Protein 3SQL (pdb70)

CATH classification: 3.20.20.300 (+1 more: 3.40.50.10870)

Nearest PDB structures (foldseek):
  3sql-assembly1_A  TM=1.002E+00  e=0.000E+00  Picosynechococcus sp. PCC 7002
  3sql-assembly1_B  TM=9.829E-01  e=1.223E-97  Picosynechococcus sp. PCC 7002
  3sqm-assembly1_B  TM=9.831E-01  e=5.117E-95  Picosynechococcus sp. PCC 7002
  3sqm-assembly2_D  TM=9.846E-01  e=1.262E-94  Picosynechococcus sp. PCC 7002
  3sqm-assembly2_C  TM=9.864E-01  e=1.275E-93  Picosynechococcus sp. PCC 7002

Sequence (1027 aa):
PLPPVEESLSLRQAIAQIVVRGAGYLFDYERPYPQWEADQQTTLQRWIEAGIGGVILLGGSAAEVAQQKTKQLQSWAEIPLLIAADIEEGVGQRFRRGATEEFPPPAFGEIWRTDPHHQAIALAETGATTAQEALSLGINWVLAPVLDVNNNPHNPVINIRAFGETPDQVSALGTAFIRGAQQYAVLTTAKHFPGHGDTATDSHLALPTISHDDTRLNTVELPPFKAAIQGGVDAVNNAHLIPAWDQQYPATLSPAILTGQLRHKLGFKGLIVTDALVGGITQFAAPDTVVVQAIAAGADILLPPDVDGAIIAIETAIKTGQLSESRIYESVERIWQAKQKILTATPSTFPQGISGDRRPETRKTVAVLERATKHHQKSLVKISSFPDNFARRNLIVVDSVLKSPFLRPNCPAIAIPQRHGYAAEIVELKTLPRRLQQLEAIPTLIQCFLRGNPFTEKLADPIDVVLQKIAAQIPLQGVIFYGSPYFLEALQTTLPEEIPWWFSYGQAIAQAEICTSLWEEEAPQAAAEFIAPLPPVESLSLRQAIAQIVVRGAGYLFDYERPYPQQWEADQQTTLQRWIEAGIGGVILLGGSAAEVAQKTKQLQSWAEIPLLIAADIEEGVGQRFRRGATEEFPPPAFGEIWRTDPHHQAIALAEETGATTAQEALLSLGINWVLAPVLDVNNNPHNPVINIRAFGETPDQVSALGTAFIRGAQQYAVLTTAKHFPGHGDTATDSHLALPTISHDDTRLNTVELPPFKAAIQGGVDAVNNAHLIPAWDQQYPATLSPAILTGQLRHKLGFKGLIVTDALVGGITQQFAAPDTVVVQAIAAGADILLPPDVDGAIIAIETAIKTGQLSESRIYESVERIWQAKQKILTPSTFPQGISGDRPETRKTVAVLEERATKHQKSLVKISSFPDNFARNLIVVDSVLKSPFLRPNCPAIAIPQRHGYAAEIVELKTLPRLQLEAIPTLIQCFLRGNPFTEKLADPIDVLQQKIAAQIPLQGVIFYGSPYFLEALQTTLPEIPWWFSYGQAIAQAEEICTSLWEEAAEFI

Structure (mmCIF, N/CA/C/O backbone):
data_3SQL
#
_entry.id   3SQL
#
_cell.length_a   128.727
_cell.length_b   128.727
_cell.length_c   182.987
_cell.angle_alpha   90.00
_cell.angle_beta   90.00
_cell.angle_gamma   90.00
#
_symmetry.space_group_name_H-M   'P 43 21 2'
#
loop_
_entity.id
_entity.type
_entity.pdbx_description
1 polymer 'Glycosyl hydrolase family 3'
2 non-polymer 'ACETIC ACID'
3 non-polymer 'SULFATE ION'
4 non-polymer 1,2-ETHANEDIOL
5 non-polymer DI(HYDROXYETHYL)ETHER
6 water water
#
loop_
_atom_site.group_PDB
_atom_site.id
_atom_site.type_symbol
_atom_site.label_atom_id
_atom_site.label_alt_id
_atom_site.label_comp_id
_atom_site.label_asym_id
_atom_site.label_entity_id
_atom_site.label_seq_id
_atom_site.pdbx_PDB_ins_code
_atom_site.Cartn_x
_atom_site.Cartn_y
_atom_site.Cartn_z
_atom_site.occupancy
_atom_site.B_iso_or_equiv
_atom_site.auth_seq_id
_atom_site.auth_comp_id
_atom_site.auth_asym_id
_atom_site.auth_atom_id
_atom_site.pdbx_PDB_model_num
ATOM 1 N N . PRO A 1 8 ? 65.785 62.850 74.234 1.00 100.85 5 PRO A N 1
ATOM 2 C CA . PRO A 1 8 ? 67.007 62.190 74.710 1.00 101.18 5 PRO A CA 1
ATOM 3 C C . PRO A 1 8 ? 66.822 61.509 76.072 1.00 99.76 5 PRO A C 1
ATOM 4 O O . PRO A 1 8 ? 66.166 62.055 76.959 1.00 103.05 5 PRO A O 1
ATOM 8 N N . LEU A 1 9 ? 67.387 60.315 76.217 1.00 90.17 6 LEU A N 1
ATOM 9 C CA . LEU A 1 9 ? 67.386 59.600 77.487 1.00 75.14 6 LEU A CA 1
ATOM 10 C C . LEU A 1 9 ? 68.040 60.443 78.574 1.00 75.66 6 LEU A C 1
ATOM 11 O O . LEU A 1 9 ? 69.048 61.107 78.320 1.00 79.41 6 LEU A O 1
ATOM 16 N N . PRO A 1 10 ? 67.479 60.408 79.793 1.00 69.16 7 PRO A N 1
ATOM 17 C CA . PRO A 1 10 ? 68.101 61.053 80.956 1.00 64.58 7 PRO A CA 1
ATOM 18 C C . PRO A 1 10 ? 69.285 60.212 81.422 1.00 59.18 7 PRO A C 1
ATOM 19 O O . PRO A 1 10 ? 69.322 59.018 81.119 1.00 61.25 7 PRO A O 1
ATOM 23 N N . PRO A 1 11 ? 70.246 60.813 82.135 1.00 55.62 8 PRO A N 1
ATOM 24 C CA . PRO A 1 11 ? 71.337 59.964 82.621 1.00 56.58 8 PRO A CA 1
ATOM 25 C C . PRO A 1 11 ? 70.802 58.829 83.496 1.00 60.17 8 PRO A C 1
ATOM 26 O O . PRO A 1 11 ? 69.834 58.999 84.244 1.00 60.55 8 PRO A O 1
ATOM 30 N N . VAL A 1 12 ? 71.432 57.668 83.394 1.00 56.45 9 VAL A N 1
ATOM 31 C CA . VAL A 1 12 ? 71.049 56.533 84.207 1.00 54.13 9 VAL A CA 1
ATOM 32 C C . VAL A 1 12 ? 70.942 56.919 85.683 1.00 61.20 9 VAL A C 1
ATOM 33 O O . VAL A 1 12 ? 69.944 56.615 86.339 1.00 61.97 9 VAL A O 1
ATOM 37 N N A GLU A 1 13 ? 71.971 57.607 86.173 0.54 63.76 10 GLU A N 1
ATOM 38 N N B GLU A 1 13 ? 71.956 57.593 86.214 0.46 63.72 10 GLU A N 1
ATOM 39 C CA A GLU A 1 13 ? 72.066 58.029 87.567 0.54 66.02 10 GLU A CA 1
ATOM 40 C CA B GLU A 1 13 ? 71.965 57.900 87.642 0.46 65.63 10 GLU A CA 1
ATOM 41 C C A GLU A 1 13 ? 70.856 58.832 88.048 0.54 66.14 10 GLU A C 1
ATOM 42 C C B GLU A 1 13 ? 70.848 58.860 88.078 0.46 66.11 10 GLU A C 1
ATOM 43 O O A GLU A 1 13 ? 70.534 58.828 89.236 0.54 66.93 10 GLU A O 1
ATOM 44 O O B GLU A 1 13 ? 70.582 58.994 89.272 0.46 67.01 10 GLU A O 1
ATOM 55 N N . SER A 1 14 ? 70.188 59.515 87.126 1.00 63.39 11 SER A N 1
ATOM 56 C CA . SER A 1 14 ? 69.029 60.345 87.473 1.00 61.00 11 SER A CA 1
ATOM 57 C C . SER A 1 14 ? 67.775 59.519 87.838 1.00 65.65 11 SER A C 1
ATOM 58 O O . SER A 1 14 ? 66.772 60.075 88.291 1.00 63.53 11 SER A O 1
ATOM 61 N N . LEU A 1 15 ? 67.830 58.203 87.634 1.00 62.84 12 LEU A N 1
ATOM 62 C CA . LEU A 1 15 ? 66.701 57.323 87.955 1.00 54.74 12 LEU A CA 1
ATOM 63 C C . LEU A 1 15 ? 66.688 56.958 89.435 1.00 58.98 12 LEU A C 1
ATOM 64 O O . LEU A 1 15 ? 67.735 56.634 89.999 1.00 63.08 12 LEU A O 1
ATOM 69 N N . SER A 1 16 ? 65.508 57.000 90.055 1.00 53.49 13 SER A N 1
ATOM 70 C CA . SER A 1 16 ? 65.323 56.424 91.387 1.00 50.89 13 SER A CA 1
ATOM 71 C C . SER A 1 16 ? 65.496 54.912 91.290 1.00 47.77 13 SER A C 1
ATOM 72 O O . SER A 1 16 ? 65.301 54.334 90.217 1.00 52.97 13 SER A O 1
ATOM 75 N N . LEU A 1 17 ? 65.866 54.268 92.392 1.00 42.21 14 LEU A N 1
ATOM 76 C CA . LEU A 1 17 ? 66.117 52.828 92.362 1.00 43.40 14 LEU A CA 1
ATOM 77 C C . LEU A 1 17 ? 64.901 52.061 91.834 1.00 46.34 14 LEU A C 1
ATOM 78 O O . LEU A 1 17 ? 65.033 51.028 91.160 1.00 47.32 14 LEU A O 1
ATOM 83 N N . ARG A 1 18 ? 63.716 52.582 92.130 1.00 38.53 15 ARG A N 1
ATOM 84 C CA . ARG A 1 18 ? 62.487 51.891 91.780 1.00 40.75 15 ARG A CA 1
ATOM 85 C C . ARG A 1 18 ? 62.205 52.036 90.283 1.00 35.92 15 ARG A C 1
ATOM 86 O O . ARG A 1 18 ? 61.730 51.104 89.645 1.00 33.80 15 ARG A O 1
ATOM 94 N N . GLN A 1 19 ? 62.506 53.211 89.733 1.00 36.18 16 GLN A N 1
ATOM 95 C CA . GLN A 1 19 ? 62.441 53.429 88.282 1.00 39.83 16 GLN A CA 1
ATOM 96 C C . GLN A 1 19 ? 63.478 52.583 87.547 1.00 33.39 16 GLN A C 1
ATOM 97 O O . GLN A 1 19 ? 63.260 52.154 86.416 1.00 38.30 16 GLN A O 1
ATOM 103 N N . ALA A 1 20 ? 64.620 52.380 88.189 1.00 37.85 17 ALA A N 1
ATOM 104 C CA . ALA A 1 20 ? 65.686 51.584 87.612 1.00 33.57 17 ALA A CA 1
ATOM 105 C C . ALA A 1 20 ? 65.224 50.145 87.503 1.00 35.82 17 ALA A C 1
ATOM 106 O O . ALA A 1 20 ? 65.391 49.513 86.460 1.00 36.81 17 ALA A O 1
ATOM 108 N N . ILE A 1 21 ? 64.624 49.631 88.577 1.00 35.84 18 ILE A N 1
ATOM 109 C CA . ILE A 1 21 ? 64.075 48.274 88.568 1.00 29.14 18 ILE A CA 1
ATOM 110 C C . ILE A 1 21 ? 62.959 48.141 87.535 1.00 28.85 18 ILE A C 1
ATOM 111 O O . ILE A 1 21 ? 62.916 47.182 86.755 1.00 33.75 18 ILE A O 1
ATOM 116 N N . ALA A 1 22 ? 62.041 49.100 87.548 1.00 34.40 19 ALA A N 1
ATOM 117 C CA . ALA A 1 22 ? 60.915 49.096 86.619 1.00 29.54 19 ALA A CA 1
ATOM 118 C C . ALA A 1 22 ? 61.386 49.018 85.167 1.00 32.14 19 ALA A C 1
ATOM 119 O O . ALA A 1 22 ? 60.700 48.448 84.331 1.00 34.02 19 ALA A O 1
ATOM 121 N N . GLN A 1 23 ? 62.555 49.600 84.873 1.00 35.62 20 GLN A N 1
ATOM 122 C CA . GLN A 1 23 ? 63.099 49.590 83.507 1.00 32.17 20 GLN A CA 1
ATOM 123 C C . GLN A 1 23 ? 63.347 48.170 83.024 1.00 31.75 20 GLN A C 1
ATOM 124 O O . GLN A 1 23 ? 63.301 47.891 81.828 1.00 28.03 20 GLN A O 1
ATOM 138 N N . ILE A 1 25 ? 61.531 45.651 83.454 1.00 28.67 22 ILE A N 1
ATOM 139 C CA . ILE A 1 25 ? 60.288 44.902 83.288 1.00 24.36 22 ILE A CA 1
ATOM 140 C C . ILE A 1 25 ? 59.529 45.247 82.003 1.00 28.12 22 ILE A C 1
ATOM 141 O O . ILE A 1 25 ? 59.338 46.415 81.670 1.00 30.75 22 ILE A O 1
ATOM 146 N N . VAL A 1 26 ? 59.098 44.220 81.279 1.00 31.07 23 VAL A N 1
ATOM 147 C CA . VAL A 1 26 ? 58.249 44.412 80.115 1.00 23.78 23 VAL A CA 1
ATOM 148 C C . VAL A 1 26 ? 56.920 43.711 80.326 1.00 25.36 23 VAL A C 1
ATOM 149 O O . VAL A 1 26 ? 56.886 42.509 80.637 1.00 28.89 23 VAL A O 1
ATOM 153 N N . VAL A 1 27 ? 55.822 44.443 80.128 1.00 23.65 24 VAL A N 1
ATOM 154 C CA . VAL A 1 27 ? 54.485 43.938 80.487 1.00 25.10 24 VAL A CA 1
ATOM 155 C C . VAL A 1 27 ? 53.617 43.709 79.244 1.00 28.19 24 VAL A C 1
ATOM 156 O O . VAL A 1 27 ? 53.837 44.309 78.191 1.00 27.39 24 VAL A O 1
ATOM 160 N N . ARG A 1 28 ? 52.632 42.832 79.363 1.00 29.97 25 ARG A N 1
ATOM 161 C CA . ARG A 1 28 ? 51.811 42.485 78.221 1.00 27.97 25 ARG A CA 1
ATOM 162 C C . ARG A 1 28 ? 50.544 43.339 78.127 1.00 32.48 25 ARG A C 1
ATOM 163 O O . ARG A 1 28 ? 49.808 43.476 79.104 1.00 31.74 25 ARG A O 1
ATOM 171 N N . GLY A 1 29 ? 50.355 44.000 76.985 1.00 27.55 26 GLY A N 1
ATOM 172 C CA . GLY A 1 29 ? 49.067 44.567 76.608 1.00 23.70 26 GLY A CA 1
ATOM 173 C C . GLY A 1 29 ? 48.394 43.874 75.436 1.00 31.85 26 GLY A C 1
ATOM 174 O O . GLY A 1 29 ? 48.977 43.012 74.788 1.00 33.14 26 GLY A O 1
ATOM 175 N N . ALA A 1 30 ? 47.185 44.309 75.109 1.00 31.95 27 ALA A N 1
ATOM 176 C CA . ALA A 1 30 ? 46.552 43.925 73.852 1.00 29.45 27 ALA A CA 1
ATOM 177 C C . ALA A 1 30 ? 46.694 45.091 72.873 1.00 34.45 27 ALA A C 1
ATOM 178 O O . ALA A 1 30 ? 46.694 46.245 73.296 1.00 28.64 27 ALA A O 1
ATOM 180 N N . GLY A 1 31 ? 46.841 44.796 71.578 1.00 27.96 28 GLY A N 1
ATOM 181 C CA . GLY A 1 31 ? 46.820 45.835 70.549 1.00 20.28 28 GLY A CA 1
ATOM 182 C C . GLY A 1 31 ? 45.508 46.618 70.485 1.00 28.24 28 GLY A C 1
ATOM 183 O O . GLY A 1 31 ? 45.490 47.776 70.079 1.00 27.45 28 GLY A O 1
ATOM 184 N N . TYR A 1 32 ? 44.403 45.999 70.885 1.00 25.92 29 TYR A N 1
ATOM 185 C CA . TYR A 1 32 ? 43.114 46.681 70.850 1.00 32.45 29 TYR A CA 1
ATOM 186 C C . TYR A 1 32 ? 43.128 47.897 71.772 1.00 31.72 29 TYR A C 1
ATOM 187 O O . TYR A 1 32 ? 43.805 47.882 72.800 1.00 31.95 29 TYR A O 1
ATOM 196 N N . LEU A 1 33 ? 42.386 48.946 71.407 1.00 27.55 30 LEU A N 1
ATOM 197 C CA . LEU A 1 33 ? 42.375 50.195 72.181 1.00 31.47 30 LEU A CA 1
ATOM 198 C C . LEU A 1 33 ? 41.669 50.099 73.539 1.00 38.37 30 LEU A C 1
ATOM 199 O O . LEU A 1 33 ? 42.077 50.767 74.488 1.00 40.95 30 LEU A O 1
ATOM 204 N N . PHE A 1 34 ? 40.625 49.275 73.632 1.00 33.70 31 PHE A N 1
ATOM 205 C CA . PHE A 1 34 ? 39.731 49.310 74.792 1.00 32.73 31 PHE A CA 1
ATOM 206 C C . PHE A 1 34 ? 39.736 48.049 75.650 1.00 29.98 31 PHE A C 1
ATOM 207 O O . PHE A 1 34 ? 39.922 46.948 75.144 1.00 31.11 31 PHE A O 1
ATOM 215 N N . ASP A 1 35 ? 39.509 48.224 76.950 1.00 28.49 32 ASP A N 1
ATOM 216 C CA . ASP A 1 35 ? 39.523 47.116 77.909 1.00 29.39 32 ASP A CA 1
ATOM 217 C C . ASP A 1 35 ? 38.583 45.967 77.560 1.00 29.69 32 ASP A C 1
ATOM 218 O O . ASP A 1 35 ? 38.949 44.801 77.666 1.00 28.62 32 ASP A O 1
ATOM 223 N N . TYR A 1 36 ? 37.356 46.297 77.173 1.00 28.29 33 TYR A N 1
ATOM 224 C CA . TYR A 1 36 ? 36.361 45.269 76.933 1.00 28.08 33 TYR A CA 1
ATOM 225 C C . TYR A 1 36 ? 36.736 44.420 75.715 1.00 29.78 33 TYR A C 1
ATOM 226 O O . TYR A 1 36 ? 36.097 43.406 75.448 1.00 27.06 33 TYR A O 1
ATOM 235 N N . GLU A 1 37 ? 37.753 44.837 74.965 1.00 27.73 34 GLU A N 1
ATOM 236 C CA . GLU A 1 37 ? 38.179 44.038 73.812 1.00 32.40 34 GLU A CA 1
ATOM 237 C C . GLU A 1 37 ? 39.303 43.037 74.101 1.00 31.95 34 GLU A C 1
ATOM 238 O O . GLU A 1 37 ? 39.627 42.216 73.247 1.00 31.48 34 GLU A O 1
ATOM 244 N N . ARG A 1 38 ? 39.912 43.102 75.280 1.00 31.13 35 ARG A N 1
ATOM 245 C CA . ARG A 1 38 ? 41.016 42.191 75.569 1.00 27.01 35 ARG A CA 1
ATOM 246 C C . ARG A 1 38 ? 40.539 40.740 75.468 1.00 30.52 35 ARG A C 1
ATOM 247 O O . ARG A 1 38 ? 39.569 40.351 76.112 1.00 32.49 35 ARG A O 1
ATOM 255 N N . PRO A 1 39 ? 41.177 39.944 74.604 1.00 30.92 36 PRO A N 1
ATOM 256 C CA . PRO A 1 39 ? 40.836 38.515 74.589 1.00 28.46 36 PRO A CA 1
ATOM 257 C C . PRO A 1 39 ? 41.357 37.779 75.828 1.00 31.25 36 PRO A C 1
ATOM 258 O O . PRO A 1 39 ? 40.760 36.777 76.247 1.00 32.09 36 PRO A O 1
ATOM 262 N N . TYR A 1 40 ? 42.437 38.285 76.422 1.00 22.71 37 TYR A N 1
ATOM 263 C CA . TYR A 1 40 ? 43.046 37.630 77.579 1.00 24.26 37 TYR A CA 1
ATOM 264 C C . TYR A 1 40 ? 43.166 38.580 78.778 1.00 29.17 37 TYR A C 1
ATOM 265 O O . TYR A 1 40 ? 44.272 38.904 79.217 1.00 34.52 37 TYR A O 1
ATOM 274 N N . PRO A 1 41 ? 42.027 39.014 79.334 1.00 25.59 38 PRO A N 1
ATOM 275 C CA . PRO A 1 41 ? 42.088 40.021 80.397 1.00 27.15 38 PRO A CA 1
ATOM 276 C C . PRO A 1 41 ? 42.870 39.548 81.638 1.00 35.53 38 PRO A C 1
ATOM 277 O O . PRO A 1 41 ? 43.280 40.377 82.450 1.00 34.01 38 PRO A O 1
ATOM 281 N N . GLN A 1 42 ? 43.079 38.241 81.782 1.00 33.30 39 GLN A N 1
ATOM 282 C CA . GLN A 1 42 ? 43.872 37.734 82.899 1.00 37.97 39 GLN A CA 1
ATOM 283 C C . GLN A 1 42 ? 45.356 38.062 82.705 1.00 39.34 39 GLN A C 1
ATOM 284 O O . GLN A 1 42 ? 46.072 38.264 83.685 1.00 32.53 39 GLN A O 1
ATOM 290 N N . TRP A 1 43 ? 45.833 38.005 81.455 1.00 31.45 40 TRP A N 1
ATOM 291 C CA . TRP A 1 43 ? 47.204 38.394 81.134 1.00 33.48 40 TRP A CA 1
ATOM 292 C C . TRP A 1 43 ? 47.439 39.792 80.521 1.00 34.67 40 TRP A C 1
ATOM 293 O O . TRP A 1 43 ? 48.577 40.231 80.378 1.00 30.03 40 TRP A O 1
ATOM 304 N N . GLU A 1 44 ? 46.380 40.507 80.181 1.00 28.97 41 GLU A N 1
ATOM 305 C CA . GLU A 1 44 ? 46.563 41.752 79.437 1.00 29.43 41 GLU A CA 1
ATOM 306 C C . GLU A 1 44 ? 46.101 42.898 80.319 1.00 31.88 41 GLU A C 1
ATOM 307 O O . GLU A 1 44 ? 44.935 42.946 80.708 1.00 25.69 41 GLU A O 1
ATOM 313 N N . ALA A 1 45 ? 47.026 43.796 80.658 1.00 29.92 42 ALA A N 1
ATOM 314 C CA . ALA A 1 45 ? 46.722 44.888 81.570 1.00 29.53 42 ALA A CA 1
ATOM 315 C C . ALA A 1 45 ? 45.615 45.793 81.031 1.00 29.73 42 ALA A C 1
ATOM 316 O O . ALA A 1 45 ? 45.605 46.127 79.837 1.00 27.71 42 ALA A O 1
ATOM 318 N N . ASP A 1 46 ? 44.689 46.201 81.896 1.00 33.67 43 ASP A N 1
ATOM 319 C CA . ASP A 1 46 ? 43.698 47.186 81.466 1.00 33.62 43 ASP A CA 1
ATOM 320 C C . ASP A 1 46 ? 44.379 48.552 81.372 1.00 37.20 43 ASP A C 1
ATOM 321 O O . ASP A 1 46 ? 45.562 48.685 81.725 1.00 38.79 43 ASP A O 1
ATOM 326 N N A GLN A 1 47 ? 43.656 49.525 80.878 0.50 37.00 44 GLN A N 1
ATOM 327 N N B GLN A 1 47 ? 43.630 49.549 80.904 0.50 37.08 44 GLN A N 1
ATOM 328 C CA A GLN A 1 47 ? 44.210 50.824 80.617 0.50 39.56 44 GLN A CA 1
ATOM 329 C CA B GLN A 1 47 ? 44.185 50.869 80.610 0.50 40.22 44 GLN A CA 1
ATOM 330 C C A GLN A 1 47 ? 44.753 51.560 81.841 0.50 39.40 44 GLN A C 1
ATOM 331 C C B GLN A 1 47 ? 44.796 51.514 81.847 0.50 39.44 44 GLN A C 1
ATOM 332 O O A GLN A 1 47 ? 45.771 52.189 81.773 0.50 38.22 44 GLN A O 1
ATOM 333 O O B GLN A 1 47 ? 45.904 52.047 81.801 0.50 39.17 44 GLN A O 1
ATOM 344 N N . THR A 1 48 ? 44.051 51.479 82.944 1.00 32.10 45 THR A N 1
ATOM 345 C CA . THR A 1 48 ? 44.451 52.149 84.165 1.00 35.97 45 THR A CA 1
ATOM 346 C C . THR A 1 48 ? 45.781 51.573 84.647 1.00 37.18 45 THR A C 1
ATOM 347 O O . THR A 1 48 ? 46.701 52.310 85.014 1.00 33.51 45 THR A O 1
ATOM 351 N N . THR A 1 49 ? 45.879 50.248 84.622 1.00 27.20 46 THR A N 1
ATOM 352 C CA . THR A 1 49 ? 47.063 49.552 85.106 1.00 28.52 46 THR A CA 1
ATOM 353 C C . THR A 1 49 ? 48.252 49.809 84.173 1.00 30.58 46 THR A C 1
ATOM 354 O O . THR A 1 49 ? 49.394 49.953 84.624 1.00 32.00 46 THR A O 1
ATOM 358 N N . LEU A 1 50 ? 47.976 49.879 82.875 1.00 26.98 47 LEU A N 1
ATOM 359 C CA . LEU A 1 50 ? 49.021 50.102 81.873 1.00 26.79 47 LEU A CA 1
ATOM 360 C C . LEU A 1 50 ? 49.578 51.522 82.014 1.00 29.35 47 LEU A C 1
ATOM 361 O O . LEU A 1 50 ? 50.790 51.729 82.098 1.00 29.68 47 LEU A O 1
ATOM 366 N N . GLN A 1 51 ? 48.688 52.505 82.054 1.00 26.48 48 GLN A N 1
ATOM 367 C CA . GLN A 1 51 ? 49.115 53.868 82.328 1.00 34.86 48 GLN A CA 1
ATOM 368 C C . GLN A 1 51 ? 49.870 53.948 83.666 1.00 35.37 48 GLN A C 1
ATOM 369 O O . GLN A 1 51 ? 50.903 54.614 83.767 1.00 37.35 48 GLN A O 1
ATOM 375 N N . ARG A 1 52 ? 49.355 53.285 84.694 1.00 32.42 49 ARG A N 1
ATOM 376 C CA . ARG A 1 52 ? 50.012 53.331 86.000 1.00 31.87 49 ARG A CA 1
ATOM 377 C C . ARG A 1 52 ? 51.448 52.798 85.916 1.00 31.93 49 ARG A C 1
ATOM 378 O O . ARG A 1 52 ? 52.393 53.447 86.364 1.00 33.04 49 ARG A O 1
ATOM 386 N N . TRP A 1 53 ? 51.602 51.618 85.326 1.00 25.76 50 TRP A N 1
ATOM 387 C CA . TRP A 1 53 ? 52.914 51.008 85.166 1.00 30.10 50 TRP A CA 1
ATOM 388 C C . TRP A 1 53 ? 53.867 51.873 84.358 1.00 34.80 50 TRP A C 1
ATOM 389 O O . TRP A 1 53 ? 55.058 51.989 84.693 1.00 32.98 50 TRP A O 1
ATOM 400 N N . ILE A 1 54 ? 53.345 52.489 83.301 1.00 32.57 51 ILE A N 1
ATOM 401 C CA . ILE A 1 54 ? 54.171 53.291 82.405 1.00 23.97 51 ILE A CA 1
ATOM 402 C C . ILE A 1 54 ? 54.578 54.582 83.111 1.00 26.58 51 ILE A C 1
ATOM 403 O O . ILE A 1 54 ? 55.728 55.019 83.033 1.00 33.10 51 ILE A O 1
ATOM 408 N N . GLU A 1 55 ? 53.634 55.177 83.827 1.00 31.45 52 GLU A N 1
ATOM 409 C CA . GLU A 1 55 ? 53.922 56.373 84.601 1.00 34.34 52 GLU A CA 1
ATOM 410 C C . GLU A 1 55 ? 54.865 56.073 85.765 1.00 38.07 52 GLU A C 1
ATOM 411 O O . GLU A 1 55 ? 55.566 56.959 86.219 1.00 31.46 52 GLU A O 1
ATOM 417 N N . ALA A 1 56 ? 54.894 54.821 86.230 1.00 31.13 53 ALA A N 1
ATOM 418 C CA . ALA A 1 56 ? 55.850 54.408 87.257 1.00 31.43 53 ALA A CA 1
ATOM 419 C C . ALA A 1 56 ? 57.197 53.980 86.662 1.00 37.46 53 ALA A C 1
ATOM 420 O O . ALA A 1 56 ? 58.101 53.582 87.396 1.00 37.19 53 ALA A O 1
ATOM 422 N N . GLY A 1 57 ? 57.338 54.070 85.340 1.00 36.89 54 GLY A N 1
ATOM 423 C CA . GLY A 1 57 ? 58.630 53.837 84.707 1.00 29.97 54 GLY A CA 1
ATOM 424 C C . GLY A 1 57 ? 58.920 52.442 84.180 1.00 31.28 54 GLY A C 1
ATOM 425 O O . GLY A 1 57 ? 60.068 52.076 83.982 1.00 33.91 54 GLY A O 1
ATOM 426 N N . ILE A 1 58 ? 57.880 51.666 83.919 1.00 28.73 55 ILE A N 1
ATOM 427 C CA . ILE A 1 58 ? 58.064 50.362 83.298 1.00 31.59 55 ILE A CA 1
ATOM 428 C C . ILE A 1 58 ? 58.895 50.532 82.016 1.00 37.17 55 ILE A C 1
ATOM 429 O O . ILE A 1 58 ? 58.788 51.545 81.322 1.00 30.08 55 ILE A O 1
ATOM 434 N N . GLY A 1 59 ? 59.760 49.560 81.735 1.00 35.56 56 GLY A N 1
ATOM 435 C CA . GLY A 1 59 ? 60.680 49.661 80.618 1.00 29.70 56 GLY A CA 1
ATOM 436 C C . GLY A 1 59 ? 60.084 49.427 79.238 1.00 36.36 56 GLY A C 1
ATOM 437 O O . GLY A 1 59 ? 60.552 49.991 78.232 1.00 32.29 56 GLY A O 1
ATOM 438 N N . GLY A 1 60 ? 59.059 48.587 79.164 1.00 28.61 57 GLY A N 1
ATOM 439 C CA . GLY A 1 60 ? 58.526 48.241 77.868 1.00 24.29 57 GLY A CA 1
ATOM 440 C C . GLY A 1 60 ? 57.215 47.485 77.905 1.00 31.83 57 GLY A C 1
ATOM 441 O O . GLY A 1 60 ? 56.716 47.117 78.979 1.00 28.27 57 GLY A O 1
ATOM 442 N N . VAL A 1 61 ? 56.656 47.261 76.716 1.00 27.13 58 VAL A N 1
ATOM 443 C CA . VAL A 1 61 ? 55.359 46.622 76.576 1.00 28.98 58 VAL A CA 1
ATOM 444 C C . VAL A 1 61 ? 55.443 45.648 75.412 1.00 32.30 58 VAL A C 1
ATOM 445 O O . VAL A 1 61 ? 56.003 45.971 74.363 1.00 34.70 58 VAL A O 1
ATOM 449 N N . ILE A 1 62 ? 54.926 44.443 75.607 1.00 27.16 59 ILE A N 1
ATOM 450 C CA . ILE A 1 62 ? 54.746 43.530 74.496 1.00 27.08 59 ILE A CA 1
ATOM 451 C C . ILE A 1 62 ? 53.250 43.493 74.131 1.00 27.59 59 ILE A C 1
ATOM 452 O O . ILE A 1 62 ? 52.392 43.411 75.010 1.00 24.75 59 ILE A O 1
ATOM 457 N N . LEU A 1 63 ? 52.949 43.603 72.836 1.00 21.95 60 LEU A N 1
ATOM 458 C CA . LEU A 1 63 ? 51.566 43.656 72.377 1.00 27.61 60 LEU A CA 1
ATOM 459 C C . LEU A 1 63 ? 51.155 42.428 71.563 1.00 33.37 60 LEU A C 1
ATOM 460 O O . LEU A 1 63 ? 51.928 41.906 70.736 1.00 28.17 60 LEU A O 1
ATOM 465 N N . LEU A 1 64 ? 49.923 41.982 71.790 1.00 28.55 61 LEU A N 1
ATOM 466 C CA . LEU A 1 64 ? 49.333 40.945 70.968 1.00 27.53 61 LEU A CA 1
ATOM 467 C C . LEU A 1 64 ? 47.939 41.374 70.560 1.00 29.09 61 LEU A C 1
ATOM 468 O O . LEU A 1 64 ? 47.215 41.961 71.352 1.00 30.43 61 LEU A O 1
ATOM 473 N N . GLY A 1 65 ? 47.560 41.066 69.325 1.00 27.57 62 GLY A N 1
ATOM 474 C CA . GLY A 1 65 ? 46.210 41.321 68.866 1.00 23.81 62 GLY A CA 1
ATOM 475 C C . GLY A 1 65 ? 45.988 42.733 68.340 1.00 28.18 62 GLY A C 1
ATOM 476 O O . GLY A 1 65 ? 46.688 43.673 68.715 1.00 29.00 62 GLY A O 1
ATOM 477 N N . GLY A 1 66 ? 44.985 42.871 67.481 1.00 29.08 63 GLY A N 1
ATOM 478 C CA . GLY A 1 66 ? 44.598 44.147 66.901 1.00 32.55 63 GLY A CA 1
ATOM 479 C C . GLY A 1 66 ? 45.017 44.272 65.453 1.00 31.56 63 GLY A C 1
ATOM 480 O O . GLY A 1 66 ? 45.996 43.656 65.030 1.00 30.68 63 GLY A O 1
ATOM 481 N N . SER A 1 67 ? 44.285 45.071 64.681 1.00 25.95 64 SER A N 1
ATOM 482 C CA . SER A 1 67 ? 44.729 45.380 63.328 1.00 27.17 64 SER A CA 1
ATOM 483 C C . SER A 1 67 ? 45.969 46.274 63.395 1.00 28.62 64 SER A C 1
ATOM 484 O O . SER A 1 67 ? 46.225 46.942 64.412 1.00 28.95 64 SER A O 1
ATOM 487 N N . ALA A 1 68 ? 46.746 46.278 62.319 1.00 25.01 65 ALA A N 1
ATOM 488 C CA . ALA A 1 68 ? 47.877 47.185 62.204 1.00 25.04 65 ALA A CA 1
ATOM 489 C C . ALA A 1 68 ? 47.467 48.633 62.518 1.00 27.83 65 ALA A C 1
ATOM 490 O O . ALA A 1 68 ? 48.170 49.341 63.228 1.00 27.62 65 ALA A O 1
ATOM 492 N N . ALA A 1 69 ? 46.332 49.075 61.991 1.00 28.08 66 ALA A N 1
ATOM 493 C CA . ALA A 1 69 ? 45.891 50.441 62.236 1.00 29.32 66 ALA A CA 1
ATOM 494 C C . ALA A 1 69 ? 45.606 50.698 63.721 1.00 30.92 66 ALA A C 1
ATOM 495 O O . ALA A 1 69 ? 45.903 51.781 64.225 1.00 32.90 66 ALA A O 1
ATOM 497 N N . GLU A 1 70 ? 45.033 49.715 64.416 1.00 32.13 67 GLU A N 1
ATOM 498 C CA . GLU A 1 70 ? 44.776 49.855 65.847 1.00 33.62 67 GLU A CA 1
ATOM 499 C C . GLU A 1 70 ? 46.091 49.978 66.591 1.00 31.99 67 GLU A C 1
ATOM 500 O O . GLU A 1 70 ? 46.245 50.849 67.452 1.00 25.08 67 GLU A O 1
ATOM 506 N N . VAL A 1 71 ? 47.036 49.104 66.253 1.00 28.20 68 VAL A N 1
ATOM 507 C CA . VAL A 1 71 ? 48.321 49.070 66.938 1.00 29.70 68 VAL A CA 1
ATOM 508 C C . VAL A 1 71 ? 49.063 50.402 66.805 1.00 31.47 68 VAL A C 1
ATOM 509 O O . VAL A 1 71 ? 49.710 50.861 67.749 1.00 31.83 68 VAL A O 1
ATOM 513 N N . ALA A 1 72 ? 48.969 51.021 65.634 1.00 27.33 69 ALA A N 1
ATOM 514 C CA . ALA A 1 72 ? 49.618 52.297 65.403 1.00 27.56 69 ALA A CA 1
ATOM 515 C C . ALA A 1 72 ? 49.068 53.312 66.394 1.00 30.22 69 ALA A C 1
ATOM 516 O O . ALA A 1 72 ? 49.805 54.176 66.878 1.00 25.77 69 ALA A O 1
ATOM 518 N N A GLN A 1 73 ? 47.780 53.175 66.694 0.57 30.61 70 GLN A N 1
ATOM 519 N N B GLN A 1 73 ? 47.770 53.238 66.682 0.43 31.03 70 GLN A N 1
ATOM 520 C CA A GLN A 1 73 ? 47.080 54.069 67.601 0.57 34.37 70 GLN A CA 1
ATOM 521 C CA B GLN A 1 73 ? 47.180 54.153 67.656 0.43 33.56 70 GLN A CA 1
ATOM 522 C C A GLN A 1 73 ? 47.428 53.740 69.062 0.57 31.93 70 GLN A C 1
ATOM 523 C C B GLN A 1 73 ? 47.565 53.754 69.078 0.43 31.38 70 GLN A C 1
ATOM 524 O O A GLN A 1 73 ? 47.562 54.630 69.901 0.57 30.40 70 GLN A O 1
ATOM 525 O O B GLN A 1 73 ? 47.845 54.610 69.915 0.43 30.66 70 GLN A O 1
ATOM 536 N N . LYS A 1 74 ? 47.576 52.452 69.345 1.00 29.63 71 LYS A N 1
ATOM 537 C CA . LYS A 1 74 ? 47.963 51.970 70.654 1.00 30.22 71 LYS A CA 1
ATOM 538 C C . LYS A 1 74 ? 49.361 52.429 71.075 1.00 32.46 71 LYS A C 1
ATOM 539 O O . LYS A 1 74 ? 49.540 52.943 72.184 1.00 31.71 71 LYS A O 1
ATOM 545 N N . THR A 1 75 ? 50.349 52.246 70.202 1.00 30.73 72 THR A N 1
ATOM 546 C CA . THR A 1 75 ? 51.728 52.550 70.574 1.00 31.26 72 THR A CA 1
ATOM 547 C C . THR A 1 75 ? 51.931 54.043 70.778 1.00 32.90 72 THR A C 1
ATOM 548 O O . THR A 1 75 ? 52.758 54.463 71.584 1.00 34.78 72 THR A O 1
ATOM 552 N N . LYS A 1 76 ? 51.161 54.838 70.052 1.00 33.15 73 LYS A N 1
ATOM 553 C CA . LYS A 1 76 ? 51.161 56.281 70.232 1.00 34.01 73 LYS A CA 1
ATOM 554 C C . LYS A 1 76 ? 50.640 56.656 71.634 1.00 36.60 73 LYS A C 1
ATOM 555 O O . LYS A 1 76 ? 51.203 57.518 72.318 1.00 34.46 73 LYS A O 1
ATOM 561 N N . GLN A 1 77 ? 49.564 56.000 72.051 1.00 31.06 74 GLN A N 1
ATOM 562 C CA . GLN A 1 77 ? 48.986 56.264 73.357 1.00 33.47 74 GLN A CA 1
ATOM 563 C C . GLN A 1 77 ? 49.955 55.854 74.465 1.00 33.65 74 GLN A C 1
ATOM 564 O O . GLN A 1 77 ? 50.169 56.607 75.396 1.00 34.81 74 GLN A O 1
ATOM 570 N N . LEU A 1 78 ? 50.565 54.677 74.339 1.00 33.92 75 LEU A N 1
ATOM 571 C CA . LEU A 1 78 ? 51.506 54.205 75.345 1.00 28.57 75 LEU A CA 1
ATOM 572 C C . LEU A 1 78 ? 52.714 55.125 75.490 1.00 33.23 75 LEU A C 1
ATOM 573 O O . LEU A 1 78 ? 53.113 55.460 76.609 1.00 31.87 75 LEU A O 1
ATOM 578 N N . GLN A 1 79 ? 53.309 55.514 74.366 1.00 30.80 76 GLN A N 1
ATOM 579 C CA . GLN A 1 79 ? 54.496 56.364 74.388 1.00 28.59 76 GLN A CA 1
ATOM 580 C C . GLN A 1 79 ? 54.173 57.730 74.968 1.00 34.90 76 GLN A C 1
ATOM 581 O O . GLN A 1 79 ? 55.046 58.408 75.527 1.00 35.66 76 GLN A O 1
ATOM 587 N N . SER A 1 80 ? 52.923 58.155 74.810 1.00 30.49 77 SER A N 1
ATOM 588 C CA . SER A 1 80 ? 52.555 59.497 75.235 1.00 34.13 77 SER A CA 1
ATOM 589 C C . SER A 1 80 ? 52.522 59.536 76.750 1.00 42.04 77 SER A C 1
ATOM 590 O O . SER A 1 80 ? 52.631 60.600 77.347 1.00 40.63 77 SER A O 1
ATOM 593 N N . TRP A 1 81 ? 52.355 58.366 77.365 1.00 41.32 78 TRP A N 1
ATOM 594 C CA . TRP A 1 81 ? 52.341 58.252 78.820 1.00 41.53 78 TRP A CA 1
ATOM 595 C C . TRP A 1 81 ? 53.743 58.129 79.399 1.00 41.72 78 TRP A C 1
ATOM 596 O O . TRP A 1 81 ? 53.925 58.312 80.591 1.00 40.96 78 TRP A O 1
ATOM 607 N N . ALA A 1 82 ? 54.728 57.808 78.563 1.00 39.72 79 ALA A N 1
ATOM 608 C CA . ALA A 1 82 ? 56.060 57.470 79.067 1.00 36.63 79 ALA A CA 1
ATOM 609 C C . ALA A 1 82 ? 56.990 58.671 79.188 1.00 41.84 79 ALA A C 1
ATOM 610 O O . ALA A 1 82 ? 57.120 59.464 78.257 1.00 46.94 79 ALA A O 1
ATOM 612 N N . GLU A 1 83 ? 57.648 58.806 80.331 1.00 36.82 80 GLU A N 1
ATOM 613 C CA . GLU A 1 83 ? 58.688 59.824 80.444 1.00 42.38 80 GLU A CA 1
ATOM 614 C C . GLU A 1 83 ? 59.957 59.337 79.746 1.00 37.75 80 GLU A C 1
ATOM 615 O O . GLU A 1 83 ? 60.637 60.098 79.074 1.00 39.85 80 GLU A O 1
ATOM 621 N N . ILE A 1 84 ? 60.266 58.058 79.910 1.00 40.26 81 ILE A N 1
ATOM 622 C CA . ILE A 1 84 ? 61.374 57.435 79.205 1.00 33.72 81 ILE A CA 1
ATOM 623 C C . ILE A 1 84 ? 60.783 56.549 78.120 1.00 39.18 81 ILE A C 1
ATOM 624 O O . ILE A 1 84 ? 59.924 55.720 78.407 1.00 33.59 81 ILE A O 1
ATOM 629 N N . PRO A 1 85 ? 61.216 56.746 76.861 1.00 37.72 82 PRO A N 1
ATOM 630 C CA . PRO A 1 85 ? 60.614 55.998 75.755 1.00 34.79 82 PRO A CA 1
ATOM 631 C C . PRO A 1 85 ? 60.629 54.495 76.008 1.00 34.65 82 PRO A C 1
ATOM 632 O O . PRO A 1 85 ? 61.609 53.930 76.498 1.00 32.33 82 PRO A O 1
ATOM 636 N N . LEU A 1 86 ? 59.503 53.873 75.684 1.00 28.50 83 LEU A N 1
ATOM 637 C CA . LEU A 1 86 ? 59.269 52.453 75.874 1.00 31.59 83 LEU A CA 1
ATOM 638 C C . LEU A 1 86 ? 59.879 51.610 74.771 1.00 32.36 83 LEU A C 1
ATOM 639 O O . LEU A 1 86 ? 59.907 52.013 73.602 1.00 35.51 83 LEU A O 1
ATOM 644 N N . LEU A 1 87 ? 60.348 50.425 75.134 1.00 32.69 84 LEU A N 1
ATOM 645 C CA . LEU A 1 87 ? 60.564 49.387 74.142 1.00 30.26 84 LEU A CA 1
ATOM 646 C C . LEU A 1 87 ? 59.185 48.811 73.859 1.00 33.68 84 LEU A C 1
ATOM 647 O O . LEU A 1 87 ? 58.414 48.544 74.780 1.00 32.99 84 LEU A O 1
ATOM 652 N N . ILE A 1 88 ? 58.858 48.638 72.589 1.00 33.47 85 ILE A N 1
ATOM 653 C CA . ILE A 1 88 ? 57.583 48.041 72.227 1.00 29.80 85 ILE A CA 1
ATOM 654 C C . ILE A 1 88 ? 57.824 46.851 71.324 1.00 28.83 85 ILE A C 1
ATOM 655 O O . ILE A 1 88 ? 58.357 46.976 70.209 1.00 26.77 85 ILE A O 1
ATOM 660 N N . ALA A 1 89 ? 57.462 45.699 71.833 1.00 29.41 86 ALA A N 1
ATOM 661 C CA . ALA A 1 89 ? 57.768 44.425 71.251 1.00 33.59 86 ALA A CA 1
ATOM 662 C C . ALA A 1 89 ? 56.549 43.631 70.824 1.00 32.19 86 ALA A C 1
ATOM 663 O O . ALA A 1 89 ? 55.479 43.821 71.329 1.00 28.32 86 ALA A O 1
ATOM 665 N N . ALA A 1 90 ? 56.755 42.762 69.858 1.00 25.76 87 ALA A N 1
ATOM 666 C CA . ALA A 1 90 ? 55.760 41.831 69.389 1.00 25.35 87 ALA A CA 1
ATOM 667 C C . ALA A 1 90 ? 56.422 40.588 68.845 1.00 29.98 87 ALA A C 1
ATOM 668 O O . ALA A 1 90 ? 57.529 40.648 68.426 1.00 30.91 87 ALA A O 1
ATOM 670 N N . ASP A 1 91 ? 55.728 39.463 68.891 1.00 27.65 88 ASP A N 1
ATOM 671 C CA . ASP A 1 91 ? 56.217 38.189 68.373 1.00 30.65 88 ASP A CA 1
ATOM 672 C C . ASP A 1 91 ? 55.908 38.068 66.881 1.00 34.56 88 ASP A C 1
ATOM 673 O O . ASP A 1 91 ? 55.159 37.228 66.465 1.00 32.61 88 ASP A O 1
ATOM 678 N N . ILE A 1 92 ? 56.491 38.947 66.102 1.00 27.93 89 ILE A N 1
ATOM 679 C CA . ILE A 1 92 ? 56.288 39.001 64.685 1.00 28.95 89 ILE A CA 1
ATOM 680 C C . ILE A 1 92 ? 57.320 38.192 63.941 1.00 33.84 89 ILE A C 1
ATOM 681 O O . ILE A 1 92 ? 58.248 38.721 63.427 1.00 28.86 89 ILE A O 1
ATOM 686 N N . GLU A 1 93 ? 57.141 36.891 63.948 1.00 34.36 90 GLU A N 1
ATOM 687 C CA . GLU A 1 93 ? 58.051 35.937 63.379 1.00 32.38 90 GLU A CA 1
ATOM 688 C C . GLU A 1 93 ? 57.794 35.608 61.921 1.00 37.96 90 GLU A C 1
ATOM 689 O O . GLU A 1 93 ? 58.615 35.038 61.277 1.00 32.40 90 GLU A O 1
ATOM 695 N N . GLU A 1 94 ? 56.618 35.941 61.444 1.00 29.56 91 GLU A N 1
ATOM 696 C CA . GLU A 1 94 ? 56.183 35.614 60.108 1.00 36.42 91 GLU A CA 1
ATOM 697 C C . GLU A 1 94 ? 55.643 36.859 59.414 1.00 35.55 91 GLU A C 1
ATOM 698 O O . GLU A 1 94 ? 54.609 36.838 58.798 1.00 32.28 91 GLU A O 1
ATOM 704 N N . GLY A 1 95 ? 56.361 37.954 59.602 1.00 30.27 92 GLY A N 1
ATOM 705 C CA . GLY A 1 95 ? 55.974 39.269 59.161 1.00 29.49 92 GLY A CA 1
ATOM 706 C C . GLY A 1 95 ? 55.161 39.986 60.215 1.00 31.64 92 GLY A C 1
ATOM 707 O O . GLY A 1 95 ? 54.582 39.351 61.030 1.00 26.84 92 GLY A O 1
ATOM 708 N N . VAL A 1 96 ? 55.102 41.305 60.172 1.00 31.26 93 VAL A N 1
ATOM 709 C CA . VAL A 1 96 ? 54.263 42.047 61.111 1.00 30.65 93 VAL A CA 1
ATOM 710 C C . VAL A 1 96 ? 52.796 41.589 60.981 1.00 29.36 93 VAL A C 1
ATOM 711 O O . VAL A 1 96 ? 52.029 41.569 61.952 1.00 27.39 93 VAL A O 1
ATOM 715 N N . GLY A 1 97 ? 52.428 41.191 59.771 1.00 28.25 94 GLY A N 1
ATOM 716 C CA . GLY A 1 97 ? 51.063 40.821 59.447 1.00 27.59 94 GLY A CA 1
ATOM 717 C C . GLY A 1 97 ? 50.633 39.522 60.088 1.00 27.84 94 GLY A C 1
ATOM 718 O O . GLY A 1 97 ? 49.437 39.226 60.170 1.00 28.26 94 GLY A O 1
ATOM 719 N N . GLN A 1 98 ? 51.593 38.731 60.554 1.00 30.11 95 GLN A N 1
ATOM 720 C CA . GLN A 1 98 ? 51.230 37.549 61.333 1.00 32.18 95 GLN A CA 1
ATOM 721 C C . GLN A 1 98 ? 50.417 37.933 62.581 1.00 36.26 95 GLN A C 1
ATOM 722 O O . GLN A 1 98 ? 49.459 37.252 62.953 1.00 30.76 95 GLN A O 1
ATOM 728 N N . ARG A 1 99 ? 50.892 38.953 63.286 1.00 32.47 96 ARG A N 1
ATOM 729 C CA . ARG A 1 99 ? 50.227 39.485 64.476 1.00 29.02 96 ARG A CA 1
ATOM 730 C C . ARG A 1 99 ? 49.129 40.514 64.237 1.00 33.16 96 ARG A C 1
ATOM 731 O O . ARG A 1 99 ? 48.103 40.524 64.930 1.00 28.50 96 ARG A O 1
ATOM 739 N N . PHE A 1 100 ? 49.381 41.426 63.296 1.00 28.66 97 PHE A N 1
ATOM 740 C CA . PHE A 1 100 ? 48.523 42.590 63.161 1.00 27.23 97 PHE A CA 1
ATOM 741 C C . PHE A 1 100 ? 48.032 42.730 61.731 1.00 28.85 97 PHE A C 1
ATOM 742 O O . PHE A 1 100 ? 48.771 43.107 60.812 1.00 28.63 97 PHE A O 1
ATOM 750 N N A ARG A 1 101 ? 46.744 42.484 61.572 0.50 30.97 98 ARG A N 1
ATOM 751 N N B ARG A 1 101 ? 46.791 42.371 61.532 0.50 31.04 98 ARG A N 1
ATOM 752 C CA A ARG A 1 101 ? 46.175 42.294 60.256 0.50 34.43 98 ARG A CA 1
ATOM 753 C CA B ARG A 1 101 ? 46.201 42.269 60.222 0.50 33.56 98 ARG A CA 1
ATOM 754 C C A ARG A 1 101 ? 46.196 43.622 59.524 0.50 33.41 98 ARG A C 1
ATOM 755 C C B ARG A 1 101 ? 46.195 43.595 59.508 0.50 33.40 98 ARG A C 1
ATOM 756 O O A ARG A 1 101 ? 45.888 44.664 60.101 0.50 35.27 98 ARG A O 1
ATOM 757 O O B ARG A 1 101 ? 45.875 44.581 60.066 0.50 35.34 98 ARG A O 1
ATOM 772 N N . GLY A 1 102 ? 46.553 43.587 58.248 1.00 28.06 99 GLY A N 1
ATOM 773 C CA . GLY A 1 102 ? 46.673 44.808 57.473 1.00 26.88 99 GLY A CA 1
ATOM 774 C C . GLY A 1 102 ? 48.122 45.142 57.172 1.00 28.30 99 GLY A C 1
ATOM 775 O O . GLY A 1 102 ? 48.419 46.017 56.366 1.00 33.68 99 GLY A O 1
ATOM 776 N N . ALA A 1 103 ? 49.025 44.453 57.852 1.00 27.53 100 ALA A N 1
ATOM 777 C CA . ALA A 1 103 ? 50.438 44.489 57.508 1.00 29.99 100 ALA A CA 1
ATOM 778 C C . ALA A 1 103 ? 50.772 43.179 56.796 1.00 26.80 100 ALA A C 1
ATOM 779 O O . ALA A 1 103 ? 49.914 42.315 56.642 1.00 29.07 100 ALA A O 1
ATOM 781 N N . THR A 1 104 ? 52.017 43.016 56.385 1.00 25.66 101 THR A N 1
ATOM 782 C CA . THR A 1 104 ? 52.369 41.906 55.508 1.00 30.16 101 THR A CA 1
ATOM 783 C C . THR A 1 104 ? 52.697 40.629 56.267 1.00 31.97 101 THR A C 1
ATOM 784 O O . THR A 1 104 ? 53.600 40.631 57.110 1.00 30.33 101 THR A O 1
ATOM 788 N N A GLU A 1 105 ? 51.979 39.547 55.965 0.65 31.50 102 GLU A N 1
ATOM 789 N N B GLU A 1 105 ? 51.989 39.541 55.986 0.35 31.66 102 GLU A N 1
ATOM 790 C CA A GLU A 1 105 ? 52.309 38.240 56.528 0.65 31.68 102 GLU A CA 1
ATOM 791 C CA B GLU A 1 105 ? 52.358 38.266 56.593 0.35 31.64 102 GLU A CA 1
ATOM 792 C C A GLU A 1 105 ? 53.189 37.467 55.547 0.65 33.75 102 GLU A C 1
ATOM 793 C C B GLU A 1 105 ? 53.140 37.396 55.612 0.35 32.85 102 GLU A C 1
ATOM 794 O O A GLU A 1 105 ? 52.849 37.329 54.373 0.65 32.21 102 GLU A O 1
ATOM 795 O O B GLU A 1 105 ? 52.675 37.106 54.509 0.35 33.57 102 GLU A O 1
ATOM 806 N N . PHE A 1 106 ? 54.345 37.014 56.022 1.00 27.25 103 PHE A N 1
ATOM 807 C CA . PHE A 1 106 ? 55.211 36.151 55.230 1.00 35.63 103 PHE A CA 1
ATOM 808 C C . PHE A 1 106 ? 54.894 34.703 55.532 1.00 38.27 103 PHE A C 1
ATOM 809 O O . PHE A 1 106 ? 54.264 34.410 56.552 1.00 31.91 103 PHE A O 1
ATOM 817 N N . PRO A 1 107 ? 55.308 33.790 54.642 1.00 33.52 104 PRO A N 1
ATOM 818 C CA . PRO A 1 107 ? 55.208 32.382 55.015 1.00 30.14 104 PRO A CA 1
ATOM 819 C C . PRO A 1 107 ? 56.143 32.104 56.194 1.00 30.38 104 PRO A C 1
ATOM 820 O O . PRO A 1 107 ? 57.031 32.903 56.495 1.00 27.29 104 PRO A O 1
ATOM 824 N N . PRO A 1 108 ? 55.922 30.989 56.890 1.00 31.85 105 PRO A N 1
ATOM 825 C CA . PRO A 1 108 ? 56.748 30.662 58.053 1.00 30.68 105 PRO A CA 1
ATOM 826 C C . PRO A 1 108 ? 58.201 30.398 57.649 1.00 28.37 105 PRO A C 1
ATOM 827 O O . PRO A 1 108 ? 58.463 29.998 56.516 1.00 30.16 105 PRO A O 1
ATOM 831 N N . PRO A 1 109 ? 59.136 30.627 58.579 1.00 28.01 106 PRO A N 1
ATOM 832 C CA . PRO A 1 109 ? 60.577 30.461 58.352 1.00 29.44 106 PRO A CA 1
ATOM 833 C C . PRO A 1 109 ? 60.959 29.133 57.698 1.00 31.97 106 PRO A C 1
ATOM 834 O O . PRO A 1 109 ? 61.871 29.121 56.883 1.00 32.18 106 PRO A O 1
ATOM 846 N N . ALA A 1 111 ? 59.597 27.491 55.408 1.00 32.23 108 ALA A N 1
ATOM 847 C CA . ALA A 1 111 ? 59.471 27.571 53.952 1.00 27.64 108 ALA A CA 1
ATOM 848 C C . ALA A 1 111 ? 60.777 28.105 53.344 1.00 33.95 108 ALA A C 1
ATOM 849 O O . ALA A 1 111 ? 61.244 27.616 52.305 1.00 33.86 108 ALA A O 1
ATOM 851 N N . PHE A 1 112 ? 61.367 29.106 53.998 1.00 35.59 109 PHE A N 1
ATOM 852 C CA . PHE A 1 112 ? 62.648 29.643 53.551 1.00 37.42 109 PHE A CA 1
ATOM 853 C C . PHE A 1 112 ? 63.713 28.554 53.640 1.00 39.58 109 PHE A C 1
ATOM 854 O O . PHE A 1 112 ? 64.575 28.448 52.770 1.00 40.69 109 PHE A O 1
ATOM 862 N N . GLY A 1 113 ? 63.635 27.732 54.684 1.00 36.68 110 GLY A N 1
ATOM 863 C CA . GLY A 1 113 ? 64.562 26.624 54.839 1.00 35.14 110 GLY A CA 1
ATOM 864 C C . GLY A 1 113 ? 64.414 25.584 53.741 1.00 40.13 110 GLY A C 1
ATOM 865 O O . GLY A 1 113 ? 65.400 24.998 53.288 1.00 38.61 110 GLY A O 1
ATOM 866 N N . GLU A 1 114 ? 63.178 25.345 53.314 1.00 36.63 111 GLU A N 1
ATOM 867 C CA . GLU A 1 114 ? 62.922 24.365 52.269 1.00 39.64 111 GLU A CA 1
ATOM 868 C C . GLU A 1 114 ? 63.627 24.805 50.983 1.00 42.60 111 GLU A C 1
ATOM 869 O O . GLU A 1 114 ? 64.229 23.993 50.278 1.00 43.75 111 GLU A O 1
ATOM 875 N N . ILE A 1 115 ? 63.569 26.102 50.703 1.00 39.82 112 ILE A N 1
ATOM 876 C CA . ILE A 1 115 ? 64.181 26.658 49.506 1.00 36.61 112 ILE A CA 1
ATOM 877 C C . ILE A 1 115 ? 65.691 26.571 49.581 1.00 40.92 112 ILE A C 1
ATOM 878 O O . ILE A 1 115 ? 66.359 26.288 48.584 1.00 43.04 112 ILE A O 1
ATOM 883 N N . TRP A 1 116 ? 66.222 26.809 50.776 1.00 37.15 113 TRP A N 1
ATOM 884 C CA . TRP A 1 116 ? 67.661 26.766 51.021 1.00 37.19 113 TRP A CA 1
ATOM 885 C C . TRP A 1 116 ? 68.281 25.431 50.625 1.00 42.60 113 TRP A C 1
ATOM 886 O O . TRP A 1 116 ? 69.444 25.378 50.224 1.00 47.05 113 TRP A O 1
ATOM 897 N N . ARG A 1 117 ? 67.520 24.348 50.751 1.00 38.97 114 ARG A N 1
ATOM 898 C CA . ARG A 1 117 ? 68.060 23.037 50.415 1.00 52.00 114 ARG A CA 1
ATOM 899 C C . ARG A 1 117 ? 68.618 23.004 48.981 1.00 60.37 114 ARG A C 1
ATOM 900 O O . ARG A 1 117 ? 69.765 22.612 48.763 1.00 71.64 114 ARG A O 1
ATOM 908 N N . THR A 1 118 ? 67.786 23.334 47.999 1.00 53.44 115 THR A N 1
ATOM 909 C CA . THR A 1 118 ? 68.250 23.395 46.614 1.00 54.29 115 THR A CA 1
ATOM 910 C C . THR A 1 118 ? 68.816 24.729 46.096 1.00 53.12 115 THR A C 1
ATOM 911 O O . THR A 1 118 ? 69.541 24.740 45.103 1.00 48.53 115 THR A O 1
ATOM 915 N N . ASP A 1 119 ? 68.508 25.844 46.758 1.00 52.36 116 ASP A N 1
ATOM 916 C CA . ASP A 1 119 ? 68.943 27.155 46.256 1.00 48.06 116 ASP A CA 1
ATOM 917 C C . ASP A 1 119 ? 69.286 28.110 47.391 1.00 43.85 116 ASP A C 1
ATOM 918 O O . ASP A 1 119 ? 68.549 29.065 47.646 1.00 41.38 116 ASP A O 1
ATOM 923 N N . PRO A 1 120 ? 70.401 27.854 48.085 1.00 41.49 117 PRO A N 1
ATOM 924 C CA . PRO A 1 120 ? 70.721 28.621 49.290 1.00 40.18 117 PRO A CA 1
ATOM 925 C C . PRO A 1 120 ? 70.817 30.123 49.044 1.00 43.89 117 PRO A C 1
ATOM 926 O O . PRO A 1 120 ? 70.343 30.905 49.869 1.00 50.91 117 PRO A O 1
ATOM 930 N N A HIS A 1 121 ? 71.416 30.523 47.928 0.47 43.59 118 HIS A N 1
ATOM 931 N N B HIS A 1 121 ? 71.407 30.524 47.927 0.53 43.41 118 HIS A N 1
ATOM 932 C CA A HIS A 1 121 ? 71.582 31.943 47.619 0.47 45.89 118 HIS A CA 1
ATOM 933 C CA B HIS A 1 121 ? 71.589 31.944 47.646 0.53 45.93 118 HIS A CA 1
ATOM 934 C C A HIS A 1 121 ? 70.235 32.667 47.564 0.47 45.19 118 HIS A C 1
ATOM 935 C C B HIS A 1 121 ? 70.253 32.696 47.522 0.53 45.19 118 HIS A C 1
ATOM 936 O O A HIS A 1 121 ? 70.044 33.704 48.205 0.47 45.15 118 HIS A O 1
ATOM 937 O O B HIS A 1 121 ? 70.086 33.782 48.085 0.53 45.40 118 HIS A O 1
ATOM 950 N N . GLN A 1 122 ? 69.303 32.114 46.796 1.00 44.63 119 GLN A N 1
ATOM 951 C CA . GLN A 1 122 ? 67.976 32.706 46.678 1.00 43.93 119 GLN A CA 1
ATOM 952 C C . GLN A 1 122 ? 67.278 32.732 48.041 1.00 41.90 119 GLN A C 1
ATOM 953 O O . GLN A 1 122 ? 66.682 33.740 48.423 1.00 38.07 119 GLN A O 1
ATOM 959 N N . ALA A 1 123 ? 67.354 31.629 48.780 1.00 38.86 120 ALA A N 1
ATOM 960 C CA . ALA A 1 123 ? 66.665 31.566 50.065 1.00 43.06 120 ALA A CA 1
ATOM 961 C C . ALA A 1 123 ? 67.174 32.675 50.982 1.00 44.38 120 ALA A C 1
ATOM 962 O O . ALA A 1 123 ? 66.390 33.339 51.668 1.00 38.90 120 ALA A O 1
ATOM 964 N N . ILE A 1 124 ? 68.489 32.875 50.976 1.00 43.28 121 ILE A N 1
ATOM 965 C CA . ILE A 1 124 ? 69.120 33.900 51.800 1.00 43.47 121 ILE A CA 1
ATOM 966 C C . ILE A 1 124 ? 68.628 35.290 51.419 1.00 45.39 121 ILE A C 1
ATOM 967 O O . ILE A 1 124 ? 68.267 36.085 52.290 1.00 41.75 121 ILE A O 1
ATOM 972 N N . ALA A 1 125 ? 68.594 35.569 50.117 1.00 41.09 122 ALA A N 1
ATOM 973 C CA . ALA A 1 125 ? 68.025 36.818 49.619 1.00 44.24 122 ALA A CA 1
ATOM 974 C C . ALA A 1 125 ? 66.590 37.053 50.126 1.00 39.00 122 ALA A C 1
ATOM 975 O O . ALA A 1 125 ? 66.271 38.128 50.620 1.00 39.36 122 ALA A O 1
ATOM 977 N N . LEU A 1 126 ? 65.737 36.042 49.997 1.00 32.70 123 LEU A N 1
ATOM 978 C CA . LEU A 1 126 ? 64.345 36.149 50.402 1.00 34.25 123 LEU A CA 1
ATOM 979 C C . LEU A 1 126 ? 64.218 36.395 51.909 1.00 35.37 123 LEU A C 1
ATOM 980 O O . LEU A 1 126 ? 63.416 37.231 52.344 1.00 36.90 123 LEU A O 1
ATOM 985 N N . ALA A 1 127 ? 65.026 35.685 52.696 1.00 32.39 124 ALA A N 1
ATOM 986 C CA . ALA A 1 127 ? 65.054 35.874 54.143 1.00 33.31 124 ALA A CA 1
ATOM 987 C C . ALA A 1 127 ? 65.475 37.293 54.553 1.00 32.25 124 ALA A C 1
ATOM 988 O O . ALA A 1 127 ? 64.934 37.845 55.515 1.00 32.50 124 ALA A O 1
ATOM 990 N N . GLU A 1 128 ? 66.421 37.889 53.831 1.00 30.32 125 GLU A N 1
ATOM 991 C CA . GLU A 1 128 ? 66.803 39.284 54.105 1.00 37.24 125 GLU A CA 1
ATOM 992 C C . GLU A 1 128 ? 65.641 40.228 53.827 1.00 35.76 125 GLU A C 1
ATOM 993 O O . GLU A 1 128 ? 65.367 41.156 54.595 1.00 36.57 125 GLU A O 1
ATOM 999 N N . THR A 1 129 ? 64.965 39.992 52.711 1.00 31.74 126 THR A N 1
ATOM 1000 C CA . THR A 1 129 ? 63.786 40.766 52.363 1.00 31.50 126 THR A CA 1
ATOM 1001 C C . THR A 1 129 ? 62.726 40.640 53.468 1.00 34.31 126 THR A C 1
ATOM 1002 O O . THR A 1 129 ? 62.033 41.608 53.804 1.00 34.43 126 THR A O 1
ATOM 1014 N N . GLY A 1 131 ? 63.305 40.030 56.728 1.00 33.98 128 GLY A N 1
ATOM 1015 C CA . GLY A 1 131 ? 63.790 40.824 57.844 1.00 33.37 128 GLY A CA 1
ATOM 1016 C C . GLY A 1 131 ? 63.582 42.308 57.586 1.00 35.37 128 GLY A C 1
ATOM 1017 O O . GLY A 1 131 ? 63.053 43.021 58.435 1.00 36.49 128 GLY A O 1
ATOM 1018 N N . ALA A 1 132 ? 63.980 42.767 56.402 1.00 31.48 129 ALA A N 1
ATOM 1019 C CA . ALA A 1 132 ? 63.874 44.181 56.045 1.00 33.96 129 ALA A CA 1
ATOM 1020 C C . ALA A 1 132 ? 62.433 44.673 56.157 1.00 32.00 129 ALA A C 1
ATOM 1021 O O . ALA A 1 132 ? 62.156 45.709 56.769 1.00 33.41 129 ALA A O 1
ATOM 1023 N N . THR A 1 133 ? 61.517 43.911 55.573 1.00 33.06 130 THR A N 1
ATOM 1024 C CA . THR A 1 133 ? 60.115 44.295 55.515 1.00 32.92 130 THR A CA 1
ATOM 1025 C C . THR A 1 133 ? 59.472 44.253 56.890 1.00 29.88 130 THR A C 1
ATOM 1026 O O . THR A 1 133 ? 58.719 45.154 57.255 1.00 30.10 130 THR A O 1
ATOM 1030 N N . THR A 1 134 ? 59.769 43.200 57.645 1.00 30.51 131 THR A N 1
ATOM 1031 C CA . THR A 1 134 ? 59.311 43.095 59.022 1.00 28.83 131 THR A CA 1
ATOM 1032 C C . THR A 1 134 ? 59.706 44.349 59.793 1.00 31.49 131 THR A C 1
ATOM 1033 O O . THR A 1 134 ? 58.876 44.976 60.459 1.00 29.59 131 THR A O 1
ATOM 1037 N N . ALA A 1 135 ? 60.978 44.717 59.678 1.00 28.97 132 ALA A N 1
ATOM 1038 C CA . ALA A 1 135 ? 61.531 45.819 60.449 1.00 27.69 132 ALA A CA 1
ATOM 1039 C C . ALA A 1 135 ? 60.867 47.128 60.046 1.00 34.78 132 ALA A C 1
ATOM 1040 O O . ALA A 1 135 ? 60.453 47.915 60.903 1.00 33.03 132 ALA A O 1
ATOM 1042 N N . GLN A 1 136 ? 60.743 47.339 58.735 1.00 28.35 133 GLN A N 1
ATOM 1043 C CA . GLN A 1 136 ? 60.121 48.545 58.207 1.00 30.24 133 GLN A CA 1
ATOM 1044 C C . GLN A 1 136 ? 58.684 48.710 58.693 1.00 30.78 133 GLN A C 1
ATOM 1045 O O . GLN A 1 136 ? 58.284 49.789 59.128 1.00 34.26 133 GLN A O 1
ATOM 1051 N N . GLU A 1 137 ? 57.910 47.637 58.609 1.00 29.42 134 GLU A N 1
ATOM 1052 C CA . GLU A 1 137 ? 56.504 47.697 58.968 1.00 30.79 134 GLU A CA 1
ATOM 1053 C C . GLU A 1 137 ? 56.335 47.836 60.488 1.00 30.06 134 GLU A C 1
ATOM 1054 O O . GLU A 1 137 ? 55.427 48.526 60.956 1.00 31.84 134 GLU A O 1
ATOM 1060 N N . ALA A 1 138 ? 57.223 47.193 61.242 1.00 24.76 135 ALA A N 1
ATOM 1061 C CA . ALA A 1 138 ? 57.232 47.329 62.691 1.00 29.37 135 ALA A CA 1
ATOM 1062 C C . ALA A 1 138 ? 57.318 48.798 63.092 1.00 30.90 135 ALA A C 1
ATOM 1063 O O . ALA A 1 138 ? 56.472 49.290 63.833 1.00 33.52 135 ALA A O 1
ATOM 1065 N N . LEU A 1 139 ? 58.329 49.500 62.586 1.00 31.24 136 LEU A N 1
ATOM 1066 C CA . LEU A 1 139 ? 58.518 50.907 62.918 1.00 32.34 136 LEU A CA 1
ATOM 1067 C C . LEU A 1 139 ? 57.311 51.744 62.528 1.00 33.31 136 LEU A C 1
ATOM 1068 O O . LEU A 1 139 ? 56.968 52.725 63.183 1.00 31.05 136 LEU A O 1
ATOM 1073 N N . SER A 1 140 ? 56.682 51.356 61.433 1.00 30.44 137 SER A N 1
ATOM 1074 C CA . SER A 1 140 ? 55.514 52.046 60.944 1.00 30.56 137 SER A CA 1
ATOM 1075 C C . SER A 1 140 ? 54.398 51.978 61.983 1.00 30.92 137 SER A C 1
ATOM 1076 O O . SER A 1 140 ? 53.573 52.880 62.087 1.00 30.07 137 SER A O 1
ATOM 1079 N N . LEU A 1 141 ? 54.370 50.899 62.754 1.00 24.41 138 LEU A N 1
ATOM 1080 C CA . LEU A 1 141 ? 53.339 50.719 63.771 1.00 31.15 138 LEU A CA 1
ATOM 1081 C C . LEU A 1 141 ? 53.771 51.199 65.165 1.00 34.68 138 LEU A C 1
ATOM 1082 O O . LEU A 1 141 ? 52.989 51.146 66.106 1.00 34.58 138 LEU A O 1
ATOM 1087 N N . GLY A 1 142 ? 55.009 51.658 65.302 1.00 32.22 139 GLY A N 1
ATOM 1088 C CA . GLY A 1 142 ? 55.525 52.019 66.611 1.00 28.42 139 GLY A CA 1
ATOM 1089 C C . GLY A 1 142 ? 56.082 50.816 67.373 1.00 30.40 139 GLY A C 1
ATOM 1090 O O . GLY A 1 142 ? 56.356 50.914 68.566 1.00 27.94 139 GLY A O 1
ATOM 1091 N N . ILE A 1 143 ? 56.267 49.685 66.692 1.00 25.94 140 ILE A N 1
ATOM 1092 C CA . ILE A 1 143 ? 56.950 48.551 67.312 1.00 30.04 140 ILE A CA 1
ATOM 1093 C C . ILE A 1 143 ? 58.442 48.678 67.009 1.00 35.68 140 ILE A C 1
ATOM 1094 O O . ILE A 1 143 ? 58.842 48.679 65.843 1.00 33.83 140 ILE A O 1
ATOM 1099 N N . ASN A 1 144 ? 59.244 48.908 68.049 1.00 28.36 141 ASN A N 1
ATOM 1100 C CA . ASN A 1 144 ? 60.696 49.023 67.896 1.00 26.34 141 ASN A CA 1
ATOM 1101 C C . ASN A 1 144 ? 61.488 47.787 68.285 1.00 27.78 141 ASN A C 1
ATOM 1102 O O . ASN A 1 144 ? 62.713 47.779 68.178 1.00 31.15 141 ASN A O 1
ATOM 1107 N N . TRP A 1 145 ? 60.803 46.759 68.776 1.00 27.96 142 TRP A N 1
ATOM 1108 C CA . TRP A 1 145 ? 61.501 45.564 69.203 1.00 30.77 142 TRP A CA 1
ATOM 1109 C C . TRP A 1 145 ? 60.887 44.334 68.545 1.00 32.36 142 TRP A C 1
ATOM 1110 O O . TRP A 1 145 ? 59.777 43.925 68.887 1.00 31.42 142 TRP A O 1
ATOM 1121 N N . VAL A 1 146 ? 61.647 43.727 67.637 1.00 32.42 143 VAL A N 1
ATOM 1122 C CA . VAL A 1 146 ? 61.207 42.558 66.879 1.00 26.04 143 VAL A CA 1
ATOM 1123 C C . VAL A 1 146 ? 61.614 41.304 67.649 1.00 29.25 143 VAL A C 1
ATOM 1124 O O . VAL A 1 146 ? 62.815 41.088 67.872 1.00 34.17 143 VAL A O 1
ATOM 1128 N N . LEU A 1 147 ? 60.676 40.450 68.056 1.00 27.39 144 LEU A N 1
ATOM 1129 C CA . LEU A 1 147 ? 61.198 39.307 68.789 1.00 30.79 144 LEU A CA 1
ATOM 1130 C C . LEU A 1 147 ? 61.246 38.168 67.791 1.00 31.00 144 LEU A C 1
ATOM 1131 O O . LEU A 1 147 ? 60.373 37.309 67.753 1.00 27.74 144 LEU A O 1
ATOM 1136 N N . ALA A 1 148 ? 62.423 38.039 67.202 1.00 29.10 145 ALA A N 1
ATOM 1137 C CA . ALA A 1 148 ? 62.673 37.195 66.051 1.00 29.60 145 ALA A CA 1
ATOM 1138 C C . ALA A 1 148 ? 64.081 37.605 65.656 1.00 26.95 145 ALA A C 1
ATOM 1139 O O . ALA A 1 148 ? 64.481 38.742 65.913 1.00 30.55 145 ALA A O 1
ATOM 1141 N N . PRO A 1 149 ? 64.831 36.723 64.986 1.00 29.18 146 PRO A N 1
ATOM 1142 C CA . PRO A 1 149 ? 64.449 35.399 64.491 1.00 30.14 146 PRO A CA 1
ATOM 1143 C C . PRO A 1 149 ? 64.472 34.289 65.530 1.00 33.71 146 PRO A C 1
ATOM 1144 O O . PRO A 1 149 ? 65.329 34.301 66.419 1.00 32.58 146 PRO A O 1
ATOM 1148 N N . VAL A 1 150 ? 63.599 33.296 65.353 1.00 31.56 147 VAL A N 1
ATOM 1149 C CA . VAL A 1 150 ? 63.740 32.024 66.032 1.00 27.79 147 VAL A CA 1
ATOM 1150 C C . VAL A 1 150 ? 64.973 31.337 65.431 1.00 31.29 147 VAL A C 1
ATOM 1151 O O . VAL A 1 150 ? 65.071 31.171 64.217 1.00 30.06 147 VAL A O 1
ATOM 1155 N N . LEU A 1 151 ? 65.954 31.044 66.279 1.00 31.53 148 LEU A N 1
ATOM 1156 C CA . LEU A 1 151 ? 67.151 30.267 65.919 1.00 31.41 148 LEU A CA 1
ATOM 1157 C C . LEU A 1 151 ? 67.147 28.795 66.348 1.00 35.50 148 LEU A C 1
ATOM 1158 O O . LEU A 1 151 ? 68.182 28.127 66.304 1.00 34.52 148 LEU A O 1
ATOM 1163 N N . ASP A 1 152 ? 66.028 28.342 66.905 1.00 36.12 149 ASP A N 1
ATOM 1164 C CA . ASP A 1 152 ? 65.879 26.940 67.253 1.00 32.07 149 ASP A CA 1
ATOM 1165 C C . ASP A 1 152 ? 66.081 26.073 65.998 1.00 35.27 149 ASP A C 1
ATOM 1166 O O . ASP A 1 152 ? 65.718 26.462 64.887 1.00 33.21 149 ASP A O 1
ATOM 1171 N N . VAL A 1 153 ? 66.689 24.908 66.180 1.00 31.30 150 VAL A N 1
ATOM 1172 C CA . VAL A 1 153 ? 66.929 23.991 65.078 1.00 33.80 150 VAL A CA 1
ATOM 1173 C C . VAL A 1 153 ? 65.938 22.847 65.261 1.00 37.83 150 VAL A C 1
ATOM 1174 O O . VAL A 1 153 ? 66.059 22.091 66.228 1.00 37.67 150 VAL A O 1
ATOM 1178 N N . ASN A 1 154 ? 64.955 22.685 64.370 1.00 34.89 151 ASN A N 1
ATOM 1179 C CA . ASN A 1 154 ? 63.913 21.746 64.754 1.00 36.58 151 ASN A CA 1
ATOM 1180 C C . ASN A 1 154 ? 64.389 20.420 64.184 1.00 38.20 151 ASN A C 1
ATOM 1181 O O . ASN A 1 154 ? 64.034 20.032 63.081 1.00 42.06 151 ASN A O 1
ATOM 1186 N N . ASN A 1 155 ? 65.076 19.656 65.025 1.00 37.01 152 ASN A N 1
ATOM 1187 C CA . ASN A 1 155 ? 65.565 18.330 64.657 1.00 41.28 152 ASN A CA 1
ATOM 1188 C C . ASN A 1 155 ? 64.740 17.204 65.228 1.00 40.45 152 ASN A C 1
ATOM 1189 O O . ASN A 1 155 ? 65.063 16.036 65.036 1.00 43.52 152 ASN A O 1
ATOM 1194 N N . ASN A 1 156 ? 63.719 17.566 65.994 1.00 34.14 153 ASN A N 1
ATOM 1195 C CA . ASN A 1 156 ? 62.766 16.588 66.487 1.00 40.71 153 ASN A CA 1
ATOM 1196 C C . ASN A 1 156 ? 61.458 16.864 65.770 1.00 39.64 153 ASN A C 1
ATOM 1197 O O . ASN A 1 156 ? 60.805 17.871 66.035 1.00 41.69 153 ASN A O 1
ATOM 1202 N N . PRO A 1 157 ? 61.079 15.976 64.842 1.00 43.53 154 PRO A N 1
ATOM 1203 C CA . PRO A 1 157 ? 59.914 16.235 63.985 1.00 39.96 154 PRO A CA 1
ATOM 1204 C C . PRO A 1 157 ? 58.629 16.337 64.797 1.00 41.00 154 PRO A C 1
ATOM 1205 O O . PRO A 1 157 ? 57.637 16.859 64.294 1.00 34.38 154 PRO A O 1
ATOM 1209 N N . HIS A 1 158 ? 58.658 15.861 66.041 1.00 41.12 155 HIS A N 1
ATOM 1210 C CA . HIS A 1 158 ? 57.481 15.908 66.906 1.00 42.86 155 HIS A CA 1
ATOM 1211 C C . HIS A 1 158 ? 57.365 17.206 67.712 1.00 38.69 155 HIS A C 1
ATOM 1212 O O . HIS A 1 158 ? 56.402 17.385 68.455 1.00 35.53 155 HIS A O 1
ATOM 1219 N N . ASN A 1 159 ? 58.320 18.120 67.561 1.00 36.80 156 ASN A N 1
ATOM 1220 C CA . ASN A 1 159 ? 58.277 19.350 68.350 1.00 35.74 156 ASN A CA 1
ATOM 1221 C C . ASN A 1 159 ? 56.966 20.104 68.067 1.00 37.16 156 ASN A C 1
ATOM 1222 O O . ASN A 1 159 ? 56.721 20.534 66.938 1.00 37.61 156 ASN A O 1
ATOM 1227 N N . PRO A 1 160 ? 56.084 20.198 69.080 1.00 37.28 157 PRO A N 1
ATOM 1228 C CA . PRO A 1 160 ? 54.784 20.876 68.952 1.00 34.17 157 PRO A CA 1
ATOM 1229 C C . PRO A 1 160 ? 54.840 22.396 68.977 1.00 33.19 157 PRO A C 1
ATOM 1230 O O . PRO A 1 160 ? 53.921 23.057 68.500 1.00 30.67 157 PRO A O 1
ATOM 1234 N N . VAL A 1 161 ? 55.824 22.934 69.689 1.00 32.63 158 VAL A N 1
ATOM 1235 C CA . VAL A 1 161 ? 55.939 24.380 69.864 1.00 25.22 158 VAL A CA 1
ATOM 1236 C C . VAL A 1 161 ? 56.701 25.169 68.790 1.00 32.68 158 VAL A C 1
ATOM 1237 O O . VAL A 1 161 ? 56.286 26.272 68.393 1.00 30.00 158 VAL A O 1
ATOM 1241 N N . ILE A 1 162 ? 57.833 24.618 68.347 1.00 31.72 159 ILE A N 1
ATOM 1242 C CA . ILE A 1 162 ? 58.654 25.296 67.337 1.00 29.83 159 ILE A CA 1
ATOM 1243 C C . ILE A 1 162 ? 58.173 24.921 65.926 1.00 33.35 159 ILE A C 1
ATOM 1244 O O . ILE A 1 162 ? 57.528 25.729 65.244 1.00 31.45 159 ILE A O 1
ATOM 1249 N N . ASN A 1 163 ? 58.453 23.688 65.506 1.00 27.62 160 ASN A N 1
ATOM 1250 C CA . ASN A 1 163 ? 57.865 23.170 64.275 1.00 27.74 160 ASN A CA 1
ATOM 1251 C C . ASN A 1 163 ? 58.266 24.100 63.118 1.00 30.96 160 ASN A C 1
ATOM 1252 O O . ASN A 1 163 ? 59.449 24.436 62.980 1.00 28.75 160 ASN A O 1
ATOM 1257 N N . ILE A 1 164 ? 57.300 24.557 62.320 1.00 27.14 161 ILE A N 1
ATOM 1258 C CA . ILE A 1 164 ? 57.613 25.399 61.158 1.00 28.37 161 ILE A CA 1
ATOM 1259 C C . ILE A 1 164 ? 58.069 26.829 61.505 1.00 32.05 161 ILE A C 1
ATOM 1260 O O . ILE A 1 164 ? 58.411 27.599 60.611 1.00 33.34 161 ILE A O 1
ATOM 1265 N N . ARG A 1 165 ? 58.054 27.189 62.790 1.00 29.98 162 ARG A N 1
ATOM 1266 C CA . ARG A 1 165 ? 58.631 28.465 63.224 1.00 27.02 162 ARG A CA 1
ATOM 1267 C C . ARG A 1 165 ? 60.154 28.489 63.081 1.00 28.53 162 ARG A C 1
ATOM 1268 O O . ARG A 1 165 ? 60.757 29.547 63.152 1.00 32.26 162 ARG A O 1
ATOM 1276 N N . ALA A 1 166 ? 60.774 27.318 62.942 1.00 26.41 163 ALA A N 1
ATOM 1277 C CA . ALA A 1 166 ? 62.226 27.229 62.735 1.00 31.35 163 ALA A CA 1
ATOM 1278 C C . ALA A 1 166 ? 62.612 27.418 61.264 1.00 33.47 163 ALA A C 1
ATOM 1279 O O . ALA A 1 166 ? 61.872 27.026 60.363 1.00 38.09 163 ALA A O 1
ATOM 1281 N N . PHE A 1 167 ? 63.778 28.006 61.022 1.00 32.19 164 PHE A N 1
ATOM 1282 C CA . PHE A 1 167 ? 64.276 28.157 59.660 1.00 32.99 164 PHE A CA 1
ATOM 1283 C C . PHE A 1 167 ? 64.770 26.843 59.055 1.00 39.49 164 PHE A C 1
ATOM 1284 O O . PHE A 1 167 ? 65.071 26.784 57.864 1.00 41.27 164 PHE A O 1
ATOM 1292 N N . GLY A 1 168 ? 64.853 25.790 59.863 1.00 32.67 165 GLY A N 1
ATOM 1293 C CA . GLY A 1 168 ? 65.409 24.547 59.367 1.00 34.00 165 GLY A CA 1
ATOM 1294 C C . GLY A 1 168 ? 65.683 23.474 60.402 1.00 34.46 165 GLY A C 1
ATOM 1295 O O . GLY A 1 168 ? 65.390 23.641 61.585 1.00 40.86 165 GLY A O 1
ATOM 1296 N N . GLU A 1 169 ? 66.147 22.326 59.914 1.00 34.47 166 GLU A N 1
ATOM 1297 C CA . GLU A 1 169 ? 66.523 21.176 60.738 1.00 40.60 166 GLU A CA 1
ATOM 1298 C C . GLU A 1 169 ? 68.024 20.955 61.000 1.00 40.07 166 GLU A C 1
ATOM 1299 O O . GLU A 1 169 ? 68.394 20.024 61.715 1.00 45.43 166 GLU A O 1
ATOM 1305 N N . THR A 1 170 ? 68.885 21.782 60.413 1.00 37.08 167 THR A N 1
ATOM 1306 C CA . THR A 1 170 ? 70.320 21.676 60.674 1.00 39.27 167 THR A CA 1
ATOM 1307 C C . THR A 1 170 ? 70.885 23.037 61.026 1.00 38.86 167 THR A C 1
ATOM 1308 O O . THR A 1 170 ? 70.363 24.055 60.590 1.00 40.55 167 THR A O 1
ATOM 1312 N N . PRO A 1 171 ? 71.965 23.059 61.819 1.00 42.27 168 PRO A N 1
ATOM 1313 C CA . PRO A 1 171 ? 72.577 24.332 62.220 1.00 39.23 168 PRO A CA 1
ATOM 1314 C C . PRO A 1 171 ? 73.044 25.196 61.034 1.00 38.87 168 PRO A C 1
ATOM 1315 O O . PRO A 1 171 ? 72.851 26.408 61.087 1.00 41.19 168 PRO A O 1
ATOM 1319 N N . ASP A 1 172 ? 73.640 24.609 59.997 1.00 33.69 169 ASP A N 1
ATOM 1320 C CA . ASP A 1 172 ? 74.058 25.402 58.830 1.00 39.76 169 ASP A CA 1
ATOM 1321 C C . ASP A 1 172 ? 72.890 26.166 58.221 1.00 41.70 169 ASP A C 1
ATOM 1322 O O . ASP A 1 172 ? 72.931 27.395 58.056 1.00 43.18 169 ASP A O 1
ATOM 1327 N N . GLN A 1 173 ? 71.842 25.419 57.899 1.00 37.35 170 GLN A N 1
ATOM 1328 C CA . GLN A 1 173 ? 70.619 25.975 57.350 1.00 38.12 170 GLN A CA 1
ATOM 1329 C C . GLN A 1 173 ? 70.080 27.126 58.213 1.00 42.28 170 GLN A C 1
ATOM 1330 O O . GLN A 1 173 ? 69.874 28.244 57.724 1.00 37.58 170 GLN A O 1
ATOM 1336 N N . VAL A 1 174 ? 69.868 26.855 59.501 1.00 37.30 171 VAL A N 1
ATOM 1337 C CA . VAL A 1 174 ? 69.296 27.846 60.408 1.00 34.46 171 VAL A CA 1
ATOM 1338 C C . VAL A 1 174 ? 70.217 29.059 60.590 1.00 37.20 171 VAL A C 1
ATOM 1339 O O . VAL A 1 174 ? 69.764 30.199 60.699 1.00 36.86 171 VAL A O 1
ATOM 1343 N N . SER A 1 175 ? 71.518 28.814 60.613 1.00 37.40 172 SER A N 1
ATOM 1344 C CA . SER A 1 175 ? 72.474 29.890 60.812 1.00 32.91 172 SER A CA 1
ATOM 1345 C C . SER A 1 175 ? 72.449 30.888 59.638 1.00 40.05 172 SER A C 1
ATOM 1346 O O . SER A 1 175 ? 72.422 32.108 59.835 1.00 37.79 172 SER A O 1
ATOM 1349 N N . ALA A 1 176 ? 72.429 30.361 58.417 1.00 32.50 173 ALA A N 1
ATOM 1350 C CA . ALA A 1 176 ? 72.465 31.198 57.229 1.00 34.98 173 ALA A CA 1
ATOM 1351 C C . ALA A 1 176 ? 71.184 32.034 57.072 1.00 39.30 173 ALA A C 1
ATOM 1352 O O . ALA A 1 176 ? 71.242 33.210 56.713 1.00 39.12 173 ALA A O 1
ATOM 1354 N N . LEU A 1 177 ? 70.031 31.427 57.336 1.00 38.96 174 LEU A N 1
ATOM 1355 C CA . LEU A 1 177 ? 68.751 32.113 57.155 1.00 37.27 174 LEU A CA 1
ATOM 1356 C C . LEU A 1 177 ? 68.450 33.071 58.306 1.00 35.60 174 LEU A C 1
ATOM 1357 O O . LEU A 1 177 ? 67.986 34.184 58.086 1.00 35.03 174 LEU A O 1
ATOM 1362 N N . GLY A 1 178 ? 68.733 32.646 59.531 1.00 32.34 175 GLY A N 1
ATOM 1363 C CA . GLY A 1 178 ? 68.527 33.504 60.681 1.00 31.29 175 GLY A CA 1
ATOM 1364 C C . GLY A 1 178 ? 69.378 34.756 60.597 1.00 32.48 175 GLY A C 1
ATOM 1365 O O . GLY A 1 178 ? 68.908 35.857 60.882 1.00 34.54 175 GLY A O 1
ATOM 1366 N N . THR A 1 179 ? 70.638 34.607 60.207 1.00 33.81 176 THR A N 1
ATOM 1367 C CA . THR A 1 179 ? 71.489 35.782 60.096 1.00 32.96 176 THR A CA 1
ATOM 1368 C C . THR A 1 179 ? 71.078 36.663 58.911 1.00 35.54 176 THR A C 1
ATOM 1369 O O . THR A 1 179 ? 71.197 37.883 58.978 1.00 36.66 176 THR A O 1
ATOM 1373 N N . ALA A 1 180 ? 70.581 36.053 57.835 1.00 34.44 177 ALA A N 1
ATOM 1374 C CA . ALA A 1 180 ? 70.066 36.827 56.695 1.00 37.77 177 ALA A CA 1
ATOM 1375 C C . ALA A 1 180 ? 68.914 37.739 57.144 1.00 34.85 177 ALA A C 1
ATOM 1376 O O . ALA A 1 180 ? 68.864 38.925 56.801 1.00 35.61 177 ALA A O 1
ATOM 1378 N N . PHE A 1 181 ? 68.000 37.171 57.930 1.00 29.62 178 PHE A N 1
ATOM 1379 C CA . PHE A 1 181 ? 66.868 37.901 58.483 1.00 28.03 178 PHE A CA 1
ATOM 1380 C C . PHE A 1 181 ? 67.362 39.098 59.297 1.00 35.19 178 PHE A C 1
ATOM 1381 O O . PHE A 1 181 ? 66.841 40.216 59.187 1.00 34.69 178 PHE A O 1
ATOM 1389 N N . ILE A 1 182 ? 68.380 38.853 60.113 1.00 31.41 179 ILE A N 1
ATOM 1390 C CA . ILE A 1 182 ? 68.941 39.884 60.972 1.00 31.00 179 ILE A CA 1
ATOM 1391 C C . ILE A 1 182 ? 69.583 41.008 60.159 1.00 36.03 179 ILE A C 1
ATOM 1392 O O . ILE A 1 182 ? 69.425 42.189 60.498 1.00 36.34 179 ILE A O 1
ATOM 1397 N N . ARG A 1 183 ? 70.293 40.646 59.088 1.00 30.62 180 ARG A N 1
ATOM 1398 C CA . ARG A 1 183 ? 70.910 41.645 58.208 1.00 37.15 180 ARG A CA 1
ATOM 1399 C C . ARG A 1 183 ? 69.839 42.514 57.546 1.00 35.01 180 ARG A C 1
ATOM 1400 O O . ARG A 1 183 ? 70.005 43.720 57.410 1.00 40.90 180 ARG A O 1
ATOM 1408 N N . GLY A 1 184 ? 68.737 41.902 57.136 1.00 37.64 181 GLY A N 1
ATOM 1409 C CA . GLY A 1 184 ? 67.624 42.659 56.590 1.00 35.55 181 GLY A CA 1
ATOM 1410 C C . GLY A 1 184 ? 67.046 43.650 57.594 1.00 33.95 181 GLY A C 1
ATOM 1411 O O . GLY A 1 184 ? 66.863 44.822 57.284 1.00 35.21 181 GLY A O 1
ATOM 1412 N N . ALA A 1 185 ? 66.757 43.186 58.804 1.00 31.97 182 ALA A N 1
ATOM 1413 C CA . ALA A 1 185 ? 66.175 44.057 59.823 1.00 31.73 182 ALA A CA 1
ATOM 1414 C C . ALA A 1 185 ? 67.142 45.161 60.236 1.00 36.07 182 ALA A C 1
ATOM 1415 O O . ALA A 1 185 ? 66.719 46.219 60.712 1.00 40.59 182 ALA A O 1
ATOM 1417 N N . GLN A 1 186 ? 68.440 44.919 60.060 1.00 32.55 183 GLN A N 1
ATOM 1418 C CA . GLN A 1 186 ? 69.450 45.915 60.443 1.00 36.78 183 GLN A CA 1
ATOM 1419 C C . GLN A 1 186 ? 69.491 47.142 59.520 1.00 40.80 183 GLN A C 1
ATOM 1420 O O . GLN A 1 186 ? 70.203 48.103 59.791 1.00 43.44 183 GLN A O 1
ATOM 1426 N N . GLN A 1 187 ? 68.726 47.117 58.439 1.00 34.19 184 GLN A N 1
ATOM 1427 C CA . GLN A 1 187 ? 68.551 48.325 57.634 1.00 44.75 184 GLN A CA 1
ATOM 1428 C C . GLN A 1 187 ? 67.722 49.395 58.376 1.00 42.67 184 GLN A C 1
ATOM 1429 O O . GLN A 1 187 ? 67.652 50.543 57.941 1.00 41.61 184 GLN A O 1
ATOM 1435 N N . TYR A 1 188 ? 67.093 49.015 59.487 1.00 36.95 185 TYR A N 1
ATOM 1436 C CA . TYR A 1 188 ? 66.162 49.907 60.192 1.00 41.81 185 TYR A CA 1
ATOM 1437 C C . TYR A 1 188 ? 66.527 49.995 61.660 1.00 39.48 185 TYR A C 1
ATOM 1438 O O . TYR A 1 188 ? 67.274 49.146 62.148 1.00 39.11 185 TYR A O 1
ATOM 1447 N N . ALA A 1 189 ? 66.003 50.966 62.404 1.00 42.24 186 ALA A N 1
ATOM 1448 C CA . ALA A 1 189 ? 66.432 50.970 63.786 1.00 41.20 186 ALA A CA 1
ATOM 1449 C C . ALA A 1 189 ? 65.371 50.325 64.662 1.00 38.41 186 ALA A C 1
ATOM 1450 O O . ALA A 1 189 ? 64.529 50.986 65.287 1.00 34.19 186 ALA A O 1
ATOM 1452 N N . VAL A 1 190 ? 65.625 49.051 64.914 1.00 35.11 187 VAL A N 1
ATOM 1453 C CA . VAL A 1 190 ? 64.739 48.179 65.649 1.00 37.85 187 VAL A CA 1
ATOM 1454 C C . VAL A 1 190 ? 65.721 47.213 66.259 1.00 37.83 187 VAL A C 1
ATOM 1455 O O . VAL A 1 190 ? 66.825 47.028 65.731 1.00 31.92 187 VAL A O 1
ATOM 1459 N N . LEU A 1 191 ? 65.339 46.634 67.386 1.00 34.88 188 LEU A N 1
ATOM 1460 C CA . LEU A 1 191 ? 66.126 45.605 68.018 1.00 37.18 188 LEU A CA 1
ATOM 1461 C C . LEU A 1 191 ? 65.689 44.284 67.412 1.00 35.99 188 LEU A C 1
ATOM 1462 O O . LEU A 1 191 ? 64.496 44.101 67.139 1.00 28.46 188 LEU A O 1
ATOM 1467 N N . THR A 1 192 ? 66.639 43.364 67.236 1.00 35.27 189 THR A N 1
ATOM 1468 C CA . THR A 1 192 ? 66.339 41.997 66.787 1.00 31.39 189 THR A CA 1
ATOM 1469 C C . THR A 1 192 ? 66.628 41.060 67.955 1.00 33.27 189 THR A C 1
ATOM 1470 O O . THR A 1 192 ? 67.347 41.440 68.890 1.00 26.93 189 THR A O 1
ATOM 1474 N N . THR A 1 193 ? 65.984 39.891 67.953 1.00 32.90 190 THR A N 1
ATOM 1475 C CA . THR A 1 193 ? 66.055 38.971 69.089 1.00 31.25 190 THR A CA 1
ATOM 1476 C C . THR A 1 193 ? 66.229 37.508 68.714 1.00 30.96 190 THR A C 1
ATOM 1477 O O . THR A 1 193 ? 65.353 36.928 68.079 1.00 29.21 190 THR A O 1
ATOM 1481 N N . ALA A 1 194 ? 67.321 36.901 69.164 1.00 26.66 191 ALA A N 1
ATOM 1482 C CA . ALA A 1 194 ? 67.558 35.469 68.954 1.00 31.79 191 ALA A CA 1
ATOM 1483 C C . ALA A 1 194 ? 66.815 34.641 70.003 1.00 30.53 191 ALA A C 1
ATOM 1484 O O . ALA A 1 194 ? 66.985 34.885 71.189 1.00 34.58 191 ALA A O 1
ATOM 1486 N N . LYS A 1 195 ? 65.997 33.680 69.566 1.00 33.66 192 LYS A N 1
ATOM 1487 C CA . LYS A 1 195 ? 65.226 32.794 70.458 1.00 33.58 192 LYS A CA 1
ATOM 1488 C C . LYS A 1 195 ? 65.363 31.343 69.986 1.00 36.44 192 LYS A C 1
ATOM 1489 O O . LYS A 1 195 ? 65.527 31.110 68.797 1.00 32.72 192 LYS A O 1
ATOM 1495 N N . HIS A 1 196 ? 65.269 30.361 70.883 1.00 34.68 193 HIS A N 1
ATOM 1496 C CA . HIS A 1 196 ? 65.151 30.553 72.322 1.00 33.09 193 HIS A CA 1
ATOM 1497 C C . HIS A 1 196 ? 66.377 29.868 72.941 1.00 31.70 193 HIS A C 1
ATOM 1498 O O . HIS A 1 196 ? 66.482 28.649 72.943 1.00 31.20 193 HIS A O 1
ATOM 1505 N N . PHE A 1 197 ? 67.297 30.653 73.482 1.00 32.72 194 PHE A N 1
ATOM 1506 C CA . PHE A 1 197 ? 68.598 30.129 73.869 1.00 31.01 194 PHE A CA 1
ATOM 1507 C C . PHE A 1 197 ? 68.488 29.134 75.032 1.00 33.60 194 PHE A C 1
ATOM 1508 O O . PHE A 1 197 ? 67.700 29.361 75.955 1.00 29.94 194 PHE A O 1
ATOM 1516 N N . PRO A 1 198 ? 69.319 28.065 75.015 1.00 35.30 195 PRO A N 1
ATOM 1517 C CA . PRO A 1 198 ? 70.229 27.750 73.900 1.00 36.94 195 PRO A CA 1
ATOM 1518 C C . PRO A 1 198 ? 69.638 26.826 72.811 1.00 42.44 195 PRO A C 1
ATOM 1519 O O . PRO A 1 198 ? 70.357 26.053 72.183 1.00 45.84 195 PRO A O 1
ATOM 1523 N N . GLY A 1 199 ? 68.397 27.096 72.465 1.00 39.59 196 GLY A N 1
ATOM 1524 C CA . GLY A 1 199 ? 67.567 26.430 71.476 1.00 43.68 196 GLY A CA 1
ATOM 1525 C C . GLY A 1 199 ? 66.649 25.320 71.971 1.00 37.86 196 GLY A C 1
ATOM 1526 O O . GLY A 1 199 ? 67.041 24.345 72.620 1.00 32.67 196 GLY A O 1
ATOM 1527 N N . HIS A 1 200 ? 65.430 25.443 71.466 1.00 33.61 197 HIS A N 1
ATOM 1528 C CA . HIS A 1 200 ? 64.230 24.712 71.858 1.00 36.18 197 HIS A CA 1
ATOM 1529 C C . HIS A 1 200 ? 63.938 23.589 70.854 1.00 39.98 197 HIS A C 1
ATOM 1530 O O . HIS A 1 200 ? 62.864 22.972 70.871 1.00 39.02 197 HIS A O 1
ATOM 1537 N N . GLY A 1 201 ? 64.851 23.432 69.902 1.00 32.83 198 GLY A N 1
ATOM 1538 C CA . GLY A 1 201 ? 64.670 22.525 68.795 1.00 34.84 198 GLY A CA 1
ATOM 1539 C C . GLY A 1 201 ? 64.401 21.064 69.105 1.00 39.80 198 GLY A C 1
ATOM 1540 O O . GLY A 1 201 ? 63.460 20.494 68.555 1.00 36.02 198 GLY A O 1
ATOM 1541 N N . ASP A 1 202 ? 65.206 20.418 69.945 1.00 35.25 199 ASP A N 1
ATOM 1542 C CA . ASP A 1 202 ? 64.969 18.999 70.061 1.00 42.22 199 ASP A CA 1
ATOM 1543 C C . ASP A 1 202 ? 64.231 18.771 71.360 1.00 44.19 199 ASP A C 1
ATOM 1544 O O . ASP A 1 202 ? 64.839 18.489 72.389 1.00 45.48 199 ASP A O 1
ATOM 1549 N N . THR A 1 203 ? 62.909 18.739 71.273 1.00 46.40 200 THR A N 1
ATOM 1550 C CA . THR A 1 203 ? 62.056 18.249 72.343 1.00 41.64 200 THR A CA 1
ATOM 1551 C C . THR A 1 203 ? 60.678 18.023 71.740 1.00 42.74 200 THR A C 1
ATOM 1552 O O . THR A 1 203 ? 60.342 18.640 70.724 1.00 43.44 200 THR A O 1
ATOM 1556 N N . ALA A 1 204 ? 59.882 17.167 72.366 1.00 41.54 201 ALA A N 1
ATOM 1557 C CA . ALA A 1 204 ? 58.473 17.006 72.028 1.00 39.00 201 ALA A CA 1
ATOM 1558 C C . ALA A 1 204 ? 57.552 17.774 72.976 1.00 39.98 201 ALA A C 1
ATOM 1559 O O . ALA A 1 204 ? 56.334 17.597 72.937 1.00 41.71 201 ALA A O 1
ATOM 1561 N N . THR A 1 205 ? 58.136 18.556 73.882 1.00 34.22 202 THR A N 1
ATOM 1562 C CA . THR A 1 205 ? 57.350 19.233 74.923 1.00 32.17 202 THR A CA 1
ATOM 1563 C C . THR A 1 205 ? 57.284 20.742 74.767 1.00 36.11 202 THR A C 1
ATOM 1564 O O . THR A 1 205 ? 58.309 21.402 74.573 1.00 37.82 202 THR A O 1
ATOM 1568 N N . ASP A 1 206 ? 56.078 21.283 74.905 1.00 34.22 203 ASP A N 1
ATOM 1569 C CA . ASP A 1 206 ? 55.866 22.719 74.843 1.00 30.35 203 ASP A CA 1
ATOM 1570 C C . ASP A 1 206 ? 56.107 23.367 76.210 1.00 34.79 203 ASP A C 1
ATOM 1571 O O . ASP A 1 206 ? 55.419 23.055 77.184 1.00 31.43 203 ASP A O 1
ATOM 1576 N N . SER A 1 207 ? 57.068 24.281 76.275 1.00 30.93 204 SER A N 1
ATOM 1577 C CA . SER A 1 207 ? 57.377 24.950 77.533 1.00 31.36 204 SER A CA 1
ATOM 1578 C C . SER A 1 207 ? 56.261 25.888 78.004 1.00 35.39 204 SER A C 1
ATOM 1579 O O . SER A 1 207 ? 56.319 26.384 79.127 1.00 33.99 204 SER A O 1
ATOM 1582 N N . HIS A 1 208 ? 55.250 26.135 77.166 1.00 31.13 205 HIS A N 1
ATOM 1583 C CA . HIS A 1 208 ? 54.045 26.828 77.656 1.00 29.67 205 HIS A CA 1
ATOM 1584 C C . HIS A 1 208 ? 53.245 25.940 78.610 1.00 30.10 205 HIS A C 1
ATOM 1585 O O . HIS A 1 208 ? 52.506 26.438 79.446 1.00 40.51 205 HIS A O 1
ATOM 1592 N N . LEU A 1 209 ? 53.263 24.641 78.348 1.00 31.80 206 LEU A N 1
ATOM 1593 C CA . LEU A 1 209 ? 52.606 23.625 79.177 1.00 36.34 206 LEU A CA 1
ATOM 1594 C C . LEU A 1 209 ? 53.361 23.012 80.376 1.00 42.37 206 LEU A C 1
ATOM 1595 O O . LEU A 1 209 ? 52.765 22.711 81.411 1.00 43.08 206 LEU A O 1
ATOM 1600 N N . ALA A 1 210 ? 54.644 22.726 80.166 1.00 39.10 207 ALA A N 1
ATOM 1601 C CA . ALA A 1 210 ? 55.476 21.993 81.122 1.00 42.16 207 ALA A CA 1
ATOM 1602 C C . ALA A 1 210 ? 56.969 22.273 80.867 1.00 41.96 207 ALA A C 1
ATOM 1603 O O . ALA A 1 210 ? 57.337 22.835 79.830 1.00 42.09 207 ALA A O 1
ATOM 1605 N N . LEU A 1 211 ? 57.826 21.928 81.821 1.00 37.62 208 LEU A N 1
ATOM 1606 C CA . LEU A 1 211 ? 59.262 22.167 81.670 1.00 32.70 208 LEU A CA 1
ATOM 1607 C C . LEU A 1 211 ? 59.931 21.026 80.908 1.00 31.46 208 LEU A C 1
ATOM 1608 O O . LEU A 1 211 ? 59.985 19.904 81.405 1.00 37.10 208 LEU A O 1
ATOM 1613 N N . PRO A 1 212 ? 60.420 21.301 79.687 1.00 31.93 209 PRO A N 1
ATOM 1614 C CA . PRO A 1 212 ? 61.109 20.279 78.901 1.00 33.00 209 PRO A CA 1
ATOM 1615 C C . PRO A 1 212 ? 62.539 20.127 79.369 1.00 38.64 209 PRO A C 1
ATOM 1616 O O . PRO A 1 212 ? 63.104 21.074 79.911 1.00 36.42 209 PRO A O 1
ATOM 1620 N N . THR A 1 213 ? 63.109 18.948 79.144 1.00 43.25 210 THR A N 1
ATOM 1621 C CA . THR A 1 213 ? 64.514 18.690 79.401 1.00 43.75 210 THR A CA 1
ATOM 1622 C C . THR A 1 213 ? 65.207 18.257 78.110 1.00 50.46 210 THR A C 1
ATOM 1623 O O . THR A 1 213 ? 64.784 17.306 77.453 1.00 52.21 210 THR A O 1
ATOM 1627 N N . ILE A 1 214 ? 66.267 18.969 77.749 1.00 50.44 211 ILE A N 1
ATOM 1628 C CA . ILE A 1 214 ? 67.103 18.607 76.613 1.00 48.84 211 ILE A CA 1
ATOM 1629 C C . ILE A 1 214 ? 68.392 17.970 77.138 1.00 51.76 211 ILE A C 1
ATOM 1630 O O . ILE A 1 214 ? 69.205 18.638 77.767 1.00 53.52 211 ILE A O 1
ATOM 1635 N N . SER A 1 215 ? 68.563 16.675 76.886 1.00 54.50 212 SER A N 1
ATOM 1636 C CA . SER A 1 215 ? 69.564 15.872 77.592 1.00 65.30 212 SER A CA 1
ATOM 1637 C C . SER A 1 215 ? 70.918 15.737 76.896 1.00 62.04 212 SER A C 1
ATOM 1638 O O . SER A 1 215 ? 71.802 15.047 77.391 1.00 72.30 212 SER A O 1
ATOM 1641 N N . HIS A 1 216 ? 71.077 16.396 75.759 1.00 51.30 213 HIS A N 1
ATOM 1642 C CA . HIS A 1 216 ? 72.306 16.308 74.979 1.00 51.66 213 HIS A CA 1
ATOM 1643 C C . HIS A 1 216 ? 73.538 16.842 75.715 1.00 50.88 213 HIS A C 1
ATOM 1644 O O . HIS A 1 216 ? 73.428 17.717 76.584 1.00 52.34 213 HIS A O 1
ATOM 1651 N N . ASP A 1 217 ? 74.712 16.313 75.375 1.00 45.59 214 ASP A N 1
ATOM 1652 C CA . ASP A 1 217 ? 75.931 16.735 76.061 1.00 42.57 214 ASP A CA 1
ATOM 1653 C C . ASP A 1 217 ? 76.496 18.053 75.541 1.00 39.89 214 ASP A C 1
ATOM 1654 O O . ASP A 1 217 ? 75.957 18.653 74.620 1.00 46.12 214 ASP A O 1
ATOM 1659 N N . ASP A 1 218 ? 77.582 18.506 76.150 1.00 49.68 215 ASP A N 1
ATOM 1660 C CA . ASP A 1 218 ? 78.150 19.797 75.801 1.00 46.64 215 ASP A CA 1
ATOM 1661 C C . ASP A 1 218 ? 78.620 19.823 74.347 1.00 40.42 215 ASP A C 1
ATOM 1662 O O . ASP A 1 218 ? 78.360 20.776 73.624 1.00 46.22 215 ASP A O 1
ATOM 1667 N N . THR A 1 219 ? 79.302 18.771 73.913 1.00 46.63 216 THR A N 1
ATOM 1668 C CA . THR A 1 219 ? 79.773 18.701 72.528 1.00 47.14 216 THR A CA 1
ATOM 1669 C C . THR A 1 219 ? 78.608 18.827 71.540 1.00 48.10 216 THR A C 1
ATOM 1670 O O . THR A 1 219 ? 78.660 19.607 70.583 1.00 54.13 216 THR A O 1
ATOM 1674 N N . ARG A 1 220 ? 77.545 18.070 71.778 1.00 45.71 217 ARG A N 1
ATOM 1675 C CA . ARG A 1 220 ? 76.401 18.113 70.879 1.00 48.07 217 ARG A CA 1
ATOM 1676 C C . ARG A 1 220 ? 75.730 19.498 70.895 1.00 45.90 217 ARG A C 1
ATOM 1677 O O . ARG A 1 220 ? 75.303 19.997 69.852 1.00 41.55 217 ARG A O 1
ATOM 1685 N N . LEU A 1 221 ? 75.659 20.131 72.066 1.00 45.31 218 LEU A N 1
ATOM 1686 C CA . LEU A 1 221 ? 75.034 21.446 72.153 1.00 37.40 218 LEU A CA 1
ATOM 1687 C C . LEU A 1 221 ? 75.813 22.446 71.323 1.00 38.15 218 LEU A C 1
ATOM 1688 O O . LEU A 1 221 ? 75.230 23.303 70.675 1.00 43.42 218 LEU A O 1
ATOM 1693 N N . ASN A 1 222 ? 77.134 22.332 71.336 1.00 41.26 219 ASN A N 1
ATOM 1694 C CA . ASN A 1 222 ? 77.982 23.213 70.533 1.00 43.08 219 ASN A CA 1
ATOM 1695 C C . ASN A 1 222 ? 78.005 22.861 69.045 1.00 45.83 219 ASN A C 1
ATOM 1696 O O . ASN A 1 222 ? 78.415 23.669 68.214 1.00 50.90 219 ASN A O 1
ATOM 1701 N N . THR A 1 223 ? 77.636 21.628 68.721 1.00 47.46 220 THR A N 1
ATOM 1702 C CA . THR A 1 223 ? 77.548 21.173 67.332 1.00 42.34 220 THR A CA 1
ATOM 1703 C C . THR A 1 223 ? 76.235 21.546 66.616 1.00 46.98 220 THR A C 1
ATOM 1704 O O . THR A 1 223 ? 76.227 21.863 65.420 1.00 44.83 220 THR A O 1
ATOM 1708 N N . VAL A 1 224 ? 75.125 21.474 67.346 1.00 44.40 221 VAL A N 1
ATOM 1709 C CA . VAL A 1 224 ? 73.798 21.615 66.737 1.00 42.60 221 VAL A CA 1
ATOM 1710 C C . VAL A 1 224 ? 73.031 22.845 67.217 1.00 41.55 221 VAL A C 1
ATOM 1711 O O . VAL A 1 224 ? 72.734 23.743 66.433 1.00 42.62 221 VAL A O 1
ATOM 1715 N N . GLU A 1 225 ? 72.702 22.878 68.502 1.00 39.20 222 GLU A N 1
ATOM 1716 C CA . GLU A 1 225 ? 71.881 23.951 69.056 1.00 34.18 222 GLU A CA 1
ATOM 1717 C C . GLU A 1 225 ? 72.523 25.332 68.950 1.00 38.56 222 GLU A C 1
ATOM 1718 O O . GLU A 1 225 ? 71.865 26.296 68.569 1.00 43.43 222 GLU A O 1
ATOM 1724 N N . LEU A 1 226 ? 73.788 25.429 69.349 1.00 39.74 223 LEU A N 1
ATOM 1725 C CA . LEU A 1 226 ? 74.503 26.712 69.469 1.00 36.31 223 LEU A CA 1
ATOM 1726 C C . LEU A 1 226 ? 74.910 27.508 68.211 1.00 39.67 223 LEU A C 1
ATOM 1727 O O . LEU A 1 226 ? 74.780 28.731 68.194 1.00 42.24 223 LEU A O 1
ATOM 1732 N N . PRO A 1 227 ? 75.434 26.830 67.173 1.00 40.36 224 PRO A N 1
ATOM 1733 C CA . PRO A 1 227 ? 76.032 27.590 66.065 1.00 40.73 224 PRO A CA 1
ATOM 1734 C C . PRO A 1 227 ? 75.187 28.777 65.528 1.00 38.45 224 PRO A C 1
ATOM 1735 O O . PRO A 1 227 ? 75.758 29.829 65.232 1.00 41.89 224 PRO A O 1
ATOM 1739 N N . PRO A 1 228 ? 73.857 28.624 65.420 1.00 34.96 225 PRO A N 1
ATOM 1740 C CA . PRO A 1 228 ? 73.046 29.758 64.942 1.00 37.13 225 PRO A CA 1
ATOM 1741 C C . PRO A 1 228 ? 73.054 30.937 65.919 1.00 38.47 225 PRO A C 1
ATOM 1742 O O . PRO A 1 228 ? 73.054 32.091 65.488 1.00 36.60 225 PRO A O 1
ATOM 1746 N N . PHE A 1 229 ? 73.070 30.649 67.215 1.00 32.83 226 PHE A N 1
ATOM 1747 C CA . PHE A 1 229 ? 73.184 31.704 68.210 1.00 32.95 226 PHE A CA 1
ATOM 1748 C C . PHE A 1 229 ? 74.547 32.399 68.137 1.00 36.64 226 PHE A C 1
ATOM 1749 O O . PHE A 1 229 ? 74.620 33.623 68.200 1.00 39.34 226 PHE A O 1
ATOM 1757 N N . LYS A 1 230 ? 75.626 31.629 68.000 1.00 38.66 227 LYS A N 1
ATOM 1758 C CA . LYS A 1 230 ? 76.956 32.229 67.919 1.00 41.77 227 LYS A CA 1
ATOM 1759 C C . LYS A 1 230 ? 77.015 33.156 66.707 1.00 41.93 227 LYS A C 1
ATOM 1760 O O . LYS A 1 230 ? 77.570 34.254 66.776 1.00 36.58 227 LYS A O 1
ATOM 1766 N N . ALA A 1 231 ? 76.441 32.707 65.595 1.00 37.46 228 ALA A N 1
ATOM 1767 C CA . ALA A 1 231 ? 76.449 33.511 64.384 1.00 40.59 228 ALA A CA 1
ATOM 1768 C C . ALA A 1 231 ? 75.636 34.783 64.584 1.00 40.86 228 ALA A C 1
ATOM 1769 O O . ALA A 1 231 ? 76.039 35.856 64.124 1.00 38.75 228 ALA A O 1
ATOM 1771 N N . ALA A 1 232 ? 74.503 34.675 65.276 1.00 34.74 229 ALA A N 1
ATOM 1772 C CA . ALA A 1 232 ? 73.632 35.839 65.422 1.00 29.61 229 ALA A CA 1
ATOM 1773 C C . ALA A 1 232 ? 74.293 36.841 66.357 1.00 35.23 229 ALA A C 1
ATOM 1774 O O . ALA A 1 232 ? 74.166 38.056 66.179 1.00 38.38 229 ALA A O 1
ATOM 1776 N N . ILE A 1 233 ? 75.002 36.318 67.355 1.00 35.65 230 ILE A N 1
ATOM 1777 C CA . ILE A 1 233 ? 75.737 37.148 68.293 1.00 33.57 230 ILE A CA 1
ATOM 1778 C C . ILE A 1 233 ? 76.848 37.902 67.570 1.00 39.95 230 ILE A C 1
ATOM 1779 O O . ILE A 1 233 ? 76.966 39.112 67.717 1.00 41.01 230 ILE A O 1
ATOM 1784 N N . GLN A 1 234 ? 77.641 37.196 66.767 1.00 42.22 231 GLN A N 1
ATOM 1785 C CA . GLN A 1 234 ? 78.680 37.850 65.972 1.00 42.77 231 GLN A CA 1
ATOM 1786 C C . GLN A 1 234 ? 78.090 38.819 64.949 1.00 44.58 231 GLN A C 1
ATOM 1787 O O . GLN A 1 234 ? 78.727 39.808 64.592 1.00 44.85 231 GLN A O 1
ATOM 1793 N N . GLY A 1 235 ? 76.877 38.534 64.485 1.00 38.16 232 GLY A N 1
ATOM 1794 C CA . GLY A 1 235 ? 76.194 39.414 63.553 1.00 37.06 232 GLY A CA 1
ATOM 1795 C C . GLY A 1 235 ? 75.501 40.602 64.204 1.00 39.56 232 GLY A C 1
ATOM 1796 O O . GLY A 1 235 ? 74.828 41.384 63.528 1.00 37.87 232 GLY A O 1
ATOM 1797 N N . GLY A 1 236 ? 75.648 40.734 65.520 1.00 37.08 233 GLY A N 1
ATOM 1798 C CA . GLY A 1 236 ? 75.152 41.906 66.220 1.00 31.30 233 GLY A CA 1
ATOM 1799 C C . GLY A 1 236 ? 73.684 41.885 66.613 1.00 36.25 233 GLY A C 1
ATOM 1800 O O . GLY A 1 236 ? 73.048 42.938 66.711 1.00 34.28 233 GLY A O 1
ATOM 1801 N N . VAL A 1 237 ? 73.126 40.701 66.838 1.00 33.14 234 VAL A N 1
ATOM 1802 C CA . VAL A 1 237 ? 71.762 40.637 67.327 1.00 28.03 234 VAL A CA 1
ATOM 1803 C C . VAL A 1 237 ? 71.699 41.427 68.640 1.00 35.66 234 VAL A C 1
ATOM 1804 O O . VAL A 1 237 ? 72.647 41.392 69.428 1.00 36.01 234 VAL A O 1
ATOM 1808 N N . ASP A 1 238 ? 70.608 42.161 68.860 1.00 33.71 235 ASP A N 1
ATOM 1809 C CA . ASP A 1 238 ? 70.511 43.060 70.022 1.00 33.77 235 ASP A CA 1
ATOM 1810 C C . ASP A 1 238 ? 70.161 42.375 71.333 1.00 32.58 235 ASP A C 1
ATOM 1811 O O . ASP A 1 238 ? 70.544 42.820 72.408 1.00 31.20 235 ASP A O 1
ATOM 1816 N N . ALA A 1 239 ? 69.394 41.304 71.228 1.00 29.10 236 ALA A N 1
ATOM 1817 C CA . ALA A 1 239 ? 68.847 40.645 72.386 1.00 31.82 236 ALA A CA 1
ATOM 1818 C C . ALA A 1 239 ? 68.850 39.144 72.142 1.00 33.54 236 ALA A C 1
ATOM 1819 O O . ALA A 1 239 ? 68.748 38.680 70.998 1.00 34.22 236 ALA A O 1
ATOM 1821 N N . VAL A 1 240 ? 68.982 38.395 73.225 1.00 30.15 237 VAL A N 1
ATOM 1822 C CA . VAL A 1 240 ? 68.847 36.950 73.184 1.00 31.03 237 VAL A CA 1
ATOM 1823 C C . VAL A 1 240 ? 67.821 36.552 74.243 1.00 32.76 237 VAL A C 1
ATOM 1824 O O . VAL A 1 240 ? 67.977 36.880 75.428 1.00 34.04 237 VAL A O 1
ATOM 1836 N N A ASN A 1 242 ? 66.008 33.584 76.314 0.81 29.13 239 ASN A N 1
ATOM 1837 N N B ASN A 1 242 ? 65.923 33.547 76.305 0.19 30.12 239 ASN A N 1
ATOM 1838 C CA A ASN A 1 242 ? 66.203 32.199 76.735 0.81 31.67 239 ASN A CA 1
ATOM 1839 C CA B ASN A 1 242 ? 66.259 32.186 76.720 0.19 31.84 239 ASN A CA 1
ATOM 1840 C C A ASN A 1 242 ? 64.928 31.359 76.717 0.81 31.45 239 ASN A C 1
ATOM 1841 C C B ASN A 1 242 ? 65.052 31.297 77.032 0.19 32.55 239 ASN A C 1
ATOM 1842 O O A ASN A 1 242 ? 63.817 31.879 76.795 0.81 37.78 239 ASN A O 1
ATOM 1843 O O B ASN A 1 242 ? 64.112 31.724 77.701 0.19 34.80 239 ASN A O 1
ATOM 1852 N N . ALA A 1 243 ? 65.090 30.058 76.544 1.00 30.45 240 ALA A N 1
ATOM 1853 C CA . ALA A 1 243 ? 63.976 29.120 76.717 1.00 30.90 240 ALA A CA 1
ATOM 1854 C C . ALA A 1 243 ? 63.807 28.741 78.181 1.00 35.55 240 ALA A C 1
ATOM 1855 O O . ALA A 1 243 ? 64.796 28.749 78.919 1.00 33.91 240 ALA A O 1
ATOM 1857 N N . HIS A 1 244 ? 62.607 28.337 78.609 1.00 31.77 241 HIS A N 1
ATOM 1858 C CA . HIS A 1 244 ? 62.549 27.752 79.941 1.00 30.73 241 HIS A CA 1
ATOM 1859 C C . HIS A 1 244 ? 62.748 26.272 79.681 1.00 35.76 241 HIS A C 1
ATOM 1860 O O . HIS A 1 244 ? 61.819 25.566 79.310 1.00 35.82 241 HIS A O 1
ATOM 1867 N N . LEU A 1 245 ? 63.937 25.782 80.000 1.00 34.00 242 LEU A N 1
ATOM 1868 C CA . LEU A 1 245 ? 64.328 24.420 79.665 1.00 32.12 242 LEU A CA 1
ATOM 1869 C C . LEU A 1 245 ? 65.331 23.944 80.696 1.00 38.12 242 LEU A C 1
ATOM 1870 O O . LEU A 1 245 ? 66.171 24.728 81.156 1.00 37.13 242 LEU A O 1
ATOM 1883 N N . ILE A 1 247 ? 68.674 22.026 81.042 1.00 33.87 244 ILE A N 1
ATOM 1884 C CA . ILE A 1 247 ? 69.824 21.596 80.242 1.00 31.25 244 ILE A CA 1
ATOM 1885 C C . ILE A 1 247 ? 70.840 20.913 81.166 1.00 37.82 244 ILE A C 1
ATOM 1886 O O . ILE A 1 247 ? 71.844 21.522 81.548 1.00 39.53 244 ILE A O 1
ATOM 1891 N N . PRO A 1 248 ? 70.573 19.651 81.551 1.00 38.19 245 PRO A N 1
ATOM 1892 C CA . PRO A 1 248 ? 71.366 19.011 82.617 1.00 40.49 245 PRO A CA 1
ATOM 1893 C C . PRO A 1 248 ? 72.857 18.915 82.334 1.00 40.49 245 PRO A C 1
ATOM 1894 O O . PRO A 1 248 ? 73.618 18.697 83.263 1.00 47.45 245 PRO A O 1
ATOM 1898 N N . ALA A 1 249 ? 73.279 19.065 81.087 1.00 42.81 246 ALA A N 1
ATOM 1899 C CA . ALA A 1 249 ? 74.707 19.040 80.817 1.00 44.16 246 ALA A CA 1
ATOM 1900 C C . ALA A 1 249 ? 75.348 20.260 81.469 1.00 40.83 246 ALA A C 1
ATOM 1901 O O . ALA A 1 249 ? 76.486 20.214 81.913 1.00 48.27 246 ALA A O 1
ATOM 1903 N N . TRP A 1 250 ? 74.663 21.388 81.380 1.00 37.96 247 TRP A N 1
ATOM 1904 C CA . TRP A 1 250 ? 75.068 22.604 82.066 1.00 38.70 247 TRP A CA 1
ATOM 1905 C C . TRP A 1 250 ? 74.605 22.825 83.502 1.00 37.11 247 TRP A C 1
ATOM 1906 O O . TRP A 1 250 ? 75.381 23.283 84.329 1.00 40.51 247 TRP A O 1
ATOM 1917 N N . ASP A 1 251 ? 73.320 22.589 83.764 1.00 39.92 248 ASP A N 1
ATOM 1918 C CA . ASP A 1 251 ? 72.741 22.787 85.097 1.00 38.11 248 ASP A CA 1
ATOM 1919 C C . ASP A 1 251 ? 71.674 21.719 85.370 1.00 36.72 248 ASP A C 1
ATOM 1920 O O . ASP A 1 251 ? 70.720 21.602 84.600 1.00 38.55 248 ASP A O 1
ATOM 1925 N N . GLN A 1 252 ? 71.803 20.972 86.466 1.00 33.23 249 GLN A N 1
ATOM 1926 C CA . GLN A 1 252 ? 70.826 19.946 86.849 1.00 38.73 249 GLN A CA 1
ATOM 1927 C C . GLN A 1 252 ? 69.803 20.502 87.812 1.00 39.20 249 GLN A C 1
ATOM 1928 O O . GLN A 1 252 ? 68.844 19.831 88.181 1.00 42.84 249 GLN A O 1
ATOM 1934 N N . GLN A 1 253 ? 70.069 21.717 88.257 1.00 39.74 250 GLN A N 1
ATOM 1935 C CA . GLN A 1 253 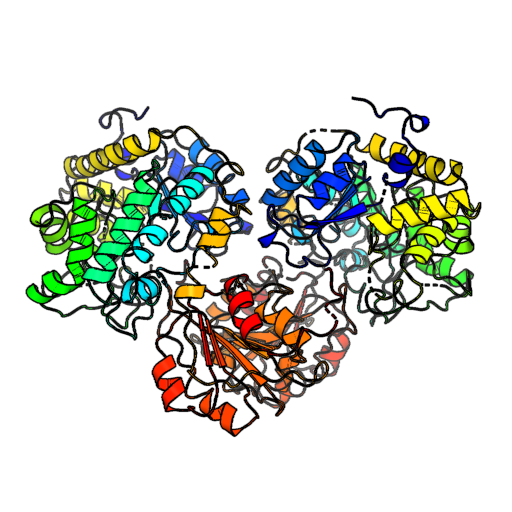? 69.359 22.356 89.358 1.00 41.80 250 GLN A CA 1
ATOM 1936 C C . GLN A 1 253 ? 68.295 23.319 88.846 1.00 42.55 250 GLN A C 1
ATOM 1937 O O . GLN A 1 253 ? 67.120 23.219 89.206 1.00 40.50 250 GLN A O 1
ATOM 1943 N N . TYR A 1 254 ? 68.733 24.298 88.058 1.00 36.75 251 TYR A N 1
ATOM 1944 C CA . TYR A 1 254 ? 67.835 25.329 87.561 1.00 37.18 251 TYR A CA 1
ATOM 1945 C C . TYR A 1 254 ? 67.632 25.255 86.048 1.00 38.61 251 TYR A C 1
ATOM 1946 O O . TYR A 1 254 ? 68.545 24.901 85.288 1.00 41.38 251 TYR A O 1
ATOM 1955 N N . PRO A 1 255 ? 66.425 25.621 85.595 1.00 37.16 252 PRO A N 1
ATOM 1956 C CA . PRO A 1 255 ? 66.213 25.793 84.153 1.00 31.30 252 PRO A CA 1
ATOM 1957 C C . PRO A 1 255 ? 66.987 27.020 83.690 1.00 33.44 252 PRO A C 1
ATOM 1958 O O . PRO A 1 255 ? 67.399 27.806 84.540 1.00 33.62 252 PRO A O 1
ATOM 1962 N N . ALA A 1 256 ? 67.205 27.173 82.387 1.00 32.90 253 ALA A N 1
ATOM 1963 C CA . ALA A 1 256 ? 68.050 28.252 81.877 1.00 32.76 253 ALA A CA 1
ATOM 1964 C C . ALA A 1 256 ? 67.690 29.620 82.470 1.00 38.82 253 ALA A C 1
ATOM 1965 O O . ALA A 1 256 ? 68.571 30.405 82.850 1.00 38.44 253 ALA A O 1
ATOM 1967 N N . THR A 1 257 ? 66.392 29.886 82.568 1.00 36.39 254 THR A N 1
ATOM 1968 C CA . THR A 1 257 ? 65.877 31.174 83.028 1.00 36.16 254 THR A CA 1
ATOM 1969 C C . THR A 1 257 ? 66.421 31.591 84.396 1.00 37.18 254 THR A C 1
ATOM 1970 O O . THR A 1 257 ? 66.628 32.776 84.664 1.00 36.80 254 THR A O 1
ATOM 1974 N N . LEU A 1 258 ? 66.562 30.619 85.288 1.00 38.14 255 LEU A N 1
ATOM 1975 C CA . LEU A 1 258 ? 67.124 30.847 86.619 1.00 35.98 255 LEU A CA 1
ATOM 1976 C C . LEU A 1 258 ? 68.609 30.478 86.797 1.00 33.52 255 LEU A C 1
ATOM 1977 O O . LEU A 1 258 ? 69.113 30.500 87.917 1.00 38.35 255 LEU A O 1
ATOM 1982 N N . SER A 1 259 ? 69.283 30.075 85.723 1.00 41.31 256 SER A N 1
ATOM 1983 C CA . SER A 1 259 ? 70.609 29.457 85.854 1.00 40.57 256 SER A CA 1
ATOM 1984 C C . SER A 1 259 ? 71.789 30.380 85.555 1.00 39.78 256 SER A C 1
ATOM 1985 O O . SER A 1 259 ? 72.055 30.686 84.400 1.00 39.68 256 SER A O 1
ATOM 1988 N N . PRO A 1 260 ? 72.532 30.789 86.593 1.00 35.34 257 PRO A N 1
ATOM 1989 C CA . PRO A 1 260 ? 73.753 31.574 86.365 1.00 32.81 257 PRO A CA 1
ATOM 1990 C C . PRO A 1 260 ? 74.679 30.870 85.373 1.00 37.66 257 PRO A C 1
ATOM 1991 O O . PRO A 1 260 ? 75.232 31.492 84.451 1.00 36.44 257 PRO A O 1
ATOM 1995 N N . ALA A 1 261 ? 74.855 29.567 85.567 1.00 40.50 258 ALA A N 1
ATOM 1996 C CA . ALA A 1 261 ? 75.710 28.786 84.686 1.00 36.64 258 ALA A CA 1
ATOM 1997 C C . ALA A 1 261 ? 75.316 28.988 83.228 1.00 38.18 258 ALA A C 1
ATOM 1998 O O . ALA A 1 261 ? 76.175 29.122 82.351 1.00 38.76 258 ALA A O 1
ATOM 2000 N N . ILE A 1 262 ? 74.018 28.917 82.952 1.00 37.26 259 ILE A N 1
ATOM 2001 C CA . ILE A 1 262 ? 73.554 29.081 81.582 1.00 37.36 259 ILE A CA 1
ATOM 2002 C C . ILE A 1 262 ? 73.525 30.526 81.070 1.00 37.93 259 ILE A C 1
ATOM 2003 O O . ILE A 1 262 ? 74.162 30.845 80.058 1.00 36.83 259 ILE A O 1
ATOM 2008 N N . LEU A 1 263 ? 72.848 31.416 81.793 1.00 35.98 260 LEU A N 1
ATOM 2009 C CA . LEU A 1 263 ? 72.720 32.796 81.314 1.00 37.96 260 LEU A CA 1
ATOM 2010 C C . LEU A 1 263 ? 74.064 33.527 81.353 1.00 37.78 260 LEU A C 1
ATOM 2011 O O . LEU A 1 263 ? 74.442 34.169 80.385 1.00 38.42 260 LEU A O 1
ATOM 2016 N N . THR A 1 264 ? 74.749 33.496 82.493 1.00 33.66 261 THR A N 1
ATOM 2017 C CA . THR A 1 264 ? 76.071 34.116 82.566 1.00 34.69 261 THR A CA 1
ATOM 2018 C C . THR A 1 264 ? 77.237 33.259 82.073 1.00 41.64 261 THR A C 1
ATOM 2019 O O . THR A 1 264 ? 78.076 33.732 81.310 1.00 43.31 261 THR A O 1
ATOM 2023 N N . GLY A 1 265 ? 77.273 31.991 82.477 1.00 40.57 262 GLY A N 1
ATOM 2024 C CA . GLY A 1 265 ? 78.407 31.159 82.137 1.00 34.71 262 GLY A CA 1
ATOM 2025 C C . GLY A 1 265 ? 78.493 30.930 80.640 1.00 40.86 262 GLY A C 1
ATOM 2026 O O . GLY A 1 265 ? 79.504 31.257 80.005 1.00 43.55 262 GLY A O 1
ATOM 2027 N N . GLN A 1 266 ? 77.429 30.373 80.064 1.00 37.10 263 GLN A N 1
ATOM 2028 C CA . GLN A 1 266 ? 77.402 30.144 78.626 1.00 39.74 263 GLN A CA 1
ATOM 2029 C C . GLN A 1 266 ? 77.200 31.394 77.757 1.00 38.89 263 GLN A C 1
ATOM 2030 O O . GLN A 1 266 ? 77.983 31.634 76.836 1.00 44.36 263 GLN A O 1
ATOM 2036 N N . LEU A 1 267 ? 76.123 32.148 78.006 1.00 36.67 264 LEU A N 1
ATOM 2037 C CA . LEU A 1 267 ? 75.753 33.249 77.100 1.00 37.65 264 LEU A CA 1
ATOM 2038 C C . LEU A 1 267 ? 76.575 34.544 77.232 1.00 38.36 264 LEU A C 1
ATOM 2039 O O . LEU A 1 267 ? 77.241 34.965 76.298 1.00 40.34 264 LEU A O 1
ATOM 2044 N N . ARG A 1 268 ? 76.617 35.100 78.433 1.00 35.26 265 ARG A N 1
ATOM 2045 C CA . ARG A 1 268 ? 77.305 36.363 78.668 1.00 36.89 265 ARG A CA 1
ATOM 2046 C C . ARG A 1 268 ? 78.817 36.179 78.610 1.00 42.89 265 ARG A C 1
ATOM 2047 O O . ARG A 1 268 ? 79.524 36.975 77.993 1.00 46.60 265 ARG A O 1
ATOM 2055 N N . HIS A 1 269 ? 79.309 35.124 79.260 1.00 44.64 266 HIS A N 1
ATOM 2056 C CA . HIS A 1 269 ? 80.750 34.894 79.412 1.00 41.52 266 HIS A CA 1
ATOM 2057 C C . HIS A 1 269 ? 81.350 34.178 78.208 1.00 46.34 266 HIS A C 1
ATOM 2058 O O . HIS A 1 269 ? 82.158 34.753 77.481 1.00 50.07 266 HIS A O 1
ATOM 2065 N N . LYS A 1 270 ? 80.950 32.927 77.993 1.00 47.80 267 LYS A N 1
ATOM 2066 C CA . LYS A 1 270 ? 81.584 32.104 76.962 1.00 47.53 267 LYS A CA 1
ATOM 2067 C C . LYS A 1 270 ? 81.356 32.644 75.551 1.00 44.94 267 LYS A C 1
ATOM 2068 O O . LYS A 1 270 ? 82.304 32.786 74.788 1.00 47.42 267 LYS A O 1
ATOM 2074 N N . LEU A 1 271 ? 80.104 32.941 75.208 1.00 42.38 268 LEU A N 1
ATOM 2075 C CA . LEU A 1 271 ? 79.777 33.458 73.876 1.00 41.64 268 LEU A CA 1
ATOM 2076 C C . LEU A 1 271 ? 80.029 34.956 73.767 1.00 41.38 268 LEU A C 1
ATOM 2077 O O . LEU A 1 271 ? 79.967 35.522 72.675 1.00 44.39 268 LEU A O 1
ATOM 2082 N N . GLY A 1 272 ? 80.305 35.593 74.900 1.00 40.96 269 GLY A N 1
ATOM 2083 C CA . GLY A 1 272 ? 80.640 37.004 74.914 1.00 42.62 269 GLY A CA 1
ATOM 2084 C C . GLY A 1 272 ? 79.520 37.919 74.445 1.00 41.81 269 GLY A C 1
ATOM 2085 O O . GLY A 1 272 ? 79.785 38.990 73.906 1.00 45.56 269 GLY A O 1
ATOM 2086 N N . PHE A 1 273 ? 78.271 37.519 74.661 1.00 33.47 270 PHE A N 1
ATOM 2087 C CA . PHE A 1 273 ? 77.136 38.345 74.246 1.00 36.87 270 PHE A CA 1
ATOM 2088 C C . PHE A 1 273 ? 77.001 39.600 75.118 1.00 39.69 270 PHE A C 1
ATOM 2089 O O . PHE A 1 273 ? 76.963 39.525 76.349 1.00 43.53 270 PHE A O 1
ATOM 2097 N N . LYS A 1 274 ? 76.995 40.756 74.472 1.00 37.52 271 LYS A N 1
ATOM 2098 C CA . LYS A 1 274 ? 76.958 42.036 75.177 1.00 37.91 271 LYS A CA 1
ATOM 2099 C C . LYS A 1 274 ? 75.592 42.729 75.268 1.00 38.83 271 LYS A C 1
ATOM 2100 O O . LYS A 1 274 ? 75.472 43.804 75.861 1.00 40.51 271 LYS A O 1
ATOM 2106 N N . GLY A 1 275 ? 74.567 42.122 74.676 1.00 31.50 272 GLY A N 1
ATOM 2107 C CA . GLY A 1 275 ? 73.293 42.797 74.526 1.00 28.04 272 GLY A CA 1
ATOM 2108 C C . GLY A 1 275 ? 72.317 42.416 75.621 1.00 36.95 272 GLY A C 1
ATOM 2109 O O . GLY A 1 275 ? 72.732 41.966 76.684 1.00 32.66 272 GLY A O 1
ATOM 2110 N N . LEU A 1 276 ? 71.023 42.583 75.353 1.00 31.59 273 LEU A N 1
ATOM 2111 C CA . LEU A 1 276 ? 69.997 42.296 76.351 1.00 31.93 273 LEU A CA 1
ATOM 2112 C C . LEU A 1 276 ? 69.706 40.813 76.443 1.00 34.08 273 LEU A C 1
ATOM 2113 O O . LEU A 1 276 ? 69.302 40.191 75.452 1.00 31.55 273 LEU A O 1
ATOM 2118 N N . ILE A 1 277 ? 69.877 40.258 77.639 1.00 31.90 274 ILE A N 1
ATOM 2119 C CA . ILE A 1 277 ? 69.388 38.923 77.934 1.00 27.38 274 ILE A CA 1
ATOM 2120 C C . ILE A 1 277 ? 67.947 39.003 78.465 1.00 32.68 274 ILE A C 1
ATOM 2121 O O . ILE A 1 277 ? 67.668 39.654 79.474 1.00 31.49 274 ILE A O 1
ATOM 2126 N N . VAL A 1 278 ? 67.027 38.347 77.769 1.00 29.99 275 VAL A N 1
ATOM 2127 C CA . VAL A 1 278 ? 65.617 38.467 78.080 1.00 27.39 275 VAL A CA 1
ATOM 2128 C C . VAL A 1 278 ? 65.044 37.097 78.421 1.00 36.31 275 VAL A C 1
ATOM 2129 O O . VAL A 1 278 ? 65.332 36.121 77.730 1.00 33.42 275 VAL A O 1
ATOM 2133 N N . THR A 1 279 ? 64.231 37.019 79.476 1.00 33.23 276 THR A N 1
ATOM 2134 C CA . THR A 1 279 ? 63.567 35.765 79.807 1.00 30.98 276 THR A CA 1
ATOM 2135 C C . THR A 1 279 ? 62.463 35.506 78.793 1.00 28.65 276 THR A C 1
ATOM 2136 O O . THR A 1 279 ? 61.905 36.430 78.229 1.00 26.41 276 THR A O 1
ATOM 2140 N N . ASP A 1 280 ? 62.092 34.251 78.602 1.00 29.88 277 ASP A N 1
ATOM 2141 C CA . ASP A 1 280 ? 60.862 34.001 77.883 1.00 30.56 277 ASP A CA 1
ATOM 2142 C C . ASP A 1 280 ? 59.742 34.409 78.875 1.00 31.01 277 ASP A C 1
ATOM 2143 O O . ASP A 1 280 ? 60.031 34.772 80.019 1.00 26.70 277 ASP A O 1
ATOM 2148 N N . ALA A 1 281 ? 58.479 34.358 78.459 1.00 28.70 278 ALA A N 1
ATOM 2149 C CA . ALA A 1 281 ? 57.406 34.915 79.283 1.00 28.55 278 ALA A CA 1
ATOM 2150 C C . ALA A 1 281 ? 57.318 34.197 80.637 1.00 27.47 278 ALA A C 1
ATOM 2151 O O . ALA A 1 281 ? 57.329 32.962 80.703 1.00 28.21 278 ALA A O 1
ATOM 2153 N N . LEU A 1 282 ? 57.237 34.971 81.717 1.00 26.46 279 LEU A N 1
ATOM 2154 C CA . LEU A 1 282 ? 57.353 34.401 83.049 1.00 29.10 279 LEU A CA 1
ATOM 2155 C C . LEU A 1 282 ? 56.018 33.866 83.565 1.00 28.66 279 LEU A C 1
ATOM 2156 O O . LEU A 1 282 ? 55.937 33.401 84.686 1.00 28.26 279 LEU A O 1
ATOM 2161 N N . VAL A 1 283 ? 54.973 33.960 82.754 1.00 26.87 280 VAL A N 1
ATOM 2162 C CA . VAL A 1 283 ? 53.688 33.361 83.100 1.00 26.36 280 VAL A CA 1
ATOM 2163 C C . VAL A 1 283 ? 53.555 31.986 82.459 1.00 29.36 280 VAL A C 1
ATOM 2164 O O . VAL A 1 283 ? 52.528 31.335 82.596 1.00 29.83 280 VAL A O 1
ATOM 2176 N N . GLY A 1 285 ? 53.869 28.032 81.819 1.00 32.54 282 GLY A N 1
ATOM 2177 C CA . GLY A 1 285 ? 53.824 26.863 82.680 1.00 34.53 282 GLY A CA 1
ATOM 2178 C C . GLY A 1 285 ? 55.197 26.284 83.007 1.00 37.97 282 GLY A C 1
ATOM 2179 O O . GLY A 1 285 ? 55.460 25.902 84.141 1.00 34.68 282 GLY A O 1
ATOM 2180 N N . GLY A 1 286 ? 56.078 26.202 82.016 1.00 36.11 283 GLY A N 1
ATOM 2181 C CA . GLY A 1 286 ? 57.405 25.677 82.272 1.00 37.16 283 GLY A CA 1
ATOM 2182 C C . GLY A 1 286 ? 58.079 26.327 83.473 1.00 40.36 283 GLY A C 1
ATOM 2183 O O . GLY A 1 286 ? 58.723 25.650 84.278 1.00 40.68 283 GLY A O 1
ATOM 2184 N N . ILE A 1 287 ? 57.997 27.651 83.559 1.00 37.53 284 ILE A N 1
ATOM 2185 C CA . ILE A 1 287 ? 58.577 28.381 84.687 1.00 32.93 284 ILE A CA 1
ATOM 2186 C C . ILE A 1 287 ? 57.708 28.471 85.965 1.00 30.96 284 ILE A C 1
ATOM 2187 O O . ILE A 1 287 ? 58.220 28.318 87.067 1.00 33.07 284 ILE A O 1
ATOM 2192 N N . THR A 1 288 ? 56.402 28.697 85.827 1.00 28.67 285 THR A N 1
ATOM 2193 C CA . THR A 1 288 ? 55.565 28.926 87.008 1.00 31.78 285 THR A CA 1
ATOM 2194 C C . THR A 1 288 ? 55.382 27.654 87.830 1.00 39.48 285 THR A C 1
ATOM 2195 O O . THR A 1 288 ? 55.078 27.717 89.020 1.00 44.14 285 THR A O 1
ATOM 2199 N N . GLN A 1 289 ? 55.559 26.500 87.195 1.00 31.96 286 GLN A N 1
ATOM 2200 C CA . GLN A 1 289 ? 55.491 25.236 87.923 1.00 32.44 286 GLN A CA 1
ATOM 2201 C C . GLN A 1 289 ? 56.808 24.988 88.653 1.00 36.38 286 GLN A C 1
ATOM 2202 O O . GLN A 1 289 ? 56.884 24.140 89.536 1.00 45.23 286 GLN A O 1
ATOM 2208 N N . PHE A 1 290 ? 57.859 25.706 88.260 1.00 33.53 287 PHE A N 1
ATOM 2209 C CA . PHE A 1 290 ? 59.160 25.529 88.898 1.00 36.78 287 PHE A CA 1
ATOM 2210 C C . PHE A 1 290 ? 59.347 26.282 90.216 1.00 39.95 287 PHE A C 1
ATOM 2211 O O . PHE A 1 290 ? 59.966 25.769 91.138 1.00 40.22 287 PHE A O 1
ATOM 2219 N N . ALA A 1 291 ? 58.870 27.523 90.277 1.00 41.77 288 ALA A N 1
ATOM 2220 C CA . ALA A 1 291 ? 59.060 28.357 91.465 1.00 41.70 288 ALA A CA 1
ATOM 2221 C C . ALA A 1 291 ? 58.009 29.460 91.540 1.00 35.79 288 ALA A C 1
ATOM 2222 O O . ALA A 1 291 ? 57.358 29.779 90.546 1.00 34.50 288 ALA A O 1
ATOM 2224 N N . ALA A 1 292 ? 57.861 30.045 92.720 1.00 32.68 289 ALA A N 1
ATOM 2225 C CA . ALA A 1 292 ? 56.889 31.110 92.939 1.00 39.27 289 ALA A CA 1
ATOM 2226 C C . ALA A 1 292 ? 57.365 32.398 92.269 1.00 36.55 289 ALA A C 1
ATOM 2227 O O . ALA A 1 292 ? 58.563 32.604 92.099 1.00 39.46 289 ALA A O 1
ATOM 2229 N N . PRO A 1 293 ? 56.425 33.282 91.910 1.00 36.54 290 PRO A N 1
ATOM 2230 C CA . PRO A 1 293 ? 56.730 34.502 91.144 1.00 33.62 290 PRO A CA 1
ATOM 2231 C C . PRO A 1 293 ? 57.875 35.364 91.708 1.00 36.32 290 PRO A C 1
ATOM 2232 O O . PRO A 1 293 ? 58.724 35.812 90.935 1.00 40.37 290 PRO A O 1
ATOM 2236 N N . ASP A 1 294 ? 57.902 35.595 93.017 1.00 36.63 291 ASP A N 1
ATOM 2237 C CA . ASP A 1 294 ? 58.922 36.462 93.616 1.00 40.33 291 ASP A CA 1
ATOM 2238 C C . ASP A 1 294 ? 60.307 35.816 93.535 1.00 37.87 291 ASP A C 1
ATOM 2239 O O . ASP A 1 294 ? 61.316 36.497 93.343 1.00 39.78 291 ASP A O 1
ATOM 2244 N N . THR A 1 295 ? 60.333 34.494 93.674 1.00 30.15 292 THR A N 1
ATOM 2245 C CA . THR A 1 295 ? 61.560 33.717 93.580 1.00 39.08 292 THR A CA 1
ATOM 2246 C C . THR A 1 295 ? 62.109 33.773 92.156 1.00 34.89 292 THR A C 1
ATOM 2247 O O . THR A 1 295 ? 63.315 33.888 91.933 1.00 34.05 292 THR A O 1
ATOM 2251 N N . VAL A 1 296 ? 61.207 33.712 91.194 1.00 32.69 293 VAL A N 1
ATOM 2252 C CA . VAL A 1 296 ? 61.591 33.691 89.799 1.00 31.64 293 VAL A CA 1
ATOM 2253 C C . VAL A 1 296 ? 62.263 35.000 89.371 1.00 33.95 293 VAL A C 1
ATOM 2254 O O . VAL A 1 296 ? 63.331 34.983 88.744 1.00 37.88 293 VAL A O 1
ATOM 2258 N N . VAL A 1 297 ? 61.669 36.137 89.717 1.00 28.14 294 VAL A N 1
ATOM 2259 C CA . VAL A 1 297 ? 62.264 37.393 89.264 1.00 33.83 294 VAL A CA 1
ATOM 2260 C C . VAL A 1 297 ? 63.641 37.644 89.889 1.00 35.03 294 VAL A C 1
ATOM 2261 O O . VAL A 1 297 ? 64.549 38.143 89.228 1.00 35.08 294 VAL A O 1
ATOM 2265 N N . VAL A 1 298 ? 63.805 37.290 91.155 1.00 39.81 295 VAL A N 1
ATOM 2266 C CA . VAL A 1 298 ? 65.069 37.568 91.826 1.00 39.83 295 VAL A CA 1
ATOM 2267 C C . VAL A 1 298 ? 66.148 36.634 91.297 1.00 34.04 295 VAL A C 1
ATOM 2268 O O . VAL A 1 298 ? 67.278 37.050 91.047 1.00 38.91 295 VAL A O 1
ATOM 2272 N N . GLN A 1 299 ? 65.792 35.370 91.101 1.00 34.37 296 GLN A N 1
ATOM 2273 C CA . GLN A 1 299 ? 66.753 34.405 90.575 1.00 36.73 296 GLN A CA 1
ATOM 2274 C C . GLN A 1 299 ? 67.085 34.640 89.097 1.00 35.65 296 GLN A C 1
ATOM 2275 O O . GLN A 1 299 ? 68.210 34.391 88.663 1.00 35.55 296 GLN A O 1
ATOM 2281 N N . ALA A 1 300 ? 66.118 35.132 88.328 1.00 34.65 297 ALA A N 1
ATOM 2282 C CA . ALA A 1 300 ? 66.371 35.408 86.918 1.00 31.27 297 ALA A CA 1
ATOM 2283 C C . ALA A 1 300 ? 67.407 36.508 86.824 1.00 34.35 297 ALA A C 1
ATOM 2284 O O . ALA A 1 300 ? 68.365 36.402 86.067 1.00 37.55 297 ALA A O 1
ATOM 2286 N N . ILE A 1 301 ? 67.213 37.572 87.596 1.00 34.05 298 ILE A N 1
ATOM 2287 C CA . ILE A 1 301 ? 68.177 38.658 87.611 1.00 31.84 298 ILE A CA 1
ATOM 2288 C C . ILE A 1 301 ? 69.555 38.146 88.027 1.00 33.40 298 ILE A C 1
ATOM 2289 O O . ILE A 1 301 ? 70.551 38.363 87.332 1.00 36.27 298 ILE A O 1
ATOM 2294 N N . ALA A 1 302 ? 69.612 37.459 89.158 1.00 35.49 299 ALA A N 1
ATOM 2295 C CA . ALA A 1 302 ? 70.883 36.927 89.646 1.00 39.60 299 ALA A CA 1
ATOM 2296 C C . ALA A 1 302 ? 71.559 36.017 88.619 1.00 38.36 299 ALA A C 1
ATOM 2297 O O . ALA A 1 302 ? 72.783 35.965 88.551 1.00 40.09 299 ALA A O 1
ATOM 2299 N N . ALA A 1 303 ? 70.768 35.315 87.807 1.00 30.36 300 ALA A N 1
ATOM 2300 C CA . ALA A 1 303 ? 71.346 34.421 86.816 1.00 32.73 300 ALA A CA 1
ATOM 2301 C C . ALA A 1 303 ? 71.927 35.239 85.659 1.00 36.10 300 ALA A C 1
ATOM 2302 O O . ALA A 1 303 ? 72.768 34.737 84.899 1.00 35.09 300 ALA A O 1
ATOM 2304 N N . GLY A 1 304 ? 71.581 36.528 85.625 1.00 35.70 301 GLY A N 1
ATOM 2305 C CA . GLY A 1 304 ? 72.001 37.445 84.571 1.00 32.78 301 GLY A CA 1
ATOM 2306 C C . GLY A 1 304 ? 71.016 37.983 83.545 1.00 36.07 301 GLY A C 1
ATOM 2307 O O . GLY A 1 304 ? 71.437 38.603 82.571 1.00 39.27 301 GLY A O 1
ATOM 2308 N N . ALA A 1 305 ? 69.719 37.775 83.742 1.00 29.69 302 ALA A N 1
ATOM 2309 C CA . ALA A 1 305 ? 68.723 38.412 82.871 1.00 26.84 302 ALA A CA 1
ATOM 2310 C C . ALA A 1 305 ? 68.665 39.951 83.015 1.00 34.23 302 ALA A C 1
ATOM 2311 O O . ALA A 1 305 ? 68.732 40.476 84.121 1.00 34.66 302 ALA A O 1
ATOM 2313 N N . ASP A 1 306 ? 68.647 40.668 81.889 1.00 30.00 303 ASP A N 1
ATOM 2314 C CA . ASP A 1 306 ? 68.380 42.114 81.861 1.00 32.56 303 ASP A CA 1
ATOM 2315 C C . ASP A 1 306 ? 66.904 42.517 81.846 1.00 33.90 303 ASP A C 1
ATOM 2316 O O . ASP A 1 306 ? 66.530 43.597 82.309 1.00 35.09 303 ASP A O 1
ATOM 2321 N N . ILE A 1 307 ? 66.083 41.666 81.251 1.00 29.52 304 ILE A N 1
ATOM 2322 C CA . ILE A 1 307 ? 64.689 41.984 81.038 1.00 29.77 304 ILE A CA 1
ATOM 2323 C C . ILE A 1 307 ? 63.808 40.858 81.554 1.00 31.23 304 ILE A C 1
ATOM 2324 O O . ILE A 1 307 ? 63.941 39.707 81.132 1.00 29.76 304 ILE A O 1
ATOM 2329 N N . LEU A 1 308 ? 62.903 41.202 82.467 1.00 28.18 305 LEU A N 1
ATOM 2330 C CA . LEU A 1 308 ? 61.930 40.254 82.966 1.00 26.30 305 LEU A CA 1
ATOM 2331 C C . LEU A 1 308 ? 60.680 40.411 82.111 1.00 30.99 305 LEU A C 1
ATOM 2332 O O . LEU A 1 308 ? 59.975 41.424 82.203 1.00 26.90 305 LEU A O 1
ATOM 2337 N N . LEU A 1 309 ? 60.393 39.401 81.296 1.00 25.71 306 LEU A N 1
ATOM 2338 C CA . LEU A 1 309 ? 59.291 39.504 80.342 1.00 29.07 306 LEU A CA 1
ATOM 2339 C C . LEU A 1 309 ? 58.013 38.929 80.923 1.00 31.06 306 LEU A C 1
ATOM 2340 O O . LEU A 1 309 ? 57.952 37.749 81.261 1.00 29.65 306 LEU A O 1
ATOM 2353 N N . PRO A 1 311 ? 56.226 39.308 83.943 1.00 28.92 308 PRO A N 1
ATOM 2354 C CA . PRO A 1 311 ? 56.125 38.698 85.276 1.00 28.94 308 PRO A CA 1
ATOM 2355 C C . PRO A 1 311 ? 54.660 38.516 85.637 1.00 29.92 308 PRO A C 1
ATOM 2356 O O . PRO A 1 311 ? 53.860 39.414 85.353 1.00 34.29 308 PRO A O 1
ATOM 2360 N N . PRO A 1 312 ? 54.301 37.374 86.250 1.00 28.01 309 PRO A N 1
ATOM 2361 C CA . PRO A 1 312 ? 52.907 37.201 86.688 1.00 32.74 309 PRO A CA 1
ATOM 2362 C C . PRO A 1 312 ? 52.459 38.291 87.676 1.00 35.24 309 PRO A C 1
ATOM 2363 O O . PRO A 1 312 ? 51.285 38.650 87.671 1.00 32.19 309 PRO A O 1
ATOM 2367 N N . ASP A 1 313 ? 53.345 38.774 88.542 1.00 28.94 310 ASP A N 1
ATOM 2368 C CA . ASP A 1 313 ? 52.956 39.878 89.421 1.00 25.60 310 ASP A CA 1
ATOM 2369 C C . ASP A 1 313 ? 53.994 41.000 89.395 1.00 31.76 310 ASP A C 1
ATOM 2370 O O . ASP A 1 313 ? 55.005 40.943 90.103 1.00 37.68 310 ASP A O 1
ATOM 2375 N N . VAL A 1 314 ? 53.644 42.098 88.734 1.00 32.87 311 VAL A N 1
ATOM 2376 C CA . VAL A 1 314 ? 54.602 43.153 88.440 1.00 25.73 311 VAL A CA 1
ATOM 2377 C C . VAL A 1 314 ? 54.832 43.996 89.700 1.00 35.41 311 VAL A C 1
ATOM 2378 O O . VAL A 1 314 ? 55.964 44.366 90.017 1.00 33.94 311 VAL A O 1
ATOM 2382 N N . ASP A 1 315 ? 53.754 44.280 90.428 1.00 26.83 312 ASP A N 1
ATOM 2383 C CA . ASP A 1 315 ? 53.865 45.134 91.596 1.00 31.27 312 ASP A CA 1
ATOM 2384 C C . ASP A 1 315 ? 54.648 44.394 92.670 1.00 33.51 312 ASP A C 1
ATOM 2385 O O . ASP A 1 315 ? 55.515 44.968 93.317 1.00 31.87 312 ASP A O 1
ATOM 2390 N N . GLY A 1 316 ? 54.373 43.104 92.819 1.00 34.22 313 GLY A N 1
ATOM 2391 C CA . GLY A 1 316 ? 55.125 42.286 93.757 1.00 32.95 313 GLY A CA 1
ATOM 2392 C C . GLY A 1 316 ? 56.587 42.106 93.357 1.00 34.17 313 GLY A C 1
ATOM 2393 O O . GLY A 1 316 ? 57.458 42.050 94.221 1.00 37.16 313 GLY A O 1
ATOM 2394 N N . ALA A 1 317 ? 56.858 41.997 92.054 1.00 30.54 314 ALA A N 1
ATOM 2395 C CA . ALA A 1 317 ? 58.235 41.833 91.566 1.00 30.38 314 ALA A CA 1
ATOM 2396 C C . ALA A 1 317 ? 59.109 43.004 91.993 1.00 29.35 314 ALA A C 1
ATOM 2397 O O . ALA A 1 317 ? 60.196 42.827 92.547 1.00 36.61 314 ALA A O 1
ATOM 2399 N N . ILE A 1 318 ? 58.624 44.214 91.753 1.00 30.46 315 ILE A N 1
ATOM 2400 C CA . ILE A 1 318 ? 59.392 45.396 92.101 1.00 32.19 315 ILE A CA 1
ATOM 2401 C C . ILE A 1 318 ? 59.733 45.407 93.592 1.00 33.69 315 ILE A C 1
ATOM 2402 O O . ILE A 1 318 ? 60.884 45.616 93.984 1.00 37.26 315 ILE A O 1
ATOM 2407 N N . ILE A 1 319 ? 58.732 45.149 94.423 1.00 33.42 316 ILE A N 1
ATOM 2408 C CA . ILE A 1 319 ? 58.954 45.092 95.853 1.00 33.75 316 ILE A CA 1
ATOM 2409 C C . ILE A 1 319 ? 59.876 43.939 96.252 1.00 30.77 316 ILE A C 1
ATOM 2410 O O . ILE A 1 319 ? 60.684 44.075 97.170 1.00 34.29 316 ILE A O 1
ATOM 2415 N N . ALA A 1 320 ? 59.752 42.803 95.574 1.00 32.94 317 ALA A N 1
ATOM 2416 C CA . ALA A 1 320 ? 60.587 41.656 95.921 1.00 37.46 317 ALA A CA 1
ATOM 2417 C C . ALA A 1 320 ? 62.044 41.929 95.556 1.00 36.90 317 ALA A C 1
ATOM 2418 O O . ALA A 1 320 ? 62.957 41.477 96.246 1.00 39.82 317 ALA A O 1
ATOM 2420 N N . ILE A 1 321 ? 62.255 42.685 94.481 1.00 36.48 318 ILE A N 1
ATOM 2421 C CA . ILE A 1 321 ? 63.608 43.086 94.088 1.00 36.67 318 ILE A CA 1
ATOM 2422 C C . ILE A 1 321 ? 64.200 44.115 95.061 1.00 36.01 318 ILE A C 1
ATOM 2423 O O . ILE A 1 321 ? 65.363 43.994 95.461 1.00 38.61 318 ILE A O 1
ATOM 2428 N N . GLU A 1 322 ? 63.403 45.115 95.448 1.00 37.17 319 GLU A N 1
ATOM 2429 C CA . GLU A 1 322 ? 63.829 46.067 96.481 1.00 39.85 319 GLU A CA 1
ATOM 2430 C C . GLU A 1 322 ? 64.217 45.327 97.755 1.00 41.24 319 GLU A C 1
ATOM 2431 O O . GLU A 1 322 ? 65.204 45.662 98.408 1.00 42.00 319 GLU A O 1
ATOM 2437 N N . THR A 1 323 ? 63.422 44.322 98.107 1.00 38.25 320 THR A N 1
ATOM 2438 C CA . THR A 1 323 ? 63.675 43.558 99.320 1.00 40.96 320 THR A CA 1
ATOM 2439 C C . THR A 1 323 ? 64.996 42.795 99.225 1.00 41.67 320 THR A C 1
ATOM 2440 O O . THR A 1 323 ? 65.789 42.794 100.169 1.00 40.95 320 THR A O 1
ATOM 2444 N N . ALA A 1 324 ? 65.225 42.160 98.079 1.00 39.98 321 ALA A N 1
ATOM 2445 C CA . ALA A 1 324 ? 66.441 41.398 97.843 1.00 40.81 321 ALA A CA 1
ATOM 2446 C C . ALA A 1 324 ? 67.678 42.287 97.967 1.00 42.85 321 ALA A C 1
ATOM 2447 O O . ALA A 1 324 ? 68.716 41.867 98.482 1.00 42.84 321 ALA A O 1
ATOM 2449 N N . ILE A 1 325 ? 67.562 43.519 97.491 1.00 42.29 322 ILE A N 1
ATOM 2450 C CA . ILE A 1 325 ? 68.642 44.479 97.623 1.00 37.77 322 ILE A CA 1
ATOM 2451 C C . ILE A 1 325 ? 68.899 44.843 99.091 1.00 42.93 322 ILE A C 1
ATOM 2452 O O . ILE A 1 325 ? 70.051 44.905 99.531 1.00 44.48 322 ILE A O 1
ATOM 2457 N N . LYS A 1 326 ? 67.833 45.054 99.858 1.00 44.74 323 LYS A N 1
ATOM 2458 C CA . LYS A 1 326 ? 67.991 45.430 101.259 1.00 46.82 323 LYS A CA 1
ATOM 2459 C C . LYS A 1 326 ? 68.576 44.293 102.102 1.00 46.80 323 LYS A C 1
ATOM 2460 O O . LYS A 1 326 ? 69.205 44.545 103.121 1.00 50.44 323 LYS A O 1
ATOM 2466 N N . THR A 1 327 ? 68.351 43.045 101.702 1.00 43.12 324 THR A N 1
ATOM 2467 C CA . THR A 1 327 ? 68.907 41.923 102.451 1.00 44.64 324 THR A CA 1
ATOM 2468 C C . THR A 1 327 ? 70.293 41.483 101.961 1.00 45.36 324 THR A C 1
ATOM 2469 O O . THR A 1 327 ? 70.943 40.643 102.591 1.00 50.42 324 THR A O 1
ATOM 2473 N N . GLY A 1 328 ? 70.741 42.044 100.844 1.00 39.09 325 GLY A N 1
ATOM 2474 C CA . GLY A 1 328 ? 72.052 41.711 100.309 1.00 49.31 325 GLY A CA 1
ATOM 2475 C C . GLY A 1 328 ? 72.007 40.593 99.284 1.00 57.51 325 GLY A C 1
ATOM 2476 O O . GLY A 1 328 ? 73.032 40.224 98.699 1.00 59.97 325 GLY A O 1
ATOM 2477 N N . GLN A 1 329 ? 70.812 40.056 99.060 1.00 50.80 326 GLN A N 1
ATOM 2478 C CA . GLN A 1 329 ? 70.622 38.976 98.103 1.00 56.83 326 GLN A CA 1
ATOM 2479 C C . GLN A 1 329 ? 70.894 39.458 96.671 1.00 55.43 326 GLN A C 1
ATOM 2480 O O . GLN A 1 329 ? 71.402 38.712 95.839 1.00 66.34 326 GLN A O 1
ATOM 2486 N N . LEU A 1 330 ? 70.534 40.704 96.393 1.00 45.86 327 LEU A N 1
ATOM 2487 C CA . LEU A 1 330 ? 70.891 41.371 95.147 1.00 42.15 327 LEU A CA 1
ATOM 2488 C C . LEU A 1 330 ? 71.595 42.677 95.505 1.00 49.44 327 LEU A C 1
ATOM 2489 O O . LEU A 1 330 ? 71.370 43.240 96.585 1.00 44.96 327 LEU A O 1
ATOM 2494 N N . SER A 1 331 ? 72.432 43.171 94.603 1.00 50.70 328 SER A N 1
ATOM 2495 C CA . SER A 1 331 ? 73.065 44.465 94.818 1.00 49.20 328 SER A CA 1
ATOM 2496 C C . SER A 1 331 ? 72.424 45.541 93.936 1.00 52.82 328 SER A C 1
ATOM 2497 O O . SER A 1 331 ? 71.968 45.275 92.819 1.00 51.93 328 SER A O 1
ATOM 2500 N N . GLU A 1 332 ? 72.369 46.757 94.458 1.00 45.33 329 GLU A N 1
ATOM 2501 C CA . GLU A 1 332 ? 71.915 47.895 93.679 1.00 43.88 329 GLU A CA 1
ATOM 2502 C C . GLU A 1 332 ? 72.743 48.059 92.396 1.00 47.30 329 GLU A C 1
ATOM 2503 O O . GLU A 1 332 ? 72.204 48.378 91.332 1.00 50.42 329 GLU A O 1
ATOM 2509 N N . SER A 1 333 ? 74.050 47.834 92.483 1.00 43.02 330 SER A N 1
ATOM 2510 C CA . SER A 1 333 ? 74.893 48.013 91.307 1.00 44.28 330 SER A CA 1
ATOM 2511 C C . SER A 1 333 ? 74.526 46.999 90.204 1.00 44.27 330 SER A C 1
ATOM 2512 O O . SER A 1 333 ? 74.625 47.301 89.018 1.00 46.32 330 SER A O 1
ATOM 2515 N N . ARG A 1 334 ? 74.067 45.812 90.596 1.00 43.91 331 ARG A N 1
ATOM 2516 C CA . ARG A 1 334 ? 73.664 44.792 89.624 1.00 37.76 331 ARG A CA 1
ATOM 2517 C C . ARG A 1 334 ? 72.496 45.266 88.782 1.00 37.72 331 ARG A C 1
ATOM 2518 O O . ARG A 1 334 ? 72.435 45.001 87.577 1.00 39.03 331 ARG A O 1
ATOM 2526 N N . ILE A 1 335 ? 71.556 45.951 89.422 1.00 37.50 332 ILE A N 1
ATOM 2527 C CA . ILE A 1 335 ? 70.402 46.484 88.711 1.00 37.28 332 ILE A CA 1
ATOM 2528 C C . ILE A 1 335 ? 70.854 47.485 87.650 1.00 38.61 332 ILE A C 1
ATOM 2529 O O . ILE A 1 335 ? 70.374 47.457 86.516 1.00 38.73 332 ILE A O 1
ATOM 2534 N N . TYR A 1 336 ? 71.790 48.356 88.015 1.00 36.84 333 TYR A N 1
ATOM 2535 C CA . TYR A 1 336 ? 72.223 49.421 87.117 1.00 35.70 333 TYR A CA 1
ATOM 2536 C C . TYR A 1 336 ? 73.081 48.918 85.948 1.00 40.77 333 TYR A C 1
ATOM 2537 O O . TYR A 1 336 ? 73.219 49.602 84.927 1.00 44.75 333 TYR A O 1
ATOM 2546 N N . GLU A 1 337 ? 73.639 47.718 86.091 1.00 36.14 334 GLU A N 1
ATOM 2547 C CA . GLU A 1 337 ? 74.293 47.056 84.970 1.00 36.21 334 GLU A CA 1
ATOM 2548 C C . GLU A 1 337 ? 73.261 46.692 83.882 1.00 33.51 334 GLU A C 1
ATOM 2549 O O . GLU A 1 337 ? 73.505 46.861 82.701 1.00 37.03 334 GLU A O 1
ATOM 2555 N N . SER A 1 338 ? 72.100 46.206 84.271 1.00 32.77 335 SER A N 1
ATOM 2556 C CA . SER A 1 338 ? 71.074 45.941 83.278 1.00 30.70 335 SER A CA 1
ATOM 2557 C C . SER A 1 338 ? 70.530 47.244 82.674 1.00 32.79 335 SER A C 1
ATOM 2558 O O . SER A 1 338 ? 70.262 47.320 81.475 1.00 36.49 335 SER A O 1
ATOM 2561 N N . VAL A 1 339 ? 70.379 48.272 83.498 1.00 37.10 336 VAL A N 1
ATOM 2562 C CA . VAL A 1 339 ? 69.869 49.549 83.014 1.00 41.76 336 VAL A CA 1
ATOM 2563 C C . VAL A 1 339 ? 70.818 50.155 81.979 1.00 42.59 336 VAL A C 1
ATOM 2564 O O . VAL A 1 339 ? 70.375 50.784 81.022 1.00 41.97 336 VAL A O 1
ATOM 2568 N N . GLU A 1 340 ? 72.121 49.964 82.175 1.00 37.90 337 GLU A N 1
ATOM 2569 C CA . GLU A 1 340 ? 73.112 50.438 81.210 1.00 41.67 337 GLU A CA 1
ATOM 2570 C C . GLU A 1 340 ? 72.907 49.775 79.862 1.00 38.26 337 GLU A C 1
ATOM 2571 O O . GLU A 1 340 ? 72.919 50.446 78.834 1.00 32.51 337 GLU A O 1
ATOM 2577 N N . ARG A 1 341 ? 72.716 48.459 79.878 1.00 37.09 338 ARG A N 1
ATOM 2578 C CA . ARG A 1 341 ? 72.454 47.697 78.662 1.00 36.35 338 ARG A CA 1
ATOM 2579 C C . ARG A 1 341 ? 71.145 48.126 77.994 1.00 38.47 338 ARG A C 1
ATOM 2580 O O . ARG A 1 341 ? 71.075 48.256 76.764 1.00 40.39 338 ARG A O 1
ATOM 2588 N N . ILE A 1 342 ? 70.110 48.349 78.801 1.00 35.38 339 ILE A N 1
ATOM 2589 C CA . ILE A 1 342 ? 68.834 48.813 78.276 1.00 33.89 339 ILE A CA 1
ATOM 2590 C C . ILE A 1 342 ? 68.992 50.197 77.638 1.00 34.22 339 ILE A C 1
ATOM 2591 O O . ILE A 1 342 ? 68.411 50.476 76.594 1.00 33.69 339 ILE A O 1
ATOM 2596 N N . TRP A 1 343 ? 69.791 51.057 78.263 1.00 34.25 340 TRP A N 1
ATOM 2597 C CA . TRP A 1 343 ? 70.087 52.365 77.687 1.00 37.05 340 TRP A CA 1
ATOM 2598 C C . TRP A 1 343 ? 70.743 52.292 76.303 1.00 37.10 340 TRP A C 1
ATOM 2599 O O . TRP A 1 343 ? 70.411 53.079 75.425 1.00 38.30 340 TRP A O 1
ATOM 2610 N N . GLN A 1 344 ? 71.662 51.353 76.109 1.00 32.51 341 GLN A N 1
ATOM 2611 C CA . GLN A 1 344 ? 72.321 51.192 74.809 1.00 39.70 341 GLN A CA 1
ATOM 2612 C C . GLN A 1 344 ? 71.293 50.809 73.751 1.00 42.67 341 GLN A C 1
ATOM 2613 O O . GLN A 1 344 ? 71.308 51.312 72.627 1.00 44.73 341 GLN A O 1
ATOM 2619 N N . ALA A 1 345 ? 70.403 49.900 74.127 1.00 41.18 342 ALA A N 1
ATOM 2620 C CA . ALA A 1 345 ? 69.354 49.433 73.242 1.00 38.69 342 ALA A CA 1
ATOM 2621 C C . ALA A 1 345 ? 68.393 50.575 72.903 1.00 37.43 342 ALA A C 1
ATOM 2622 O O . ALA A 1 345 ? 68.070 50.804 71.736 1.00 38.55 342 ALA A O 1
ATOM 2624 N N . LYS A 1 346 ? 67.941 51.298 73.923 1.00 32.68 343 LYS A N 1
ATOM 2625 C CA . LYS A 1 346 ? 67.003 52.386 73.684 1.00 37.80 343 LYS A CA 1
ATOM 2626 C C . LYS A 1 346 ? 67.666 53.505 72.871 1.00 42.00 343 LYS A C 1
ATOM 2627 O O . LYS A 1 346 ? 67.013 54.187 72.083 1.00 43.56 343 LYS A O 1
ATOM 2633 N N . GLN A 1 347 ? 68.969 53.669 73.036 1.00 38.78 344 GLN A N 1
ATOM 2634 C CA . GLN A 1 347 ? 69.688 54.677 72.271 1.00 46.17 344 GLN A CA 1
ATOM 2635 C C . GLN A 1 347 ? 69.611 54.357 70.776 1.00 46.56 344 GLN A C 1
ATOM 2636 O O . GLN A 1 347 ? 69.446 55.242 69.935 1.00 45.49 344 GLN A O 1
ATOM 2642 N N . LYS A 1 348 ? 69.741 53.080 70.456 1.00 46.15 345 LYS A N 1
ATOM 2643 C CA . LYS A 1 348 ? 69.668 52.631 69.076 1.00 47.46 345 LYS A CA 1
ATOM 2644 C C . LYS A 1 348 ? 68.290 52.887 68.445 1.00 46.80 345 LYS A C 1
ATOM 2645 O O . LYS A 1 348 ? 68.203 53.250 67.282 1.00 53.84 345 LYS A O 1
ATOM 2651 N N . ILE A 1 349 ? 67.213 52.700 69.201 1.00 37.92 346 ILE A N 1
ATOM 2652 C CA . ILE A 1 349 ? 65.886 52.870 68.621 1.00 42.53 346 ILE A CA 1
ATOM 2653 C C . ILE A 1 349 ? 65.401 54.320 68.624 1.00 47.42 346 ILE A C 1
ATOM 2654 O O . ILE A 1 349 ? 64.455 54.651 67.923 1.00 54.86 346 ILE A O 1
ATOM 2659 N N . LEU A 1 350 ? 66.043 55.187 69.399 1.00 51.65 347 LEU A N 1
ATOM 2660 C CA . LEU A 1 350 ? 65.700 56.604 69.369 1.00 52.68 347 LEU A CA 1
ATOM 2661 C C . LEU A 1 350 ? 66.170 57.178 68.048 1.00 61.42 347 LEU A C 1
ATOM 2662 O O . LEU A 1 350 ? 65.708 58.224 67.601 1.00 66.27 347 LEU A O 1
ATOM 2667 N N . THR A 1 351 ? 67.103 56.463 67.434 0.76 63.83 348 THR A N 1
ATOM 2668 C CA . THR A 1 351 ? 67.818 56.910 66.247 0.76 67.72 348 THR A CA 1
ATOM 2669 C C . THR A 1 351 ? 66.899 57.090 65.036 0.76 70.13 348 THR A C 1
ATOM 2670 O O . THR A 1 351 ? 67.194 57.857 64.117 0.76 71.15 348 THR A O 1
ATOM 2674 N N . ALA A 1 352 ? 65.764 56.401 65.061 0.76 68.06 349 ALA A N 1
ATOM 2675 C CA . ALA A 1 352 ? 64.863 56.381 63.907 0.76 69.65 349 ALA A CA 1
ATOM 2676 C C . ALA A 1 352 ? 64.186 57.719 63.685 0.76 77.83 349 ALA A C 1
ATOM 2677 O O . ALA A 1 352 ? 63.820 58.428 64.629 0.76 76.94 349 ALA A O 1
ATOM 2679 N N . THR A 1 353 ? 64.007 58.019 62.411 0.65 84.78 350 THR A N 1
ATOM 2680 C CA . THR A 1 353 ? 63.210 59.128 61.996 0.65 89.18 350 THR A CA 1
ATOM 2681 C C . THR A 1 353 ? 61.803 58.584 62.039 0.65 85.47 350 THR A C 1
ATOM 2682 O O . THR A 1 353 ? 61.584 57.415 61.680 0.65 84.16 350 THR A O 1
ATOM 2686 N N . PRO A 1 354 ? 60.826 59.411 62.445 0.69 85.82 351 PRO A N 1
ATOM 2687 C CA . PRO A 1 354 ? 59.526 58.790 62.704 0.69 87.76 351 PRO A CA 1
ATOM 2688 C C . PRO A 1 354 ? 59.008 58.227 61.383 0.69 89.24 351 PRO A C 1
ATOM 2689 O O . PRO A 1 354 ? 59.218 58.850 60.343 0.69 92.92 351 PRO A O 1
ATOM 2693 N N . SER A 1 355 ? 58.415 57.035 61.392 0.67 87.22 352 SER A N 1
ATOM 2694 C CA . SER A 1 355 ? 57.627 56.587 60.249 0.67 84.02 352 SER A CA 1
ATOM 2695 C C . SER A 1 355 ? 56.213 56.408 60.775 0.67 81.09 352 SER A C 1
ATOM 2696 O O . SER A 1 355 ? 56.041 55.997 61.964 0.67 81.24 352 SER A O 1
ATOM 2699 N N . THR A 1 356 ? 55.204 56.711 59.956 1.00 73.02 353 THR A N 1
ATOM 2700 C CA . THR A 1 356 ? 53.842 56.685 60.479 1.00 73.46 353 THR A CA 1
ATOM 2701 C C . THR A 1 356 ? 52.796 56.048 59.574 1.00 53.59 353 THR A C 1
ATOM 2702 O O . THR A 1 356 ? 52.633 56.421 58.416 1.00 49.38 353 THR A O 1
ATOM 2706 N N . PHE A 1 357 ? 52.062 55.114 60.167 1.00 45.31 354 PHE A N 1
ATOM 2707 C CA . PHE A 1 357 ? 51.051 54.327 59.496 1.00 42.31 354 PHE A CA 1
ATOM 2708 C C . PHE A 1 357 ? 50.088 55.234 58.743 1.00 47.82 354 PHE A C 1
ATOM 2709 O O . PHE A 1 357 ? 49.727 56.294 59.239 1.00 47.47 354 PHE A O 1
ATOM 2717 N N . PRO A 1 358 ? 49.638 54.820 57.544 1.00 42.46 355 PRO A N 1
ATOM 2718 C CA . PRO A 1 358 ? 49.888 53.678 56.652 1.00 38.90 355 PRO A CA 1
ATOM 2719 C C . PRO A 1 358 ? 51.265 53.705 55.967 1.00 39.31 355 PRO A C 1
ATOM 2720 O O . PRO A 1 358 ? 51.623 52.712 55.314 1.00 41.30 355 PRO A O 1
ATOM 2724 N N . GLN A 1 359 ? 51.975 54.833 56.020 1.00 36.87 356 GLN A N 1
ATOM 2725 C CA . GLN A 1 359 ? 53.311 54.927 55.402 1.00 44.62 356 GLN A CA 1
ATOM 2726 C C . GLN A 1 359 ? 54.291 53.957 56.037 1.00 46.57 356 GLN A C 1
ATOM 2727 O O . GLN A 1 359 ? 54.497 53.975 57.256 1.00 46.49 356 GLN A O 1
ATOM 2733 N N . GLY A 1 360 ? 54.933 53.150 55.199 1.00 38.97 357 GLY A N 1
ATOM 2734 C CA . GLY A 1 360 ? 55.880 52.163 55.673 1.00 36.78 357 GLY A CA 1
ATOM 2735 C C . GLY A 1 360 ? 55.292 50.766 55.631 1.00 39.37 357 GLY A C 1
ATOM 2736 O O . GLY A 1 360 ? 55.986 49.791 55.889 1.00 42.76 357 GLY A O 1
ATOM 2737 N N . ILE A 1 361 ? 54.006 50.665 55.321 1.00 34.77 358 ILE A N 1
ATOM 2738 C CA . ILE A 1 361 ? 53.369 49.359 55.172 1.00 35.35 358 ILE A CA 1
ATOM 2739 C C . ILE A 1 361 ? 53.366 48.970 53.694 1.00 36.72 358 ILE A C 1
ATOM 2740 O O . ILE A 1 361 ? 53.021 49.782 52.834 1.00 36.56 358 ILE A O 1
ATOM 2745 N N . SER A 1 362 ? 53.780 47.744 53.390 1.00 35.68 359 SER A N 1
ATOM 2746 C CA . SER A 1 362 ? 53.925 47.345 51.988 1.00 40.16 359 SER A CA 1
ATOM 2747 C C . SER A 1 362 ? 52.591 47.311 51.255 1.00 38.79 359 SER A C 1
ATOM 2748 O O . SER A 1 362 ? 52.492 47.758 50.116 1.00 41.62 359 SER A O 1
ATOM 2751 N N . GLY A 1 363 ? 51.565 46.769 51.902 1.00 33.41 360 GLY A N 1
ATOM 2752 C CA . GLY A 1 363 ? 50.263 46.713 51.271 1.00 31.78 360 GLY A CA 1
ATOM 2753 C C . GLY A 1 363 ? 50.284 45.937 49.962 1.00 35.42 360 GLY A C 1
ATOM 2754 O O . GLY A 1 363 ? 50.708 44.784 49.927 1.00 31.68 360 GLY A O 1
ATOM 2755 N N . ASP A 1 364 ? 49.821 46.578 48.889 1.00 31.19 361 ASP A N 1
ATOM 2756 C CA . ASP A 1 364 ? 49.680 45.944 47.580 1.00 38.11 361 ASP A CA 1
ATOM 2757 C C . ASP A 1 364 ? 50.971 45.999 46.760 1.00 41.18 361 ASP A C 1
ATOM 2758 O O . ASP A 1 364 ? 50.993 45.545 45.614 1.00 36.87 361 ASP A O 1
ATOM 2763 N N A ARG A 1 365 ? 52.032 46.549 47.347 0.53 39.02 362 ARG A N 1
ATOM 2764 N N B ARG A 1 365 ? 52.042 46.517 47.361 0.47 39.07 362 ARG A N 1
ATOM 2765 C CA A ARG A 1 365 ? 53.282 46.753 46.628 0.53 39.03 362 ARG A CA 1
ATOM 2766 C CA B ARG A 1 365 ? 53.313 46.724 46.669 0.47 39.54 362 ARG A CA 1
ATOM 2767 C C A ARG A 1 365 ? 53.719 45.457 45.950 0.53 37.12 362 ARG A C 1
ATOM 2768 C C B ARG A 1 365 ? 53.741 45.439 45.957 0.47 37.20 362 ARG A C 1
ATOM 2769 O O A ARG A 1 365 ? 53.964 44.452 46.618 0.53 38.23 362 ARG A O 1
ATOM 2770 O O B ARG A 1 365 ? 54.001 44.426 46.605 0.47 37.96 362 ARG A O 1
ATOM 2785 N N . PRO A 1 366 ? 53.841 45.487 44.615 1.00 34.74 363 PRO A N 1
ATOM 2786 C CA . PRO A 1 366 ? 54.095 44.289 43.796 1.00 38.18 363 PRO A CA 1
ATOM 2787 C C . PRO A 1 366 ? 55.317 43.490 44.230 1.00 40.05 363 PRO A C 1
ATOM 2788 O O . PRO A 1 366 ? 55.236 42.267 44.333 1.00 44.57 363 PRO A O 1
ATOM 2792 N N . GLU A 1 367 ? 56.421 44.175 44.496 1.00 38.31 364 GLU A N 1
ATOM 2793 C CA . GLU A 1 367 ? 57.643 43.529 44.946 1.00 48.99 364 GLU A CA 1
ATOM 2794 C C . GLU A 1 367 ? 57.412 42.679 46.204 1.00 45.43 364 GLU A C 1
ATOM 2795 O O . GLU A 1 367 ? 57.894 41.544 46.293 1.00 38.21 364 GLU A O 1
ATOM 2801 N N . THR A 1 368 ? 56.679 43.223 47.172 1.00 37.42 365 THR A N 1
ATOM 2802 C CA . THR A 1 368 ? 56.399 42.489 48.404 1.00 32.00 365 THR A CA 1
ATOM 2803 C C . THR A 1 368 ? 55.463 41.291 48.156 1.00 37.22 365 THR A C 1
ATOM 2804 O O . THR A 1 368 ? 55.756 40.165 48.569 1.00 36.60 365 THR A O 1
ATOM 2808 N N . ARG A 1 369 ? 54.343 41.537 47.480 1.00 33.61 366 ARG A N 1
ATOM 2809 C CA . ARG A 1 369 ? 53.396 40.469 47.150 1.00 38.15 366 ARG A CA 1
ATOM 2810 C C . ARG A 1 369 ? 54.056 39.345 46.340 1.00 37.27 366 ARG A C 1
ATOM 2811 O O . ARG A 1 369 ? 53.741 38.172 46.541 1.00 34.61 366 ARG A O 1
ATOM 2819 N N . LYS A 1 370 ? 54.962 39.703 45.427 1.00 36.46 367 LYS A N 1
ATOM 2820 C CA . LYS A 1 370 ? 55.699 38.707 44.642 1.00 40.63 367 LYS A CA 1
ATOM 2821 C C . LYS A 1 370 ? 56.677 37.913 45.504 1.00 43.15 367 LYS A C 1
ATOM 2822 O O . LYS A 1 370 ? 56.852 36.711 45.300 1.00 41.92 367 LYS A O 1
ATOM 2828 N N . THR A 1 371 ? 57.301 38.577 46.474 1.00 35.26 368 THR A N 1
ATOM 2829 C CA . THR A 1 371 ? 58.193 37.876 47.392 1.00 35.51 368 THR A CA 1
ATOM 2830 C C . THR A 1 371 ? 57.409 36.780 48.132 1.00 33.80 368 THR A C 1
ATOM 2831 O O . THR A 1 371 ? 57.815 35.620 48.159 1.00 37.00 368 THR A O 1
ATOM 2835 N N . VAL A 1 372 ? 56.280 37.153 48.721 1.00 30.09 369 VAL A N 1
ATOM 2836 C CA . VAL A 1 372 ? 55.429 36.199 49.430 1.00 30.93 369 VAL A CA 1
ATOM 2837 C C . VAL A 1 372 ? 55.038 35.018 48.531 1.00 37.05 369 VAL A C 1
ATOM 2838 O O . VAL A 1 372 ? 55.212 33.859 48.911 1.00 34.29 369 VAL A O 1
ATOM 2842 N N . ALA A 1 373 ? 54.505 35.326 47.346 1.00 29.70 370 ALA A N 1
ATOM 2843 C CA . ALA A 1 373 ? 54.136 34.314 46.357 1.00 31.22 370 ALA A CA 1
ATOM 2844 C C . ALA A 1 373 ? 55.291 33.375 45.981 1.00 36.60 370 ALA A C 1
ATOM 2845 O O . ALA A 1 373 ? 55.103 32.155 45.899 1.00 37.12 370 ALA A O 1
ATOM 2863 N N . VAL A 1 375 ? 58.082 32.626 47.663 1.00 33.10 372 VAL A N 1
ATOM 2864 C CA . VAL A 1 375 ? 58.479 31.767 48.771 1.00 31.21 372 VAL A CA 1
ATOM 2865 C C . VAL A 1 375 ? 57.515 30.571 48.877 1.00 38.13 372 VAL A C 1
ATOM 2866 O O . VAL A 1 375 ? 57.945 29.417 48.970 1.00 36.81 372 VAL A O 1
ATOM 2870 N N . LEU A 1 376 ? 56.213 30.852 48.855 1.00 34.53 373 LEU A N 1
ATOM 2871 C CA . LEU A 1 376 ? 55.200 29.800 48.917 1.00 36.84 373 LEU A CA 1
ATOM 2872 C C . LEU A 1 376 ? 55.396 28.799 47.797 1.00 37.93 373 LEU A C 1
ATOM 2873 O O . LEU A 1 376 ? 55.374 27.586 48.013 1.00 39.54 373 LEU A O 1
ATOM 2878 N N . GLU A 1 377 ? 55.593 29.322 46.596 1.00 34.02 374 GLU A N 1
ATOM 2879 C CA . GLU A 1 377 ? 55.695 28.485 45.409 1.00 37.96 374 GLU A CA 1
ATOM 2880 C C . GLU A 1 377 ? 56.936 27.595 45.409 1.00 42.65 374 GLU A C 1
ATOM 2881 O O . GLU A 1 377 ? 56.864 26.423 45.048 1.00 44.33 374 GLU A O 1
ATOM 2887 N N . ARG A 1 378 ? 58.077 28.143 45.804 1.00 39.45 375 ARG A N 1
ATOM 2888 C CA . ARG A 1 378 ? 59.305 27.359 45.786 1.00 39.07 375 ARG A CA 1
ATOM 2889 C C . ARG A 1 378 ? 59.380 26.337 46.934 1.00 36.25 375 ARG A C 1
ATOM 2890 O O . ARG A 1 378 ? 60.145 25.378 46.861 1.00 42.78 375 ARG A O 1
ATOM 2898 N N . ALA A 1 379 ? 58.591 26.546 47.986 1.00 30.03 376 ALA A N 1
ATOM 2899 C CA . ALA A 1 379 ? 58.577 25.632 49.132 1.00 39.61 376 ALA A CA 1
ATOM 2900 C C . ALA A 1 379 ? 57.437 24.613 49.087 1.00 40.26 376 ALA A C 1
ATOM 2901 O O . ALA A 1 379 ? 57.348 23.738 49.945 1.00 43.53 376 ALA A O 1
ATOM 2903 N N . THR A 1 380 ? 56.577 24.712 48.082 1.00 36.30 377 THR A N 1
ATOM 2904 C CA . THR A 1 380 ? 55.470 23.771 47.950 1.00 38.71 377 THR A CA 1
ATOM 2905 C C . THR A 1 380 ? 55.969 22.351 47.690 1.00 36.74 377 THR A C 1
ATOM 2906 O O . THR A 1 380 ? 57.029 22.158 47.096 1.00 40.32 377 THR A O 1
ATOM 2910 N N . LYS A 1 381 ? 55.213 21.362 48.165 1.00 35.88 378 LYS A N 1
ATOM 2911 C CA . LYS A 1 381 ? 55.463 19.958 47.830 1.00 43.67 378 LYS A CA 1
ATOM 2912 C C . LYS A 1 381 ? 54.167 19.292 47.341 1.00 43.29 378 LYS A C 1
ATOM 2913 O O . LYS A 1 381 ? 53.069 19.701 47.720 1.00 45.33 378 LYS A O 1
ATOM 2919 N N A HIS A 1 382 ? 54.287 18.293 46.475 0.55 43.66 379 HIS A N 1
ATOM 2920 N N B HIS A 1 382 ? 54.302 18.270 46.505 0.45 43.80 379 HIS A N 1
ATOM 2921 C CA A HIS A 1 382 ? 53.127 17.476 46.121 0.55 44.22 379 HIS A CA 1
ATOM 2922 C CA B HIS A 1 382 ? 53.148 17.499 46.059 0.45 44.65 379 HIS A CA 1
ATOM 2923 C C A HIS A 1 382 ? 53.530 16.088 45.635 0.55 44.26 379 HIS A C 1
ATOM 2924 C C B HIS A 1 382 ? 53.543 16.080 45.645 0.45 44.25 379 HIS A C 1
ATOM 2925 O O A HIS A 1 382 ? 54.644 15.880 45.151 0.55 43.05 379 HIS A O 1
ATOM 2926 O O B HIS A 1 382 ? 54.674 15.842 45.217 0.45 43.48 379 HIS A O 1
ATOM 2939 N N . GLN A 1 383 ? 52.605 15.144 45.770 1.00 44.88 380 GLN A N 1
ATOM 2940 C CA . GLN A 1 383 ? 52.843 13.772 45.351 1.00 46.00 380 GLN A CA 1
ATOM 2941 C C . GLN A 1 383 ? 53.238 13.819 43.885 1.00 49.96 380 GLN A C 1
ATOM 2942 O O . GLN A 1 383 ? 52.635 14.571 43.115 1.00 44.26 380 GLN A O 1
ATOM 2948 N N . LYS A 1 384 ? 54.218 13.026 43.462 1.00 53.58 381 LYS A N 1
ATOM 2949 C CA . LYS A 1 384 ? 54.568 13.152 42.062 1.00 69.11 381 LYS A CA 1
ATOM 2950 C C . LYS A 1 384 ? 53.749 12.138 41.289 1.00 67.54 381 LYS A C 1
ATOM 2951 O O . LYS A 1 384 ? 54.042 10.942 41.253 1.00 63.19 381 LYS A O 1
ATOM 2957 N N . SER A 1 385 ? 52.742 12.682 40.621 1.00 67.29 382 SER A N 1
ATOM 2958 C CA . SER A 1 385 ? 51.800 11.947 39.796 1.00 68.04 382 SER A CA 1
ATOM 2959 C C . SER A 1 385 ? 51.134 12.998 38.912 1.00 73.20 382 SER A C 1
ATOM 2960 O O . SER A 1 385 ? 51.201 14.196 39.221 1.00 69.57 382 SER A O 1
ATOM 2963 N N . LEU A 1 386 ? 50.506 12.578 37.820 1.00 80.26 383 LEU A N 1
ATOM 2964 C CA . LEU A 1 386 ? 49.809 13.544 36.978 1.00 85.31 383 LEU A CA 1
ATOM 2965 C C . LEU A 1 386 ? 48.370 13.838 37.422 1.00 70.32 383 LEU A C 1
ATOM 2966 O O . LEU A 1 386 ? 47.803 14.864 37.038 1.00 66.64 383 LEU A O 1
ATOM 2971 N N . VAL A 1 387 ? 47.801 12.974 38.261 1.00 53.81 384 VAL A N 1
ATOM 2972 C CA . VAL A 1 387 ? 46.369 13.058 38.565 1.00 53.41 384 VAL A CA 1
ATOM 2973 C C . VAL A 1 387 ? 45.929 14.422 39.139 1.00 52.13 384 VAL A C 1
ATOM 2974 O O . VAL A 1 387 ? 46.646 15.047 39.926 1.00 46.97 384 VAL A O 1
ATOM 2978 N N . LYS A 1 388 ? 44.748 14.872 38.720 1.00 47.79 385 LYS A N 1
ATOM 2979 C CA . LYS A 1 388 ? 44.169 16.118 39.200 1.00 46.69 385 LYS A CA 1
ATOM 2980 C C . LYS A 1 388 ? 42.844 15.818 39.868 1.00 47.18 385 LYS A C 1
ATOM 2981 O O . LYS A 1 388 ? 42.235 14.778 39.623 1.00 53.44 385 LYS A O 1
ATOM 2987 N N . ILE A 1 389 ? 42.407 16.730 40.723 1.00 46.27 386 ILE A N 1
ATOM 2988 C CA . ILE A 1 389 ? 41.106 16.619 41.362 1.00 43.78 386 ILE A CA 1
ATOM 2989 C C . ILE A 1 389 ? 40.045 16.829 40.286 1.00 47.03 386 ILE A C 1
ATOM 2990 O O . ILE A 1 389 ? 40.212 17.662 39.399 1.00 47.51 386 ILE A O 1
ATOM 2995 N N . SER A 1 390 ? 38.965 16.060 40.352 1.00 47.35 387 SER A N 1
ATOM 2996 C CA . SER A 1 390 ? 37.891 16.180 39.376 1.00 40.27 387 SER A CA 1
ATOM 2997 C C . SER A 1 390 ? 36.980 17.375 39.666 1.00 34.99 387 SER A C 1
ATOM 2998 O O . SER A 1 390 ? 36.759 17.739 40.820 1.00 42.34 387 SER A O 1
ATOM 3001 N N . SER A 1 391 ? 36.493 17.999 38.603 1.00 30.49 388 SER A N 1
ATOM 3002 C CA . SER A 1 391 ? 35.371 18.930 38.685 1.00 38.40 388 SER A CA 1
ATOM 3003 C C . SER A 1 391 ? 34.069 18.150 38.730 1.00 39.14 388 SER A C 1
ATOM 3004 O O . SER A 1 391 ? 33.980 17.051 38.194 1.00 41.85 388 SER A O 1
ATOM 3007 N N . PHE A 1 392 ? 33.066 18.724 39.376 1.00 36.59 389 PHE A N 1
ATOM 3008 C CA . PHE A 1 392 ? 31.761 18.093 39.497 1.00 34.22 389 PHE A CA 1
ATOM 3009 C C . PHE A 1 392 ? 30.669 19.139 39.328 1.00 36.68 389 PHE A C 1
ATOM 3010 O O . PHE A 1 392 ? 30.933 20.340 39.421 1.00 36.22 389 PHE A O 1
ATOM 3018 N N . PRO A 1 393 ? 29.433 18.694 39.071 1.00 36.55 390 PRO A N 1
ATOM 3019 C CA . PRO A 1 393 ? 28.319 19.645 38.995 1.00 39.76 390 PRO A CA 1
ATOM 3020 C C . PRO A 1 393 ? 28.139 20.349 40.343 1.00 41.93 390 PRO A C 1
ATOM 3021 O O . PRO A 1 393 ? 28.592 19.815 41.356 1.00 37.76 390 PRO A O 1
ATOM 3025 N N . ASP A 1 394 ? 27.464 21.498 40.365 1.00 47.72 391 ASP A N 1
ATOM 3026 C CA . ASP A 1 394 ? 27.314 22.283 41.595 1.00 50.59 391 ASP A CA 1
ATOM 3027 C C . ASP A 1 394 ? 26.802 21.450 42.756 1.00 49.26 391 ASP A C 1
ATOM 3028 O O . ASP A 1 394 ? 25.853 20.674 42.612 1.00 47.92 391 ASP A O 1
ATOM 3033 N N . ASN A 1 395 ? 27.465 21.602 43.899 1.00 45.91 392 ASN A N 1
ATOM 3034 C CA . ASN A 1 395 ? 27.058 20.982 45.161 1.00 45.17 392 ASN A CA 1
ATOM 3035 C C . ASN A 1 395 ? 26.968 19.461 45.112 1.00 47.17 392 ASN A C 1
ATOM 3036 O O . ASN A 1 395 ? 26.322 18.841 45.961 1.00 53.96 392 ASN A O 1
ATOM 3041 N N . PHE A 1 396 ? 27.661 18.860 44.149 1.00 38.16 393 PHE A N 1
ATOM 3042 C CA . PHE A 1 396 ? 27.727 17.417 44.059 1.00 34.60 393 PHE A CA 1
ATOM 3043 C C . PHE A 1 396 ? 28.757 16.910 45.053 1.00 41.72 393 PHE A C 1
ATOM 3044 O O . PHE A 1 396 ? 28.579 15.853 45.651 1.00 45.89 393 PHE A O 1
ATOM 3052 N N . ALA A 1 397 ? 29.860 17.645 45.192 1.00 40.98 394 ALA A N 1
ATOM 3053 C CA . ALA A 1 397 ? 30.972 17.184 46.031 1.00 38.60 394 ALA A CA 1
ATOM 3054 C C . ALA A 1 397 ? 31.118 17.933 47.352 1.00 33.88 394 ALA A C 1
ATOM 3055 O O . ALA A 1 397 ? 30.401 18.899 47.622 1.00 33.58 394 ALA A O 1
ATOM 3057 N N A ARG A 1 398 ? 32.078 17.502 48.160 0.45 36.00 395 ARG A N 1
ATOM 3058 N N B ARG A 1 398 ? 32.074 17.499 48.166 0.55 36.03 395 ARG A N 1
ATOM 3059 C CA A ARG A 1 398 ? 32.277 18.094 49.476 0.45 36.56 395 ARG A CA 1
ATOM 3060 C CA B ARG A 1 398 ? 32.275 18.086 49.489 0.55 36.75 395 ARG A CA 1
ATOM 3061 C C A ARG A 1 398 ? 33.702 18.601 49.658 0.45 35.19 395 ARG A C 1
ATOM 3062 C C B ARG A 1 398 ? 33.700 18.602 49.657 0.55 35.29 395 ARG A C 1
ATOM 3063 O O A ARG A 1 398 ? 34.665 17.884 49.394 0.45 34.33 395 ARG A O 1
ATOM 3064 O O B ARG A 1 398 ? 34.664 17.892 49.378 0.55 34.22 395 ARG A O 1
ATOM 3079 N N . ASN A 1 399 ? 33.834 19.841 50.114 1.00 32.44 396 ASN A N 1
ATOM 3080 C CA . ASN A 1 399 ? 35.148 20.382 50.396 1.00 32.51 396 ASN A CA 1
ATOM 3081 C C . ASN A 1 399 ? 35.211 20.446 51.901 1.00 34.01 396 ASN A C 1
ATOM 3082 O O . ASN A 1 399 ? 34.619 21.339 52.511 1.00 33.57 396 ASN A O 1
ATOM 3087 N N . LEU A 1 400 ? 35.971 19.527 52.495 1.00 31.17 397 LEU A N 1
ATOM 3088 C CA . LEU A 1 400 ? 36.012 19.395 53.941 1.00 32.58 397 LEU A CA 1
ATOM 3089 C C . LEU A 1 400 ? 37.242 20.103 54.489 1.00 33.15 397 LEU A C 1
ATOM 3090 O O . LEU A 1 400 ? 38.369 19.667 54.281 1.00 35.40 397 LEU A O 1
ATOM 3095 N N . ILE A 1 401 ? 37.021 21.191 55.207 1.00 32.65 398 ILE A N 1
ATOM 3096 C CA . ILE A 1 401 ? 38.123 21.961 55.761 1.00 26.75 398 ILE A CA 1
ATOM 3097 C C . ILE A 1 401 ? 38.320 21.631 57.243 1.00 31.95 398 ILE A C 1
ATOM 3098 O O . ILE A 1 401 ? 37.400 21.748 58.047 1.00 35.73 398 ILE A O 1
ATOM 3103 N N . VAL A 1 402 ? 39.525 21.183 57.580 1.00 34.05 399 VAL A N 1
ATOM 3104 C CA . VAL A 1 402 ? 39.847 20.705 58.917 1.00 29.52 399 VAL A CA 1
ATOM 3105 C C . VAL A 1 402 ? 40.915 21.595 59.534 1.00 32.42 399 VAL A C 1
ATOM 3106 O O . VAL A 1 402 ? 41.976 21.798 58.935 1.00 34.44 399 VAL A O 1
ATOM 3110 N N . VAL A 1 403 ? 40.641 22.136 60.719 1.00 33.90 400 VAL A N 1
ATOM 3111 C CA . VAL A 1 403 ? 41.608 22.996 61.392 1.00 33.47 400 VAL A CA 1
ATOM 3112 C C . VAL A 1 403 ? 41.919 22.523 62.813 1.00 39.05 400 VAL A C 1
ATOM 3113 O O . VAL A 1 403 ? 41.164 21.725 63.382 1.00 38.85 400 VAL A O 1
ATOM 3117 N N . ASP A 1 404 ? 43.034 23.012 63.370 1.00 40.73 401 ASP A N 1
ATOM 3118 C CA . ASP A 1 404 ? 43.388 22.755 64.765 1.00 42.98 401 ASP A CA 1
ATOM 3119 C C . ASP A 1 404 ? 42.275 23.340 65.648 1.00 44.42 401 ASP A C 1
ATOM 3120 O O . ASP A 1 404 ? 41.656 22.629 66.429 1.00 45.68 401 ASP A O 1
ATOM 3125 N N . SER A 1 405 ? 42.031 24.644 65.507 1.00 43.59 402 SER A N 1
ATOM 3126 C CA . SER A 1 405 ? 40.976 25.335 66.255 1.00 50.32 402 SER A CA 1
ATOM 3127 C C . SER A 1 405 ? 40.279 26.417 65.418 1.00 44.63 402 SER A C 1
ATOM 3128 O O . SER A 1 405 ? 40.929 27.265 64.817 1.00 39.03 402 SER A O 1
ATOM 3131 N N . VAL A 1 406 ? 38.978 26.439 65.398 1.00 38.68 403 VAL A N 1
ATOM 3132 C CA . VAL A 1 406 ? 38.266 27.454 64.681 1.00 40.89 403 VAL A CA 1
ATOM 3133 C C . VAL A 1 406 ? 38.532 28.871 65.209 1.00 43.34 403 VAL A C 1
ATOM 3134 O O . VAL A 1 406 ? 38.558 29.806 64.475 1.00 39.23 403 VAL A O 1
ATOM 3138 N N . LEU A 1 407 ? 38.690 29.003 66.505 1.00 37.86 404 LEU A N 1
ATOM 3139 C CA . LEU A 1 407 ? 38.970 30.257 67.142 1.00 44.71 404 LEU A CA 1
ATOM 3140 C C . LEU A 1 407 ? 40.281 30.855 66.687 1.00 43.75 404 LEU A C 1
ATOM 3141 O O . LEU A 1 407 ? 40.445 32.042 66.647 1.00 48.39 404 LEU A O 1
ATOM 3146 N N . LYS A 1 408 ? 41.223 29.992 66.386 1.00 48.80 405 LYS A N 1
ATOM 3147 C CA . LYS A 1 408 ? 42.540 30.377 65.981 1.00 48.02 405 LYS A CA 1
ATOM 3148 C C . LYS A 1 408 ? 42.824 30.170 64.504 1.00 49.16 405 LYS A C 1
ATOM 3149 O O . LYS A 1 408 ? 43.921 29.905 64.138 1.00 50.65 405 LYS A O 1
ATOM 3155 N N . SER A 1 409 ? 41.825 30.306 63.662 1.00 43.06 406 SER A N 1
ATOM 3156 C CA . SER A 1 409 ? 42.032 30.186 62.243 1.00 39.83 406 SER A CA 1
ATOM 3157 C C . SER A 1 409 ? 41.619 31.464 61.540 1.00 41.62 406 SER A C 1
ATOM 3158 O O . SER A 1 409 ? 40.654 31.495 60.830 1.00 43.56 406 SER A O 1
ATOM 3161 N N . PRO A 1 410 ? 42.412 32.503 61.710 1.00 42.04 407 PRO A N 1
ATOM 3162 C CA . PRO A 1 410 ? 42.147 33.803 61.114 1.00 46.74 407 PRO A CA 1
ATOM 3163 C C . PRO A 1 410 ? 42.196 33.757 59.591 1.00 47.22 407 PRO A C 1
ATOM 3164 O O . PRO A 1 410 ? 41.557 34.539 58.943 1.00 41.36 407 PRO A O 1
ATOM 3168 N N . PHE A 1 411 ? 42.960 32.827 59.054 1.00 41.18 408 PHE A N 1
ATOM 3169 C CA . PHE A 1 411 ? 43.081 32.648 57.607 1.00 38.56 408 PHE A CA 1
ATOM 3170 C C . PHE A 1 411 ? 41.791 32.138 56.944 1.00 41.91 408 PHE A C 1
ATOM 3171 O O . PHE A 1 411 ? 41.680 32.131 55.714 1.00 43.35 408 PHE A O 1
ATOM 3179 N N . LEU A 1 412 ? 40.831 31.689 57.748 1.00 40.76 409 LEU A N 1
ATOM 3180 C CA . LEU A 1 412 ? 39.525 31.307 57.213 1.00 42.63 409 LEU A CA 1
ATOM 3181 C C . LEU A 1 412 ? 38.599 32.508 57.294 1.00 47.04 409 LEU A C 1
ATOM 3182 O O . LEU A 1 412 ? 38.231 32.953 58.378 1.00 51.95 409 LEU A O 1
ATOM 3187 N N . ARG A 1 413 ? 38.218 33.044 56.157 1.00 44.32 410 ARG A N 1
ATOM 3188 C CA . ARG A 1 413 ? 37.367 34.210 56.090 1.00 46.97 410 ARG A CA 1
ATOM 3189 C C . ARG A 1 413 ? 36.352 33.995 55.015 1.00 45.15 410 ARG A C 1
ATOM 3190 O O . ARG A 1 413 ? 36.511 33.134 54.210 1.00 41.29 410 ARG A O 1
ATOM 3198 N N . PRO A 1 414 ? 35.279 34.766 55.027 1.00 45.53 411 PRO A N 1
ATOM 3199 C CA . PRO A 1 414 ? 34.248 34.570 54.008 1.00 43.15 411 PRO A CA 1
ATOM 3200 C C . PRO A 1 414 ? 34.877 34.614 52.629 1.00 42.49 411 PRO A C 1
ATOM 3201 O O . PRO A 1 414 ? 35.638 35.534 52.318 1.00 44.02 411 PRO A O 1
ATOM 3205 N N . ASN A 1 415 ? 34.570 33.623 51.806 1.00 40.31 412 ASN A N 1
ATOM 3206 C CA . ASN A 1 415 ? 35.014 33.640 50.418 1.00 34.72 412 ASN A CA 1
ATOM 3207 C C . ASN A 1 415 ? 36.535 33.575 50.240 1.00 31.53 412 ASN A C 1
ATOM 3208 O O . ASN A 1 415 ? 37.049 33.965 49.193 1.00 34.74 412 ASN A O 1
ATOM 3213 N N . CYS A 1 416 ? 37.257 33.053 51.235 1.00 33.71 413 CYS A N 1
ATOM 3214 C CA . CYS A 1 416 ? 38.694 32.815 51.059 1.00 33.66 413 CYS A CA 1
ATOM 3215 C C . CYS A 1 416 ? 38.919 31.765 49.978 1.00 36.33 413 CYS A C 1
ATOM 3216 O O . CYS A 1 416 ? 38.057 30.923 49.736 1.00 38.69 413 CYS A O 1
ATOM 3219 N N . PRO A 1 417 ? 40.088 31.803 49.323 1.00 34.12 414 PRO A N 1
ATOM 3220 C CA . PRO A 1 417 ? 40.301 30.925 48.175 1.00 29.61 414 PRO A CA 1
ATOM 3221 C C . PRO A 1 417 ? 40.151 29.424 48.468 1.00 36.70 414 PRO A C 1
ATOM 3222 O O . PRO A 1 417 ? 39.668 28.714 47.590 1.00 35.06 414 PRO A O 1
ATOM 3226 N N . ALA A 1 418 ? 40.543 28.939 49.644 1.00 35.88 415 ALA A N 1
ATOM 3227 C CA . ALA A 1 418 ? 40.387 27.507 49.935 1.00 33.57 415 ALA A CA 1
ATOM 3228 C C . ALA A 1 418 ? 38.913 27.077 49.898 1.00 32.78 415 ALA A C 1
ATOM 3229 O O . ALA A 1 418 ? 38.600 25.893 49.769 1.00 34.53 415 ALA A O 1
ATOM 3231 N N . ILE A 1 419 ? 38.025 28.057 50.021 1.00 34.04 416 ILE A N 1
ATOM 3232 C CA . ILE A 1 419 ? 36.579 27.855 49.938 1.00 36.06 416 ILE A CA 1
ATOM 3233 C C . ILE A 1 419 ? 36.025 28.159 48.546 1.00 39.79 416 ILE A C 1
ATOM 3234 O O . ILE A 1 419 ? 35.359 27.326 47.925 1.00 43.96 416 ILE A O 1
ATOM 3239 N N . ALA A 1 420 ? 36.228 29.395 48.112 1.00 34.72 417 ALA A N 1
ATOM 3240 C CA . ALA A 1 420 ? 35.710 29.875 46.843 1.00 33.37 417 ALA A CA 1
ATOM 3241 C C . ALA A 1 420 ? 36.136 29.065 45.620 1.00 38.14 417 ALA A C 1
ATOM 3242 O O . ALA A 1 420 ? 35.327 28.833 44.730 1.00 38.11 417 ALA A O 1
ATOM 3244 N N . ILE A 1 421 ? 37.401 28.660 45.547 1.00 38.14 418 ILE A N 1
ATOM 3245 C CA . ILE A 1 421 ? 37.868 27.958 44.352 1.00 36.28 418 ILE A CA 1
ATOM 3246 C C . ILE A 1 421 ? 37.235 26.558 44.162 1.00 36.02 418 ILE A C 1
ATOM 3247 O O . ILE A 1 421 ? 36.703 26.267 43.092 1.00 34.98 418 ILE A O 1
ATOM 3252 N N . PRO A 1 422 ? 37.266 25.701 45.200 1.00 34.59 419 PRO A N 1
ATOM 3253 C CA . PRO A 1 422 ? 36.639 24.382 45.009 1.00 34.26 419 PRO A CA 1
ATOM 3254 C C . PRO A 1 422 ? 35.127 24.506 44.764 1.00 39.79 419 PRO A C 1
ATOM 3255 O O . PRO A 1 422 ? 34.541 23.694 44.043 1.00 35.23 419 PRO A O 1
ATOM 3259 N N . GLN A 1 423 ? 34.518 25.522 45.363 1.00 34.46 420 GLN A N 1
ATOM 3260 C CA . GLN A 1 423 ? 33.115 25.837 45.156 1.00 34.42 420 GLN A CA 1
ATOM 3261 C C . GLN A 1 423 ? 32.805 25.994 43.666 1.00 40.10 420 GLN A C 1
ATOM 3262 O O . GLN A 1 423 ? 31.731 25.614 43.208 1.00 37.31 420 GLN A O 1
ATOM 3268 N N . ARG A 1 424 ? 33.752 26.543 42.912 1.00 35.57 421 ARG A N 1
ATOM 3269 C CA . ARG A 1 424 ? 33.558 26.731 41.477 1.00 42.37 421 ARG A CA 1
ATOM 3270 C C . ARG A 1 424 ? 33.771 25.430 40.703 1.00 39.38 421 ARG A C 1
ATOM 3271 O O . ARG A 1 424 ? 33.585 25.384 39.504 1.00 44.14 421 ARG A O 1
ATOM 3279 N N . HIS A 1 425 ? 34.296 24.418 41.373 1.00 40.62 422 HIS A N 1
ATOM 3280 C CA . HIS A 1 425 ? 34.417 23.074 40.810 1.00 38.72 422 HIS A CA 1
ATOM 3281 C C . HIS A 1 425 ? 33.383 22.031 41.247 1.00 36.94 422 HIS A C 1
ATOM 3282 O O . HIS A 1 425 ? 33.516 20.849 40.925 1.00 41.28 422 HIS A O 1
ATOM 3289 N N . GLY A 1 426 ? 32.419 22.450 42.054 1.00 35.32 423 GLY A N 1
ATOM 3290 C CA . GLY A 1 426 ? 31.365 21.558 42.504 1.00 36.71 423 GLY A CA 1
ATOM 3291 C C . GLY A 1 426 ? 31.495 21.065 43.936 1.00 35.31 423 GLY A C 1
ATOM 3292 O O . GLY A 1 426 ? 30.707 20.232 44.370 1.00 37.76 423 GLY A O 1
ATOM 3293 N N . TYR A 1 427 ? 32.465 21.593 44.679 1.00 34.67 424 TYR A N 1
ATOM 3294 C CA . TYR A 1 427 ? 32.702 21.162 46.060 1.00 35.00 424 TYR A CA 1
ATOM 3295 C C . TYR A 1 427 ? 32.145 22.151 47.091 1.00 38.18 424 TYR A C 1
ATOM 3296 O O . TYR A 1 427 ? 32.616 23.282 47.193 1.00 40.80 424 TYR A O 1
ATOM 3305 N N . ALA A 1 428 ? 31.139 21.728 47.848 1.00 34.05 425 ALA A N 1
ATOM 3306 C CA . ALA A 1 428 ? 30.535 22.601 48.854 1.00 34.51 425 ALA A CA 1
ATOM 3307 C C . ALA A 1 428 ? 31.296 22.509 50.168 1.00 33.82 425 ALA A C 1
ATOM 3308 O O . ALA A 1 428 ? 31.664 21.426 50.605 1.00 32.62 425 ALA A O 1
ATOM 3310 N N . ALA A 1 429 ? 31.515 23.653 50.801 1.00 34.81 426 ALA A N 1
ATOM 3311 C CA . ALA A 1 429 ? 32.396 23.728 51.958 1.00 39.59 426 ALA A CA 1
ATOM 3312 C C . ALA A 1 429 ? 31.744 23.225 53.234 1.00 44.44 426 ALA A C 1
ATOM 3313 O O . ALA A 1 429 ? 30.556 23.439 53.477 1.00 45.21 426 ALA A O 1
ATOM 3315 N N . GLU A 1 430 ? 32.541 22.538 54.040 1.00 47.79 427 GLU A N 1
ATOM 3316 C CA . GLU A 1 430 ? 32.161 22.180 55.396 1.00 41.59 427 GLU A CA 1
ATOM 3317 C C . GLU A 1 430 ? 33.395 22.348 56.262 1.00 39.17 427 GLU A C 1
ATOM 3318 O O . GLU A 1 430 ? 34.457 21.806 55.939 1.00 39.48 427 GLU A O 1
ATOM 3324 N N . ILE A 1 431 ? 33.265 23.077 57.366 1.00 36.38 428 ILE A N 1
ATOM 3325 C CA . ILE A 1 431 ? 34.401 23.322 58.253 1.00 38.82 428 ILE A CA 1
ATOM 3326 C C . ILE A 1 431 ? 34.293 22.603 59.601 1.00 38.87 428 ILE A C 1
ATOM 3327 O O . ILE A 1 431 ? 33.321 22.781 60.329 1.00 43.52 428 ILE A O 1
ATOM 3332 N N . VAL A 1 432 ? 35.302 21.812 59.951 1.00 37.20 429 VAL A N 1
ATOM 3333 C CA . VAL A 1 432 ? 35.330 21.168 61.266 1.00 35.87 429 VAL A CA 1
ATOM 3334 C C . VAL A 1 432 ? 36.697 21.221 61.917 1.00 40.38 429 VAL A C 1
ATOM 3335 O O . VAL A 1 432 ? 37.716 21.455 61.264 1.00 43.36 429 VAL A O 1
ATOM 3339 N N . GLU A 1 433 ? 36.711 21.002 63.221 1.00 41.62 430 GLU A N 1
ATOM 3340 C CA . GLU A 1 433 ? 37.958 20.873 63.951 1.00 43.94 430 GLU A CA 1
ATOM 3341 C C . GLU A 1 433 ? 38.391 19.422 63.938 1.00 41.89 430 GLU A C 1
ATOM 3342 O O . GLU A 1 433 ? 37.556 18.519 63.994 1.00 44.57 430 GLU A O 1
ATOM 3348 N N . LEU A 1 434 ? 39.699 19.206 63.857 1.00 39.78 431 LEU A N 1
ATOM 3349 C CA . LEU A 1 434 ? 40.254 17.861 63.809 1.00 42.96 431 LEU A CA 1
ATOM 3350 C C . LEU A 1 434 ? 39.707 16.913 64.890 1.00 39.29 431 LEU A C 1
ATOM 3351 O O . LEU A 1 434 ? 39.410 15.761 64.604 1.00 44.82 431 LEU A O 1
ATOM 3356 N N . LYS A 1 435 ? 39.566 17.394 66.121 1.00 47.67 432 LYS A N 1
ATOM 3357 C CA . LYS A 1 435 ? 39.077 16.547 67.217 1.00 54.80 432 LYS A CA 1
ATOM 3358 C C . LYS A 1 435 ? 37.639 16.085 67.005 1.00 58.43 432 LYS A C 1
ATOM 3359 O O . LYS A 1 435 ? 37.224 15.074 67.562 1.00 65.87 432 LYS A O 1
ATOM 3365 N N . THR A 1 436 ? 36.884 16.834 66.210 1.00 54.51 433 THR A N 1
ATOM 3366 C CA . THR A 1 436 ? 35.505 16.483 65.884 1.00 54.95 433 THR A CA 1
ATOM 3367 C C . THR A 1 436 ? 35.428 15.432 64.782 1.00 52.37 433 THR A C 1
ATOM 3368 O O . THR A 1 436 ? 34.554 14.570 64.784 1.00 58.24 433 THR A O 1
ATOM 3372 N N . LEU A 1 437 ? 36.354 15.521 63.835 1.00 46.83 434 LEU A N 1
ATOM 3373 C CA . LEU A 1 437 ? 36.311 14.722 62.617 1.00 47.07 434 LEU A CA 1
ATOM 3374 C C . LEU A 1 437 ? 36.065 13.210 62.814 1.00 45.52 434 LEU A C 1
ATOM 3375 O O . LEU A 1 437 ? 35.274 12.623 62.079 1.00 48.17 434 LEU A O 1
ATOM 3380 N N . PRO A 1 438 ? 36.734 12.578 63.801 1.00 44.06 435 PRO A N 1
ATOM 3381 C CA . PRO A 1 438 ? 36.555 11.128 63.992 1.00 54.64 435 PRO A CA 1
ATOM 3382 C C . PRO A 1 438 ? 35.098 10.711 64.236 1.00 62.37 435 PRO A C 1
ATOM 3383 O O . PRO A 1 438 ? 34.707 9.604 63.863 1.00 64.76 435 PRO A O 1
ATOM 3387 N N A ARG A 1 439 ? 34.315 11.596 64.851 0.46 62.36 436 ARG A N 1
ATOM 3388 N N B ARG A 1 439 ? 34.318 11.587 64.862 0.54 62.53 436 ARG A N 1
ATOM 3389 C CA A ARG A 1 439 ? 32.929 11.297 65.213 0.46 61.38 436 ARG A CA 1
ATOM 3390 C CA B ARG A 1 439 ? 32.937 11.271 65.215 0.54 61.35 436 ARG A CA 1
ATOM 3391 C C A ARG A 1 439 ? 31.932 11.743 64.151 0.46 59.52 436 ARG A C 1
ATOM 3392 C C B ARG A 1 439 ? 31.936 11.742 64.159 0.54 59.52 436 ARG A C 1
ATOM 3393 O O A ARG A 1 439 ? 30.727 11.536 64.282 0.46 61.29 436 ARG A O 1
ATOM 3394 O O B ARG A 1 439 ? 30.728 11.555 64.307 0.54 61.38 436 ARG A O 1
ATOM 3409 N N . LEU A 1 440 ? 32.438 12.359 63.096 1.00 50.74 437 LEU A N 1
ATOM 3410 C CA . LEU A 1 440 ? 31.573 12.893 62.058 1.00 53.40 437 LEU A CA 1
ATOM 3411 C C . LEU A 1 440 ? 31.253 11.798 61.048 1.00 61.15 437 LEU A C 1
ATOM 3412 O O . LEU A 1 440 ? 32.159 11.136 60.548 1.00 67.19 437 LEU A O 1
ATOM 3417 N N A GLN A 1 441 ? 29.973 11.595 60.756 0.47 61.08 438 GLN A N 1
ATOM 3418 N N B GLN A 1 441 ? 29.968 11.604 60.748 0.53 61.05 438 GLN A N 1
ATOM 3419 C CA A GLN A 1 441 ? 29.605 10.621 59.741 0.47 61.97 438 GLN A CA 1
ATOM 3420 C CA B GLN A 1 441 ? 29.578 10.644 59.720 0.53 61.96 438 GLN A CA 1
ATOM 3421 C C A GLN A 1 441 ? 29.488 11.348 58.404 0.47 63.98 438 GLN A C 1
ATOM 3422 C C B GLN A 1 441 ? 29.497 11.382 58.398 0.53 64.02 438 GLN A C 1
ATOM 3423 O O A GLN A 1 441 ? 28.538 12.100 58.171 0.47 64.06 438 GLN A O 1
ATOM 3424 O O B GLN A 1 441 ? 28.578 12.171 58.166 0.53 64.07 438 GLN A O 1
ATOM 3435 N N . LEU A 1 442 ? 30.450 11.099 57.519 1.00 64.61 439 LEU A N 1
ATOM 3436 C CA . LEU A 1 442 ? 30.521 11.789 56.245 1.00 58.98 439 LEU A CA 1
ATOM 3437 C C . LEU A 1 442 ? 29.633 11.093 55.241 1.00 60.05 439 LEU A C 1
ATOM 3438 O O . LEU A 1 442 ? 29.614 9.864 55.160 1.00 67.26 439 LEU A O 1
ATOM 3443 N N . GLU A 1 443 ? 28.870 11.889 54.503 1.00 63.16 440 GLU A N 1
ATOM 3444 C CA . GLU A 1 443 ? 28.026 11.368 53.441 1.00 70.83 440 GLU A CA 1
ATOM 3445 C C . GLU A 1 443 ? 29.011 10.852 52.422 1.00 66.97 440 GLU A C 1
ATOM 3446 O O . GLU A 1 443 ? 30.118 11.395 52.331 1.00 60.49 440 GLU A O 1
ATOM 3452 N N . ALA A 1 444 ? 28.660 9.841 51.631 1.00 64.42 441 ALA A N 1
ATOM 3453 C CA . ALA A 1 444 ? 29.695 9.382 50.726 1.00 67.17 441 ALA A CA 1
ATOM 3454 C C . ALA A 1 444 ? 29.444 9.967 49.362 1.00 63.85 441 ALA A C 1
ATOM 3455 O O . ALA A 1 444 ? 28.692 9.427 48.551 1.00 65.66 441 ALA A O 1
ATOM 3457 N N . ILE A 1 445 ? 30.231 11.000 49.090 1.00 54.18 442 ILE A N 1
ATOM 3458 C CA . ILE A 1 445 ? 30.214 11.751 47.851 1.00 50.92 442 ILE A CA 1
ATOM 3459 C C . ILE A 1 445 ? 31.658 12.160 47.698 1.00 45.55 442 ILE A C 1
ATOM 3460 O O . ILE A 1 445 ? 32.376 12.212 48.701 1.00 39.88 442 ILE A O 1
ATOM 3465 N N . PRO A 1 446 ? 32.102 12.437 46.462 1.00 43.09 443 PRO A N 1
ATOM 3466 C CA . PRO A 1 446 ? 33.512 12.821 46.314 1.00 37.47 443 PRO A CA 1
ATOM 3467 C C . PRO A 1 446 ? 33.864 13.957 47.261 1.00 35.67 443 PRO A C 1
ATOM 3468 O O . PRO A 1 446 ? 33.146 14.944 47.352 1.00 42.35 443 PRO A O 1
ATOM 3472 N N . THR A 1 447 ? 34.968 13.798 47.972 1.00 33.48 444 THR A N 1
ATOM 3473 C CA . THR A 1 447 ? 35.343 14.738 49.017 1.00 35.00 444 THR A CA 1
ATOM 3474 C C . THR A 1 447 ? 36.802 15.141 48.869 1.00 35.60 444 THR A C 1
ATOM 3475 O O . THR A 1 447 ? 37.674 14.303 48.615 1.00 37.35 444 THR A O 1
ATOM 3479 N N . LEU A 1 448 ? 37.055 16.436 48.989 1.00 30.63 445 LEU A N 1
ATOM 3480 C CA . LEU A 1 448 ? 38.411 16.947 49.064 1.00 30.39 445 LEU A CA 1
ATOM 3481 C C . LEU A 1 448 ? 38.622 17.353 50.505 1.00 32.63 445 LEU A C 1
ATOM 3482 O O . LEU A 1 448 ? 37.755 17.992 51.091 1.00 35.19 445 LEU A O 1
ATOM 3487 N N . ILE A 1 449 ? 39.761 16.987 51.088 1.00 30.74 446 ILE A N 1
ATOM 3488 C CA . ILE A 1 449 ? 40.034 17.365 52.475 1.00 35.44 446 ILE A CA 1
ATOM 3489 C C . ILE A 1 449 ? 41.224 18.306 52.560 1.00 34.48 446 ILE A C 1
ATOM 3490 O O . ILE A 1 449 ? 42.315 17.984 52.087 1.00 37.58 446 ILE A O 1
ATOM 3495 N N . GLN A 1 450 ? 41.009 19.476 53.152 1.00 28.33 447 GLN A N 1
ATOM 3496 C CA . GLN A 1 450 ? 42.089 20.436 53.342 1.00 28.54 447 GLN A CA 1
ATOM 3497 C C . GLN A 1 450 ? 42.324 20.612 54.825 1.00 29.43 447 GLN A C 1
ATOM 3498 O O . GLN A 1 450 ? 41.436 21.077 55.548 1.00 30.97 447 GLN A O 1
ATOM 3504 N N . CYS A 1 451 ? 43.520 20.225 55.265 1.00 26.97 448 CYS A N 1
ATOM 3505 C CA . CYS A 1 451 ? 43.922 20.315 56.666 1.00 34.22 448 CYS A CA 1
ATOM 3506 C C . CYS A 1 451 ? 44.860 21.493 56.904 1.00 32.90 448 CYS A C 1
ATOM 3507 O O . CYS A 1 451 ? 45.951 21.561 56.321 1.00 34.82 448 CYS A O 1
ATOM 3510 N N . PHE A 1 452 ? 44.455 22.416 57.767 1.00 27.24 449 PHE A N 1
ATOM 3511 C CA . PHE A 1 452 ? 45.373 23.458 58.197 1.00 32.58 449 PHE A CA 1
ATOM 3512 C C . PHE A 1 452 ? 45.841 23.076 59.593 1.00 31.44 449 PHE A C 1
ATOM 3513 O O . PHE A 1 452 ? 45.128 23.275 60.576 1.00 34.10 449 PHE A O 1
ATOM 3521 N N . LEU A 1 453 ? 47.073 22.586 59.684 1.00 32.90 450 LEU A N 1
ATOM 3522 C CA . LEU A 1 453 ? 47.582 22.021 60.933 1.00 35.24 450 LEU A CA 1
ATOM 3523 C C . LEU A 1 453 ? 49.045 22.378 61.051 1.00 33.17 450 LEU A C 1
ATOM 3524 O O . LEU A 1 453 ? 49.814 22.207 60.096 1.00 33.17 450 LEU A O 1
ATOM 3529 N N . ARG A 1 454 ? 49.429 22.887 62.211 1.00 31.81 451 ARG A N 1
ATOM 3530 C CA . ARG A 1 454 ? 50.807 23.302 62.427 1.00 31.87 451 ARG A CA 1
ATOM 3531 C C . ARG A 1 454 ? 51.129 23.378 63.910 1.00 35.30 451 ARG A C 1
ATOM 3532 O O . ARG A 1 454 ? 50.223 23.369 64.752 1.00 29.98 451 ARG A O 1
ATOM 3540 N N . GLY A 1 455 ? 52.418 23.425 64.228 1.00 34.12 452 GLY A N 1
ATOM 3541 C CA . GLY A 1 455 ? 52.853 23.666 65.596 1.00 30.46 452 GLY A CA 1
ATOM 3542 C C . GLY A 1 455 ? 52.724 25.134 65.951 1.00 34.38 452 GLY A C 1
ATOM 3543 O O . GLY A 1 455 ? 52.543 25.973 65.064 1.00 30.53 452 GLY A O 1
ATOM 3544 N N . ASN A 1 456 ? 52.805 25.440 67.244 1.00 35.27 453 ASN A N 1
ATOM 3545 C CA . ASN A 1 456 ? 52.637 26.795 67.747 1.00 32.97 453 ASN A CA 1
ATOM 3546 C C . ASN A 1 456 ? 52.638 26.764 69.268 1.00 34.95 453 ASN A C 1
ATOM 3547 O O . ASN A 1 456 ? 52.450 25.706 69.860 1.00 32.45 453 ASN A O 1
ATOM 3552 N N . PRO A 1 457 ? 52.818 27.933 69.904 1.00 33.82 454 PRO A N 1
ATOM 3553 C CA . PRO A 1 457 ? 52.681 28.067 71.360 1.00 34.15 454 PRO A CA 1
ATOM 3554 C C . PRO A 1 457 ? 51.358 27.460 71.817 1.00 36.08 454 PRO A C 1
ATOM 3555 O O . PRO A 1 457 ? 50.370 27.619 71.105 1.00 30.60 454 PRO A O 1
ATOM 3559 N N . PHE A 1 458 ? 51.344 26.808 72.982 1.00 43.60 455 PHE A N 1
ATOM 3560 C CA . PHE A 1 458 ? 50.158 26.116 73.504 1.00 47.14 455 PHE A CA 1
ATOM 3561 C C . PHE A 1 458 ? 49.645 24.985 72.620 1.00 45.15 455 PHE A C 1
ATOM 3562 O O . PHE A 1 458 ? 48.462 24.904 72.329 1.00 47.15 455 PHE A O 1
ATOM 3570 N N . THR A 1 459 ? 50.557 24.114 72.209 1.00 39.66 456 THR A N 1
ATOM 3571 C CA . THR A 1 459 ? 50.204 22.885 71.527 1.00 36.73 456 THR A CA 1
ATOM 3572 C C . THR A 1 459 ? 50.832 21.742 72.315 1.00 45.02 456 THR A C 1
ATOM 3573 O O . THR A 1 459 ? 52.055 21.651 72.398 1.00 42.13 456 THR A O 1
ATOM 3577 N N . GLU A 1 460 ? 50.008 20.872 72.895 1.00 44.94 457 GLU A N 1
ATOM 3578 C CA . GLU A 1 460 ? 50.534 19.749 73.663 1.00 45.94 457 GLU A CA 1
ATOM 3579 C C . GLU A 1 460 ? 51.225 18.722 72.762 1.00 45.17 457 GLU A C 1
ATOM 3580 O O . GLU A 1 460 ? 52.278 18.173 73.107 1.00 47.21 457 GLU A O 1
ATOM 3586 N N . LYS A 1 461 ? 50.615 18.445 71.617 1.00 42.76 458 LYS A N 1
ATOM 3587 C CA . LYS A 1 461 ? 51.235 17.581 70.619 1.00 42.25 458 LYS A CA 1
ATOM 3588 C C . LYS A 1 461 ? 50.742 17.947 69.244 1.00 40.21 458 LYS A C 1
ATOM 3589 O O . LYS A 1 461 ? 49.647 18.484 69.093 1.00 39.70 458 LYS A O 1
ATOM 3595 N N . LEU A 1 462 ? 51.562 17.671 68.240 1.00 38.12 459 LEU A N 1
ATOM 3596 C CA . LEU A 1 462 ? 51.177 17.932 66.872 1.00 40.30 459 LEU A CA 1
ATOM 3597 C C . LEU A 1 462 ? 49.969 17.071 66.493 1.00 51.22 459 LEU A C 1
ATOM 3598 O O . LEU A 1 462 ? 49.889 15.884 66.847 1.00 47.36 459 LEU A O 1
ATOM 3603 N N . ALA A 1 463 ? 49.019 17.689 65.799 1.00 51.83 460 ALA A N 1
ATOM 3604 C CA . ALA A 1 463 ? 47.890 16.968 65.232 1.00 54.08 460 ALA A CA 1
ATOM 3605 C C . ALA A 1 463 ? 48.379 15.833 64.335 1.00 53.76 460 ALA A C 1
ATOM 3606 O O . ALA A 1 463 ? 49.289 16.029 63.520 1.00 51.95 460 ALA A O 1
ATOM 3608 N N . ASP A 1 464 ? 47.769 14.656 64.487 1.00 51.60 461 ASP A N 1
ATOM 3609 C CA . ASP A 1 464 ? 48.088 13.495 63.652 1.00 54.78 461 ASP A CA 1
ATOM 3610 C C . ASP A 1 464 ? 46.829 12.977 62.947 1.00 52.22 461 ASP A C 1
ATOM 3611 O O . ASP A 1 464 ? 46.091 12.164 63.494 1.00 54.50 461 ASP A O 1
ATOM 3616 N N . PRO A 1 465 ? 46.567 13.494 61.740 1.00 46.46 462 PRO A N 1
ATOM 3617 C CA . PRO A 1 465 ? 45.396 13.222 60.903 1.00 39.97 462 PRO A CA 1
ATOM 3618 C C . PRO A 1 465 ? 45.371 11.827 60.255 1.00 42.20 462 PRO A C 1
ATOM 3619 O O . PRO A 1 465 ? 44.328 11.413 59.748 1.00 42.40 462 PRO A O 1
ATOM 3623 N N . ILE A 1 466 ? 46.505 11.136 60.223 1.00 40.96 463 ILE A N 1
ATOM 3624 C CA . ILE A 1 466 ? 46.629 9.956 59.361 1.00 42.34 463 ILE A CA 1
ATOM 3625 C C . ILE A 1 466 ? 45.594 8.870 59.621 1.00 46.37 463 ILE A C 1
ATOM 3626 O O . ILE A 1 466 ? 44.943 8.392 58.686 1.00 44.85 463 ILE A O 1
ATOM 3631 N N . ASP A 1 467 ? 45.445 8.483 60.884 1.00 48.58 464 ASP A N 1
ATOM 3632 C CA . ASP A 1 467 ? 44.473 7.462 61.267 1.00 51.06 464 ASP A CA 1
ATOM 3633 C C . ASP A 1 467 ? 43.049 7.771 60.810 1.00 47.15 464 ASP A C 1
ATOM 3634 O O . ASP A 1 467 ? 42.390 6.918 60.210 1.00 45.02 464 ASP A O 1
ATOM 3639 N N A VAL A 1 468 ? 42.584 8.981 61.100 0.48 41.46 465 VAL A N 1
ATOM 3640 N N B VAL A 1 468 ? 42.569 8.980 61.084 0.52 41.36 465 VAL A N 1
ATOM 3641 C CA A VAL A 1 468 ? 41.253 9.403 60.695 0.48 41.58 465 VAL A CA 1
ATOM 3642 C CA B VAL A 1 468 ? 41.215 9.343 60.681 0.52 41.65 465 VAL A CA 1
ATOM 3643 C C A VAL A 1 468 ? 41.138 9.410 59.179 0.48 39.62 465 VAL A C 1
ATOM 3644 C C B VAL A 1 468 ? 41.095 9.474 59.166 0.52 39.51 465 VAL A C 1
ATOM 3645 O O A VAL A 1 468 ? 40.156 8.920 58.618 0.48 40.16 465 VAL A O 1
ATOM 3646 O O B VAL A 1 468 ? 40.063 9.127 58.590 0.52 39.62 465 VAL A O 1
ATOM 3653 N N . LEU A 1 469 ? 42.147 9.970 58.519 1.00 38.42 466 LEU A N 1
ATOM 3654 C CA . LEU A 1 469 ? 42.147 10.069 57.059 1.00 37.59 466 LEU A CA 1
ATOM 3655 C C . LEU A 1 469 ? 42.009 8.679 56.450 1.00 38.57 466 LEU A C 1
ATOM 3656 O O . LEU A 1 469 ? 41.208 8.453 55.532 1.00 38.82 466 LEU A O 1
ATOM 3661 N N . GLN A 1 470 ? 42.772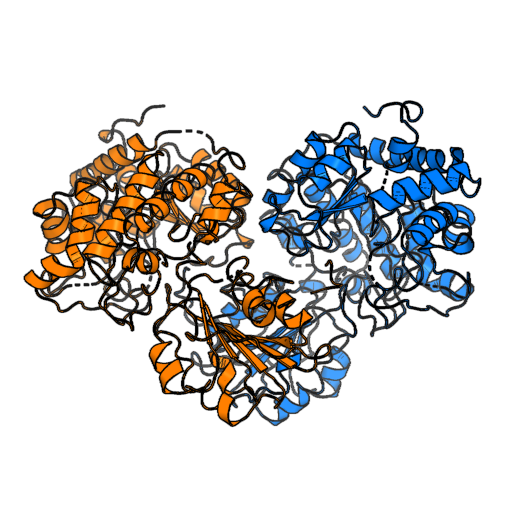 7.741 56.991 1.00 35.91 467 GLN A N 1
ATOM 3662 C CA . GLN A 1 470 ? 42.707 6.371 56.529 1.00 38.88 467 GLN A CA 1
ATOM 3663 C C . GLN A 1 470 ? 41.305 5.794 56.735 1.00 45.44 467 GLN A C 1
ATOM 3664 O O . GLN A 1 470 ? 40.754 5.136 55.849 1.00 44.58 467 GLN A O 1
ATOM 3670 N N . LYS A 1 471 ? 40.719 6.053 57.896 1.00 47.49 468 LYS A N 1
ATOM 3671 C CA . LYS A 1 471 ? 39.386 5.538 58.174 1.00 50.85 468 LYS A CA 1
ATOM 3672 C C . LYS A 1 471 ? 38.374 6.123 57.180 1.00 41.82 468 LYS A C 1
ATOM 3673 O O . LYS A 1 471 ? 37.534 5.408 56.636 1.00 46.03 468 LYS A O 1
ATOM 3679 N N . ILE A 1 472 ? 38.480 7.421 56.929 1.00 37.14 469 ILE A N 1
ATOM 3680 C CA . ILE A 1 472 ? 37.585 8.106 56.003 1.00 37.08 469 ILE A CA 1
ATOM 3681 C C . ILE A 1 472 ? 37.740 7.603 54.559 1.00 41.19 469 ILE A C 1
ATOM 3682 O O . ILE A 1 472 ? 36.751 7.424 53.845 1.00 39.41 469 ILE A O 1
ATOM 3687 N N . ALA A 1 473 ? 38.979 7.377 54.137 1.00 39.86 470 ALA A N 1
ATOM 3688 C CA . ALA A 1 473 ? 39.244 6.881 52.791 1.00 39.43 470 ALA A CA 1
ATOM 3689 C C . ALA A 1 473 ? 38.503 5.580 52.534 1.00 47.48 470 ALA A C 1
ATOM 3690 O O . ALA A 1 473 ? 38.097 5.302 51.408 1.00 46.09 470 ALA A O 1
ATOM 3692 N N . ALA A 1 474 ? 38.336 4.780 53.581 1.00 45.23 471 ALA A N 1
ATOM 3693 C CA . ALA A 1 474 ? 37.624 3.519 53.453 1.00 50.71 471 ALA A CA 1
ATOM 3694 C C . ALA A 1 474 ? 36.109 3.716 53.443 1.00 54.34 471 ALA A C 1
ATOM 3695 O O . ALA A 1 474 ? 35.376 2.881 52.919 1.00 58.93 471 ALA A O 1
ATOM 3697 N N . GLN A 1 475 ? 35.641 4.794 54.064 1.00 49.85 472 GLN A N 1
ATOM 3698 C CA . GLN A 1 475 ? 34.204 5.083 54.126 1.00 58.08 472 GLN A CA 1
ATOM 3699 C C . GLN A 1 475 ? 33.612 5.778 52.887 1.00 55.79 472 GLN A C 1
ATOM 3700 O O . GLN A 1 475 ? 32.481 5.496 52.496 1.00 61.10 472 GLN A O 1
ATOM 3706 N N . ILE A 1 476 ? 34.372 6.701 52.298 1.00 54.91 473 ILE A N 1
ATOM 3707 C CA . ILE A 1 476 ? 33.881 7.586 51.230 1.00 47.97 473 ILE A CA 1
ATOM 3708 C C . ILE A 1 476 ? 34.912 7.748 50.105 1.00 51.22 473 ILE A C 1
ATOM 3709 O O . ILE A 1 476 ? 36.069 7.379 50.277 1.00 54.05 473 ILE A O 1
ATOM 3714 N N . PRO A 1 477 ? 34.493 8.292 48.942 1.00 50.99 474 PRO A N 1
ATOM 3715 C CA . PRO A 1 477 ? 35.419 8.551 47.829 1.00 45.25 474 PRO A CA 1
ATOM 3716 C C . PRO A 1 477 ? 36.302 9.783 48.055 1.00 41.48 474 PRO A C 1
ATOM 3717 O O . PRO A 1 477 ? 35.972 10.882 47.614 1.00 41.50 474 PRO A O 1
ATOM 3721 N N . LEU A 1 478 ? 37.410 9.605 48.760 1.00 40.41 475 LEU A N 1
ATOM 3722 C CA . LEU A 1 478 ? 38.275 10.729 49.072 1.00 38.40 475 LEU A CA 1
ATOM 3723 C C . LEU A 1 478 ? 39.129 11.072 47.846 1.00 40.72 475 LEU A C 1
ATOM 3724 O O . LEU A 1 478 ? 39.949 10.266 47.401 1.00 36.97 475 LEU A O 1
ATOM 3729 N N . GLN A 1 479 ? 38.943 12.280 47.317 1.00 35.30 476 GLN A N 1
ATOM 3730 C CA . GLN A 1 479 ? 39.563 12.673 46.049 1.00 33.32 476 GLN A CA 1
ATOM 3731 C C . GLN A 1 479 ? 41.010 13.130 46.192 1.00 34.16 476 GLN A C 1
ATOM 3732 O O . GLN A 1 479 ? 41.822 12.897 45.319 1.00 39.24 476 GLN A O 1
ATOM 3738 N N . GLY A 1 480 ? 41.320 13.804 47.293 1.00 37.48 477 GLY A N 1
ATOM 3739 C CA . GLY A 1 480 ? 42.649 14.336 47.514 1.00 32.05 477 GLY A CA 1
ATOM 3740 C C . GLY A 1 480 ? 42.778 14.896 48.922 1.00 33.65 477 GLY A C 1
ATOM 3741 O O . GLY A 1 480 ? 41.786 15.124 49.603 1.00 35.91 477 GLY A O 1
ATOM 3742 N N . VAL A 1 481 ? 44.009 15.118 49.361 1.00 32.22 478 VAL A N 1
ATOM 3743 C CA . VAL A 1 481 ? 44.247 15.722 50.656 1.00 29.12 478 VAL A CA 1
ATOM 3744 C C . VAL A 1 481 ? 45.242 16.875 50.483 1.00 33.98 478 VAL A C 1
ATOM 3745 O O . VAL A 1 481 ? 46.248 16.733 49.792 1.00 34.31 478 VAL A O 1
ATOM 3749 N N . ILE A 1 482 ? 44.936 18.022 51.081 1.00 34.42 479 ILE A N 1
ATOM 3750 C CA . ILE A 1 482 ? 45.852 19.166 51.122 1.00 33.78 479 ILE A CA 1
ATOM 3751 C C . ILE A 1 482 ? 46.293 19.449 52.560 1.00 36.38 479 ILE A C 1
ATOM 3752 O O . ILE A 1 482 ? 45.461 19.482 53.469 1.00 33.80 479 ILE A O 1
ATOM 3757 N N . PHE A 1 483 ? 47.592 19.654 52.768 1.00 36.43 480 PHE A N 1
ATOM 3758 C CA . PHE A 1 483 ? 48.097 20.100 54.069 1.00 30.72 480 PHE A CA 1
ATOM 3759 C C . PHE A 1 483 ? 48.614 21.537 53.932 1.00 31.34 480 PHE A C 1
ATOM 3760 O O . PHE A 1 483 ? 49.361 21.852 53.007 1.00 34.47 480 PHE A O 1
ATOM 3768 N N . TYR A 1 484 ? 48.203 22.408 54.843 1.00 23.66 481 TYR A N 1
ATOM 3769 C CA . TYR A 1 484 ? 48.811 23.726 54.975 1.00 29.30 481 TYR A CA 1
ATOM 3770 C C . TYR A 1 484 ? 49.443 23.843 56.374 1.00 31.53 481 TYR A C 1
ATOM 3771 O O . TYR A 1 484 ? 48.728 23.633 57.365 1.00 34.28 481 TYR A O 1
ATOM 3780 N N . GLY A 1 485 ? 50.729 24.108 56.438 1.00 29.61 482 GLY A N 1
ATOM 3781 C CA . GLY A 1 485 ? 51.432 24.238 57.685 1.00 24.36 482 GLY A CA 1
ATOM 3782 C C . GLY A 1 485 ? 52.566 23.260 57.852 1.00 27.73 482 GLY A C 1
ATOM 3783 O O . GLY A 1 485 ? 53.555 23.345 57.174 1.00 34.55 482 GLY A O 1
ATOM 3784 N N . SER A 1 486 ? 52.414 22.340 58.779 1.00 28.22 483 SER A N 1
ATOM 3785 C CA . SER A 1 486 ? 53.451 21.373 59.085 1.00 29.43 483 SER A CA 1
ATOM 3786 C C . SER A 1 486 ? 53.569 20.262 58.061 1.00 37.10 483 SER A C 1
ATOM 3787 O O . SER A 1 486 ? 52.594 19.689 57.667 1.00 35.47 483 SER A O 1
ATOM 3790 N N . PRO A 1 487 ? 54.792 19.961 57.669 1.00 38.77 484 PRO A N 1
ATOM 3791 C CA . PRO A 1 487 ? 55.071 18.943 56.664 1.00 37.50 484 PRO A CA 1
ATOM 3792 C C . PRO A 1 487 ? 55.298 17.545 57.205 1.00 41.50 484 PRO A C 1
ATOM 3793 O O . PRO A 1 487 ? 55.467 16.636 56.437 1.00 44.04 484 PRO A O 1
ATOM 3797 N N . TYR A 1 488 ? 55.321 17.385 58.508 1.00 31.94 485 TYR A N 1
ATOM 3798 C CA . TYR A 1 488 ? 55.856 16.188 59.116 1.00 39.12 485 TYR A CA 1
ATOM 3799 C C . TYR A 1 488 ? 55.039 14.919 58.995 1.00 40.75 485 TYR A C 1
ATOM 3800 O O . TYR A 1 488 ? 55.522 13.865 59.311 1.00 42.92 485 TYR A O 1
ATOM 3809 N N . PHE A 1 489 ? 53.793 15.017 58.586 1.00 39.86 486 PHE A N 1
ATOM 3810 C CA . PHE A 1 489 ? 53.019 13.818 58.357 1.00 44.96 486 PHE A CA 1
ATOM 3811 C C . PHE A 1 489 ? 52.860 13.383 56.897 1.00 43.85 486 PHE A C 1
ATOM 3812 O O . PHE A 1 489 ? 52.149 12.457 56.613 1.00 43.02 486 PHE A O 1
ATOM 3820 N N . LEU A 1 490 ? 53.531 14.060 55.987 1.00 43.79 487 LEU A N 1
ATOM 3821 C CA . LEU A 1 490 ? 53.467 13.753 54.560 1.00 43.10 487 LEU A CA 1
ATOM 3822 C C . LEU A 1 490 ? 54.005 12.359 54.243 1.00 46.68 487 LEU A C 1
ATOM 3823 O O . LEU A 1 490 ? 53.393 11.592 53.494 1.00 46.66 487 LEU A O 1
ATOM 3828 N N . GLU A 1 491 ? 55.151 12.035 54.824 1.00 40.63 488 GLU A N 1
ATOM 3829 C CA . GLU A 1 491 ? 55.743 10.724 54.637 1.00 47.48 488 GLU A CA 1
ATOM 3830 C C . GLU A 1 491 ? 54.741 9.625 55.003 1.00 47.09 488 GLU A C 1
ATOM 3831 O O . GLU A 1 491 ? 54.570 8.668 54.259 1.00 47.87 488 GLU A O 1
ATOM 3837 N N . ALA A 1 492 ? 54.070 9.769 56.144 1.00 45.95 489 ALA A N 1
ATOM 3838 C CA . ALA A 1 492 ? 53.102 8.763 56.586 1.00 44.00 489 ALA A CA 1
ATOM 3839 C C . ALA A 1 492 ? 51.858 8.746 55.702 1.00 41.41 489 ALA A C 1
ATOM 3840 O O . ALA A 1 492 ? 51.307 7.682 55.418 1.00 45.17 489 ALA A O 1
ATOM 3842 N N . LEU A 1 493 ? 51.423 9.927 55.268 1.00 34.00 490 LEU A N 1
ATOM 3843 C CA . LEU A 1 493 ? 50.328 10.023 54.302 1.00 43.61 490 LEU A CA 1
ATOM 3844 C C . LEU A 1 493 ? 50.636 9.248 53.017 1.00 46.40 490 LEU A C 1
ATOM 3845 O O . LEU A 1 493 ? 49.833 8.438 52.551 1.00 43.77 490 LEU A O 1
ATOM 3850 N N . GLN A 1 494 ? 51.808 9.505 52.453 1.00 48.35 491 GLN A N 1
ATOM 3851 C CA . GLN A 1 494 ? 52.221 8.859 51.216 1.00 47.83 491 GLN A CA 1
ATOM 3852 C C . GLN A 1 494 ? 52.355 7.344 51.390 1.00 52.97 491 GLN A C 1
ATOM 3853 O O . GLN A 1 494 ? 52.061 6.571 50.478 1.00 58.65 491 GLN A O 1
ATOM 3859 N N . THR A 1 495 ? 52.791 6.922 52.572 1.00 49.11 492 THR A N 1
ATOM 3860 C CA . THR A 1 495 ? 53.021 5.510 52.836 1.00 45.78 492 THR A CA 1
ATOM 3861 C C . THR A 1 495 ? 51.717 4.759 53.105 1.00 48.17 492 THR A C 1
ATOM 3862 O O . THR A 1 495 ? 51.557 3.601 52.707 1.00 50.12 492 THR A O 1
ATOM 3866 N N . THR A 1 496 ? 50.805 5.415 53.814 1.00 41.89 493 THR A N 1
ATOM 3867 C CA . THR A 1 496 ? 49.523 4.825 54.189 1.00 45.81 493 THR A CA 1
ATOM 3868 C C . THR A 1 496 ? 48.457 4.889 53.092 1.00 47.62 493 THR A C 1
ATOM 3869 O O . THR A 1 496 ? 47.644 3.977 52.950 1.00 48.76 493 THR A O 1
ATOM 3873 N N . LEU A 1 497 ? 48.439 5.985 52.339 1.00 44.28 494 LEU A N 1
ATOM 3874 C CA . LEU A 1 497 ? 47.417 6.178 51.317 1.00 41.67 494 LEU A CA 1
ATOM 3875 C C . LEU A 1 497 ? 48.040 6.638 50.001 1.00 40.85 494 LEU A C 1
ATOM 3876 O O . LEU A 1 497 ? 47.708 7.708 49.494 1.00 40.75 494 LEU A O 1
ATOM 3881 N N . PRO A 1 498 ? 48.931 5.818 49.430 1.00 36.46 495 PRO A N 1
ATOM 3882 C CA . PRO A 1 498 ? 49.650 6.240 48.222 1.00 38.99 495 PRO A CA 1
ATOM 3883 C C . PRO A 1 498 ? 48.729 6.478 47.025 1.00 41.99 495 PRO A C 1
ATOM 3884 O O . PRO A 1 498 ? 49.086 7.202 46.097 1.00 49.31 495 PRO A O 1
ATOM 3888 N N A GLU A 1 499 ? 47.548 5.869 47.073 0.59 38.63 496 GLU A N 1
ATOM 3889 N N B GLU A 1 499 ? 47.546 5.884 47.031 0.41 38.87 496 GLU A N 1
ATOM 3890 C CA A GLU A 1 499 ? 46.571 5.969 45.997 0.59 37.94 496 GLU A CA 1
ATOM 3891 C CA B GLU A 1 499 ? 46.652 6.055 45.893 0.41 39.28 496 GLU A CA 1
ATOM 3892 C C A GLU A 1 499 ? 45.857 7.330 45.986 0.59 42.35 496 GLU A C 1
ATOM 3893 C C B GLU A 1 499 ? 45.847 7.353 45.972 0.41 43.06 496 GLU A C 1
ATOM 3894 O O A GLU A 1 499 ? 45.167 7.677 45.021 0.59 44.72 496 GLU A O 1
ATOM 3895 O O B GLU A 1 499 ? 45.081 7.680 45.061 0.41 44.48 496 GLU A O 1
ATOM 3906 N N . ILE A 1 500 ? 46.035 8.099 47.057 1.00 41.84 497 ILE A N 1
ATOM 3907 C CA . ILE A 1 500 ? 45.361 9.380 47.209 1.00 39.56 497 ILE A CA 1
ATOM 3908 C C . ILE A 1 500 ? 46.320 10.545 46.982 1.00 39.41 497 ILE A C 1
ATOM 3909 O O . ILE A 1 500 ? 47.322 10.673 47.672 1.00 47.20 497 ILE A O 1
ATOM 3914 N N . PRO A 1 501 ? 46.019 11.400 46.000 1.00 38.91 498 PRO A N 1
ATOM 3915 C CA . PRO A 1 501 ? 46.957 12.494 45.727 1.00 36.18 498 PRO A CA 1
ATOM 3916 C C . PRO A 1 501 ? 46.974 13.513 46.859 1.00 36.17 498 PRO A C 1
ATOM 3917 O O . PRO A 1 501 ? 45.978 13.660 47.563 1.00 37.15 498 PRO A O 1
ATOM 3921 N N . TRP A 1 502 ? 48.107 14.179 47.050 1.00 36.21 499 TRP A N 1
ATOM 3922 C CA . TRP A 1 502 ? 48.239 15.181 48.100 1.00 31.68 499 TRP A CA 1
ATOM 3923 C C . TRP A 1 502 ? 49.046 16.371 47.626 1.00 32.95 499 TRP A C 1
ATOM 3924 O O . TRP A 1 502 ? 49.875 16.250 46.716 1.00 35.72 499 TRP A O 1
ATOM 3935 N N . TRP A 1 503 ? 48.775 17.519 48.245 1.00 27.63 500 TRP A N 1
ATOM 3936 C CA . TRP A 1 503 ? 49.480 18.764 47.980 1.00 28.58 500 TRP A CA 1
ATOM 3937 C C . TRP A 1 503 ? 49.802 19.392 49.325 1.00 35.89 500 TRP A C 1
ATOM 3938 O O . TRP A 1 503 ? 49.086 19.191 50.298 1.00 31.83 500 TRP A O 1
ATOM 3949 N N . PHE A 1 504 ? 50.872 20.170 49.368 1.00 39.62 501 PHE A N 1
ATOM 3950 C CA . PHE A 1 504 ? 51.333 20.742 50.611 1.00 36.59 501 PHE A CA 1
ATOM 3951 C C . PHE A 1 504 ? 51.866 22.146 50.405 1.00 34.53 501 PHE A C 1
ATOM 3952 O O . PHE A 1 504 ? 52.563 22.422 49.430 1.00 33.02 501 PHE A O 1
ATOM 3960 N N . SER A 1 505 ? 51.538 23.022 51.345 1.00 32.17 502 SER A N 1
ATOM 3961 C CA . SER A 1 505 ? 52.149 24.346 51.430 1.00 33.56 502 SER A CA 1
ATOM 3962 C C . SER A 1 505 ? 52.442 24.687 52.885 1.00 28.63 502 SER A C 1
ATOM 3963 O O . SER A 1 505 ? 51.694 24.310 53.781 1.00 29.39 502 SER A O 1
ATOM 3966 N N . TYR A 1 506 ? 53.515 25.428 53.114 1.00 28.15 503 TYR A N 1
ATOM 3967 C CA . TYR A 1 506 ? 53.824 25.916 54.442 1.00 26.25 503 TYR A CA 1
ATOM 3968 C C . TYR A 1 506 ? 52.882 27.019 54.906 1.00 33.00 503 TYR A C 1
ATOM 3969 O O . TYR A 1 506 ? 52.717 27.205 56.099 1.00 31.14 503 TYR A O 1
ATOM 3978 N N . GLY A 1 507 ? 52.323 27.789 53.970 1.00 28.45 504 GLY A N 1
ATOM 3979 C CA . GLY A 1 507 ? 51.472 28.916 54.328 1.00 25.64 504 GLY A CA 1
ATOM 3980 C C . GLY A 1 507 ? 50.018 28.543 54.500 1.00 27.59 504 GLY A C 1
ATOM 3981 O O . GLY A 1 507 ? 49.550 27.602 53.867 1.00 26.00 504 GLY A O 1
ATOM 3982 N N . GLN A 1 508 ? 49.331 29.198 55.430 1.00 24.02 505 GLN A N 1
ATOM 3983 C CA . GLN A 1 508 ? 47.882 29.061 55.570 1.00 28.21 505 GLN A CA 1
ATOM 3984 C C . GLN A 1 508 ? 47.030 30.222 55.044 1.00 27.70 505 GLN A C 1
ATOM 3985 O O . GLN A 1 508 ? 45.798 30.137 55.029 1.00 30.82 505 GLN A O 1
ATOM 3999 N N . ALA A 1 510 ? 45.441 33.455 52.595 1.00 33.70 507 ALA A N 1
ATOM 4000 C CA . ALA A 1 510 ? 44.683 33.432 51.340 1.00 35.75 507 ALA A CA 1
ATOM 4001 C C . ALA A 1 510 ? 45.545 33.137 50.093 1.00 34.55 507 ALA A C 1
ATOM 4002 O O . ALA A 1 510 ? 45.228 32.234 49.311 1.00 34.81 507 ALA A O 1
ATOM 4004 N N . ILE A 1 511 ? 46.656 33.850 49.926 1.00 33.55 508 ILE A N 1
ATOM 4005 C CA . ILE A 1 511 ? 47.478 33.647 48.740 1.00 29.97 508 ILE A CA 1
ATOM 4006 C C . ILE A 1 511 ? 48.026 32.219 48.680 1.00 37.79 508 ILE A C 1
ATOM 4007 O O . ILE A 1 511 ? 48.202 31.660 47.595 1.00 40.87 508 ILE A O 1
ATOM 4012 N N . ALA A 1 512 ? 48.299 31.623 49.839 1.00 34.25 509 ALA A N 1
ATOM 4013 C CA . ALA A 1 512 ? 48.771 30.228 49.881 1.00 36.71 509 ALA A CA 1
ATOM 4014 C C . ALA A 1 512 ? 47.663 29.263 49.451 1.00 32.70 509 ALA A C 1
ATOM 4015 O O . ALA A 1 512 ? 47.926 28.259 48.786 1.00 33.41 509 ALA A O 1
ATOM 4017 N N . GLN A 1 513 ? 46.434 29.567 49.865 1.00 28.12 510 GLN A N 1
ATOM 4018 C CA . GLN A 1 513 ? 45.263 28.789 49.490 1.00 29.71 510 GLN A CA 1
ATOM 4019 C C . GLN A 1 513 ? 45.035 28.883 47.981 1.00 33.46 510 GLN A C 1
ATOM 4020 O O . GLN A 1 513 ? 44.839 27.865 47.302 1.00 35.48 510 GLN A O 1
ATOM 4026 N N . ALA A 1 514 ? 45.069 30.110 47.463 1.00 34.98 511 ALA A N 1
ATOM 4027 C CA . ALA A 1 514 ? 44.884 30.361 46.037 1.00 33.10 511 ALA A CA 1
ATOM 4028 C C . ALA A 1 514 ? 45.888 29.596 45.174 1.00 33.70 511 ALA A C 1
ATOM 4029 O O . ALA A 1 514 ? 45.513 28.986 44.179 1.00 37.62 511 ALA A O 1
ATOM 4031 N N . GLU A 1 515 ? 47.159 29.615 45.544 1.00 37.31 512 GLU A N 1
ATOM 4032 C CA . GLU A 1 515 ? 48.156 28.906 44.739 1.00 42.20 512 GLU A CA 1
ATOM 4033 C C . GLU A 1 515 ? 47.896 27.408 44.692 1.00 40.07 512 GLU A C 1
ATOM 4034 O O . GLU A 1 515 ? 47.925 26.799 43.621 1.00 43.91 512 GLU A O 1
ATOM 4040 N N . ILE A 1 516 ? 47.642 26.807 45.848 1.00 35.32 513 ILE A N 1
ATOM 4041 C CA . ILE A 1 516 ? 47.469 25.361 45.889 1.00 34.21 513 ILE A CA 1
ATOM 4042 C C . ILE A 1 516 ? 46.180 24.981 45.170 1.00 34.61 513 ILE A C 1
ATOM 4043 O O . ILE A 1 516 ? 46.172 24.139 44.272 1.00 35.89 513 ILE A O 1
ATOM 4048 N N . CYS A 1 517 ? 45.087 25.615 45.576 1.00 33.63 514 CYS A N 1
ATOM 4049 C CA . CYS A 1 517 ? 43.782 25.268 45.055 1.00 34.78 514 CYS A CA 1
ATOM 4050 C C . CYS A 1 517 ? 43.665 25.461 43.551 1.00 39.72 514 CYS A C 1
ATOM 4051 O O . CYS A 1 517 ? 43.047 24.637 42.877 1.00 38.14 514 CYS A O 1
ATOM 4054 N N . THR A 1 518 ? 44.256 26.531 43.018 1.00 38.92 515 THR A N 1
ATOM 4055 C CA . THR A 1 518 ? 44.223 26.746 41.570 1.00 35.08 515 THR A CA 1
ATOM 4056 C C . THR A 1 518 ? 44.949 25.622 40.820 1.00 40.63 515 THR A C 1
ATOM 4057 O O . THR A 1 518 ? 44.574 25.283 39.703 1.00 41.48 515 THR A O 1
ATOM 4061 N N . SER A 1 519 ? 45.972 25.030 41.440 1.00 33.64 516 SER A N 1
ATOM 4062 C CA . SER A 1 519 ? 46.747 23.986 40.768 1.00 34.85 516 SER A CA 1
ATOM 4063 C C . SER A 1 519 ? 46.058 22.617 40.798 1.00 38.51 516 SER A C 1
ATOM 4064 O O . SER A 1 519 ? 46.510 21.684 40.130 1.00 41.28 516 SER A O 1
ATOM 4067 N N . LEU A 1 520 ? 44.983 22.486 41.575 1.00 34.88 517 LEU A N 1
ATOM 4068 C CA . LEU A 1 520 ? 44.308 21.189 41.704 1.00 39.55 517 LEU A CA 1
ATOM 4069 C C . LEU A 1 520 ? 43.499 20.757 40.465 1.00 44.78 517 LEU A C 1
ATOM 4070 O O . LEU A 1 520 ? 43.327 19.566 40.220 1.00 44.06 517 LEU A O 1
ATOM 4075 N N . TRP A 1 521 ? 42.999 21.725 39.701 1.00 49.88 518 TRP A N 1
ATOM 4076 C CA . TRP A 1 521 ? 42.049 21.441 38.625 1.00 49.63 518 TRP A CA 1
ATOM 4077 C C . TRP A 1 521 ? 42.574 21.734 37.230 1.00 59.66 518 TRP A C 1
ATOM 4078 O O . TRP A 1 521 ? 43.202 22.768 36.998 1.00 63.40 518 TRP A O 1
ATOM 4089 N N . GLU A 1 522 ? 42.289 20.817 36.305 1.00 64.64 519 GLU A N 1
ATOM 4090 C CA . GLU A 1 522 ? 42.549 21.029 34.885 1.00 75.63 519 GLU A CA 1
ATOM 4091 C C . GLU A 1 522 ? 41.508 21.980 34.289 1.00 76.52 519 GLU A C 1
ATOM 4092 O O . GLU A 1 522 ? 41.851 22.920 33.569 1.00 77.14 519 GLU A O 1
ATOM 4098 N N A GLU A 1 523 ? 40.239 21.730 34.591 0.57 77.02 520 GLU A N 1
ATOM 4099 N N B GLU A 1 523 ? 40.237 21.727 34.610 0.43 76.79 520 GLU A N 1
ATOM 4100 C CA A GLU A 1 523 ? 39.157 22.514 34.008 0.57 77.72 520 GLU A CA 1
ATOM 4101 C CA B GLU A 1 523 ? 39.110 22.500 34.081 0.43 76.80 520 GLU A CA 1
ATOM 4102 C C A GLU A 1 523 ? 39.134 23.940 34.539 0.57 78.75 520 GLU A C 1
ATOM 4103 C C B GLU A 1 523 ? 39.157 23.953 34.539 0.43 78.59 520 GLU A C 1
ATOM 4104 O O A GLU A 1 523 ? 39.632 24.226 35.632 0.57 74.19 520 GLU A O 1
ATOM 4105 O O B GLU A 1 523 ? 39.727 24.270 35.587 0.43 74.53 520 GLU A O 1
ATOM 4116 N N . ALA A 1 524 ? 38.552 24.832 33.745 1.00 86.45 521 ALA A N 1
ATOM 4117 C CA . ALA A 1 524 ? 38.373 26.218 34.138 1.00 89.47 521 ALA A CA 1
ATOM 4118 C C . ALA A 1 524 ? 37.180 26.287 35.087 1.00 88.36 521 ALA A C 1
ATOM 4119 O O . ALA A 1 524 ? 36.214 25.530 34.934 1.00 91.36 521 ALA A O 1
ATOM 4121 N N . PRO A 1 525 ? 37.243 27.197 36.071 1.00 79.33 522 PRO A N 1
ATOM 4122 C CA . PRO A 1 525 ? 36.171 27.375 37.058 1.00 77.80 522 PRO A CA 1
ATOM 4123 C C . PRO A 1 525 ? 34.789 27.615 36.439 1.00 77.90 522 PRO A C 1
ATOM 4124 O O . PRO A 1 525 ? 34.666 28.161 35.336 1.00 73.98 522 PRO A O 1
ATOM 4128 N N . GLN A 1 526 ? 33.761 27.191 37.170 1.00 81.21 523 GLN A N 1
ATOM 4129 C CA . GLN A 1 526 ? 32.373 27.295 36.734 1.00 90.84 523 GLN A CA 1
ATOM 4130 C C . GLN A 1 526 ? 31.652 28.425 37.477 1.00 96.73 523 GLN A C 1
ATOM 4131 O O . GLN A 1 526 ? 31.924 28.680 38.652 1.00 96.71 523 GLN A O 1
ATOM 4137 N N . ALA A 1 527 ? 30.745 29.107 36.783 1.00 105.83 524 ALA A N 1
ATOM 4138 C CA . ALA A 1 527 ? 29.983 30.209 37.375 1.00 110.15 524 ALA A CA 1
ATOM 4139 C C . ALA A 1 527 ? 30.887 31.228 38.065 1.00 110.47 524 ALA A C 1
ATOM 4140 O O . ALA A 1 527 ? 31.724 31.865 37.426 1.00 110.92 524 ALA A O 1
ATOM 4142 N N . ALA A 1 531 ? 30.399 33.615 43.613 1.00 83.68 528 ALA A N 1
ATOM 4143 C CA . ALA A 1 531 ? 29.326 33.577 44.605 1.00 79.64 528 ALA A CA 1
ATOM 4144 C C . ALA A 1 531 ? 28.521 34.881 44.618 1.00 69.99 528 ALA A C 1
ATOM 4145 O O . ALA A 1 531 ? 29.084 35.975 44.513 1.00 62.59 528 ALA A O 1
ATOM 4147 N N . ALA A 1 532 ? 27.202 34.749 44.735 1.00 60.77 529 ALA A N 1
ATOM 4148 C CA . ALA A 1 532 ? 26.312 35.899 44.772 1.00 53.63 529 ALA A CA 1
ATOM 4149 C C . ALA A 1 532 ? 26.456 36.711 46.071 1.00 51.31 529 ALA A C 1
ATOM 4150 O O . ALA A 1 532 ? 26.081 37.883 46.112 1.00 48.78 529 ALA A O 1
ATOM 4152 N N . GLU A 1 533 ? 27.014 36.110 47.120 1.00 47.74 530 GLU A N 1
ATOM 4153 C CA . GLU A 1 533 ? 27.022 36.779 48.427 1.00 56.47 530 GLU A CA 1
ATOM 4154 C C . GLU A 1 533 ? 27.946 38.003 48.479 1.00 47.53 530 GLU A C 1
ATOM 4155 O O . GLU A 1 533 ? 29.125 37.919 48.133 1.00 41.60 530 GLU A O 1
ATOM 4161 N N . PHE A 1 534 ? 27.380 39.164 48.805 1.00 44.32 531 PHE A N 1
ATOM 4162 C CA . PHE A 1 534 ? 28.181 40.348 49.143 1.00 43.76 531 PHE A CA 1
ATOM 4163 C C . PHE A 1 534 ? 28.348 40.771 50.625 1.00 52.06 531 PHE A C 1
ATOM 4164 O O . PHE A 1 534 ? 29.044 41.760 50.905 1.00 44.99 531 PHE A O 1
ATOM 4172 N N . ILE A 1 535 ? 27.701 40.063 51.553 1.00 52.47 532 ILE A N 1
ATOM 4173 C CA . ILE A 1 535 ? 27.653 40.488 52.962 1.00 51.92 532 ILE A CA 1
ATOM 4174 C C . ILE A 1 535 ? 27.265 39.357 53.925 1.00 52.45 532 ILE A C 1
ATOM 4175 O O . ILE A 1 535 ? 26.799 38.302 53.487 1.00 56.52 532 ILE A O 1
ATOM 4188 N N . ALA B 1 7 ? 35.395 74.068 50.772 1.00 83.48 4 ALA B N 1
ATOM 4189 C CA . ALA B 1 7 ? 34.588 75.104 50.128 1.00 73.60 4 ALA B CA 1
ATOM 4190 C C . ALA B 1 7 ? 33.116 74.728 49.974 1.00 53.43 4 ALA B C 1
ATOM 4191 O O . ALA B 1 7 ? 32.728 73.587 50.204 1.00 52.08 4 ALA B O 1
ATOM 4193 N N . PRO B 1 8 ? 32.296 75.677 49.509 1.00 47.14 5 PRO B N 1
ATOM 4194 C CA . PRO B 1 8 ? 30.883 75.349 49.292 1.00 50.16 5 PRO B CA 1
ATOM 4195 C C . PRO B 1 8 ? 30.703 74.475 48.055 1.00 49.18 5 PRO B C 1
ATOM 4196 O O . PRO B 1 8 ? 31.580 74.470 47.192 1.00 55.51 5 PRO B O 1
ATOM 4200 N N . LEU B 1 9 ? 29.598 73.742 47.973 1.00 47.05 6 LEU B N 1
ATOM 4201 C CA . LEU B 1 9 ? 29.296 72.966 46.772 1.00 45.40 6 LEU B CA 1
ATOM 4202 C C . LEU B 1 9 ? 29.090 73.920 45.610 1.00 44.14 6 LEU B C 1
ATOM 4203 O O . LEU B 1 9 ? 28.518 75.002 45.787 1.00 47.77 6 LEU B O 1
ATOM 4208 N N . PRO B 1 10 ? 29.552 73.527 44.413 1.00 43.63 7 PRO B N 1
ATOM 4209 C CA . PRO B 1 10 ? 29.347 74.338 43.207 1.00 44.61 7 PRO B CA 1
ATOM 4210 C C . PRO B 1 10 ? 27.885 74.256 42.811 1.00 45.71 7 PRO B C 1
ATOM 4211 O O . PRO B 1 10 ? 27.193 73.370 43.310 1.00 46.15 7 PRO B O 1
ATOM 4215 N N . PRO B 1 11 ? 27.411 75.166 41.946 1.00 52.75 8 PRO B N 1
ATOM 4216 C CA . PRO B 1 11 ? 26.023 75.005 41.494 1.00 54.51 8 PRO B CA 1
ATOM 4217 C C . PRO B 1 11 ? 25.828 73.653 40.804 1.00 49.70 8 PRO B C 1
ATOM 4218 O O . PRO B 1 11 ? 26.758 73.122 40.190 1.00 46.07 8 PRO B O 1
ATOM 4222 N N . VAL B 1 12 ? 24.628 73.099 40.924 1.00 44.84 9 VAL B N 1
ATOM 4223 C CA . VAL B 1 12 ? 24.306 71.819 40.311 1.00 47.25 9 VAL B CA 1
ATOM 4224 C C . VAL B 1 12 ? 24.519 71.828 38.797 1.00 49.98 9 VAL B C 1
ATOM 4225 O O . VAL B 1 12 ? 25.015 70.854 38.225 1.00 47.31 9 VAL B O 1
ATOM 4229 N N . GLU B 1 13 ? 24.154 72.945 38.170 1.00 51.90 10 GLU B N 1
ATOM 4230 C CA . GLU B 1 13 ? 24.211 73.120 36.719 1.00 57.91 10 GLU B CA 1
ATOM 4231 C C . GLU B 1 13 ? 25.628 73.099 36.160 1.00 56.45 10 GLU B C 1
ATOM 4232 O O . GLU B 1 13 ? 25.820 73.022 34.951 1.00 63.47 10 GLU B O 1
ATOM 4238 N N . SER B 1 14 ? 26.618 73.192 37.035 1.00 50.31 11 SER B N 1
ATOM 4239 C CA . SER B 1 14 ? 28.001 73.285 36.592 1.00 46.39 11 SER B CA 1
ATOM 4240 C C . SER B 1 14 ? 28.643 71.914 36.365 1.00 47.89 11 SER B C 1
ATOM 4241 O O . SER B 1 14 ? 29.752 71.835 35.831 1.00 50.78 11 SER B O 1
ATOM 4244 N N . LEU B 1 15 ? 27.980 70.842 36.801 1.00 41.94 12 LEU B N 1
ATOM 4245 C CA . LEU B 1 15 ? 28.468 69.501 36.491 1.00 42.14 12 LEU B CA 1
ATOM 4246 C C . LEU B 1 15 ? 28.168 69.184 35.033 1.00 41.70 12 LEU B C 1
ATOM 4247 O O . LEU B 1 15 ? 27.133 69.598 34.505 1.00 39.79 12 LEU B O 1
ATOM 4252 N N . SER B 1 16 ? 29.071 68.457 34.381 1.00 42.14 13 SER B N 1
ATOM 4253 C CA . SER B 1 16 ? 28.791 67.900 33.059 1.00 44.41 13 SER B CA 1
ATOM 4254 C C . SER B 1 16 ? 27.737 66.819 33.239 1.00 42.01 13 SER B C 1
ATOM 4255 O O . SER B 1 16 ? 27.523 66.341 34.345 1.00 49.03 13 SER B O 1
ATOM 4258 N N . LEU B 1 17 ? 27.053 66.459 32.162 1.00 45.41 14 LEU B N 1
ATOM 4259 C CA . LEU B 1 17 ? 26.048 65.409 32.232 1.00 38.72 14 LEU B CA 1
ATOM 4260 C C . LEU B 1 17 ? 26.642 64.150 32.855 1.00 40.07 14 LEU B C 1
ATOM 4261 O O . LEU B 1 17 ? 26.051 63.559 33.759 1.00 42.79 14 LEU B O 1
ATOM 4266 N N . ARG B 1 18 ? 27.827 63.745 32.407 1.00 38.79 15 ARG B N 1
ATOM 4267 C CA . ARG B 1 18 ? 28.424 62.544 32.981 1.00 42.40 15 ARG B CA 1
ATOM 4268 C C . ARG B 1 18 ? 28.699 62.672 34.489 1.00 39.06 15 ARG B C 1
ATOM 4269 O O . ARG B 1 18 ? 28.546 61.713 35.238 1.00 44.74 15 ARG B O 1
ATOM 4277 N N . GLN B 1 19 ? 29.111 63.852 34.930 1.00 40.02 16 GLN B N 1
ATOM 4278 C CA . GLN B 1 19 ? 29.355 64.076 36.348 1.00 37.28 16 GLN B CA 1
ATOM 4279 C C . GLN B 1 19 ? 28.046 64.048 37.131 1.00 39.13 16 GLN B C 1
ATOM 4280 O O . GLN B 1 19 ? 28.005 63.562 38.254 1.00 37.66 16 GLN B O 1
ATOM 4286 N N . ALA B 1 20 ? 26.980 64.571 36.531 1.00 35.08 17 ALA B N 1
ATOM 4287 C CA . ALA B 1 20 ? 25.669 64.528 37.162 1.00 30.20 17 ALA B CA 1
ATOM 4288 C C . ALA B 1 20 ? 25.207 63.086 37.340 1.00 33.65 17 ALA B C 1
ATOM 4289 O O . ALA B 1 20 ? 24.700 62.718 38.400 1.00 34.87 17 ALA B O 1
ATOM 4291 N N . ILE B 1 21 ? 25.365 62.272 36.298 1.00 38.67 18 ILE B N 1
ATOM 4292 C CA . ILE B 1 21 ? 24.998 60.864 36.387 1.00 35.73 18 ILE B CA 1
ATOM 4293 C C . ILE B 1 21 ? 25.837 60.152 37.453 1.00 37.98 18 ILE B C 1
ATOM 4294 O O . ILE B 1 21 ? 25.319 59.397 38.273 1.00 36.06 18 ILE B O 1
ATOM 4299 N N . ALA B 1 22 ? 27.139 60.405 37.442 1.00 40.36 19 ALA B N 1
ATOM 4300 C CA . ALA B 1 22 ? 28.036 59.775 38.400 1.00 38.96 19 ALA B CA 1
ATOM 4301 C C . ALA B 1 22 ? 27.602 60.027 39.850 1.00 38.07 19 ALA B C 1
ATOM 4302 O O . ALA B 1 22 ? 27.686 59.129 40.690 1.00 36.55 19 ALA B O 1
ATOM 4304 N N . GLN B 1 23 ? 27.128 61.240 40.134 1.00 34.24 20 GLN B N 1
ATOM 4305 C CA . GLN B 1 23 ? 26.657 61.587 41.476 1.00 32.63 20 GLN B CA 1
ATOM 4306 C C . GLN B 1 23 ? 25.545 60.670 41.961 1.00 34.36 20 GLN B C 1
ATOM 4307 O O . GLN B 1 23 ? 25.391 60.497 43.157 1.00 30.59 20 GLN B O 1
ATOM 4321 N N . ILE B 1 25 ? 25.378 57.506 41.624 1.00 29.60 22 ILE B N 1
ATOM 4322 C CA . ILE B 1 25 ? 25.854 56.143 41.819 1.00 29.02 22 ILE B CA 1
ATOM 4323 C C . ILE B 1 25 ? 26.657 55.996 43.114 1.00 29.17 22 ILE B C 1
ATOM 4324 O O . ILE B 1 25 ? 27.509 56.827 43.432 1.00 32.71 22 ILE B O 1
ATOM 4329 N N . VAL B 1 26 ? 26.370 54.943 43.864 1.00 34.50 23 VAL B N 1
ATOM 4330 C CA . VAL B 1 26 ? 27.158 54.616 45.047 1.00 30.33 23 VAL B CA 1
ATOM 4331 C C . VAL B 1 26 ? 27.769 53.230 44.865 1.00 31.31 23 VAL B C 1
ATOM 4332 O O . VAL B 1 26 ? 27.057 52.252 44.615 1.00 30.05 23 VAL B O 1
ATOM 4336 N N . VAL B 1 27 ? 29.090 53.146 45.002 1.00 24.87 24 VAL B N 1
ATOM 4337 C CA . VAL B 1 27 ? 29.803 51.915 44.676 1.00 28.72 24 VAL B CA 1
ATOM 4338 C C . VAL B 1 27 ? 30.331 51.250 45.936 1.00 30.84 24 VAL B C 1
ATOM 4339 O O . VAL B 1 27 ? 30.542 51.897 46.946 1.00 29.13 24 VAL B O 1
ATOM 4343 N N . ARG B 1 28 ? 30.500 49.939 45.866 1.00 28.57 25 ARG B N 1
ATOM 4344 C CA . ARG B 1 28 ? 30.940 49.145 46.994 1.00 26.74 25 ARG B CA 1
ATOM 4345 C C . ARG B 1 28 ? 32.453 49.052 47.107 1.00 30.58 25 ARG B C 1
ATOM 4346 O O . ARG B 1 28 ? 33.160 48.876 46.112 1.00 28.48 25 ARG B O 1
ATOM 4354 N N . GLY B 1 29 ? 32.936 49.119 48.343 1.00 29.04 26 GLY B N 1
ATOM 4355 C CA . GLY B 1 29 ? 34.345 48.939 48.639 1.00 27.07 26 GLY B CA 1
ATOM 4356 C C . GLY B 1 29 ? 34.510 48.244 49.995 1.00 29.46 26 GLY B C 1
ATOM 4357 O O . GLY B 1 29 ? 33.553 48.100 50.752 1.00 26.35 26 GLY B O 1
ATOM 4358 N N . ALA B 1 30 ? 35.721 47.774 50.274 1.00 29.51 27 ALA B N 1
ATOM 4359 C CA . ALA B 1 30 ? 36.063 47.161 51.556 1.00 36.04 27 ALA B CA 1
ATOM 4360 C C . ALA B 1 30 ? 36.714 48.227 52.422 1.00 31.34 27 ALA B C 1
ATOM 4361 O O . ALA B 1 30 ? 37.340 49.133 51.896 1.00 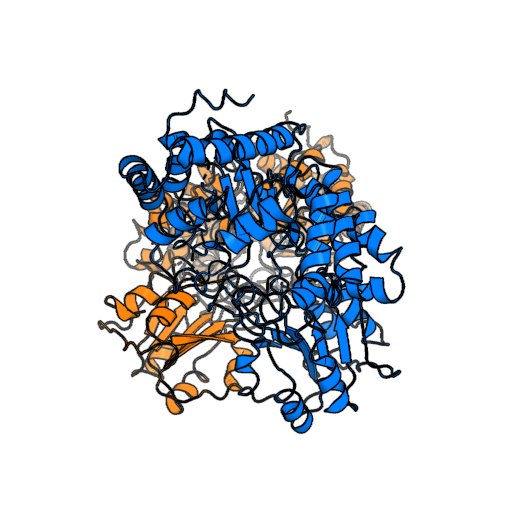28.15 27 ALA B O 1
ATOM 4363 N N . GLY B 1 31 ? 36.507 48.163 53.733 1.00 30.41 28 GLY B N 1
ATOM 4364 C CA . GLY B 1 31 ? 37.136 49.106 54.639 1.00 27.08 28 GLY B CA 1
ATOM 4365 C C . GLY B 1 31 ? 38.624 48.855 54.813 1.00 32.59 28 GLY B C 1
ATOM 4366 O O . GLY B 1 31 ? 39.359 49.754 55.219 1.00 34.36 28 GLY B O 1
ATOM 4367 N N . TYR B 1 32 ? 39.059 47.631 54.513 1.00 28.06 29 TYR B N 1
ATOM 4368 C CA . TYR B 1 32 ? 40.479 47.280 54.482 1.00 34.44 29 TYR B CA 1
ATOM 4369 C C . TYR B 1 32 ? 41.233 48.175 53.502 1.00 33.22 29 TYR B C 1
ATOM 4370 O O . TYR B 1 32 ? 40.714 48.510 52.437 1.00 32.81 29 TYR B O 1
ATOM 4379 N N . LEU B 1 33 ? 42.464 48.542 53.840 1.00 31.28 30 LEU B N 1
ATOM 4380 C CA . LEU B 1 33 ? 43.227 49.435 52.961 1.00 33.54 30 LEU B CA 1
ATOM 4381 C C . LEU B 1 33 ? 43.669 48.810 51.642 1.00 34.30 30 LEU B C 1
ATOM 4382 O O . LEU B 1 33 ? 43.774 49.511 50.639 1.00 45.08 30 LEU B O 1
ATOM 4387 N N . PHE B 1 34 ? 43.938 47.507 51.624 1.00 27.60 31 PHE B N 1
ATOM 4388 C CA . PHE B 1 34 ? 44.631 46.938 50.460 1.00 28.75 31 PHE B CA 1
ATOM 4389 C C . PHE B 1 34 ? 43.820 45.945 49.663 1.00 28.93 31 PHE B C 1
ATOM 4390 O O . PHE B 1 34 ? 42.961 45.246 50.217 1.00 34.00 31 PHE B O 1
ATOM 4398 N N . ASP B 1 35 ? 44.091 45.893 48.358 1.00 26.61 32 ASP B N 1
ATOM 4399 C CA . ASP B 1 35 ? 43.329 45.043 47.441 1.00 30.50 32 ASP B CA 1
ATOM 4400 C C . ASP B 1 35 ? 43.360 43.575 47.852 1.00 36.84 32 ASP B C 1
ATOM 4401 O O . ASP B 1 35 ? 42.332 42.887 47.815 1.00 29.11 32 ASP B O 1
ATOM 4406 N N . TYR B 1 36 ? 44.539 43.083 48.229 1.00 35.15 33 TYR B N 1
ATOM 4407 C CA . TYR B 1 36 ? 44.663 41.654 48.520 1.00 36.71 33 TYR B CA 1
ATOM 4408 C C . TYR B 1 36 ? 43.841 41.255 49.746 1.00 34.69 33 TYR B C 1
ATOM 4409 O O . TYR B 1 36 ? 43.678 40.069 50.011 1.00 39.54 33 TYR B O 1
ATOM 4418 N N . GLU B 1 37 ? 43.315 42.234 50.486 1.00 25.06 34 GLU B N 1
ATOM 4419 C CA . GLU B 1 37 ? 42.532 41.918 51.688 1.00 30.26 34 GLU B CA 1
ATOM 4420 C C . GLU B 1 37 ? 41.036 41.806 51.449 1.00 30.96 34 GLU B C 1
ATOM 4421 O O . GLU B 1 37 ? 40.296 41.407 52.350 1.00 29.96 34 GLU B O 1
ATOM 4427 N N . ARG B 1 38 ? 40.577 42.175 50.258 1.00 28.19 35 ARG B N 1
ATOM 4428 C CA . ARG B 1 38 ? 39.137 42.204 49.994 1.00 29.58 35 ARG B CA 1
ATOM 4429 C C . ARG B 1 38 ? 38.556 40.800 50.094 1.00 33.72 35 ARG B C 1
ATOM 4430 O O . ARG B 1 38 ? 39.038 39.876 49.433 1.00 35.22 35 ARG B O 1
ATOM 4438 N N . PRO B 1 39 ? 37.529 40.626 50.940 1.00 32.69 36 PRO B N 1
ATOM 4439 C CA . PRO B 1 39 ? 36.864 39.322 51.050 1.00 34.98 36 PRO B CA 1
ATOM 4440 C C . PRO B 1 39 ? 36.095 39.014 49.769 1.00 42.88 36 PRO B C 1
ATOM 4441 O O . PRO B 1 39 ? 36.039 37.855 49.344 1.00 47.30 36 PRO B O 1
ATOM 4445 N N . TYR B 1 40 ? 35.528 40.055 49.160 1.00 37.84 37 TYR B N 1
ATOM 4446 C CA . TYR B 1 40 ? 34.644 39.896 48.002 1.00 39.86 37 TYR B CA 1
ATOM 4447 C C . TYR B 1 40 ? 35.150 40.672 46.788 1.00 39.67 37 TYR B C 1
ATOM 4448 O O . TYR B 1 40 ? 34.532 41.656 46.377 1.00 37.67 37 TYR B O 1
ATOM 4457 N N . PRO B 1 41 ? 36.278 40.237 46.212 1.00 38.36 38 PRO B N 1
ATOM 4458 C CA . PRO B 1 41 ? 36.888 41.034 45.143 1.00 38.18 38 PRO B CA 1
ATOM 4459 C C . PRO B 1 41 ? 35.984 41.157 43.927 1.00 44.88 38 PRO B C 1
ATOM 4460 O O . PRO B 1 41 ? 36.212 42.039 43.098 1.00 46.98 38 PRO B O 1
ATOM 4464 N N A GLN B 1 42 ? 34.971 40.291 43.828 0.62 45.43 39 GLN B N 1
ATOM 4465 N N B GLN B 1 42 ? 34.977 40.298 43.810 0.38 45.44 39 GLN B N 1
ATOM 4466 C CA A GLN B 1 42 ? 33.994 40.372 42.734 0.62 45.96 39 GLN B CA 1
ATOM 4467 C CA B GLN B 1 42 ? 34.041 40.415 42.695 0.38 46.30 39 GLN B CA 1
ATOM 4468 C C A GLN B 1 42 ? 33.046 41.556 42.909 0.6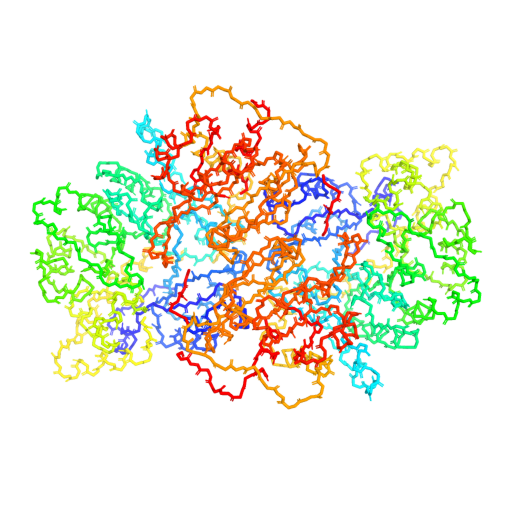2 46.53 39 GLN B C 1
ATOM 4469 C C B GLN B 1 42 ? 33.048 41.569 42.902 0.38 46.21 39 GLN B C 1
ATOM 4470 O O A GLN B 1 42 ? 32.572 42.127 41.924 0.62 48.21 39 GLN B O 1
ATOM 4471 O O B GLN B 1 42 ? 32.565 42.149 41.928 0.38 48.03 39 GLN B O 1
ATOM 4482 N N . TRP B 1 43 ? 32.710 41.877 44.156 1.00 40.20 40 TRP B N 1
ATOM 4483 C CA . TRP B 1 43 ? 31.887 43.066 44.449 1.00 36.10 40 TRP B CA 1
ATOM 4484 C C . TRP B 1 43 ? 32.585 44.343 44.989 1.00 39.94 40 TRP B C 1
ATOM 4485 O O . TRP B 1 43 ? 31.974 45.416 45.038 1.00 38.03 40 TRP B O 1
ATOM 4496 N N . GLU B 1 44 ? 33.863 44.260 45.330 1.00 34.12 41 GLU B N 1
ATOM 4497 C CA . GLU B 1 44 ? 34.527 45.391 45.980 1.00 30.08 41 GLU B CA 1
ATOM 4498 C C . GLU B 1 44 ? 35.640 45.897 45.079 1.00 35.70 41 GLU B C 1
ATOM 4499 O O . GLU B 1 44 ? 36.547 45.136 44.727 1.00 36.93 41 GLU B O 1
ATOM 4505 N N . ALA B 1 45 ? 35.574 47.171 44.699 1.00 36.27 42 ALA B N 1
ATOM 4506 C CA . ALA B 1 45 ? 36.508 47.709 43.705 1.00 35.88 42 ALA B CA 1
ATOM 4507 C C . ALA B 1 45 ? 37.914 47.816 44.280 1.00 31.38 42 ALA B C 1
ATOM 4508 O O . ALA B 1 45 ? 38.074 48.154 45.448 1.00 33.23 42 ALA B O 1
ATOM 4510 N N . ASP B 1 46 ? 38.927 47.511 43.471 1.00 35.76 43 ASP B N 1
ATOM 4511 C CA . ASP B 1 46 ? 40.324 47.734 43.875 1.00 38.47 43 ASP B CA 1
ATOM 4512 C C . ASP B 1 46 ? 40.621 49.234 43.963 1.00 36.32 43 ASP B C 1
ATOM 4513 O O . ASP B 1 46 ? 39.855 50.041 43.432 1.00 31.59 43 ASP B O 1
ATOM 4518 N N A GLN B 1 47 ? 41.706 49.601 44.641 0.54 34.47 44 GLN B N 1
ATOM 4519 N N B GLN B 1 47 ? 41.701 49.601 44.658 0.46 34.77 44 GLN B N 1
ATOM 4520 C CA A GLN B 1 47 ? 42.035 51.011 44.848 0.54 38.07 44 GLN B CA 1
ATOM 4521 C CA B GLN B 1 47 ? 42.072 51.012 44.833 0.46 38.48 44 GLN B CA 1
ATOM 4522 C C A GLN B 1 47 ? 42.164 51.811 43.539 0.54 39.41 44 GLN B C 1
ATOM 4523 C C B GLN B 1 47 ? 42.090 51.781 43.513 0.46 39.27 44 GLN B C 1
ATOM 4524 O O A GLN B 1 47 ? 41.790 52.983 43.485 0.54 42.39 44 GLN B O 1
ATOM 4525 O O B GLN B 1 47 ? 41.577 52.896 43.425 0.46 41.86 44 GLN B O 1
ATOM 4536 N N . THR B 1 48 ? 42.693 51.184 42.492 1.00 33.96 45 THR B N 1
ATOM 4537 C CA . THR B 1 48 ? 42.847 51.852 41.202 1.00 41.21 45 THR B CA 1
ATOM 4538 C C . THR B 1 48 ? 41.491 52.256 40.638 1.00 48.59 45 THR B C 1
ATOM 4539 O O . THR B 1 48 ? 41.286 53.397 40.213 1.00 46.51 45 THR B O 1
ATOM 4543 N N . THR B 1 49 ? 40.562 51.309 40.644 1.00 44.57 46 THR B N 1
ATOM 4544 C CA . THR B 1 49 ? 39.227 51.558 40.136 1.00 43.73 46 THR B CA 1
ATOM 4545 C C . THR B 1 49 ? 38.505 52.609 40.993 1.00 39.24 46 THR B C 1
ATOM 4546 O O . THR B 1 49 ? 37.914 53.558 40.477 1.00 45.37 46 THR B O 1
ATOM 4550 N N . LEU B 1 50 ? 38.573 52.454 42.304 1.00 33.84 47 LEU B N 1
ATOM 4551 C CA . LEU B 1 50 ? 37.956 53.426 43.193 1.00 39.23 47 LEU B CA 1
ATOM 4552 C C . LEU B 1 50 ? 38.456 54.839 42.925 1.00 39.50 47 LEU B C 1
ATOM 4553 O O . LEU B 1 50 ? 37.660 55.776 42.885 1.00 35.44 47 LEU B O 1
ATOM 4558 N N . GLN B 1 51 ? 39.767 55.000 42.749 1.00 34.57 48 GLN B N 1
ATOM 4559 C CA . GLN B 1 51 ? 40.305 56.329 42.503 1.00 38.65 48 GLN B CA 1
ATOM 4560 C C . GLN B 1 51 ? 39.789 56.881 41.172 1.00 40.87 48 GLN B C 1
ATOM 4561 O O . GLN B 1 51 ? 39.444 58.062 41.069 1.00 44.58 48 GLN B O 1
ATOM 4567 N N . ARG B 1 52 ? 39.723 56.020 40.162 1.00 33.04 49 ARG B N 1
ATOM 4568 C CA . ARG B 1 52 ? 39.233 56.430 38.852 1.00 39.77 49 ARG B CA 1
ATOM 4569 C C . ARG B 1 52 ? 37.784 56.918 38.934 1.00 39.47 49 ARG B C 1
ATOM 4570 O O . ARG B 1 52 ? 37.451 58.015 38.469 1.00 42.72 49 ARG B O 1
ATOM 4578 N N . TRP B 1 53 ? 36.933 56.093 39.530 1.00 33.83 50 TRP B N 1
ATOM 4579 C CA . TRP B 1 53 ? 35.522 56.412 39.694 1.00 33.01 50 TRP B CA 1
ATOM 4580 C C . TRP B 1 53 ? 35.338 57.690 40.498 1.00 34.61 50 TRP B C 1
ATOM 4581 O O . TRP B 1 53 ? 34.586 58.587 40.109 1.00 34.40 50 TRP B O 1
ATOM 4592 N N . ILE B 1 54 ? 36.046 57.782 41.616 1.00 29.36 51 ILE B N 1
ATOM 4593 C CA . ILE B 1 54 ? 35.942 58.953 42.476 1.00 33.30 51 ILE B CA 1
ATOM 4594 C C . ILE B 1 54 ? 36.434 60.229 41.789 1.00 37.15 51 ILE B C 1
ATOM 4595 O O . ILE B 1 54 ? 35.781 61.275 41.870 1.00 38.35 51 ILE B O 1
ATOM 4600 N N . GLU B 1 55 ? 37.571 60.148 41.103 1.00 38.63 52 GLU B N 1
ATOM 4601 C CA . GLU B 1 55 ? 38.089 61.308 40.379 1.00 38.80 52 GLU B CA 1
ATOM 4602 C C . GLU B 1 55 ? 37.176 61.699 39.214 1.00 38.85 52 GLU B C 1
ATOM 4603 O O . GLU B 1 55 ? 37.123 62.865 38.824 1.00 39.60 52 GLU B O 1
ATOM 4609 N N . ALA B 1 56 ? 36.442 60.729 38.678 1.00 38.56 53 ALA B N 1
ATOM 4610 C CA . ALA B 1 56 ? 35.466 61.005 37.621 1.00 42.93 53 ALA B CA 1
ATOM 4611 C C . ALA B 1 56 ? 34.130 61.507 38.172 1.00 44.75 53 ALA B C 1
ATOM 4612 O O . ALA B 1 56 ? 33.251 61.867 37.395 1.00 42.66 53 ALA B O 1
ATOM 4614 N N . GLY B 1 57 ? 33.985 61.571 39.498 1.00 40.48 54 GLY B N 1
ATOM 4615 C CA . GLY B 1 57 ? 32.775 62.133 40.081 1.00 29.69 54 GLY B CA 1
ATOM 4616 C C . GLY B 1 57 ? 31.703 61.256 40.697 1.00 35.71 54 GLY B C 1
ATOM 4617 O O . GLY B 1 57 ? 30.582 61.713 40.910 1.00 35.79 54 GLY B O 1
ATOM 4618 N N . ILE B 1 58 ? 32.027 60.003 40.986 1.00 30.58 55 ILE B N 1
ATOM 4619 C CA . ILE B 1 58 ? 31.078 59.128 41.651 1.00 33.45 55 ILE B CA 1
ATOM 4620 C C . ILE B 1 58 ? 30.528 59.763 42.947 1.00 35.39 55 ILE B C 1
ATOM 4621 O O . ILE B 1 58 ? 31.238 60.469 43.659 1.00 32.24 55 ILE B O 1
ATOM 4626 N N . GLY B 1 59 ? 29.248 59.543 43.223 1.00 32.94 56 GLY B N 1
ATOM 4627 C CA . GLY B 1 59 ? 28.572 60.246 44.303 1.00 29.00 56 GLY B CA 1
ATOM 4628 C C . GLY B 1 59 ? 28.889 59.743 45.703 1.00 34.31 56 GLY B C 1
ATOM 4629 O O . GLY B 1 59 ? 28.890 60.515 46.669 1.00 38.53 56 GLY B O 1
ATOM 4630 N N . GLY B 1 60 ? 29.167 58.451 45.829 1.00 28.63 57 GLY B N 1
ATOM 4631 C CA . GLY B 1 60 ? 29.438 57.891 47.140 1.00 31.60 57 GLY B CA 1
ATOM 4632 C C . GLY B 1 60 ? 29.960 56.469 47.147 1.00 34.78 57 GLY B C 1
ATOM 4633 O O . GLY B 1 60 ? 29.968 55.777 46.123 1.00 33.08 57 GLY B O 1
ATOM 4634 N N . VAL B 1 61 ? 30.405 56.039 48.322 1.00 27.57 58 VAL B N 1
ATOM 4635 C CA . VAL B 1 61 ? 30.944 54.701 48.517 1.00 23.42 58 VAL B CA 1
ATOM 4636 C C . VAL B 1 61 ? 30.257 54.053 49.715 1.00 27.42 58 VAL B C 1
ATOM 4637 O O . VAL B 1 61 ? 30.032 54.711 50.729 1.00 25.98 58 VAL B O 1
ATOM 4641 N N . ILE B 1 62 ? 29.889 52.780 49.592 1.00 24.29 59 ILE B N 1
ATOM 4642 C CA . ILE B 1 62 ? 29.380 52.030 50.738 1.00 27.85 59 ILE B CA 1
ATOM 4643 C C . ILE B 1 62 ? 30.466 51.032 51.133 1.00 25.58 59 ILE B C 1
ATOM 4644 O O . ILE B 1 62 ? 31.067 50.397 50.275 1.00 26.39 59 ILE B O 1
ATOM 4649 N N . LEU B 1 63 ? 30.740 50.929 52.427 1.00 27.52 60 LEU B N 1
ATOM 4650 C CA . LEU B 1 63 ? 31.872 50.144 52.904 1.00 27.36 60 LEU B CA 1
ATOM 4651 C C . LEU B 1 63 ? 31.427 48.962 53.753 1.00 28.31 60 LEU B C 1
ATOM 4652 O O . LEU B 1 63 ? 30.460 49.055 54.507 1.00 27.30 60 LEU B O 1
ATOM 4657 N N . LEU B 1 64 ? 32.137 47.849 53.601 1.00 29.47 61 LEU B N 1
ATOM 4658 C CA . LEU B 1 64 ? 31.967 46.687 54.453 1.00 31.06 61 LEU B CA 1
ATOM 4659 C C . LEU B 1 64 ? 33.342 46.164 54.871 1.00 28.30 61 LEU B C 1
ATOM 4660 O O . LEU B 1 64 ? 34.299 46.207 54.088 1.00 28.06 61 LEU B O 1
ATOM 4665 N N . GLY B 1 65 ? 33.433 45.687 56.109 1.00 30.30 62 GLY B N 1
ATOM 4666 C CA . GLY B 1 65 ? 34.645 45.084 56.640 1.00 25.30 62 GLY B CA 1
ATOM 4667 C C . GLY B 1 65 ? 35.726 46.083 57.055 1.00 31.91 62 GLY B C 1
ATOM 4668 O O . GLY B 1 65 ? 35.732 47.248 56.635 1.00 28.17 62 GLY B O 1
ATOM 4669 N N . GLY B 1 66 ? 36.665 45.600 57.863 1.00 34.70 63 GLY B N 1
ATOM 4670 C CA . GLY B 1 66 ? 37.735 46.417 58.402 1.00 32.20 63 GLY B CA 1
ATOM 4671 C C . GLY B 1 66 ? 37.480 46.817 59.851 1.00 31.49 63 GLY B C 1
ATOM 4672 O O . GLY B 1 66 ? 36.328 46.939 60.282 1.00 27.87 63 GLY B O 1
ATOM 4673 N N . SER B 1 67 ? 38.562 47.030 60.601 1.00 28.74 64 SER B N 1
ATOM 4674 C CA . SER B 1 67 ? 38.475 47.571 61.947 1.00 26.25 64 SER B CA 1
ATOM 4675 C C . SER B 1 67 ? 38.097 49.038 61.857 1.00 27.84 64 SER B C 1
ATOM 4676 O O . SER B 1 67 ? 38.357 49.689 60.842 1.00 26.77 64 SER B O 1
ATOM 4679 N N . ALA B 1 68 ? 37.490 49.569 62.915 1.00 27.91 65 ALA B N 1
ATOM 4680 C CA . ALA B 1 68 ? 37.161 50.991 62.939 1.00 27.30 65 ALA B CA 1
ATOM 4681 C C . ALA B 1 68 ? 38.387 51.839 62.580 1.00 28.12 65 ALA B C 1
ATOM 4682 O O . ALA B 1 68 ? 38.274 52.826 61.852 1.00 30.26 65 ALA B O 1
ATOM 4684 N N . ALA B 1 69 ? 39.552 51.459 63.097 1.00 24.88 66 ALA B N 1
ATOM 4685 C CA . ALA B 1 69 ? 40.775 52.215 62.833 1.00 28.00 66 ALA B CA 1
ATOM 4686 C C . ALA B 1 69 ? 41.170 52.193 61.354 1.00 34.90 66 ALA B C 1
ATOM 4687 O O . ALA B 1 69 ? 41.776 53.156 60.860 1.00 31.37 66 ALA B O 1
ATOM 4689 N N . GLU B 1 70 ? 40.842 51.095 60.658 1.00 29.91 67 GLU B N 1
ATOM 4690 C CA . GLU B 1 70 ? 41.158 50.955 59.226 1.00 34.03 67 GLU B CA 1
ATOM 4691 C C . GLU B 1 70 ? 40.223 51.840 58.413 1.00 27.00 67 GLU B C 1
ATOM 4692 O O . GLU B 1 70 ? 40.658 52.602 57.544 1.00 31.05 67 GLU B O 1
ATOM 4698 N N . VAL B 1 71 ? 38.939 51.747 58.730 1.00 24.94 68 VAL B N 1
ATOM 4699 C CA . VAL B 1 71 ? 37.905 52.530 58.065 1.00 29.60 68 VAL B CA 1
ATOM 4700 C C . VAL B 1 71 ? 38.205 54.018 58.113 1.00 30.08 68 VAL B C 1
ATOM 4701 O O . VAL B 1 71 ? 37.941 54.730 57.154 1.00 35.48 68 VAL B O 1
ATOM 4705 N N . ALA B 1 72 ? 38.753 54.490 59.232 1.00 32.17 69 ALA B N 1
ATOM 4706 C CA . ALA B 1 72 ? 39.088 55.912 59.366 1.00 30.55 69 ALA B CA 1
ATOM 4707 C C . ALA B 1 72 ? 40.198 56.346 58.409 1.00 32.16 69 ALA B C 1
ATOM 4708 O O . ALA B 1 72 ? 40.163 57.456 57.893 1.00 37.17 69 ALA B O 1
ATOM 4710 N N . GLN B 1 73 ? 41.188 55.485 58.185 1.00 31.98 70 GLN B N 1
ATOM 4711 C CA . GLN B 1 73 ? 42.160 55.712 57.113 1.00 31.89 70 GLN B CA 1
ATOM 4712 C C . GLN B 1 73 ? 41.505 55.633 55.728 1.00 27.17 70 GLN B C 1
ATOM 4713 O O . GLN B 1 73 ? 41.753 56.485 54.888 1.00 28.96 70 GLN B O 1
ATOM 4719 N N . LYS B 1 74 ? 40.679 54.609 55.501 1.00 23.68 71 LYS B N 1
ATOM 4720 C CA . LYS B 1 74 ? 40.020 54.417 54.208 1.00 25.90 71 LYS B CA 1
ATOM 4721 C C . LYS B 1 74 ? 39.239 55.665 53.774 1.00 28.21 71 LYS B C 1
ATOM 4722 O O . LYS B 1 74 ? 39.480 56.209 52.696 1.00 31.19 71 LYS B O 1
ATOM 4728 N N . THR B 1 75 ? 38.323 56.135 54.619 1.00 30.94 72 THR B N 1
ATOM 4729 C CA . THR B 1 75 ? 37.495 57.281 54.242 1.00 34.03 72 THR B CA 1
ATOM 4730 C C . THR B 1 75 ? 38.336 58.534 54.017 1.00 32.36 72 THR B C 1
ATOM 4731 O O . THR B 1 75 ? 37.982 59.401 53.217 1.00 35.89 72 THR B O 1
ATOM 4735 N N . LYS B 1 76 ? 39.445 58.655 54.737 1.00 33.07 73 LYS B N 1
ATOM 4736 C CA . LYS B 1 76 ? 40.315 59.808 54.537 1.00 34.61 73 LYS B CA 1
ATOM 4737 C C . LYS B 1 76 ? 40.888 59.742 53.124 1.00 35.28 73 LYS B C 1
ATOM 4738 O O . LYS B 1 76 ? 40.960 60.738 52.391 1.00 36.11 73 LYS B O 1
ATOM 4744 N N . GLN B 1 77 ? 41.297 58.544 52.741 1.00 31.03 74 GLN B N 1
ATOM 4745 C CA . GLN B 1 77 ? 41.881 58.345 51.432 1.00 34.34 74 GLN B CA 1
ATOM 4746 C C . GLN B 1 77 ? 40.817 58.581 50.348 1.00 36.40 74 GLN B C 1
ATOM 4747 O O . GLN B 1 77 ? 41.086 59.217 49.322 1.00 34.86 74 GLN B O 1
ATOM 4753 N N . LEU B 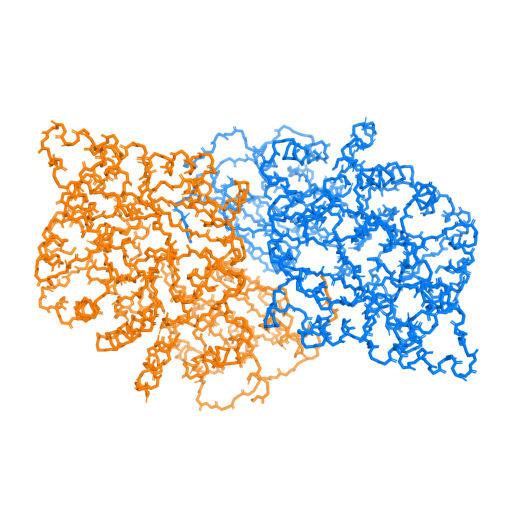1 78 ? 39.608 58.073 50.570 1.00 35.08 75 LEU B N 1
ATOM 4754 C CA . LEU B 1 78 ? 38.582 58.188 49.539 1.00 30.74 75 LEU B CA 1
ATOM 4755 C C . LEU B 1 78 ? 38.212 59.650 49.330 1.00 32.36 75 LEU B C 1
ATOM 4756 O O . LEU B 1 78 ? 38.131 60.106 48.203 1.00 28.45 75 LEU B O 1
ATOM 4761 N N . GLN B 1 79 ? 38.021 60.395 50.412 1.00 31.39 76 GLN B N 1
ATOM 4762 C CA . GLN B 1 79 ? 37.666 61.806 50.281 1.00 33.87 76 GLN B CA 1
ATOM 4763 C C . GLN B 1 79 ? 38.769 62.628 49.615 1.00 33.55 76 GLN B C 1
ATOM 4764 O O . GLN B 1 79 ? 38.484 63.611 48.934 1.00 39.32 76 GLN B O 1
ATOM 4770 N N . SER B 1 80 ? 40.024 62.235 49.808 1.00 35.55 77 SER B N 1
ATOM 4771 C CA . SER B 1 80 ? 41.139 62.994 49.244 1.00 38.07 77 SER B CA 1
ATOM 4772 C C . SER B 1 80 ? 41.105 62.984 47.720 1.00 35.98 77 SER B C 1
ATOM 4773 O O . SER B 1 80 ? 41.730 63.817 47.081 1.00 40.19 77 SER B O 1
ATOM 4776 N N . TRP B 1 81 ? 40.419 62.008 47.141 1.00 35.71 78 TRP B N 1
ATOM 4777 C CA . TRP B 1 81 ? 40.345 61.878 45.688 1.00 39.47 78 TRP B CA 1
ATOM 4778 C C . TRP B 1 81 ? 39.137 62.601 45.112 1.00 43.36 78 TRP B C 1
ATOM 4779 O O . TRP B 1 81 ? 38.995 62.713 43.899 1.00 45.00 78 TRP B O 1
ATOM 4790 N N . ALA B 1 82 ? 38.253 63.072 45.983 1.00 42.50 79 ALA B N 1
ATOM 4791 C CA . ALA B 1 82 ? 36.962 63.582 45.537 1.00 38.71 79 ALA B CA 1
ATOM 4792 C C . ALA B 1 82 ? 36.927 65.102 45.445 1.00 44.82 79 ALA B C 1
ATOM 4793 O O . ALA B 1 82 ? 37.309 65.808 46.378 1.00 44.91 79 ALA B O 1
ATOM 4795 N N . GLU B 1 83 ? 36.467 65.611 44.312 1.00 42.77 80 GLU B N 1
ATOM 4796 C CA . GLU B 1 83 ? 36.299 67.052 44.176 1.00 43.01 80 GLU B CA 1
ATOM 4797 C C . GLU B 1 83 ? 35.030 67.493 44.912 1.00 40.32 80 GLU B C 1
ATOM 4798 O O . GLU B 1 83 ? 35.014 68.524 45.583 1.00 40.11 80 GLU B O 1
ATOM 4804 N N . ILE B 1 84 ? 33.967 66.705 44.756 1.00 35.54 81 ILE B N 1
ATOM 4805 C CA . ILE B 1 84 ? 32.735 66.887 45.498 1.00 34.17 81 ILE B CA 1
ATOM 4806 C C . ILE B 1 84 ? 32.741 65.850 46.610 1.00 36.63 81 ILE B C 1
ATOM 4807 O O . ILE B 1 84 ? 32.982 64.680 46.356 1.00 36.90 81 ILE B O 1
ATOM 4812 N N . PRO B 1 85 ? 32.504 66.276 47.851 1.00 35.29 82 PRO B N 1
ATOM 4813 C CA . PRO B 1 85 ? 32.559 65.340 48.982 1.00 33.90 82 PRO B CA 1
ATOM 4814 C C . PRO B 1 85 ? 31.638 64.146 48.785 1.00 33.45 82 PRO B C 1
ATOM 4815 O O . PRO B 1 85 ? 30.500 64.293 48.337 1.00 37.83 82 PRO B O 1
ATOM 4819 N N . LEU B 1 86 ? 32.150 62.967 49.120 1.00 30.72 83 LEU B N 1
ATOM 4820 C CA . LEU B 1 86 ? 31.425 61.715 48.962 1.00 29.63 83 LEU B CA 1
ATOM 4821 C C . LEU B 1 86 ? 30.430 61.462 50.076 1.00 31.63 83 LEU B C 1
ATOM 4822 O O . LEU B 1 86 ? 30.662 61.833 51.235 1.00 29.64 83 LEU B O 1
ATOM 4827 N N . LEU B 1 87 ? 29.331 60.807 49.723 1.00 32.89 84 LEU B N 1
ATOM 4828 C CA . LEU B 1 87 ? 28.540 60.099 50.710 1.00 30.48 84 LEU B CA 1
ATOM 4829 C C . LEU B 1 87 ? 29.302 58.815 51.016 1.00 30.98 84 LEU B C 1
ATOM 4830 O O . LEU B 1 87 ? 29.713 58.104 50.109 1.00 30.21 84 LEU B O 1
ATOM 4835 N N . ILE B 1 88 ? 29.533 58.542 52.293 1.00 29.75 85 ILE B N 1
ATOM 4836 C CA . ILE B 1 88 ? 30.195 57.310 52.704 1.00 28.79 85 ILE B CA 1
ATOM 4837 C C . ILE B 1 88 ? 29.213 56.564 53.601 1.00 33.66 85 ILE B C 1
ATOM 4838 O O . ILE B 1 88 ? 28.887 57.032 54.699 1.00 33.17 85 ILE B O 1
ATOM 4843 N N . ALA B 1 89 ? 28.754 55.404 53.142 1.00 33.21 86 ALA B N 1
ATOM 4844 C CA . ALA B 1 89 ? 27.649 54.698 53.791 1.00 28.28 86 ALA B CA 1
ATOM 4845 C C . ALA B 1 89 ? 28.098 53.358 54.343 1.00 29.31 86 ALA B C 1
ATOM 4846 O O . ALA B 1 89 ? 29.114 52.813 53.913 1.00 28.19 86 ALA B O 1
ATOM 4848 N N . ALA B 1 90 ? 27.353 52.838 55.316 1.00 25.03 87 ALA B N 1
ATOM 4849 C CA . ALA B 1 90 ? 27.594 51.474 55.796 1.00 26.30 87 ALA B CA 1
ATOM 4850 C C . ALA B 1 90 ? 26.305 50.964 56.371 1.00 30.30 87 ALA B C 1
ATOM 4851 O O . ALA B 1 90 ? 25.480 51.776 56.827 1.00 25.50 87 ALA B O 1
ATOM 4853 N N . ASP B 1 91 ? 26.144 49.645 56.496 1.00 31.69 88 ASP B N 1
ATOM 4854 C CA . ASP B 1 91 ? 24.879 49.246 57.064 1.00 32.61 88 ASP B CA 1
ATOM 4855 C C . ASP B 1 91 ? 25.183 49.041 58.532 1.00 31.86 88 ASP B C 1
ATOM 4856 O O . ASP B 1 91 ? 25.350 47.909 59.004 1.00 28.79 88 ASP B O 1
ATOM 4861 N N . ILE B 1 92 ? 25.242 50.126 59.275 1.00 33.50 89 ILE B N 1
ATOM 4862 C CA . ILE B 1 92 ? 25.426 50.064 60.699 1.00 28.98 89 ILE B CA 1
ATOM 4863 C C . ILE B 1 92 ? 24.110 50.067 61.472 1.00 28.40 89 ILE B C 1
ATOM 4864 O O . ILE B 1 92 ? 23.786 50.994 62.151 1.00 34.43 89 ILE B O 1
ATOM 4869 N N . GLU B 1 93 ? 23.366 48.998 61.314 1.00 28.76 90 GLU B N 1
ATOM 4870 C CA . GLU B 1 93 ? 22.109 48.710 61.992 1.00 29.47 90 GLU B CA 1
ATOM 4871 C C . GLU B 1 93 ? 22.184 48.436 63.493 1.00 37.86 90 GLU B C 1
ATOM 4872 O O . GLU B 1 93 ? 21.265 48.691 64.218 1.00 30.53 90 GLU B O 1
ATOM 4878 N N . GLU B 1 94 ? 23.258 47.804 63.913 1.00 26.70 91 GLU B N 1
ATOM 4879 C CA . GLU B 1 94 ? 23.394 47.281 65.248 1.00 29.10 91 GLU B CA 1
ATOM 4880 C C . GLU B 1 94 ? 24.583 47.919 65.927 1.00 30.91 91 GLU B C 1
ATOM 4881 O O . GLU B 1 94 ? 25.346 47.275 66.581 1.00 28.04 91 GLU B O 1
ATOM 4887 N N . GLY B 1 95 ? 24.751 49.203 65.673 1.00 32.58 92 GLY B N 1
ATOM 4888 C CA . GLY B 1 95 ? 25.893 49.970 66.110 1.00 26.91 92 GLY B CA 1
ATOM 4889 C C . GLY B 1 95 ? 26.973 49.974 65.057 1.00 26.83 92 GLY B C 1
ATOM 4890 O O . GLY B 1 95 ? 27.003 49.130 64.216 1.00 23.59 92 GLY B O 1
ATOM 4891 N N . VAL B 1 96 ? 27.871 50.928 65.119 1.00 28.07 93 VAL B N 1
ATOM 4892 C CA . VAL B 1 96 ? 28.950 50.999 64.178 1.00 24.95 93 VAL B CA 1
ATOM 4893 C C . VAL B 1 96 ? 29.791 49.758 64.317 1.00 30.61 93 VAL B C 1
ATOM 4894 O O . VAL B 1 96 ? 30.394 49.313 63.394 1.00 25.93 93 VAL B O 1
ATOM 4898 N N . GLY B 1 97 ? 29.818 49.230 65.520 1.00 27.85 94 GLY B N 1
ATOM 4899 C CA . GLY B 1 97 ? 30.658 48.086 65.836 1.00 21.11 94 GLY B CA 1
ATOM 4900 C C . GLY B 1 97 ? 30.182 46.787 65.217 1.00 28.93 94 GLY B C 1
ATOM 4901 O O . GLY B 1 97 ? 30.950 45.821 65.113 1.00 29.50 94 GLY B O 1
ATOM 4902 N N . GLN B 1 98 ? 28.912 46.733 64.822 1.00 28.60 95 GLN B N 1
ATOM 4903 C CA . GLN B 1 98 ? 28.430 45.564 64.066 1.00 30.43 95 GLN B CA 1
ATOM 4904 C C . GLN B 1 98 ? 29.306 45.324 62.823 1.00 30.99 95 GLN B C 1
ATOM 4905 O O . GLN B 1 98 ? 29.580 44.195 62.437 1.00 34.18 95 GLN B O 1
ATOM 4911 N N . ARG B 1 99 ? 29.723 46.419 62.193 1.00 29.70 96 ARG B N 1
ATOM 4912 C CA . ARG B 1 99 ? 30.470 46.399 60.937 1.00 28.97 96 ARG B CA 1
ATOM 4913 C C . ARG B 1 99 ? 31.972 46.424 61.162 1.00 31.58 96 ARG B C 1
ATOM 4914 O O . ARG B 1 99 ? 32.715 45.633 60.581 1.00 36.62 96 ARG B O 1
ATOM 4922 N N . PHE B 1 100 ? 32.408 47.457 61.871 1.00 26.88 97 PHE B N 1
ATOM 4923 C CA . PHE B 1 100 ? 33.814 47.763 62.038 1.00 32.53 97 PHE B CA 1
ATOM 4924 C C . PHE B 1 100 ? 34.287 47.594 63.477 1.00 28.73 97 PHE B C 1
ATOM 4925 O O . PHE B 1 100 ? 33.971 48.394 64.355 1.00 29.49 97 PHE B O 1
ATOM 4933 N N A ARG B 1 101 ? 35.063 46.548 63.711 0.59 32.30 98 ARG B N 1
ATOM 4934 N N B ARG B 1 101 ? 35.063 46.557 63.721 0.41 32.13 98 ARG B N 1
ATOM 4935 C CA A ARG B 1 101 ? 35.428 46.189 65.071 0.59 33.20 98 ARG B CA 1
ATOM 4936 C CA B ARG B 1 101 ? 35.511 46.198 65.059 0.41 33.55 98 ARG B CA 1
ATOM 4937 C C A ARG B 1 101 ? 36.283 47.280 65.713 0.59 32.24 98 ARG B C 1
ATOM 4938 C C B ARG B 1 101 ? 36.310 47.300 65.725 0.41 31.62 98 ARG B C 1
ATOM 4939 O O A ARG B 1 101 ? 37.180 47.851 65.088 0.59 30.88 98 ARG B O 1
ATOM 4940 O O B ARG B 1 101 ? 37.156 47.904 65.136 0.41 31.11 98 ARG B O 1
ATOM 4955 N N . GLY B 1 102 ? 35.985 47.553 66.974 1.00 25.86 99 GLY B N 1
ATOM 4956 C CA . GLY B 1 102 ? 36.625 48.606 67.730 1.00 26.86 99 GLY B CA 1
ATOM 4957 C C . GLY B 1 102 ? 35.655 49.739 67.992 1.00 28.93 99 GLY B C 1
ATOM 4958 O O . GLY B 1 102 ? 35.931 50.591 68.823 1.00 31.50 99 GLY B O 1
ATOM 4959 N N . ALA B 1 103 ? 34.524 49.756 67.289 1.00 27.59 100 ALA B N 1
ATOM 4960 C CA . ALA B 1 103 ? 33.468 50.716 67.609 1.00 27.32 100 ALA B CA 1
ATOM 4961 C C . ALA B 1 103 ? 32.441 49.976 68.453 1.00 27.89 100 ALA B C 1
ATOM 4962 O O . ALA B 1 103 ? 32.576 48.777 68.652 1.00 30.33 100 ALA B O 1
ATOM 4964 N N . THR B 1 104 ? 31.410 50.674 68.924 1.00 31.28 101 THR B N 1
ATOM 4965 C CA . THR B 1 104 ? 30.408 50.076 69.812 1.00 25.98 101 THR B CA 1
ATOM 4966 C C . THR B 1 104 ? 29.376 49.240 69.063 1.00 31.75 101 THR B C 1
ATOM 4967 O O . THR B 1 104 ? 28.668 49.744 68.170 1.00 27.96 101 THR B O 1
ATOM 4971 N N A GLU B 1 105 ? 29.302 47.958 69.404 0.71 30.16 102 GLU B N 1
ATOM 4972 N N B GLU B 1 105 ? 29.276 47.969 69.451 0.29 30.08 102 GLU B N 1
ATOM 4973 C CA A GLU B 1 105 ? 28.253 47.104 68.865 0.71 27.71 102 GLU B CA 1
ATOM 4974 C CA B GLU B 1 105 ? 28.292 47.036 68.904 0.29 28.50 102 GLU B CA 1
ATOM 4975 C C A GLU B 1 105 ? 27.080 47.064 69.841 0.71 30.45 102 GLU B C 1
ATOM 4976 C C B GLU B 1 105 ? 27.065 46.975 69.830 0.29 29.52 102 GLU B C 1
ATOM 4977 O O A GLU B 1 105 ? 27.251 46.768 71.025 0.71 27.64 102 GLU B O 1
ATOM 4978 O O B GLU B 1 105 ? 27.182 46.554 70.981 0.29 28.97 102 GLU B O 1
ATOM 4989 N N . PHE B 1 106 ? 25.902 47.417 69.345 1.00 29.40 103 PHE B N 1
ATOM 4990 C CA . PHE B 1 106 ? 24.672 47.344 70.126 1.00 30.57 103 PHE B CA 1
ATOM 4991 C C . PHE B 1 106 ? 23.960 46.015 69.897 1.00 32.28 103 PHE B C 1
ATOM 4992 O O . PHE B 1 106 ? 24.223 45.345 68.914 1.00 30.01 103 PHE B O 1
ATOM 5000 N N . PRO B 1 107 ? 23.075 45.621 70.824 1.00 28.75 104 PRO B N 1
ATOM 5001 C CA . PRO B 1 107 ? 22.225 44.456 70.559 1.00 28.66 104 PRO B CA 1
ATOM 5002 C C . PRO B 1 107 ? 21.299 44.789 69.394 1.00 31.09 104 PRO B C 1
ATOM 5003 O O . PRO B 1 107 ? 21.156 45.950 69.043 1.00 25.76 104 PRO B O 1
ATOM 5007 N N . PRO B 1 108 ? 20.696 43.776 68.772 1.00 31.95 105 PRO B N 1
ATOM 5008 C CA . PRO B 1 108 ? 19.852 44.068 67.612 1.00 27.96 105 PRO B CA 1
ATOM 5009 C C . PRO B 1 108 ? 18.553 44.777 67.998 1.00 25.37 105 PRO B C 1
ATOM 5010 O O . PRO B 1 108 ? 18.097 44.665 69.137 1.00 29.82 105 PRO B O 1
ATOM 5014 N N . PRO B 1 109 ? 17.960 45.504 67.045 1.00 24.51 106 PRO B N 1
ATOM 5015 C CA . PRO B 1 109 ? 16.730 46.268 67.271 1.00 24.43 106 PRO B CA 1
ATOM 5016 C C . PRO B 1 109 ? 15.636 45.483 67.976 1.00 23.90 106 PRO B C 1
ATOM 5017 O O . PRO B 1 109 ? 14.995 46.049 68.862 1.00 33.65 106 PRO B O 1
ATOM 5029 N N . ALA B 1 111 ? 15.673 43.455 70.302 1.00 27.08 108 ALA B N 1
ATOM 5030 C CA . ALA B 1 111 ? 15.874 43.492 71.753 1.00 31.68 108 ALA B CA 1
ATOM 5031 C C . ALA B 1 111 ? 15.239 44.753 72.347 1.00 27.46 108 ALA B C 1
ATOM 5032 O O . ALA B 1 111 ? 14.665 44.722 73.435 1.00 33.93 108 ALA B O 1
ATOM 5034 N N . PHE B 1 112 ? 15.318 45.858 71.610 1.00 32.87 109 PHE B N 1
ATOM 5035 C CA . PHE B 1 112 ? 14.730 47.114 72.061 1.00 33.93 109 PHE B CA 1
ATOM 5036 C C . PHE B 1 112 ? 13.207 47.002 72.041 1.00 34.56 109 PHE B C 1
ATOM 5037 O O . PHE B 1 112 ? 12.518 47.549 72.906 1.00 33.75 109 PHE B O 1
ATOM 5045 N N . GLY B 1 113 ? 12.686 46.291 71.046 1.00 31.44 110 GLY B N 1
ATOM 5046 C CA . GLY B 1 113 ? 11.258 46.052 70.945 1.00 33.80 110 GLY B CA 1
ATOM 5047 C C . GLY B 1 113 ? 10.799 45.182 72.102 1.00 37.04 110 GLY B C 1
ATOM 5048 O O . GLY B 1 113 ? 9.725 45.393 72.676 1.00 36.76 110 GLY B O 1
ATOM 5049 N N . GLU B 1 114 ? 11.623 44.200 72.450 1.00 32.26 111 GLU B N 1
ATOM 5050 C CA . GLU B 1 114 ? 11.307 43.320 73.570 1.00 32.84 111 GLU B CA 1
ATOM 5051 C C . GLU B 1 114 ? 11.113 44.165 74.840 1.00 36.18 111 GLU B C 1
ATOM 5052 O O . GLU B 1 114 ? 10.153 43.973 75.596 1.00 37.02 111 GLU B O 1
ATOM 5058 N N . ILE B 1 115 ? 12.000 45.134 75.047 1.00 39.45 112 ILE B N 1
ATOM 5059 C CA . ILE B 1 115 ? 11.907 46.012 76.213 1.00 40.01 112 ILE B CA 1
ATOM 5060 C C . ILE B 1 115 ? 10.648 46.894 76.175 1.00 36.56 112 ILE B C 1
ATOM 5061 O O . ILE B 1 115 ? 10.000 47.119 77.191 1.00 34.65 112 ILE B O 1
ATOM 5066 N N . TRP B 1 116 ? 10.308 47.373 74.989 1.00 35.74 113 TRP B N 1
ATOM 5067 C CA . TRP B 1 116 ? 9.201 48.303 74.794 1.00 40.85 113 TRP B CA 1
ATOM 5068 C C . TRP B 1 116 ? 7.898 47.661 75.243 1.00 41.74 113 TRP B C 1
ATOM 5069 O O . TRP B 1 116 ? 7.010 48.340 75.742 1.00 43.00 113 TRP B O 1
ATOM 5080 N N . ARG B 1 117 ? 7.794 46.344 75.080 1.00 44.75 114 ARG B N 1
ATOM 5081 C CA . ARG B 1 117 ? 6.596 45.631 75.490 1.00 46.42 114 ARG B CA 1
ATOM 5082 C C . ARG B 1 117 ? 6.243 45.946 76.939 1.00 50.18 114 ARG B C 1
ATOM 5083 O O . ARG B 1 117 ? 5.103 46.304 77.243 1.00 50.17 114 ARG B O 1
ATOM 5091 N N . THR B 1 118 ? 7.183 45.719 77.852 1.00 44.79 115 THR B N 1
ATOM 5092 C CA . THR B 1 118 ? 6.914 46.035 79.250 1.00 45.88 115 THR B CA 1
ATOM 5093 C C . THR B 1 118 ? 7.320 47.435 79.718 1.00 44.51 115 THR B C 1
ATOM 5094 O O . THR B 1 118 ? 6.838 47.896 80.733 1.00 43.04 115 THR B O 1
ATOM 5098 N N . ASP B 1 119 ? 8.190 48.119 78.982 1.00 44.25 116 ASP B N 1
ATOM 5099 C CA . ASP B 1 119 ? 8.645 49.442 79.417 1.00 42.69 116 ASP B CA 1
ATOM 5100 C C . ASP B 1 119 ? 8.937 50.390 78.253 1.00 44.29 116 ASP B C 1
ATOM 5101 O O . ASP B 1 119 ? 10.109 50.625 77.938 1.00 39.31 116 ASP B O 1
ATOM 5106 N N . PRO B 1 120 ? 7.894 50.950 77.619 1.00 39.86 117 PRO B N 1
ATOM 5107 C CA . PRO B 1 120 ? 8.099 51.749 76.396 1.00 38.62 117 PRO B CA 1
ATOM 5108 C C . PRO B 1 120 ? 8.956 53.002 76.602 1.00 43.22 117 PRO B C 1
ATOM 5109 O O . PRO B 1 120 ? 9.782 53.336 75.741 1.00 43.85 117 PRO B O 1
ATOM 5113 N N A HIS B 1 121 ? 8.764 53.683 77.727 0.56 46.29 118 HIS B N 1
ATOM 5114 N N B HIS B 1 121 ? 8.766 53.692 77.724 0.44 46.29 118 HIS B N 1
ATOM 5115 C CA A HIS B 1 121 ? 9.512 54.905 78.002 0.56 47.35 118 HIS B CA 1
ATOM 5116 C CA B HIS B 1 121 ? 9.532 54.908 77.988 0.44 47.29 118 HIS B CA 1
ATOM 5117 C C A HIS B 1 121 ? 11.025 54.667 78.026 0.56 48.24 118 HIS B C 1
ATOM 5118 C C B HIS B 1 121 ? 11.029 54.624 77.957 0.44 48.03 118 HIS B C 1
ATOM 5119 O O A HIS B 1 121 ? 11.796 55.435 77.448 0.56 49.25 118 HIS B O 1
ATOM 5120 O O B HIS B 1 121 ? 11.795 55.319 77.286 0.44 48.80 118 HIS B O 1
ATOM 5133 N N . GLN B 1 122 ? 11.429 53.611 78.708 1.00 43.01 119 GLN B N 1
ATOM 5134 C CA . GLN B 1 122 ? 12.786 53.159 78.715 1.00 48.37 119 GLN B CA 1
ATOM 5135 C C . GLN B 1 122 ? 13.350 52.647 77.416 1.00 44.53 119 GLN B C 1
ATOM 5136 O O . GLN B 1 122 ? 14.454 52.934 77.081 1.00 37.59 119 GLN B O 1
ATOM 5142 N N . ALA B 1 123 ? 12.569 51.873 76.707 1.00 35.13 120 ALA B N 1
ATOM 5143 C CA . ALA B 1 123 ? 12.999 51.353 75.408 1.00 38.80 120 ALA B CA 1
ATOM 5144 C C . ALA B 1 123 ? 13.340 52.519 74.472 1.00 36.91 120 ALA B C 1
ATOM 5145 O O . ALA B 1 123 ? 14.327 52.485 73.741 1.00 37.19 120 ALA B O 1
ATOM 5147 N N . ILE B 1 124 ? 12.519 53.557 74.519 1.00 36.63 121 ILE B N 1
ATOM 5148 C CA . ILE B 1 124 ? 12.700 54.708 73.651 1.00 34.91 121 ILE B CA 1
ATOM 5149 C C . ILE B 1 124 ? 13.970 55.475 73.993 1.00 39.55 121 ILE B C 1
ATOM 5150 O O . ILE B 1 124 ? 14.740 55.827 73.094 1.00 36.74 121 ILE B O 1
ATOM 5155 N N . ALA B 1 125 ? 14.197 55.712 75.286 1.00 36.90 122 ALA B N 1
ATOM 5156 C CA . ALA B 1 125 ? 15.438 56.330 75.735 1.00 39.47 122 ALA B CA 1
ATOM 5157 C C . ALA B 1 125 ? 16.636 55.527 75.223 1.00 40.64 122 ALA B C 1
ATOM 5158 O O . ALA B 1 125 ? 17.581 56.100 74.688 1.00 43.33 122 ALA B O 1
ATOM 5160 N N . LEU B 1 126 ? 16.584 54.204 75.370 1.00 35.05 123 LEU B N 1
ATOM 5161 C CA . LEU B 1 126 ? 17.689 53.351 74.932 1.00 33.49 123 LEU B CA 1
ATOM 5162 C C . LEU B 1 126 ? 17.883 53.409 73.415 1.00 36.85 123 LEU B C 1
ATOM 5163 O O . LEU B 1 126 ? 19.004 53.419 72.934 1.00 37.77 123 LEU B O 1
ATOM 5168 N N . ALA B 1 127 ? 16.790 53.461 72.666 1.00 36.82 124 ALA B N 1
ATOM 5169 C CA . ALA B 1 127 ? 16.879 53.523 71.210 1.00 35.18 124 ALA B CA 1
ATOM 5170 C C . ALA B 1 127 ? 17.465 54.864 70.746 1.00 32.64 124 ALA B C 1
ATOM 5171 O O . ALA B 1 127 ? 18.195 54.926 69.756 1.00 33.27 124 ALA B O 1
ATOM 5173 N N A GLU B 1 128 ? 17.143 55.935 71.463 0.56 33.02 125 GLU B N 1
ATOM 5174 N N B GLU B 1 128 ? 17.141 55.932 71.467 0.44 33.15 125 GLU B N 1
ATOM 5175 C CA A GLU B 1 128 ? 17.739 57.231 71.170 0.56 34.71 125 GLU B CA 1
ATOM 5176 C CA B GLU B 1 128 ? 17.731 57.237 71.198 0.44 33.99 125 GLU B CA 1
ATOM 5177 C C A GLU B 1 128 ? 19.251 57.194 71.408 0.56 35.19 125 GLU B C 1
ATOM 5178 C C B GLU B 1 128 ? 19.244 57.200 71.416 0.44 35.11 125 GLU B C 1
ATOM 5179 O O A GLU B 1 128 ? 20.023 57.639 70.563 0.56 36.90 125 GLU B O 1
ATOM 5180 O O B GLU B 1 128 ? 20.008 57.653 70.567 0.44 36.67 125 GLU B O 1
ATOM 5191 N N . THR B 1 129 ? 19.667 56.655 72.554 1.00 31.26 126 THR B N 1
ATOM 5192 C CA . THR B 1 129 ? 21.089 56.485 72.848 1.00 31.01 126 THR B CA 1
ATOM 5193 C C . THR B 1 129 ? 21.781 55.678 71.730 1.00 33.94 126 THR B C 1
ATOM 5194 O O . THR B 1 129 ? 22.888 56.008 71.284 1.00 32.39 126 THR B O 1
ATOM 5206 N N . GLY B 1 131 ? 20.898 55.430 68.500 1.00 30.18 128 GLY B N 1
ATOM 5207 C CA . GLY B 1 131 ? 21.034 56.301 67.345 1.00 28.02 128 GLY B CA 1
ATOM 5208 C C . GLY B 1 131 ? 22.110 57.356 67.534 1.00 32.49 128 GLY B C 1
ATOM 5209 O O . GLY B 1 131 ? 22.954 57.548 66.653 1.00 32.96 128 GLY B O 1
ATOM 5210 N N . ALA B 1 132 ? 22.095 58.032 68.683 1.00 32.02 129 ALA B N 1
ATOM 5211 C CA . ALA B 1 132 ? 23.106 59.049 68.985 1.00 32.28 129 ALA B CA 1
ATOM 5212 C C . ALA B 1 132 ? 24.530 58.494 68.926 1.00 28.49 129 ALA B C 1
ATOM 5213 O O . ALA B 1 132 ? 25.404 59.085 68.301 1.00 29.27 129 ALA B O 1
ATOM 5215 N N . THR B 1 133 ? 24.759 57.362 69.580 1.00 25.84 130 THR B N 1
ATOM 5216 C CA . THR B 1 133 ? 26.089 56.743 69.609 1.00 31.18 130 THR B CA 1
ATOM 5217 C C . THR B 1 133 ? 26.510 56.233 68.231 1.00 29.76 130 THR B C 1
ATOM 5218 O O . THR B 1 133 ? 27.659 56.381 67.820 1.00 28.68 130 THR B O 1
ATOM 5222 N N . THR B 1 134 ? 25.577 55.620 67.520 1.00 32.52 131 THR B N 1
ATOM 5223 C CA . THR B 1 134 ? 25.854 55.176 66.159 1.00 29.10 131 THR B CA 1
ATOM 5224 C C . THR B 1 134 ? 26.321 56.348 65.279 1.00 33.17 131 THR B C 1
ATOM 5225 O O . THR B 1 134 ? 27.329 56.249 64.577 1.00 35.02 131 THR B O 1
ATOM 5229 N N . ALA B 1 135 ? 25.586 57.455 65.331 1.00 30.69 132 ALA B N 1
ATOM 5230 C CA . ALA B 1 135 ? 25.903 58.630 64.532 1.00 32.18 132 ALA B CA 1
ATOM 5231 C C . ALA B 1 135 ? 27.250 59.255 64.930 1.00 33.25 132 ALA B C 1
ATOM 5232 O O . ALA B 1 135 ? 28.044 59.667 64.076 1.00 30.90 132 ALA B O 1
ATOM 5234 N N . GLN B 1 136 ? 27.507 59.324 66.227 1.00 34.17 133 GLN B N 1
ATOM 5235 C CA . GLN B 1 136 ? 28.738 59.926 66.715 1.00 34.70 133 GLN B CA 1
ATOM 5236 C C . GLN B 1 136 ? 29.953 59.125 66.276 1.00 31.37 133 GLN B C 1
ATOM 5237 O O . GLN B 1 136 ? 30.955 59.680 65.833 1.00 33.10 133 GLN B O 1
ATOM 5243 N N . GLU B 1 137 ? 29.863 57.811 66.412 1.00 27.27 134 GLU B N 1
ATOM 5244 C CA . GLU B 1 137 ? 30.976 56.947 66.064 1.00 23.86 134 GLU B CA 1
ATOM 5245 C C . GLU B 1 137 ? 31.141 56.883 64.547 1.00 22.98 134 GLU B C 1
ATOM 5246 O O . GLU B 1 137 ? 32.264 56.808 64.041 1.00 26.31 134 GLU B O 1
ATOM 5252 N N . ALA B 1 138 ? 30.029 56.923 63.817 1.00 23.33 135 ALA B N 1
ATOM 5253 C CA . ALA B 1 138 ? 30.113 56.855 62.364 1.00 28.48 135 ALA B CA 1
ATOM 5254 C C . ALA B 1 138 ? 30.923 58.060 61.895 1.00 30.07 135 ALA B C 1
ATOM 5255 O O . ALA B 1 138 ? 31.884 57.928 61.127 1.00 33.11 135 ALA B O 1
ATOM 5257 N N A LEU B 1 139 ? 30.539 59.241 62.361 0.68 30.37 136 LEU B N 1
ATOM 5258 N N B LEU B 1 139 ? 30.521 59.229 62.385 0.32 30.79 136 LEU B N 1
ATOM 5259 C CA A LEU B 1 139 ? 31.250 60.461 61.998 0.68 32.88 136 LEU B CA 1
ATOM 5260 C CA B LEU B 1 139 ? 31.194 60.492 62.106 0.32 32.72 136 LEU B CA 1
ATOM 5261 C C A LEU B 1 139 ? 32.740 60.407 62.337 0.68 31.53 136 LEU B C 1
ATOM 5262 C C B LEU B 1 139 ? 32.700 60.412 62.349 0.32 31.95 136 LEU B C 1
ATOM 5263 O O A LEU B 1 139 ? 33.564 60.903 61.584 0.68 32.81 136 LEU B O 1
ATOM 5264 O O B LEU B 1 139 ? 33.490 60.891 61.543 0.32 32.88 136 LEU B O 1
ATOM 5273 N N . SER B 1 140 ? 33.101 59.804 63.460 1.00 29.66 137 SER B N 1
ATOM 5274 C CA . SER B 1 140 ? 34.518 59.766 63.804 1.00 30.58 137 SER B CA 1
ATOM 5275 C C . SER B 1 140 ? 35.322 58.872 62.858 1.00 31.22 137 SER B C 1
ATOM 5276 O O . SER B 1 140 ? 36.537 59.037 62.753 1.00 27.78 137 SER B O 1
ATOM 5279 N N . LEU B 1 141 ? 34.649 57.940 62.173 1.00 25.76 138 LEU B N 1
ATOM 5280 C CA . LEU B 1 141 ? 35.295 57.092 61.161 1.00 30.57 138 LEU B CA 1
ATOM 5281 C C . LEU B 1 141 ? 35.221 57.717 59.759 1.00 35.02 138 LEU B C 1
ATOM 5282 O O . LEU B 1 141 ? 35.859 57.240 58.823 1.00 31.84 138 LEU B O 1
ATOM 5287 N N . GLY B 1 142 ? 34.441 58.783 59.620 1.00 28.94 139 GLY B N 1
ATOM 5288 C CA . GLY B 1 142 ? 34.274 59.411 58.325 1.00 29.65 139 GLY B CA 1
ATOM 5289 C C . GLY B 1 142 ? 33.116 58.787 57.561 1.00 33.69 139 GLY B C 1
ATOM 5290 O O . GLY B 1 142 ? 33.013 58.971 56.358 1.00 30.31 139 GLY B O 1
ATOM 5291 N N . ILE B 1 143 ? 32.244 58.056 58.260 1.00 30.95 140 ILE B N 1
ATOM 5292 C CA . ILE B 1 143 ? 31.014 57.536 57.665 1.00 25.36 140 ILE B CA 1
ATOM 5293 C C . ILE B 1 143 ? 29.908 58.559 57.901 1.00 34.45 140 ILE B C 1
ATOM 5294 O O . ILE B 1 143 ? 29.574 58.868 59.045 1.00 36.87 140 ILE B O 1
ATOM 5299 N N . ASN B 1 144 ? 29.430 59.181 56.827 1.00 30.88 141 ASN B N 1
ATOM 5300 C CA . ASN B 1 144 ? 28.401 60.218 56.964 1.00 25.40 141 ASN B CA 1
ATOM 5301 C C . ASN B 1 144 ? 26.984 59.793 56.649 1.00 28.88 141 ASN B C 1
ATOM 5302 O O . ASN B 1 144 ? 26.058 60.602 56.722 1.00 31.34 141 ASN B O 1
ATOM 5307 N N . TRP B 1 145 ? 26.820 58.546 56.228 1.00 29.96 142 TRP B N 1
ATOM 5308 C CA . TRP B 1 145 ? 25.503 58.074 55.871 1.00 29.62 142 TRP B CA 1
ATOM 5309 C C . TRP B 1 145 ? 25.214 56.738 56.551 1.00 30.92 142 TRP B C 1
ATOM 5310 O O . TRP B 1 145 ? 25.771 55.695 56.188 1.00 32.08 142 TRP B O 1
ATOM 5321 N N . VAL B 1 146 ? 24.283 56.772 57.492 1.00 27.47 143 VAL B N 1
ATOM 5322 C CA . VAL B 1 146 ? 23.937 55.609 58.292 1.00 24.75 143 VAL B CA 1
ATOM 5323 C C . VAL B 1 146 ? 22.778 54.925 57.603 1.00 26.87 143 VAL B C 1
ATOM 5324 O O . VAL B 1 146 ? 21.722 55.565 57.422 1.00 26.94 143 VAL B O 1
ATOM 5328 N N . LEU B 1 147 ? 22.911 53.651 57.210 1.00 23.18 144 LEU B N 1
ATOM 5329 C CA . LEU B 1 147 ? 21.738 53.102 56.544 1.00 28.09 144 LEU B CA 1
ATOM 5330 C C . LEU B 1 147 ? 20.990 52.298 57.591 1.00 28.86 144 LEU B C 1
ATOM 5331 O O . LEU B 1 147 ? 21.114 51.079 57.685 1.00 30.33 144 LEU B O 1
ATOM 5336 N N . ALA B 1 148 ? 20.022 52.978 58.185 1.00 28.40 145 ALA B N 1
ATOM 5337 C CA . ALA B 1 148 ? 19.286 52.504 59.348 1.00 28.71 145 ALA B CA 1
ATOM 5338 C C . ALA B 1 148 ? 18.490 53.722 59.754 1.00 28.82 145 ALA B C 1
ATOM 5339 O O . ALA B 1 148 ? 18.934 54.840 59.503 1.00 26.86 145 ALA B O 1
ATOM 5341 N N . PRO B 1 149 ? 17.356 53.529 60.440 1.00 25.15 146 PRO B N 1
ATOM 5342 C CA . PRO B 1 149 ? 16.823 52.257 60.956 1.00 26.96 146 PRO B CA 1
ATOM 5343 C C . PRO B 1 149 ? 16.091 51.369 59.951 1.00 31.95 146 PRO B C 1
ATOM 5344 O O . PRO B 1 149 ? 15.425 51.860 59.034 1.00 31.18 146 PRO B O 1
ATOM 5348 N N . VAL B 1 150 ? 16.134 50.064 60.195 1.00 29.39 147 VAL B N 1
ATOM 5349 C CA . VAL B 1 150 ? 15.210 49.162 59.547 1.00 23.52 147 VAL B CA 1
ATOM 5350 C C . VAL B 1 150 ? 13.828 49.457 60.141 1.00 29.89 147 VAL B C 1
ATOM 5351 O O . VAL B 1 150 ? 13.635 49.425 61.356 1.00 30.33 147 VAL B O 1
ATOM 5355 N N . LEU B 1 151 ? 12.894 49.844 59.282 1.00 34.10 148 LEU B N 1
ATOM 5356 C CA . LEU B 1 151 ? 11.497 50.075 59.659 1.00 31.00 148 LEU B CA 1
ATOM 5357 C C . LEU B 1 151 ? 10.544 48.927 59.283 1.00 33.09 148 LEU B C 1
ATOM 5358 O O . LEU B 1 151 ? 9.321 49.049 59.399 1.00 32.77 148 LEU B O 1
ATOM 5363 N N . ASP B 1 152 ? 11.091 47.836 58.806 1.00 32.04 149 ASP B N 1
ATOM 5364 C CA . ASP B 1 152 ? 10.290 46.695 58.471 1.00 35.90 149 ASP B CA 1
ATOM 5365 C C . ASP B 1 152 ? 9.619 46.164 59.727 1.00 40.06 149 ASP B C 1
ATOM 5366 O O . ASP B 1 152 ? 10.148 46.262 60.789 1.00 32.36 149 ASP B O 1
ATOM 5371 N N . VAL B 1 153 ? 8.419 45.647 59.582 1.00 36.15 150 VAL B N 1
ATOM 5372 C CA . VAL B 1 153 ? 7.659 45.110 60.684 1.00 36.20 150 VAL B CA 1
ATOM 5373 C C . VAL B 1 153 ? 7.676 43.610 60.563 1.00 37.34 150 VAL B C 1
ATOM 5374 O O . VAL B 1 153 ? 7.089 43.065 59.696 1.00 33.74 150 VAL B O 1
ATOM 5378 N N . ASN B 1 154 ? 8.343 42.938 61.471 1.00 35.84 151 ASN B N 1
ATOM 5379 C CA . ASN B 1 154 ? 8.518 41.511 61.355 1.00 38.43 151 ASN B CA 1
ATOM 5380 C C . ASN B 1 154 ? 7.340 40.726 61.897 1.00 43.92 151 ASN B C 1
ATOM 5381 O O . ASN B 1 154 ? 7.409 40.158 62.947 1.00 44.05 151 ASN B O 1
ATOM 5386 N N . ASN B 1 155 ? 6.259 40.720 61.149 1.00 36.60 152 ASN B N 1
ATOM 5387 C CA . ASN B 1 155 ? 5.075 40.013 61.511 1.00 42.75 152 ASN B CA 1
ATOM 5388 C C . ASN B 1 155 ? 4.917 38.687 60.836 1.00 47.58 152 ASN B C 1
ATOM 5389 O O . ASN B 1 155 ? 3.922 38.068 60.978 1.00 50.05 152 ASN B O 1
ATOM 5394 N N . ASN B 1 156 ? 5.907 38.256 60.092 1.00 40.44 153 ASN B N 1
ATOM 5395 C CA . ASN B 1 156 ? 6.009 36.876 59.658 1.00 39.17 153 ASN B CA 1
ATOM 5396 C C . ASN B 1 156 ? 7.209 36.248 60.367 1.00 40.77 153 ASN B C 1
ATOM 5397 O O . ASN B 1 156 ? 8.362 36.570 60.061 1.00 38.25 153 ASN B O 1
ATOM 5402 N N . PRO B 1 157 ? 6.937 35.354 61.331 1.00 39.75 154 PRO B N 1
ATOM 5403 C CA . PRO B 1 157 ? 7.997 34.811 62.188 1.00 40.81 154 PRO B CA 1
ATOM 5404 C C . PRO B 1 157 ? 9.014 34.006 61.391 1.00 42.00 154 PRO B C 1
ATOM 5405 O O . PRO B 1 157 ? 10.105 33.759 61.896 1.00 41.71 154 PRO B O 1
ATOM 5409 N N . HIS B 1 158 ? 8.667 33.610 60.171 1.00 38.36 155 HIS B N 1
ATOM 5410 C CA . HIS B 1 158 ? 9.593 32.861 59.335 1.00 37.35 155 HIS B CA 1
ATOM 5411 C C . HIS B 1 158 ? 10.480 33.755 58.462 1.00 40.85 155 HIS B C 1
ATOM 5412 O O . HIS B 1 158 ? 11.318 33.253 57.714 1.00 42.19 155 HIS B O 1
ATOM 5419 N N . ASN B 1 159 ? 10.313 35.070 58.544 1.00 36.94 156 ASN B N 1
ATOM 5420 C CA . ASN B 1 159 ? 11.130 35.947 57.707 1.00 37.69 156 ASN B CA 1
ATOM 5421 C C . ASN B 1 159 ? 12.623 35.704 57.994 1.00 39.45 156 ASN B C 1
ATOM 5422 O O . ASN B 1 159 ? 13.084 35.933 59.104 1.00 35.03 156 ASN B O 1
ATOM 5427 N N . PRO B 1 160 ? 13.365 35.175 57.003 1.00 38.99 157 PRO B N 1
ATOM 5428 C CA . PRO B 1 160 ? 14.799 34.874 57.131 1.00 33.33 157 PRO B CA 1
ATOM 5429 C C . PRO B 1 160 ? 15.779 36.051 57.067 1.00 31.39 157 PRO B C 1
ATOM 5430 O O . PRO B 1 160 ? 16.893 35.951 57.570 1.00 31.11 157 PRO B O 1
ATOM 5434 N N . VAL B 1 161 ? 15.413 37.076 56.308 1.00 31.56 158 VAL B N 1
ATOM 5435 C CA . VAL B 1 161 ? 16.233 38.271 56.105 1.00 29.84 158 VAL B CA 1
ATOM 5436 C C . VAL B 1 161 ? 16.101 39.405 57.124 1.00 32.40 158 VAL B C 1
ATOM 5437 O O . VAL B 1 161 ? 17.073 40.077 57.436 1.00 30.14 158 VAL B O 1
ATOM 5441 N N . ILE B 1 162 ? 14.879 39.670 57.583 1.00 29.34 159 ILE B N 1
ATOM 5442 C CA . ILE B 1 162 ? 14.678 40.743 58.556 1.00 29.30 159 ILE B CA 1
ATOM 5443 C C . ILE B 1 162 ? 14.830 40.201 59.996 1.00 28.58 159 ILE B C 1
ATOM 5444 O O . ILE B 1 162 ? 15.850 40.448 60.653 1.00 31.48 159 ILE B O 1
ATOM 5449 N N . ASN B 1 163 ? 13.852 39.434 60.476 1.00 25.45 160 ASN B N 1
ATOM 5450 C CA . ASN B 1 163 ? 14.037 38.726 61.734 1.00 22.67 160 ASN B CA 1
ATOM 5451 C C . ASN B 1 163 ? 14.383 39.746 62.827 1.00 32.32 160 ASN B C 1
ATOM 5452 O O . ASN B 1 163 ? 13.694 40.762 62.941 1.00 30.04 160 ASN B O 1
ATOM 5457 N N . ILE B 1 164 ? 15.453 39.524 63.594 1.00 28.60 161 ILE B N 1
ATOM 5458 C CA . ILE B 1 164 ? 15.767 40.427 64.721 1.00 26.56 161 ILE B CA 1
ATOM 5459 C C . ILE B 1 164 ? 16.317 41.812 64.344 1.00 30.17 161 ILE B C 1
ATOM 5460 O O . ILE B 1 164 ? 16.533 42.661 65.219 1.00 28.31 161 ILE B O 1
ATOM 5465 N N . ARG B 1 165 ? 16.548 42.031 63.049 1.00 30.84 162 ARG B N 1
ATOM 5466 C CA . ARG B 1 165 ? 16.892 43.362 62.537 1.00 31.12 162 ARG B CA 1
ATOM 5467 C C . ARG B 1 165 ? 15.740 44.363 62.654 1.00 28.38 162 ARG B C 1
ATOM 5468 O O . ARG B 1 165 ? 15.943 45.578 62.524 1.00 29.19 162 ARG B O 1
ATOM 5476 N N . ALA B 1 166 ? 14.534 43.851 62.880 1.00 25.80 163 ALA B N 1
ATOM 5477 C CA . ALA B 1 166 ? 13.353 44.693 63.054 1.00 25.63 163 ALA B CA 1
ATOM 5478 C C . ALA B 1 166 ? 13.189 45.094 64.516 1.00 28.56 163 ALA B C 1
ATOM 5479 O O . ALA B 1 166 ? 13.523 44.327 65.420 1.00 33.73 163 ALA B O 1
ATOM 5481 N N . PHE B 1 167 ? 12.710 46.313 64.738 1.00 26.64 164 PHE B N 1
ATOM 5482 C CA . PHE B 1 167 ? 12.480 46.819 66.086 1.00 31.77 164 PHE B CA 1
ATOM 5483 C C . PHE B 1 167 ? 11.259 46.179 66.729 1.00 33.60 164 PHE B C 1
ATOM 5484 O O . PHE B 1 167 ? 10.975 46.445 67.874 1.00 39.02 164 PHE B O 1
ATOM 5492 N N . GLY B 1 168 ? 10.508 45.376 65.981 1.00 38.09 165 GLY B N 1
ATOM 5493 C CA . GLY B 1 168 ? 9.278 44.815 66.510 1.00 33.41 165 GLY B CA 1
ATOM 5494 C C . GLY B 1 168 ? 8.355 44.149 65.496 1.00 38.01 165 GLY B C 1
ATOM 5495 O O . GLY B 1 168 ? 8.654 44.081 64.297 1.00 34.69 165 GLY B O 1
ATOM 5496 N N . GLU B 1 169 ? 7.274 43.578 66.016 1.00 42.16 166 GLU B N 1
ATOM 5497 C CA . GLU B 1 169 ? 6.248 42.914 65.221 1.00 41.63 166 GLU B CA 1
ATOM 5498 C C . GLU B 1 169 ? 4.965 43.709 64.937 1.00 39.95 166 GLU B C 1
ATOM 5499 O O . GLU B 1 169 ? 4.083 43.210 64.246 1.00 41.34 166 GLU B O 1
ATOM 5505 N N . THR B 1 170 ? 4.851 44.924 65.471 1.00 39.02 167 THR B N 1
ATOM 5506 C CA . THR B 1 170 ? 3.676 45.769 65.200 1.00 36.73 167 THR B CA 1
ATOM 5507 C C . THR B 1 170 ? 4.126 47.184 64.839 1.00 35.68 167 THR B C 1
ATOM 5508 O O . THR B 1 170 ? 5.203 47.613 65.252 1.00 38.43 167 THR B O 1
ATOM 5512 N N . PRO B 1 171 ? 3.301 47.916 64.071 1.00 35.91 168 PRO B N 1
ATOM 5513 C CA . PRO B 1 171 ? 3.694 49.249 63.585 1.00 36.08 168 PRO B CA 1
ATOM 5514 C C . PRO B 1 171 ? 3.868 50.298 64.690 1.00 41.26 168 PRO B C 1
ATOM 5515 O O . PRO B 1 171 ? 4.782 51.112 64.589 1.00 46.86 168 PRO B O 1
ATOM 5519 N N . ASP B 1 172 ? 3.033 50.270 65.726 1.00 44.51 169 ASP B N 1
ATOM 5520 C CA . ASP B 1 172 ? 3.191 51.182 66.866 1.00 46.93 169 ASP B CA 1
ATOM 5521 C C . ASP B 1 172 ? 4.575 51.052 67.478 1.00 41.46 169 ASP B C 1
ATOM 5522 O O . ASP B 1 172 ? 5.253 52.041 67.752 1.00 45.38 169 ASP B O 1
ATOM 5527 N N . GLN B 1 173 ? 4.983 49.809 67.678 1.00 37.14 170 GLN B N 1
ATOM 5528 C CA . GLN B 1 173 ? 6.252 49.472 68.300 1.00 39.34 170 GLN B CA 1
ATOM 5529 C C . GLN B 1 173 ? 7.435 49.922 67.426 1.00 40.56 170 GLN B C 1
ATOM 5530 O O . GLN B 1 173 ? 8.386 50.562 67.906 1.00 36.18 170 GLN B O 1
ATOM 5536 N N . VAL B 1 174 ? 7.357 49.614 66.134 1.00 35.13 171 VAL B N 1
ATOM 5537 C CA . VAL B 1 174 ? 8.422 49.968 65.200 1.00 35.63 171 VAL B CA 1
ATOM 5538 C C . VAL B 1 174 ? 8.525 51.481 64.992 1.00 35.78 171 VAL B C 1
ATOM 5539 O O . VAL B 1 174 ? 9.622 52.034 64.955 1.00 35.78 171 VAL B O 1
ATOM 5543 N N . SER B 1 175 ? 7.378 52.147 64.878 1.00 33.37 172 SER B N 1
ATOM 5544 C CA . SER B 1 175 ? 7.356 53.594 64.709 1.00 34.64 172 SER B CA 1
ATOM 5545 C C . SER B 1 175 ? 8.017 54.293 65.883 1.00 38.33 172 SER B C 1
ATOM 5546 O O . SER B 1 175 ? 8.823 55.204 65.696 1.00 36.76 172 SER B O 1
ATOM 5549 N N . ALA B 1 176 ? 7.646 53.879 67.095 1.00 37.39 173 ALA B N 1
ATOM 5550 C CA . ALA B 1 176 ? 8.190 54.485 68.301 1.00 35.76 173 ALA B CA 1
ATOM 5551 C C . ALA B 1 176 ? 9.700 54.309 68.386 1.00 33.06 173 ALA B C 1
ATOM 5552 O O . ALA B 1 176 ? 10.434 55.264 68.654 1.00 38.56 173 ALA B O 1
ATOM 5554 N N . LEU B 1 177 ? 10.168 53.092 68.162 1.00 34.41 174 LEU B N 1
ATOM 5555 C CA . LEU B 1 177 ? 11.593 52.815 68.313 1.00 33.88 174 LEU B CA 1
ATOM 5556 C C . LEU B 1 177 ? 12.394 53.332 67.120 1.00 34.61 174 LEU B C 1
ATOM 5557 O O . LEU B 1 177 ? 13.518 53.830 67.279 1.00 28.67 174 LEU B O 1
ATOM 5562 N N . GLY B 1 178 ? 11.806 53.231 65.928 1.00 35.38 175 GLY B N 1
ATOM 5563 C CA . GLY B 1 178 ? 12.453 53.735 64.732 1.00 35.39 175 GLY B CA 1
ATOM 5564 C C . GLY B 1 178 ? 12.656 55.242 64.768 1.00 34.82 175 GLY B C 1
ATOM 5565 O O . GLY B 1 178 ? 13.744 55.735 64.466 1.00 37.02 175 GLY B O 1
ATOM 5566 N N . THR B 1 179 ? 11.622 55.987 65.150 1.00 32.67 176 THR B N 1
ATOM 5567 C CA . THR B 1 179 ? 11.771 57.442 65.223 1.00 34.73 176 THR B CA 1
ATOM 5568 C C . THR B 1 179 ? 12.734 57.856 66.347 1.00 39.10 176 THR B C 1
ATOM 5569 O O . THR B 1 179 ? 13.463 58.836 66.212 1.00 43.75 176 THR B O 1
ATOM 5573 N N . ALA B 1 180 ? 12.756 57.103 67.444 1.00 36.82 177 ALA B N 1
ATOM 5574 C CA . ALA B 1 180 ? 13.672 57.423 68.539 1.00 36.18 177 ALA B CA 1
ATOM 5575 C C . ALA B 1 180 ? 15.122 57.273 68.093 1.00 30.62 177 ALA B C 1
ATOM 5576 O O . ALA B 1 180 ? 15.965 58.094 68.423 1.00 36.80 177 ALA B O 1
ATOM 5578 N N . PHE B 1 181 ? 15.409 56.205 67.358 1.00 26.73 178 PHE B N 1
ATOM 5579 C CA . PHE B 1 181 ? 16.725 56.021 66.777 1.00 31.71 178 PHE B CA 1
ATOM 5580 C C . PHE B 1 181 ? 17.104 57.240 65.911 1.00 34.97 178 PHE B C 1
ATOM 5581 O O . PHE B 1 181 ? 18.217 57.765 66.003 1.00 35.25 178 PHE B O 1
ATOM 5589 N N . ILE B 1 182 ? 16.164 57.693 65.090 1.00 33.89 179 ILE B N 1
ATOM 5590 C CA . ILE B 1 182 ? 16.387 58.847 64.217 1.00 33.96 179 ILE B CA 1
ATOM 5591 C C . ILE B 1 182 ? 16.640 60.136 65.013 1.00 38.10 179 ILE B C 1
ATOM 5592 O O . ILE B 1 182 ? 17.595 60.863 64.737 1.00 40.09 179 ILE B O 1
ATOM 5597 N N . ARG B 1 183 ? 15.808 60.411 66.011 1.00 37.59 180 ARG B N 1
ATOM 5598 C CA . ARG B 1 183 ? 16.052 61.560 66.881 1.00 38.69 180 ARG B CA 1
ATOM 5599 C C . ARG B 1 183 ? 17.448 61.514 67.505 1.00 37.38 180 ARG B C 1
ATOM 5600 O O . ARG B 1 183 ? 18.112 62.540 67.615 1.00 43.81 180 ARG B O 1
ATOM 5608 N N . GLY B 1 184 ? 17.888 60.329 67.922 1.00 35.13 181 GLY B N 1
ATOM 5609 C CA . GLY B 1 184 ? 19.220 60.184 68.488 1.00 32.72 181 GLY B CA 1
ATOM 5610 C C . GLY B 1 184 ? 20.281 60.565 67.463 1.00 33.18 181 GLY B C 1
ATOM 5611 O O . GLY B 1 184 ? 21.192 61.349 67.744 1.00 37.86 181 GLY B O 1
ATOM 5612 N N . ALA B 1 185 ? 20.147 60.012 66.261 1.00 25.86 182 ALA B N 1
ATOM 5613 C CA . ALA B 1 185 ? 21.105 60.249 65.184 1.00 29.87 182 ALA B CA 1
ATOM 5614 C C . ALA B 1 185 ? 21.117 61.717 64.743 1.00 33.67 182 ALA B C 1
ATOM 5615 O O . ALA B 1 185 ? 22.128 62.229 64.244 1.00 34.56 182 ALA B O 1
ATOM 5617 N N . GLN B 1 186 ? 19.992 62.397 64.929 1.00 28.27 183 GLN B N 1
ATOM 5618 C CA . GLN B 1 186 ? 19.887 63.780 64.490 1.00 32.73 183 GLN B CA 1
ATOM 5619 C C . GLN B 1 186 ? 20.677 64.761 65.366 1.00 41.44 183 GLN B C 1
ATOM 5620 O O . GLN B 1 186 ? 20.785 65.942 65.040 1.00 46.15 183 GLN B O 1
ATOM 5626 N N . GLN B 1 187 ? 21.233 64.273 66.469 1.00 39.85 184 GLN B N 1
ATOM 5627 C CA . GLN B 1 187 ? 22.126 65.097 67.285 1.00 43.50 184 GLN B CA 1
ATOM 5628 C C . GLN B 1 187 ? 23.456 65.329 66.554 1.00 43.57 184 GLN B C 1
ATOM 5629 O O . GLN B 1 187 ? 24.271 66.146 66.977 1.00 44.24 184 GLN B O 1
ATOM 5635 N N . TYR B 1 188 ? 23.675 64.601 65.463 1.00 38.63 185 TYR B N 1
ATOM 5636 C CA . TYR B 1 188 ? 24.937 64.693 64.719 1.00 38.96 185 TYR B CA 1
ATOM 5637 C C . TYR B 1 188 ? 24.668 64.899 63.234 1.00 42.09 185 TYR B C 1
ATOM 5638 O O . TYR B 1 188 ? 23.562 64.628 62.762 1.00 40.56 185 TYR B O 1
ATOM 5647 N N . ALA B 1 189 ? 25.658 65.329 62.458 1.00 42.10 186 ALA B N 1
ATOM 5648 C CA . ALA B 1 189 ? 25.291 65.556 61.081 1.00 36.71 186 ALA B CA 1
ATOM 5649 C C . ALA B 1 189 ? 25.725 64.347 60.275 1.00 39.20 186 ALA B C 1
ATOM 5650 O O . ALA B 1 189 ? 26.837 64.283 59.743 1.00 47.09 186 ALA B O 1
ATOM 5652 N N . VAL B 1 190 ? 24.735 63.501 60.024 1.00 29.29 187 VAL B N 1
ATOM 5653 C CA . VAL B 1 190 ? 24.873 62.257 59.285 1.00 30.02 187 VAL B CA 1
ATOM 5654 C C . VAL B 1 190 ? 23.504 62.102 58.656 1.00 31.63 187 VAL B C 1
ATOM 5655 O O . VAL B 1 190 ? 22.527 62.661 59.158 1.00 30.00 187 VAL B O 1
ATOM 5659 N N . LEU B 1 191 ? 23.430 61.385 57.546 1.00 29.66 188 LEU B N 1
ATOM 5660 C CA . LEU B 1 191 ? 22.143 61.024 56.977 1.00 29.68 188 LEU B CA 1
ATOM 5661 C C . LEU B 1 191 ? 21.604 59.772 57.656 1.00 35.34 188 LEU B C 1
ATOM 5662 O O . LEU B 1 191 ? 22.375 58.876 58.011 1.00 33.78 188 LEU B O 1
ATOM 5667 N N . THR B 1 192 ? 20.284 59.688 57.795 1.00 32.55 189 THR B N 1
ATOM 5668 C CA . THR B 1 192 ? 19.653 58.452 58.252 1.00 31.64 189 THR B CA 1
ATOM 5669 C C . THR B 1 192 ? 18.797 57.867 57.144 1.00 30.75 189 THR B C 1
ATOM 5670 O O . THR B 1 192 ? 18.436 58.556 56.189 1.00 34.73 189 THR B O 1
ATOM 5674 N N . THR B 1 193 ? 18.523 56.575 57.242 1.00 31.00 190 THR B N 1
ATOM 5675 C CA . THR B 1 193 ? 17.852 55.883 56.155 1.00 35.66 190 THR B CA 1
ATOM 5676 C C . THR B 1 193 ? 16.759 54.929 56.613 1.00 34.37 190 THR B C 1
ATOM 5677 O O . THR B 1 193 ? 17.036 53.955 57.308 1.00 31.77 190 THR B O 1
ATOM 5681 N N . ALA B 1 194 ? 15.529 55.183 56.182 1.00 30.13 191 ALA B N 1
ATOM 5682 C CA . ALA B 1 194 ? 14.437 54.247 56.416 1.00 31.92 191 ALA B CA 1
ATOM 5683 C C . ALA B 1 194 ? 14.509 53.106 55.389 1.00 33.31 191 ALA B C 1
ATOM 5684 O O . ALA B 1 194 ? 14.655 53.365 54.196 1.00 36.09 191 ALA B O 1
ATOM 5686 N N . LYS B 1 195 ? 14.412 51.865 55.867 1.00 29.22 192 LYS B N 1
ATOM 5687 C CA . LYS B 1 195 ? 14.549 50.636 55.065 1.00 38.37 192 LYS B CA 1
ATOM 5688 C C . LYS B 1 195 ? 13.492 49.630 55.529 1.00 35.55 192 LYS B C 1
ATOM 5689 O O . LYS B 1 195 ? 13.214 49.584 56.716 1.00 34.67 192 LYS B O 1
ATOM 5695 N N . HIS B 1 196 ? 12.918 48.800 54.653 1.00 35.09 193 HIS B N 1
ATOM 5696 C CA . HIS B 1 196 ? 13.086 48.829 53.207 1.00 30.42 193 HIS B CA 1
ATOM 5697 C C . HIS B 1 196 ? 11.688 49.035 52.615 1.00 37.53 193 HIS B C 1
ATOM 5698 O O . HIS B 1 196 ? 10.826 48.158 52.710 1.00 31.71 193 HIS B O 1
ATOM 5705 N N . PHE B 1 197 ? 11.453 50.193 52.011 1.00 35.16 194 PHE B N 1
ATOM 5706 C CA . PHE B 1 197 ? 10.090 50.607 51.641 1.00 36.83 194 PHE B CA 1
ATOM 5707 C C . PHE B 1 197 ? 9.452 49.747 50.528 1.00 37.28 194 PHE B C 1
ATOM 5708 O O . PHE B 1 197 ? 10.144 49.347 49.593 1.00 36.46 194 PHE B O 1
ATOM 5716 N N . PRO B 1 198 ? 8.123 49.495 50.605 1.00 36.84 195 PRO B N 1
ATOM 5717 C CA . PRO B 1 198 ? 7.229 49.843 51.716 1.00 36.08 195 PRO B CA 1
ATOM 5718 C C . PRO B 1 198 ? 7.106 48.750 52.791 1.00 40.10 195 PRO B C 1
ATOM 5719 O O . PRO B 1 198 ? 6.050 48.535 53.370 1.00 45.05 195 PRO B O 1
ATOM 5723 N N . GLY B 1 199 ? 8.253 48.205 53.142 1.00 43.29 196 GLY B N 1
ATOM 5724 C CA . GLY B 1 199 ? 8.524 47.253 54.206 1.00 46.29 196 GLY B CA 1
ATOM 5725 C C . GLY B 1 199 ? 8.525 45.778 53.837 1.00 43.14 196 GLY B C 1
ATOM 5726 O O . GLY B 1 199 ? 7.564 45.196 53.325 1.00 34.73 196 GLY B O 1
ATOM 5727 N N . HIS B 1 200 ? 9.606 45.154 54.231 1.00 35.30 197 HIS B N 1
ATOM 5728 C CA . HIS B 1 200 ? 9.951 43.816 53.901 1.00 35.26 197 HIS B CA 1
ATOM 5729 C C . HIS B 1 200 ? 9.533 42.813 54.968 1.00 35.91 197 HIS B C 1
ATOM 5730 O O . HIS B 1 200 ? 9.963 41.709 54.925 1.00 34.67 197 HIS B O 1
ATOM 5737 N N . GLY B 1 201 ? 8.756 43.223 55.953 1.00 37.43 198 GLY B N 1
ATOM 5738 C CA . GLY B 1 201 ? 8.426 42.368 57.073 1.00 34.44 198 GLY B CA 1
ATOM 5739 C C . GLY B 1 201 ? 7.648 41.081 56.912 1.00 39.51 198 GLY B C 1
ATOM 5740 O O . GLY B 1 201 ? 8.006 40.086 57.452 1.00 38.26 198 GLY B O 1
ATOM 5741 N N . ASP B 1 202 ? 6.583 41.108 56.145 1.00 42.21 199 ASP B N 1
ATOM 5742 C CA . ASP B 1 202 ? 5.750 39.948 55.935 1.00 43.57 199 ASP B CA 1
ATOM 5743 C C . ASP B 1 202 ? 6.126 39.116 54.767 1.00 47.73 199 ASP B C 1
ATOM 5744 O O . ASP B 1 202 ? 5.468 39.172 53.781 1.00 49.27 199 ASP B O 1
ATOM 5749 N N . THR B 1 203 ? 7.179 38.346 54.858 1.00 44.53 200 THR B N 1
ATOM 5750 C CA . THR B 1 203 ? 7.500 37.447 53.790 1.00 41.75 200 THR B CA 1
ATOM 5751 C C . THR B 1 203 ? 8.416 36.404 54.339 1.00 40.11 200 THR B C 1
ATOM 5752 O O . THR B 1 203 ? 8.995 36.612 55.341 1.00 42.20 200 THR B O 1
ATOM 5756 N N . ALA B 1 204 ? 8.531 35.272 53.688 1.00 40.82 201 ALA B N 1
ATOM 5757 C CA . ALA B 1 204 ? 9.454 34.254 54.116 1.00 42.04 201 ALA B CA 1
ATOM 5758 C C . ALA B 1 204 ? 10.581 34.156 53.133 1.00 40.95 201 ALA B C 1
ATOM 5759 O O . ALA B 1 204 ? 11.363 33.253 53.163 1.00 37.19 201 ALA B O 1
ATOM 5761 N N . THR B 1 205 ? 10.629 35.113 52.241 1.00 38.66 202 THR B N 1
ATOM 5762 C CA . THR B 1 205 ? 11.635 35.094 51.174 1.00 35.28 202 THR B CA 1
ATOM 5763 C C . THR B 1 205 ? 12.678 36.217 51.283 1.00 34.74 202 THR B C 1
ATOM 5764 O O . THR B 1 205 ? 12.346 37.390 51.474 1.00 33.55 202 THR B O 1
ATOM 5768 N N . ASP B 1 206 ? 13.945 35.850 51.152 1.00 37.12 203 ASP B N 1
ATOM 5769 C CA . ASP B 1 206 ? 15.043 36.820 51.206 1.00 35.45 203 ASP B CA 1
ATOM 5770 C C . ASP B 1 206 ? 15.299 37.401 49.814 1.00 39.54 203 ASP B C 1
ATOM 5771 O O . ASP B 1 206 ? 15.648 36.660 48.898 1.00 35.74 203 ASP B O 1
ATOM 5776 N N . SER B 1 207 ? 15.134 38.717 49.661 1.00 36.69 204 SER B N 1
ATOM 5777 C CA . SER B 1 207 ? 15.258 39.363 48.356 1.00 35.01 204 SER B CA 1
ATOM 5778 C C . SER B 1 207 ? 16.688 39.380 47.843 1.00 35.56 204 SER B C 1
ATOM 5779 O O . SER B 1 207 ? 16.939 39.771 46.706 1.00 39.24 204 SER B O 1
ATOM 5782 N N . HIS B 1 208 ? 17.626 38.982 48.694 1.00 35.84 205 HIS B N 1
ATOM 5783 C CA . HIS B 1 208 ? 18.976 38.681 48.235 1.00 34.74 205 HIS B CA 1
ATOM 5784 C C . HIS B 1 208 ? 19.000 37.435 47.346 1.00 36.53 205 HIS B C 1
ATOM 5785 O O . HIS B 1 208 ? 19.869 37.319 46.490 1.00 40.09 205 HIS B O 1
ATOM 5792 N N . LEU B 1 209 ? 18.160 36.443 47.635 1.00 34.48 206 LEU B N 1
ATOM 5793 C CA . LEU B 1 209 ? 18.127 35.237 46.796 1.00 37.84 206 LEU B CA 1
ATOM 5794 C C . LEU B 1 209 ? 17.059 35.133 45.705 1.00 44.46 206 LEU B C 1
ATOM 5795 O O . LEU B 1 209 ? 17.199 34.333 44.767 1.00 40.30 206 LEU B O 1
ATOM 5800 N N . ALA B 1 210 ? 16.045 35.988 45.773 1.00 42.10 207 ALA B N 1
ATOM 5801 C CA . ALA B 1 210 ? 14.902 35.875 44.865 1.00 46.55 207 ALA B CA 1
ATOM 5802 C C . ALA B 1 210 ? 13.868 36.942 45.159 1.00 42.14 207 ALA B C 1
ATOM 5803 O O . ALA B 1 210 ? 13.868 37.541 46.239 1.00 41.72 207 ALA B O 1
ATOM 5805 N N . LEU B 1 211 ? 12.981 37.165 44.196 1.00 40.99 208 LEU B N 1
ATOM 5806 C CA . LEU B 1 211 ? 12.021 38.254 44.278 1.00 39.74 208 LEU B CA 1
ATOM 5807 C C . LEU B 1 211 ? 10.785 37.833 45.067 1.00 41.82 208 LEU B C 1
ATOM 5808 O O . LEU B 1 211 ? 10.018 36.981 44.623 1.00 49.34 208 LEU B O 1
ATOM 5813 N N . PRO B 1 212 ? 10.594 38.419 46.255 1.00 40.64 209 PRO B N 1
ATOM 5814 C CA . PRO B 1 212 ? 9.386 38.134 47.037 1.00 45.70 209 PRO B CA 1
ATOM 5815 C C . PRO B 1 212 ? 8.184 38.925 46.530 1.00 47.45 209 PRO B C 1
ATOM 5816 O O . PRO B 1 212 ? 8.372 39.974 45.913 1.00 44.52 209 PRO B O 1
ATOM 5820 N N . THR B 1 213 ? 6.978 38.433 46.810 1.00 53.10 210 THR B N 1
ATOM 5821 C CA . THR B 1 213 ? 5.748 39.171 46.540 1.00 51.41 210 THR B CA 1
ATOM 5822 C C . THR B 1 213 ? 4.971 39.411 47.838 1.00 56.79 210 THR B C 1
ATOM 5823 O O . THR B 1 213 ? 4.707 38.475 48.593 1.00 58.32 210 THR B O 1
ATOM 5827 N N . ILE B 1 214 ? 4.627 40.668 48.107 1.00 55.69 211 ILE B N 1
ATOM 5828 C CA . ILE B 1 214 ? 3.756 40.997 49.229 1.00 54.10 211 ILE B CA 1
ATOM 5829 C C . ILE B 1 214 ? 2.357 41.191 48.668 1.00 62.07 211 ILE B C 1
ATOM 5830 O O . ILE B 1 214 ? 2.110 42.131 47.913 1.00 68.83 211 ILE B O 1
ATOM 5835 N N . SER B 1 215 ? 1.440 40.308 49.043 1.00 59.71 212 SER B N 1
ATOM 5836 C CA . SER B 1 215 ? 0.135 40.243 48.393 1.00 65.32 212 SER B CA 1
ATOM 5837 C C . SER B 1 215 ? -0.964 41.104 49.035 1.00 67.33 212 SER B C 1
ATOM 5838 O O . SER B 1 215 ? -2.115 41.051 48.611 1.00 82.06 212 SER B O 1
ATOM 5841 N N . HIS B 1 216 ? -0.614 41.888 50.048 1.00 54.28 213 HIS B N 1
ATOM 5842 C CA . HIS B 1 216 ? -1.598 42.666 50.801 1.00 55.25 213 HIS B CA 1
ATOM 5843 C C . HIS B 1 216 ? -2.220 43.807 50.010 1.00 56.70 213 HIS B C 1
ATOM 5844 O O . HIS B 1 216 ? -1.571 44.399 49.143 1.00 59.57 213 HIS B O 1
ATOM 5851 N N . ASP B 1 217 ? -3.477 44.125 50.313 1.00 52.55 214 ASP B N 1
ATOM 5852 C CA . ASP B 1 217 ? -4.154 45.225 49.630 1.00 51.85 214 ASP B CA 1
ATOM 5853 C C . ASP B 1 217 ? -3.721 46.579 50.191 1.00 53.64 214 ASP B C 1
ATOM 5854 O O . ASP B 1 217 ? -2.953 46.651 51.160 1.00 51.74 214 ASP B O 1
ATOM 5859 N N . ASP B 1 218 ? -4.238 47.644 49.589 1.00 53.27 215 ASP B N 1
ATOM 5860 C CA . ASP B 1 218 ? -3.804 48.998 49.905 1.00 55.88 215 ASP B CA 1
ATOM 5861 C C . ASP B 1 218 ? -4.109 49.372 51.351 1.00 54.73 215 ASP B C 1
ATOM 5862 O O . ASP B 1 218 ? -3.284 49.975 52.045 1.00 52.39 215 ASP B O 1
ATOM 5867 N N . THR B 1 219 ? -5.302 49.000 51.799 1.00 59.27 216 THR B N 1
ATOM 5868 C CA . THR B 1 219 ? -5.729 49.266 53.166 1.00 57.22 216 THR B CA 1
ATOM 5869 C C . THR B 1 219 ? -4.778 48.647 54.183 1.00 57.82 216 THR B C 1
ATOM 5870 O O . THR B 1 219 ? -4.401 49.289 55.163 1.00 60.37 216 THR B O 1
ATOM 5874 N N . ARG B 1 220 ? -4.391 47.397 53.947 1.00 55.08 217 ARG B N 1
ATOM 5875 C CA . ARG B 1 220 ? -3.503 46.695 54.868 1.00 51.38 217 ARG B CA 1
ATOM 5876 C C . ARG B 1 220 ? -2.096 47.306 54.851 1.00 52.04 217 ARG B C 1
ATOM 5877 O O . ARG B 1 220 ? -1.465 47.467 55.897 1.00 55.01 217 ARG B O 1
ATOM 5885 N N . LEU B 1 221 ? -1.616 47.672 53.670 1.00 50.09 218 LEU B N 1
ATOM 5886 C CA . LEU B 1 221 ? -0.312 48.326 53.564 1.00 46.69 218 LEU B CA 1
ATOM 5887 C C . LEU B 1 221 ? -0.269 49.624 54.377 1.00 44.30 218 LEU B C 1
ATOM 5888 O O . LEU B 1 221 ? 0.725 49.931 55.025 1.00 42.96 218 LEU B O 1
ATOM 5893 N N . ASN B 1 222 ? -1.352 50.390 54.340 1.00 50.65 219 ASN B N 1
ATOM 5894 C CA . ASN B 1 222 ? -1.404 51.633 55.096 1.00 50.29 219 ASN B CA 1
ATOM 5895 C C . ASN B 1 222 ? -1.647 51.412 56.590 1.00 54.90 219 ASN B C 1
ATOM 5896 O O . ASN B 1 222 ? -1.388 52.298 57.404 1.00 55.05 219 ASN B O 1
ATOM 5901 N N . THR B 1 223 ? -2.187 50.249 56.937 1.00 50.61 220 THR B N 1
ATOM 5902 C CA . THR B 1 223 ? -2.414 49.895 58.336 1.00 50.70 220 THR B CA 1
ATOM 5903 C C . THR B 1 223 ? -1.181 49.345 59.058 1.00 50.15 220 THR B C 1
ATOM 5904 O O . THR B 1 223 ? -0.970 49.634 60.228 1.00 53.79 220 THR B O 1
ATOM 5908 N N . VAL B 1 224 ? -0.381 48.546 58.357 1.00 50.80 221 VAL B N 1
ATOM 5909 C CA . VAL B 1 224 ? 0.716 47.803 58.984 1.00 48.98 221 VAL B CA 1
ATOM 5910 C C . VAL B 1 224 ? 2.111 48.214 58.502 1.00 48.46 221 VAL B C 1
ATOM 5911 O O . VAL B 1 224 ? 2.938 48.667 59.301 1.00 46.11 221 VAL B O 1
ATOM 5915 N N . GLU B 1 225 ? 2.385 48.016 57.213 1.00 42.45 222 GLU B N 1
ATOM 5916 C CA . GLU B 1 225 ? 3.718 48.286 56.654 1.00 41.66 222 GLU B CA 1
ATOM 5917 C C . GLU B 1 225 ? 4.134 49.766 56.685 1.00 41.22 222 GLU B C 1
ATOM 5918 O O . GLU B 1 225 ? 5.251 50.093 57.066 1.00 40.02 222 GLU B O 1
ATOM 5924 N N . LEU B 1 226 ? 3.239 50.640 56.235 1.00 45.20 223 LEU B N 1
ATOM 5925 C CA . LEU B 1 226 ? 3.513 52.073 56.052 1.00 43.76 223 LEU B CA 1
ATOM 5926 C C . LEU B 1 226 ? 3.708 52.994 57.273 1.00 43.88 223 LEU B C 1
ATOM 5927 O O . LEU B 1 226 ? 4.581 53.859 57.251 1.00 48.03 223 LEU B O 1
ATOM 5932 N N . PRO B 1 227 ? 2.876 52.847 58.318 1.00 44.83 224 PRO B N 1
ATOM 5933 C CA . PRO B 1 227 ? 2.922 53.832 59.414 1.00 49.66 224 PRO B CA 1
ATOM 5934 C C . PRO B 1 227 ? 4.331 54.152 59.974 1.00 46.34 224 PRO B C 1
ATOM 5935 O O . PRO B 1 227 ? 4.626 55.313 60.261 1.00 46.25 224 PRO B O 1
ATOM 5939 N N . PRO B 1 228 ? 5.193 53.142 60.148 1.00 40.27 225 PRO B N 1
ATOM 5940 C CA . PRO B 1 228 ? 6.523 53.570 60.606 1.00 34.99 225 PRO B CA 1
ATOM 5941 C C . PRO B 1 228 ? 7.283 54.406 59.562 1.00 38.94 225 PRO B C 1
ATOM 5942 O O . PRO B 1 228 ? 8.061 55.285 59.933 1.00 41.35 225 PRO B O 1
ATOM 5946 N N . PHE B 1 229 ? 7.053 54.149 58.276 1.00 36.80 226 PHE B N 1
ATOM 5947 C CA . PHE B 1 229 ? 7.686 54.954 57.238 1.00 37.28 226 PHE B CA 1
ATOM 5948 C C . PHE B 1 229 ? 7.159 56.388 57.270 1.00 42.03 226 PHE B C 1
ATOM 5949 O O . PHE B 1 229 ? 7.934 57.345 57.192 1.00 43.51 226 PHE B O 1
ATOM 5957 N N . LYS B 1 230 ? 5.847 56.541 57.421 1.00 41.74 227 LYS B N 1
ATOM 5958 C CA . LYS B 1 230 ? 5.257 57.874 57.511 1.00 45.50 227 LYS B CA 1
ATOM 5959 C C . LYS B 1 230 ? 5.861 58.643 58.677 1.00 47.02 227 LYS B C 1
ATOM 5960 O O . LYS B 1 230 ? 6.193 59.821 58.553 1.00 43.22 227 LYS B O 1
ATOM 5966 N N . ALA B 1 231 ? 5.988 57.975 59.819 1.00 44.41 228 ALA B N 1
ATOM 5967 C CA . ALA B 1 231 ? 6.510 58.629 61.006 1.00 40.72 228 ALA B CA 1
ATOM 5968 C C . ALA B 1 231 ? 7.981 59.032 60.827 1.00 40.24 228 ALA B C 1
ATOM 5969 O O . ALA B 1 231 ? 8.376 60.116 61.241 1.00 41.27 228 ALA B O 1
ATOM 5971 N N . ALA B 1 232 ? 8.785 58.161 60.218 1.00 34.41 229 ALA B N 1
ATOM 5972 C CA . ALA B 1 232 ? 10.178 58.495 59.908 1.00 36.99 229 ALA B CA 1
ATOM 5973 C C . ALA B 1 232 ? 10.252 59.702 58.965 1.00 39.78 229 ALA B C 1
ATOM 5974 O O . ALA B 1 232 ? 11.025 60.635 59.189 1.00 38.65 229 ALA B O 1
ATOM 5976 N N . ILE B 1 233 ? 9.439 59.678 57.913 1.00 40.73 230 ILE B N 1
ATOM 5977 C CA . ILE B 1 233 ? 9.374 60.787 56.964 1.00 38.06 230 ILE B CA 1
ATOM 5978 C C . ILE B 1 233 ? 8.953 62.089 57.653 1.00 43.50 230 ILE B C 1
ATOM 5979 O O . ILE B 1 233 ? 9.601 63.121 57.485 1.00 43.48 230 ILE B O 1
ATOM 5984 N N . GLN B 1 234 ? 7.876 62.045 58.435 1.00 43.61 231 GLN B N 1
ATOM 5985 C CA . GLN B 1 234 ? 7.450 63.234 59.166 1.00 48.05 231 GLN B CA 1
ATOM 5986 C C . GLN B 1 234 ? 8.505 63.649 60.178 1.00 47.29 231 GLN B C 1
ATOM 5987 O O . GLN B 1 234 ? 8.586 64.817 60.550 1.00 49.20 231 GLN B O 1
ATOM 5993 N N . GLY B 1 235 ? 9.317 62.685 60.609 1.00 44.71 232 GLY B N 1
ATOM 5994 C CA . GLY B 1 235 ? 10.406 62.950 61.537 1.00 40.60 232 GLY B CA 1
ATOM 5995 C C . GLY B 1 235 ? 11.692 63.404 60.858 1.00 44.72 232 GLY B C 1
ATOM 5996 O O . GLY B 1 235 ? 12.716 63.589 61.524 1.00 47.29 232 GLY B O 1
ATOM 5997 N N . GLY B 1 236 ? 11.647 63.572 59.534 1.00 36.62 233 GLY B N 1
ATOM 5998 C CA . GLY B 1 236 ? 12.774 64.118 58.798 1.00 31.80 233 GLY B CA 1
ATOM 5999 C C . GLY B 1 236 ? 13.904 63.164 58.426 1.00 37.04 233 GLY B C 1
ATOM 6000 O O . GLY B 1 236 ? 15.039 63.601 58.242 1.00 35.91 233 GLY B O 1
ATOM 6001 N N . VAL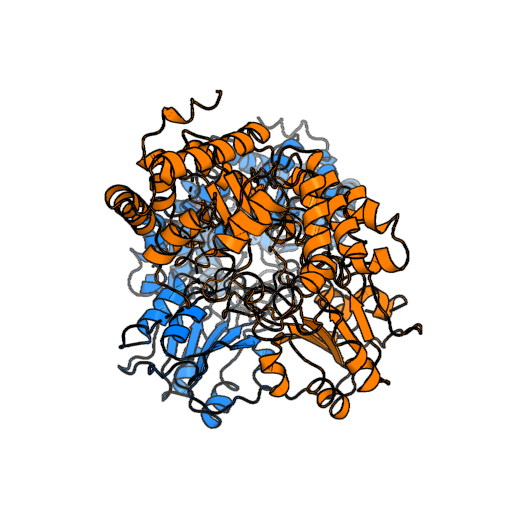 B 1 237 ? 13.615 61.871 58.299 1.00 32.26 234 VAL B N 1
ATOM 6002 C CA . VAL B 1 237 ? 14.632 60.934 57.830 1.00 31.26 234 VAL B CA 1
ATOM 6003 C C . VAL B 1 237 ? 15.143 61.408 56.451 1.00 34.37 234 VAL B C 1
ATOM 6004 O O . VAL B 1 237 ? 14.361 61.886 55.635 1.00 33.04 234 VAL B O 1
ATOM 6008 N N . ASP B 1 238 ? 16.452 61.327 56.209 1.00 32.81 235 ASP B N 1
ATOM 6009 C CA . ASP B 1 238 ? 17.035 61.912 54.982 1.00 35.57 235 ASP B CA 1
ATOM 6010 C C . ASP B 1 238 ? 16.902 61.044 53.741 1.00 36.55 235 ASP B C 1
ATOM 6011 O O . ASP B 1 238 ? 16.902 61.547 52.620 1.00 38.11 235 ASP B O 1
ATOM 6016 N N . ALA B 1 239 ? 16.829 59.736 53.938 1.00 28.08 236 ALA B N 1
ATOM 6017 C CA . ALA B 1 239 ? 16.791 58.832 52.806 1.00 33.51 236 ALA B CA 1
ATOM 6018 C C . ALA B 1 239 ? 15.805 57.729 53.105 1.00 34.75 236 ALA B C 1
ATOM 6019 O O . ALA B 1 239 ? 15.635 57.356 54.255 1.00 29.66 236 ALA B O 1
ATOM 6021 N N . VAL B 1 240 ? 15.168 57.217 52.059 1.00 32.72 237 VAL B N 1
ATOM 6022 C CA . VAL B 1 240 ? 14.325 56.039 52.147 1.00 30.99 237 VAL B CA 1
ATOM 6023 C C . VAL B 1 240 ? 14.829 55.032 51.117 1.00 34.70 237 VAL B C 1
ATOM 6024 O O . VAL B 1 240 ? 14.874 55.334 49.914 1.00 38.03 237 VAL B O 1
ATOM 6036 N N A ASN B 1 242 ? 14.356 51.491 49.154 0.64 33.37 239 ASN B N 1
ATOM 6037 N N B ASN B 1 242 ? 14.341 51.475 49.160 0.36 33.85 239 ASN B N 1
ATOM 6038 C CA A ASN B 1 242 ? 13.256 50.648 48.709 0.64 35.77 239 ASN B CA 1
ATOM 6039 C CA B ASN B 1 242 ? 13.190 50.670 48.761 0.36 35.37 239 ASN B CA 1
ATOM 6040 C C A ASN B 1 242 ? 13.662 49.177 48.720 0.64 35.61 239 ASN B C 1
ATOM 6041 C C B ASN B 1 242 ? 13.523 49.208 48.460 0.36 35.96 239 ASN B C 1
ATOM 6042 O O A ASN B 1 242 ? 14.838 48.849 48.572 0.64 34.97 239 ASN B O 1
ATOM 6043 O O B ASN B 1 242 ? 14.494 48.915 47.761 0.36 36.32 239 ASN B O 1
ATOM 6052 N N . ALA B 1 243 ? 12.701 48.301 48.988 1.00 35.18 240 ALA B N 1
ATOM 6053 C CA . ALA B 1 243 ? 12.906 46.856 48.838 1.00 37.44 240 ALA B CA 1
ATOM 6054 C C . ALA B 1 243 ? 12.713 46.369 47.394 1.00 38.82 240 ALA B C 1
ATOM 6055 O O . ALA B 1 243 ? 11.911 46.945 46.656 1.00 41.77 240 ALA B O 1
ATOM 6057 N N . HIS B 1 244 ? 13.361 45.263 47.007 1.00 38.87 241 HIS B N 1
ATOM 6058 C CA . HIS B 1 244 ? 13.023 44.698 45.711 1.00 37.93 241 HIS B CA 1
ATOM 6059 C C . HIS B 1 244 ? 11.902 43.732 46.046 1.00 40.87 241 HIS B C 1
ATOM 6060 O O . HIS B 1 244 ? 12.131 42.604 46.498 1.00 39.61 241 HIS B O 1
ATOM 6067 N N . LEU B 1 245 ? 10.688 44.144 45.713 1.00 36.86 242 LEU B N 1
ATOM 6068 C CA . LEU B 1 245 ? 9.503 43.405 46.105 1.00 39.00 242 LEU B CA 1
ATOM 6069 C C . LEU B 1 245 ? 8.430 43.641 45.079 1.00 43.86 242 LEU B C 1
ATOM 6070 O O . LEU B 1 245 ? 8.233 44.775 44.644 1.00 45.48 242 LEU B O 1
ATOM 6083 N N . ILE B 1 247 ? 4.753 44.329 44.713 1.00 48.26 244 ILE B N 1
ATOM 6084 C CA . ILE B 1 247 ? 3.590 44.778 45.470 1.00 42.14 244 ILE B CA 1
ATOM 6085 C C . ILE B 1 247 ? 2.439 44.910 44.498 1.00 48.11 244 ILE B C 1
ATOM 6086 O O . ILE B 1 247 ? 2.133 46.012 44.047 1.00 52.27 244 ILE B O 1
ATOM 6091 N N . PRO B 1 248 ? 1.807 43.778 44.156 1.00 50.78 245 PRO B N 1
ATOM 6092 C CA . PRO B 1 248 ? 0.814 43.722 43.072 1.00 54.49 245 PRO B CA 1
ATOM 6093 C C . PRO B 1 248 ? -0.390 44.634 43.287 1.00 57.43 245 PRO B C 1
ATOM 6094 O O . PRO B 1 248 ? -1.053 44.975 42.314 1.00 63.91 245 PRO B O 1
ATOM 6098 N N . ALA B 1 249 ? -0.669 45.034 44.523 1.00 56.13 246 ALA B N 1
ATOM 6099 C CA . ALA B 1 249 ? -1.758 45.980 44.741 1.00 56.96 246 ALA B CA 1
ATOM 6100 C C . ALA B 1 249 ? -1.429 47.348 44.144 1.00 55.96 246 ALA B C 1
ATOM 6101 O O . ALA B 1 249 ? -2.312 48.038 43.649 1.00 60.56 246 ALA B O 1
ATOM 6103 N N . TRP B 1 250 ? -0.183 47.783 44.289 1.00 54.57 247 TRP B N 1
ATOM 6104 C CA . TRP B 1 250 ? 0.288 49.003 43.636 1.00 49.37 247 TRP B CA 1
ATOM 6105 C C . TRP B 1 250 ? 0.773 48.907 42.194 1.00 49.52 247 TRP B C 1
ATOM 6106 O O . TRP B 1 250 ? 0.461 49.762 41.376 1.00 54.23 247 TRP B O 1
ATOM 6117 N N . ASP B 1 251 ? 1.592 47.906 41.903 1.00 53.54 248 ASP B N 1
ATOM 6118 C CA . ASP B 1 251 ? 2.119 47.731 40.556 1.00 50.46 248 ASP B CA 1
ATOM 6119 C C . ASP B 1 251 ? 2.188 46.251 40.179 1.00 54.12 248 ASP B C 1
ATOM 6120 O O . ASP B 1 251 ? 2.866 45.471 40.847 1.00 54.73 248 ASP B O 1
ATOM 6125 N N . GLN B 1 252 ? 1.506 45.862 39.108 1.00 53.66 249 GLN B N 1
ATOM 6126 C CA . GLN B 1 252 ? 1.517 44.463 38.673 1.00 57.56 249 GLN B CA 1
ATOM 6127 C C . GLN B 1 252 ? 2.687 43.982 37.798 1.00 59.43 249 GLN B C 1
ATOM 6128 O O . GLN B 1 252 ? 2.989 42.789 37.779 1.00 64.46 249 GLN B O 1
ATOM 6134 N N . GLN B 1 253 ? 3.270 44.876 37.005 1.00 60.18 250 GLN B N 1
ATOM 6135 C CA . GLN B 1 253 ? 4.459 44.539 36.218 1.00 62.02 250 GLN B CA 1
ATOM 6136 C C . GLN B 1 253 ? 5.803 44.647 36.948 1.00 61.53 250 GLN B C 1
ATOM 6137 O O . GLN B 1 253 ? 6.639 43.753 36.846 1.00 66.78 250 GLN B O 1
ATOM 6143 N N . TYR B 1 254 ? 5.987 45.751 37.678 1.00 54.55 251 TYR B N 1
ATOM 6144 C CA . TYR B 1 254 ? 7.295 46.191 38.196 1.00 49.37 251 TYR B CA 1
ATOM 6145 C C . TYR B 1 254 ? 7.508 46.071 39.707 1.00 49.07 251 TYR B C 1
ATOM 6146 O O . TYR B 1 254 ? 6.669 46.515 40.485 1.00 49.04 251 TYR B O 1
ATOM 6155 N N . PRO B 1 255 ? 8.621 45.459 40.136 1.00 43.20 252 PRO B N 1
ATOM 6156 C CA . PRO B 1 255 ? 8.905 45.509 41.575 1.00 45.25 252 PRO B CA 1
ATOM 6157 C C . PRO B 1 255 ? 9.165 46.947 42.035 1.00 44.26 252 PRO B C 1
ATOM 6158 O O . PRO B 1 255 ? 9.377 47.824 41.202 1.00 45.18 252 PRO B O 1
ATOM 6162 N N . ALA B 1 256 ? 9.113 47.187 43.343 1.00 39.45 253 ALA B N 1
ATOM 6163 C CA . ALA B 1 256 ? 9.146 48.544 43.881 1.00 40.57 253 ALA B CA 1
ATOM 6164 C C . ALA B 1 256 ? 10.317 49.356 43.334 1.00 45.39 253 ALA B C 1
ATOM 6165 O O . ALA B 1 256 ? 10.200 50.560 43.111 1.00 48.86 253 ALA B O 1
ATOM 6167 N N . THR B 1 257 ? 11.435 48.676 43.110 1.00 46.03 254 THR B N 1
ATOM 6168 C CA . THR B 1 257 ? 12.670 49.301 42.666 1.00 41.65 254 THR B CA 1
ATOM 6169 C C . THR B 1 257 ? 12.550 49.950 41.303 1.00 42.21 254 THR B C 1
ATOM 6170 O O . THR B 1 257 ? 13.179 50.968 41.044 1.00 43.16 254 THR B O 1
ATOM 6174 N N . LEU B 1 258 ? 11.831 49.274 40.413 1.00 43.20 255 LEU B N 1
ATOM 6175 C CA . LEU B 1 258 ? 11.601 49.707 39.039 1.00 46.24 255 LEU B CA 1
ATOM 6176 C C . LEU B 1 258 ? 10.250 50.390 38.764 1.00 46.95 255 LEU B C 1
ATOM 6177 O O . LEU B 1 258 ? 9.916 50.666 37.610 1.00 50.24 255 LEU B O 1
ATOM 6182 N N . SER B 1 259 ? 9.449 50.605 39.799 1.00 42.72 256 SER B N 1
ATOM 6183 C CA . SER B 1 259 ? 8.056 51.019 39.606 1.00 46.46 256 SER B CA 1
ATOM 6184 C C . SER B 1 259 ? 7.781 52.493 39.867 1.00 44.64 256 SER B C 1
ATOM 6185 O O . SER B 1 259 ? 7.904 52.953 40.996 1.00 43.18 256 SER B O 1
ATOM 6188 N N . PRO B 1 260 ? 7.378 53.233 38.819 1.00 45.36 257 PRO B N 1
ATOM 6189 C CA . PRO B 1 260 ? 6.971 54.641 38.941 1.00 43.68 257 PRO B CA 1
ATOM 6190 C C . PRO B 1 260 ? 5.796 54.831 39.897 1.00 47.55 257 PRO B C 1
ATOM 6191 O O . PRO B 1 260 ? 5.804 55.775 40.683 1.00 49.15 257 PRO B O 1
ATOM 6195 N N . ALA B 1 261 ? 4.795 53.961 39.817 1.00 46.52 258 ALA B N 1
ATOM 6196 C CA . ALA B 1 261 ? 3.647 54.045 40.711 1.00 47.53 258 ALA B CA 1
ATOM 6197 C C . ALA B 1 261 ? 4.066 53.947 42.183 1.00 49.47 258 ALA B C 1
ATOM 6198 O O . ALA B 1 261 ? 3.538 54.664 43.037 1.00 54.39 258 ALA B O 1
ATOM 6200 N N . ILE B 1 262 ? 4.983 53.038 42.495 1.00 48.21 259 ILE B N 1
ATOM 6201 C CA . ILE B 1 262 ? 5.457 52.928 43.872 1.00 46.81 259 ILE B CA 1
ATOM 6202 C C . ILE B 1 262 ? 6.413 54.035 44.358 1.00 49.07 259 ILE B C 1
ATOM 6203 O O . ILE B 1 262 ? 6.127 54.703 45.358 1.00 45.80 259 ILE B O 1
ATOM 6208 N N . LEU B 1 263 ? 7.522 54.256 43.651 1.00 46.76 260 LEU B N 1
ATOM 6209 C CA . LEU B 1 263 ? 8.525 55.222 44.125 1.00 41.63 260 LEU B CA 1
ATOM 6210 C C . LEU B 1 263 ? 8.019 56.658 43.978 1.00 46.61 260 LEU B C 1
ATOM 6211 O O . LEU B 1 263 ? 8.130 57.461 44.901 1.00 48.66 260 LEU B O 1
ATOM 6216 N N . THR B 1 264 ? 7.505 56.993 42.801 1.00 41.70 261 THR B N 1
ATOM 6217 C CA . THR B 1 264 ? 6.952 58.324 42.592 1.00 47.76 261 THR B CA 1
ATOM 6218 C C . THR B 1 264 ? 5.528 58.499 43.132 1.00 49.43 261 THR B C 1
ATOM 6219 O O . THR B 1 264 ? 5.250 59.451 43.858 1.00 53.60 261 THR B O 1
ATOM 6223 N N . GLY B 1 265 ? 4.644 57.559 42.810 1.00 47.49 262 GLY B N 1
ATOM 6224 C CA . GLY B 1 265 ? 3.259 57.644 43.234 1.00 48.12 262 GLY B CA 1
ATOM 6225 C C . GLY B 1 265 ? 3.049 57.513 44.735 1.00 53.36 262 GLY B C 1
ATOM 6226 O O . GLY B 1 265 ? 2.475 58.403 45.358 1.00 55.51 262 GLY B O 1
ATOM 6227 N N . GLN B 1 266 ? 3.522 56.416 45.323 1.00 44.89 263 GLN B N 1
ATOM 6228 C CA . GLN B 1 266 ? 3.305 56.169 46.754 1.00 50.67 263 GLN B CA 1
ATOM 6229 C C . GLN B 1 266 ? 4.237 56.964 47.674 1.00 47.48 263 GLN B C 1
ATOM 6230 O O . GLN B 1 266 ? 3.810 57.487 48.705 1.00 48.42 263 GLN B O 1
ATOM 6236 N N . LEU B 1 267 ? 5.509 57.051 47.300 1.00 48.32 264 LEU B N 1
ATOM 6237 C CA . LEU B 1 267 ? 6.534 57.580 48.199 1.00 49.38 264 LEU B CA 1
ATOM 6238 C C . LEU B 1 267 ? 6.753 59.080 48.016 1.00 51.77 264 LEU B C 1
ATOM 6239 O O . LEU B 1 267 ? 6.490 59.866 48.925 1.00 52.38 264 LEU B O 1
ATOM 6244 N N . ARG B 1 268 ? 7.240 59.476 46.845 1.00 48.81 265 ARG B N 1
ATOM 6245 C CA . ARG B 1 268 ? 7.511 60.884 46.575 1.00 46.64 265 ARG B CA 1
ATOM 6246 C C . ARG B 1 268 ? 6.239 61.750 46.681 1.00 50.78 265 ARG B C 1
ATOM 6247 O O . ARG B 1 268 ? 6.243 62.810 47.314 1.00 47.01 265 ARG B O 1
ATOM 6255 N N . HIS B 1 269 ? 5.151 61.296 46.068 1.00 49.11 266 HIS B N 1
ATOM 6256 C CA . HIS B 1 269 ? 3.917 62.083 46.030 1.00 49.54 266 HIS B CA 1
ATOM 6257 C C . HIS B 1 269 ? 2.985 61.873 47.234 1.00 51.63 266 HIS B C 1
ATOM 6258 O O . HIS B 1 269 ? 2.773 62.791 48.023 1.00 53.01 266 HIS B O 1
ATOM 6265 N N . LYS B 1 270 ? 2.428 60.674 47.382 1.00 51.33 267 LYS B N 1
ATOM 6266 C CA . LYS B 1 270 ? 1.429 60.456 48.430 1.00 53.11 267 LYS B CA 1
ATOM 6267 C C . LYS B 1 270 ? 1.974 60.716 49.836 1.00 50.41 267 LYS B C 1
ATOM 6268 O O . LYS B 1 270 ? 1.336 61.399 50.632 1.00 54.45 267 LYS B O 1
ATOM 6274 N N . LEU B 1 271 ? 3.154 60.187 50.141 1.00 49.90 268 LEU B N 1
ATOM 6275 C CA . LEU B 1 271 ? 3.756 60.431 51.451 1.00 45.19 268 LEU B CA 1
ATOM 6276 C C . LEU B 1 271 ? 4.519 61.754 51.520 1.00 45.81 268 LEU B C 1
ATOM 6277 O O . LEU B 1 271 ? 4.995 62.142 52.584 1.00 45.17 268 LEU B O 1
ATOM 6282 N N . GLY B 1 272 ? 4.636 62.442 50.387 1.00 44.17 269 GLY B N 1
ATOM 6283 C CA . GLY B 1 272 ? 5.338 63.714 50.345 1.00 43.76 269 GLY B CA 1
ATOM 6284 C C . GLY B 1 272 ? 6.796 63.659 50.795 1.00 45.71 269 GLY B C 1
ATOM 6285 O O . GLY B 1 272 ? 7.290 64.625 51.374 1.00 49.37 269 GLY B O 1
ATOM 6286 N N . PHE B 1 273 ? 7.493 62.555 50.514 1.00 38.58 270 PHE B N 1
ATOM 6287 C CA . PHE B 1 273 ? 8.904 62.425 50.894 1.00 38.38 270 PHE B CA 1
ATOM 6288 C C . PHE B 1 273 ? 9.812 63.237 49.981 1.00 42.94 270 PHE B C 1
ATOM 6289 O O . PHE B 1 273 ? 9.807 63.070 48.760 1.00 50.73 270 PHE B O 1
ATOM 6297 N N . LYS B 1 274 ? 10.560 64.154 50.584 1.00 45.84 271 LYS B N 1
ATOM 6298 C CA . LYS B 1 274 ? 11.371 65.106 49.828 1.00 43.30 271 LYS B CA 1
ATOM 6299 C C . LYS B 1 274 ? 12.860 64.760 49.702 1.00 42.73 271 LYS B C 1
ATOM 6300 O O . LYS B 1 274 ? 13.596 65.462 49.015 1.00 42.29 271 LYS B O 1
ATOM 6306 N N . GLY B 1 275 ? 13.300 63.679 50.345 1.00 36.45 272 GLY B N 1
ATOM 6307 C CA . GLY B 1 275 ? 14.723 63.355 50.397 1.00 30.29 272 GLY B CA 1
ATOM 6308 C C . GLY B 1 275 ? 15.172 62.347 49.351 1.00 34.05 272 GLY B C 1
ATOM 6309 O O . GLY B 1 275 ? 14.557 62.219 48.292 1.00 45.08 272 GLY B O 1
ATOM 6310 N N . LEU B 1 276 ? 16.253 61.637 49.650 1.00 34.25 273 LEU B N 1
ATOM 6311 C CA . LEU B 1 276 ? 16.857 60.703 48.711 1.00 33.84 273 LEU B CA 1
ATOM 6312 C C . LEU B 1 276 ? 16.080 59.397 48.664 1.00 38.03 273 LEU B C 1
ATOM 6313 O O . LEU B 1 276 ? 15.858 58.754 49.689 1.00 39.35 273 LEU B O 1
ATOM 6318 N N . ILE B 1 277 ? 15.660 59.016 47.468 1.00 32.24 274 ILE B N 1
ATOM 6319 C CA . ILE B 1 277 ? 15.035 57.725 47.251 1.00 33.67 274 ILE B CA 1
ATOM 6320 C C . ILE B 1 277 ? 16.118 56.777 46.747 1.00 35.07 274 ILE B C 1
ATOM 6321 O O . ILE B 1 277 ? 16.677 56.974 45.666 1.00 40.78 274 ILE B O 1
ATOM 6326 N N . VAL B 1 278 ? 16.431 55.765 47.547 1.00 35.04 275 VAL B N 1
ATOM 6327 C CA . VAL B 1 278 ? 17.581 54.906 47.272 1.00 34.94 275 VAL B CA 1
ATOM 6328 C C . VAL B 1 278 ? 17.152 53.493 46.903 1.00 37.67 275 VAL B C 1
ATOM 6329 O O . VAL B 1 278 ? 16.267 52.925 47.546 1.00 35.12 275 VAL B O 1
ATOM 6333 N N . THR B 1 279 ? 17.758 52.923 45.863 1.00 32.47 276 THR B N 1
ATOM 6334 C CA . THR B 1 279 ? 17.482 51.522 45.571 1.00 31.14 276 THR B CA 1
ATOM 6335 C C . THR B 1 279 ? 18.214 50.673 46.608 1.00 31.49 276 THR B C 1
ATOM 6336 O O . THR B 1 279 ? 19.261 51.074 47.130 1.00 30.58 276 THR B O 1
ATOM 6340 N N . ASP B 1 280 ? 17.670 49.503 46.908 1.00 33.26 277 ASP B N 1
ATOM 6341 C CA . ASP B 1 280 ? 18.444 48.468 47.585 1.00 28.53 277 ASP B CA 1
ATOM 6342 C C . ASP B 1 280 ? 19.522 48.001 46.589 1.00 32.09 277 ASP B C 1
ATOM 6343 O O . ASP B 1 280 ? 19.451 48.323 45.393 1.00 30.68 277 ASP B O 1
ATOM 6348 N N . ALA B 1 281 ? 20.549 47.316 47.084 1.00 29.10 278 ALA B N 1
ATOM 6349 C CA . ALA B 1 281 ? 21.692 46.963 46.255 1.00 31.35 278 ALA B CA 1
ATOM 6350 C C . ALA B 1 281 ? 21.250 46.293 44.951 1.00 32.46 278 ALA B C 1
ATOM 6351 O O . ALA B 1 281 ? 20.493 45.322 44.962 1.00 34.65 278 ALA B O 1
ATOM 6353 N N . LEU B 1 282 ? 21.758 46.802 43.832 1.00 32.35 279 LEU B N 1
ATOM 6354 C CA . LEU B 1 282 ? 21.298 46.362 42.522 1.00 32.03 279 LEU B CA 1
ATOM 6355 C C . LEU B 1 282 ? 21.972 45.081 42.064 1.00 35.63 279 LEU B C 1
ATOM 6356 O O . LEU B 1 282 ? 21.682 44.588 40.992 1.00 35.19 279 LEU B O 1
ATOM 6361 N N . VAL B 1 283 ? 22.876 44.544 42.875 1.00 35.28 280 VAL B N 1
ATOM 6362 C CA . VAL B 1 283 ? 23.464 43.242 42.571 1.00 34.21 280 VAL B CA 1
ATOM 6363 C C . VAL B 1 283 ? 22.693 42.109 43.238 1.00 34.78 280 VAL B C 1
ATOM 6364 O O . VAL B 1 283 ? 23.096 40.953 43.135 1.00 36.01 280 VAL B O 1
ATOM 6376 N N . GLY B 1 285 ? 19.924 39.229 43.959 1.00 39.37 282 GLY B N 1
ATOM 6377 C CA . GLY B 1 285 ? 19.229 38.245 43.147 1.00 39.78 282 GLY B CA 1
ATOM 6378 C C . GLY B 1 285 ? 17.798 38.626 42.802 1.00 42.74 282 GLY B C 1
ATOM 6379 O O . GLY B 1 285 ? 17.335 38.387 41.686 1.00 42.87 282 GLY B O 1
ATOM 6380 N N . GLY B 1 286 ? 17.090 39.202 43.769 1.00 39.79 283 GLY B N 1
ATOM 6381 C CA . GLY B 1 286 ? 15.718 39.616 43.561 1.00 34.42 283 GLY B CA 1
ATOM 6382 C C . GLY B 1 286 ? 15.563 40.553 42.371 1.00 43.63 283 GLY B C 1
ATOM 6383 O O . GLY B 1 286 ? 14.643 40.390 41.570 1.00 42.79 283 GLY B O 1
ATOM 6384 N N . ILE B 1 287 ? 16.431 41.560 42.277 1.00 44.05 284 ILE B N 1
ATOM 6385 C CA . ILE B 1 287 ? 16.415 42.470 41.134 1.00 39.95 284 ILE B CA 1
ATOM 6386 C C . ILE B 1 287 ? 17.145 41.936 39.876 1.00 41.17 284 ILE B C 1
ATOM 6387 O O . ILE B 1 287 ? 16.634 42.092 38.764 1.00 42.63 284 ILE B O 1
ATOM 6392 N N . THR B 1 288 ? 18.314 41.301 40.039 1.00 41.25 285 THR B N 1
ATOM 6393 C CA . THR B 1 288 ? 19.088 40.811 38.873 1.00 41.67 285 THR B CA 1
ATOM 6394 C C . THR B 1 288 ? 18.370 39.712 38.111 1.00 45.25 285 THR B C 1
ATOM 6395 O O . THR B 1 288 ? 18.607 39.511 36.924 1.00 44.16 285 THR B O 1
ATOM 6399 N N A GLN B 1 289 ? 17.512 38.974 38.807 0.63 45.48 286 GLN B N 1
ATOM 6400 N N B GLN B 1 289 ? 17.502 38.987 38.802 0.37 45.51 286 GLN B N 1
ATOM 6401 C CA A GLN B 1 289 ? 16.730 37.924 38.167 0.63 47.70 286 GLN B CA 1
ATOM 6402 C CA B GLN B 1 289 ? 16.737 37.931 38.160 0.37 47.29 286 GLN B CA 1
ATOM 6403 C C A GLN B 1 289 ? 15.551 38.520 37.387 0.63 48.33 286 GLN B C 1
ATOM 6404 C C B GLN B 1 289 ? 15.553 38.520 37.387 0.37 48.28 286 GLN B C 1
ATOM 6405 O O A GLN B 1 289 ? 14.942 37.851 36.552 0.63 51.19 286 GLN B O 1
ATOM 6406 O O B GLN B 1 289 ? 14.955 37.852 36.542 0.37 50.85 286 GLN B O 1
ATOM 6417 N N . PHE B 1 290 ? 15.223 39.776 37.676 1.00 44.27 287 PHE B N 1
ATOM 6418 C CA . PHE B 1 290 ? 14.119 40.446 37.000 1.00 42.35 287 PHE B CA 1
ATOM 6419 C C . PHE B 1 290 ? 14.468 41.042 35.639 1.00 45.76 287 PHE B C 1
ATOM 6420 O O . PHE B 1 290 ? 13.697 40.923 34.691 1.00 49.23 287 PHE B O 1
ATOM 6428 N N . ALA B 1 291 ? 15.615 41.702 35.545 1.00 45.95 288 ALA B N 1
ATOM 6429 C CA . ALA B 1 291 ? 16.019 42.308 34.279 1.00 50.11 288 ALA B CA 1
ATOM 6430 C C . ALA B 1 291 ? 17.527 42.526 34.200 1.00 49.91 288 ALA B C 1
ATOM 6431 O O . ALA B 1 291 ? 18.226 42.471 35.216 1.00 46.45 288 ALA B O 1
ATOM 6433 N N . ALA B 1 292 ? 18.018 42.750 32.984 1.00 44.38 289 ALA B N 1
ATOM 6434 C CA . ALA B 1 292 ? 19.436 43.021 32.756 1.00 46.62 289 ALA B CA 1
ATOM 6435 C C . ALA B 1 292 ? 19.890 44.333 33.406 1.00 41.65 289 ALA B C 1
ATOM 6436 O O . ALA B 1 292 ? 19.082 45.232 33.650 1.00 46.09 289 ALA B O 1
ATOM 6438 N N . PRO B 1 293 ? 21.191 44.439 33.698 1.00 38.19 290 PRO B N 1
ATOM 6439 C CA . PRO B 1 293 ? 21.764 45.589 34.410 1.00 40.74 290 PRO B CA 1
ATOM 6440 C C . PRO B 1 293 ? 21.455 46.931 33.755 1.00 44.43 290 PRO B C 1
ATOM 6441 O O . PRO B 1 293 ? 21.080 47.868 34.467 1.00 35.97 290 PRO B O 1
ATOM 6445 N N . ASP B 1 294 ? 21.600 47.017 32.430 1.00 41.56 291 ASP B N 1
ATOM 6446 C CA . ASP B 1 294 ? 21.342 48.264 31.714 1.00 44.73 291 ASP B CA 1
ATOM 6447 C C . ASP B 1 294 ? 19.869 48.674 31.812 1.00 44.07 291 ASP B C 1
ATOM 6448 O O . ASP B 1 294 ? 19.548 49.850 31.976 1.00 43.22 291 ASP B O 1
ATOM 6453 N N . THR B 1 295 ? 18.977 47.697 31.730 1.00 44.61 292 THR B N 1
ATOM 6454 C CA . THR B 1 295 ? 17.551 47.959 31.884 1.00 43.89 292 THR B CA 1
ATOM 6455 C C . THR B 1 295 ? 17.252 48.412 33.312 1.00 42.59 292 THR B C 1
ATOM 6456 O O . THR B 1 295 ? 16.475 49.348 33.537 1.00 43.10 292 THR B O 1
ATOM 6460 N N . VAL B 1 296 ? 17.869 47.744 34.280 1.00 35.74 293 VAL B N 1
ATOM 6461 C CA . VAL B 1 296 ? 17.601 48.049 35.682 1.00 30.24 293 VAL B CA 1
ATOM 6462 C C . VAL B 1 296 ? 17.920 49.485 36.081 1.00 36.07 293 VAL B C 1
ATOM 6463 O O . VAL B 1 296 ? 17.075 50.140 36.694 1.00 39.32 293 VAL B O 1
ATOM 6467 N N . VAL B 1 297 ? 19.112 49.988 35.735 1.00 36.08 294 VAL B N 1
ATOM 6468 C CA . VAL B 1 297 ? 19.471 51.351 36.147 1.00 36.12 294 VAL B CA 1
ATOM 6469 C C . VAL B 1 297 ? 18.580 52.393 35.478 1.00 40.84 294 VAL B C 1
ATOM 6470 O O . VAL B 1 297 ? 18.147 53.343 36.123 1.00 42.01 294 VAL B O 1
ATOM 6474 N N . VAL B 1 298 ? 18.306 52.223 34.188 1.00 37.14 295 VAL B N 1
ATOM 6475 C CA . VAL B 1 298 ? 17.465 53.185 33.481 1.00 39.76 295 VAL B CA 1
ATOM 6476 C C . VAL B 1 298 ? 16.047 53.208 34.054 1.00 40.75 295 VAL B C 1
ATOM 6477 O O . VAL B 1 298 ? 15.493 54.274 34.336 1.00 41.08 295 VAL B O 1
ATOM 6481 N N . GLN B 1 299 ? 15.470 52.028 34.239 1.00 38.09 296 GLN B N 1
ATOM 6482 C CA . GLN B 1 299 ? 14.114 51.921 34.754 1.00 42.83 296 GLN B CA 1
ATOM 6483 C C . GLN B 1 299 ? 14.006 52.376 36.225 1.00 41.82 296 GLN B C 1
ATOM 6484 O O . GLN B 1 299 ? 12.962 52.856 36.653 1.00 41.72 296 GLN B O 1
ATOM 6490 N N . ALA B 1 300 ? 15.089 52.253 36.988 1.00 35.22 297 ALA B N 1
ATOM 6491 C CA . ALA B 1 300 ? 15.071 52.712 38.374 1.00 38.53 297 ALA B CA 1
ATOM 6492 C C . ALA B 1 300 ? 15.009 54.234 38.393 1.00 38.76 297 ALA B C 1
ATOM 6493 O O . ALA B 1 300 ? 14.273 54.823 39.188 1.00 37.15 297 ALA B O 1
ATOM 6495 N N . ILE B 1 301 ? 15.799 54.867 37.529 1.00 33.63 298 ILE B N 1
ATOM 6496 C CA . ILE B 1 301 ? 15.735 56.322 37.398 1.00 41.02 298 ILE B CA 1
ATOM 6497 C C . ILE B 1 301 ? 14.340 56.766 36.950 1.00 40.23 298 ILE B C 1
ATOM 6498 O O . ILE B 1 301 ? 13.754 57.661 37.548 1.00 38.98 298 ILE B O 1
ATOM 6503 N N . ALA B 1 302 ? 13.806 56.135 35.907 1.00 38.14 299 ALA B N 1
ATOM 6504 C CA . ALA B 1 302 ? 12.460 56.466 35.439 1.00 37.53 299 ALA B CA 1
ATOM 6505 C C . ALA B 1 302 ? 11.433 56.316 36.563 1.00 40.97 299 ALA B C 1
ATOM 6506 O O . ALA B 1 302 ? 10.476 57.077 36.642 1.00 42.17 299 ALA B O 1
ATOM 6508 N N . ALA B 1 303 ? 11.634 55.328 37.430 1.00 38.23 300 ALA B N 1
ATOM 6509 C CA . ALA B 1 303 ? 10.715 55.088 38.546 1.00 41.68 300 ALA B CA 1
ATOM 6510 C C . ALA B 1 303 ? 10.773 56.191 39.610 1.00 41.80 300 ALA B C 1
ATOM 6511 O O . ALA B 1 303 ? 9.818 56.366 40.359 1.00 43.10 300 ALA B O 1
ATOM 6513 N N . GLY B 1 304 ? 11.842 56.990 39.596 1.00 37.78 301 GLY B N 1
ATOM 6514 C CA . GLY B 1 304 ? 12.124 57.967 40.642 1.00 38.53 301 GLY B CA 1
ATOM 6515 C C . GLY B 1 304 ? 13.303 57.801 41.608 1.00 41.46 301 GLY B C 1
ATOM 6516 O O . GLY B 1 304 ? 13.467 58.622 42.507 1.00 40.21 301 GLY B O 1
ATOM 6517 N N . ALA B 1 305 ? 14.132 56.774 41.438 1.00 37.50 302 ALA B N 1
ATOM 6518 C CA . ALA B 1 305 ? 15.329 56.624 42.278 1.00 35.83 302 ALA B CA 1
ATOM 6519 C C . ALA B 1 305 ? 16.309 57.792 42.128 1.00 37.91 302 ALA B C 1
ATOM 6520 O O . ALA B 1 305 ? 16.636 58.188 41.004 1.00 35.17 302 ALA B O 1
ATOM 6522 N N . ASP B 1 306 ? 16.738 58.371 43.252 1.00 33.04 303 ASP B N 1
ATOM 6523 C CA . ASP B 1 306 ? 17.861 59.323 43.274 1.00 29.66 303 ASP B CA 1
ATOM 6524 C C . ASP B 1 306 ? 19.257 58.714 43.326 1.00 34.80 303 ASP B C 1
ATOM 6525 O O . ASP B 1 306 ? 20.239 59.337 42.896 1.00 33.59 303 ASP B O 1
ATOM 6530 N N . ILE B 1 307 ? 19.356 57.530 43.922 1.00 30.70 304 ILE B N 1
ATOM 6531 C CA . ILE B 1 307 ? 20.648 56.924 44.162 1.00 29.35 304 ILE B CA 1
ATOM 6532 C C . ILE B 1 307 ? 20.591 55.491 43.673 1.00 31.79 304 ILE B C 1
ATOM 6533 O O . ILE B 1 307 ? 19.687 54.737 44.050 1.00 30.07 304 ILE B O 1
ATOM 6538 N N . LEU B 1 308 ? 21.552 55.113 42.836 1.00 29.91 305 LEU B N 1
ATOM 6539 C CA . LEU B 1 308 ? 21.617 53.741 42.353 1.00 33.31 305 LEU B CA 1
ATOM 6540 C C . LEU B 1 308 ? 22.701 53.035 43.161 1.00 29.91 305 LEU B C 1
ATOM 6541 O O . LEU B 1 308 ? 23.882 53.308 42.989 1.00 34.87 305 LEU B O 1
ATOM 6546 N N . LEU B 1 309 ? 22.297 52.129 44.039 1.00 32.03 306 LEU B N 1
ATOM 6547 C CA . LEU B 1 309 ? 23.233 51.532 44.986 1.00 29.59 306 LEU B CA 1
ATOM 6548 C C . LEU B 1 309 ? 23.821 50.250 44.419 1.00 29.14 306 LEU B C 1
ATOM 6549 O O . LEU B 1 309 ? 23.091 49.293 44.138 1.00 27.83 306 LEU B O 1
ATOM 6562 N N . PRO B 1 311 ? 25.417 49.230 41.465 1.00 35.89 308 PRO B N 1
ATOM 6563 C CA . PRO B 1 311 ? 25.121 48.648 40.158 1.00 33.33 308 PRO B CA 1
ATOM 6564 C C . PRO B 1 311 ? 26.153 47.575 39.835 1.00 33.09 308 PRO B C 1
ATOM 6565 O O . PRO B 1 311 ? 27.342 47.748 40.119 1.00 36.21 308 PRO B O 1
ATOM 6569 N N . PRO B 1 312 ? 25.697 46.441 39.291 1.00 33.09 309 PRO B N 1
ATOM 6570 C CA . PRO B 1 312 ? 26.653 45.387 38.956 1.00 38.47 309 PRO B CA 1
ATOM 6571 C C . PRO B 1 312 ? 27.722 45.873 37.976 1.00 40.19 309 PRO B C 1
ATOM 6572 O O . PRO B 1 312 ? 28.844 45.361 38.032 1.00 34.91 309 PRO B O 1
ATOM 6576 N N . ASP B 1 313 ? 27.387 46.805 37.080 1.00 36.78 310 ASP B N 1
ATOM 6577 C CA . ASP B 1 313 ? 28.407 47.358 36.192 1.00 36.24 310 ASP B CA 1
ATOM 6578 C C . ASP B 1 313 ? 28.314 48.879 36.134 1.00 39.12 310 ASP B C 1
ATOM 6579 O O . ASP B 1 313 ? 27.455 49.444 35.447 1.00 44.11 310 ASP B O 1
ATOM 6584 N N . VAL B 1 314 ? 29.306 49.537 36.717 1.00 39.26 311 VAL B N 1
ATOM 6585 C CA . VAL B 1 314 ? 29.226 50.971 36.925 1.00 35.82 311 VAL B CA 1
ATOM 6586 C C . VAL B 1 314 ? 29.492 51.728 35.630 1.00 38.92 311 VAL B C 1
ATOM 6587 O O . VAL B 1 314 ? 28.762 52.658 35.275 1.00 36.71 311 VAL B O 1
ATOM 6591 N N . ASP B 1 315 ? 30.537 51.318 34.919 1.00 33.36 312 ASP B N 1
ATOM 6592 C CA . ASP B 1 315 ? 30.873 51.965 33.667 1.00 36.79 312 ASP B CA 1
ATOM 6593 C C . ASP B 1 315 ? 29.745 51.761 32.661 1.00 42.48 312 ASP B C 1
ATOM 6594 O O . ASP B 1 315 ? 29.364 52.698 31.956 1.00 42.56 312 ASP B O 1
ATOM 6599 N N . GLY B 1 316 ? 29.203 50.543 32.618 1.00 45.40 313 GLY B N 1
ATOM 6600 C CA . GLY B 1 316 ? 28.110 50.204 31.712 1.00 38.50 313 GLY B CA 1
ATOM 6601 C C . GLY B 1 316 ? 26.842 50.972 32.047 1.00 40.63 313 GLY B C 1
ATOM 6602 O O . GLY B 1 316 ? 26.132 51.430 31.152 1.00 48.34 313 GLY B O 1
ATOM 6603 N N . ALA B 1 317 ? 26.571 51.136 33.342 1.00 40.83 314 ALA B N 1
ATOM 6604 C CA . ALA B 1 317 ? 25.408 51.897 33.791 1.00 41.14 314 ALA B CA 1
ATOM 6605 C C . ALA B 1 317 ? 25.466 53.352 33.323 1.00 40.75 314 ALA B C 1
ATOM 6606 O O . ALA B 1 317 ? 24.474 53.901 32.846 1.00 39.99 314 ALA B O 1
ATOM 6608 N N . ILE B 1 318 ? 26.628 53.981 33.467 1.00 39.23 315 ILE B N 1
ATOM 6609 C CA . ILE B 1 318 ? 26.791 55.348 33.003 1.00 41.63 315 ILE B CA 1
ATOM 6610 C C . ILE B 1 318 ? 26.516 55.459 31.491 1.00 45.23 315 ILE B C 1
ATOM 6611 O O . ILE B 1 318 ? 25.766 56.335 31.048 1.00 43.46 315 ILE B O 1
ATOM 6616 N N . ILE B 1 319 ? 27.096 54.558 30.703 1.00 48.49 316 ILE B N 1
ATOM 6617 C CA . ILE B 1 319 ? 26.833 54.547 29.270 1.00 45.62 316 ILE B CA 1
ATOM 6618 C C . ILE B 1 319 ? 25.338 54.386 29.015 1.00 47.65 316 ILE B C 1
ATOM 6619 O O . ILE B 1 319 ? 24.746 55.091 28.186 1.00 49.23 316 ILE B O 1
ATOM 6624 N N . ALA B 1 320 ? 24.732 53.441 29.721 1.00 46.99 317 ALA B N 1
ATOM 6625 C CA . ALA B 1 320 ? 23.342 53.099 29.470 1.00 47.09 317 ALA B CA 1
ATOM 6626 C C . ALA B 1 320 ? 22.443 54.296 29.739 1.00 41.36 317 ALA B C 1
ATOM 6627 O O . ALA B 1 320 ? 21.499 54.575 28.993 1.00 40.00 317 ALA B O 1
ATOM 6629 N N . ILE B 1 321 ? 22.738 55.006 30.813 1.00 36.85 318 ILE B N 1
ATOM 6630 C CA . ILE B 1 321 ? 21.955 56.183 31.149 1.00 38.94 318 ILE B CA 1
ATOM 6631 C C . ILE B 1 321 ? 22.141 57.293 30.101 1.00 41.11 318 ILE B C 1
ATOM 6632 O O . ILE B 1 321 ? 21.169 57.906 29.674 1.00 46.65 318 ILE B O 1
ATOM 6637 N N . GLU B 1 322 ? 23.375 57.530 29.662 1.00 42.40 319 GLU B N 1
ATOM 6638 C CA . GLU B 1 322 ? 23.610 58.505 28.586 1.00 45.03 319 GLU B CA 1
ATOM 6639 C C . GLU B 1 322 ? 22.849 58.113 27.320 1.00 43.92 319 GLU B C 1
ATOM 6640 O O . GLU B 1 322 ? 22.230 58.954 26.656 1.00 42.21 319 GLU B O 1
ATOM 6646 N N . THR B 1 323 ? 22.888 56.828 26.995 1.00 46.60 320 THR B N 1
ATOM 6647 C CA . THR B 1 323 ? 22.216 56.333 25.799 1.00 49.16 320 THR B CA 1
ATOM 6648 C C . THR B 1 323 ? 20.709 56.540 25.919 1.00 49.55 320 THR B C 1
ATOM 6649 O O . THR B 1 323 ? 20.046 56.930 24.952 1.00 48.33 320 THR B O 1
ATOM 6653 N N . ALA B 1 324 ? 20.175 56.300 27.115 1.00 50.01 321 ALA B N 1
ATOM 6654 C CA . ALA B 1 324 ? 18.745 56.465 27.361 1.00 50.62 321 ALA B CA 1
ATOM 6655 C C . ALA B 1 324 ? 18.308 57.929 27.258 1.00 50.38 321 ALA B C 1
ATOM 6656 O O . ALA B 1 324 ? 17.160 58.223 26.944 1.00 49.96 321 ALA B O 1
ATOM 6658 N N . ILE B 1 325 ? 19.224 58.850 27.527 1.00 49.02 322 ILE B N 1
ATOM 6659 C CA . ILE B 1 325 ? 18.910 60.259 27.374 1.00 49.53 322 ILE B CA 1
ATOM 6660 C C . ILE B 1 325 ? 18.912 60.653 25.897 1.00 53.37 322 ILE B C 1
ATOM 6661 O O . ILE B 1 325 ? 18.035 61.393 25.445 1.00 55.35 322 ILE B O 1
ATOM 6666 N N . LYS B 1 326 ? 19.883 60.143 25.142 1.00 57.95 323 LYS B N 1
ATOM 6667 C CA . LYS B 1 326 ? 19.941 60.403 23.702 1.00 55.30 323 LYS B CA 1
ATOM 6668 C C . LYS B 1 326 ? 18.691 59.903 22.996 1.00 61.66 323 LYS B C 1
ATOM 6669 O O . LYS B 1 326 ? 18.239 60.514 22.038 1.00 62.20 323 LYS B O 1
ATOM 6675 N N . THR B 1 327 ? 18.133 58.794 23.474 1.00 64.74 324 THR B N 1
ATOM 6676 C CA . THR B 1 327 ? 16.968 58.194 22.829 1.00 63.92 324 THR B CA 1
ATOM 6677 C C . THR B 1 327 ? 15.643 58.795 23.296 1.00 59.43 324 THR B C 1
ATOM 6678 O O . THR B 1 327 ? 14.596 58.478 22.746 1.00 59.91 324 THR B O 1
ATOM 6682 N N . GLY B 1 328 ? 15.681 59.638 24.324 1.00 60.38 325 GLY B N 1
ATOM 6683 C CA . GLY B 1 328 ? 14.474 60.285 24.809 1.00 60.60 325 GLY B CA 1
ATOM 6684 C C . GLY B 1 328 ? 13.708 59.495 25.861 1.00 64.17 325 GLY B C 1
ATOM 6685 O O . GLY B 1 328 ? 12.668 59.943 26.348 1.00 66.82 325 GLY B O 1
ATOM 6686 N N . GLN B 1 329 ? 14.209 58.317 26.214 1.00 59.10 326 GLN B N 1
ATOM 6687 C CA . GLN B 1 329 ? 13.578 57.527 27.262 1.00 59.46 326 GLN B CA 1
ATOM 6688 C C . GLN B 1 329 ? 13.767 58.178 28.641 1.00 62.64 326 GLN B C 1
ATOM 6689 O O . GLN B 1 329 ? 12.903 58.063 29.518 1.00 60.15 326 GLN B O 1
ATOM 6695 N N . LEU B 1 330 ? 14.908 58.843 28.823 1.00 58.49 327 LEU B N 1
ATOM 6696 C CA . LEU B 1 330 ? 15.146 59.704 29.979 1.00 48.00 327 LEU B CA 1
ATOM 6697 C C . LEU B 1 330 ? 15.469 61.107 29.492 1.00 55.22 327 LEU B C 1
ATOM 6698 O O . LEU B 1 330 ? 16.068 61.275 28.428 1.00 58.57 327 LEU B O 1
ATOM 6703 N N . SER B 1 331 ? 15.095 62.114 30.277 1.00 51.60 328 SER B N 1
ATOM 6704 C CA . SER B 1 331 ? 15.450 63.493 29.962 1.00 50.18 328 SER B CA 1
ATOM 6705 C C . SER B 1 331 ? 16.645 63.917 30.812 1.00 51.64 328 SER B C 1
ATOM 6706 O O . SER B 1 331 ? 16.800 63.480 31.960 1.00 46.20 328 SER B O 1
ATOM 6709 N N . GLU B 1 332 ? 17.498 64.757 30.235 1.00 49.01 329 GLU B N 1
ATOM 6710 C CA . GLU B 1 332 ? 18.670 65.271 30.934 1.00 49.57 329 GLU B CA 1
ATOM 6711 C C . GLU B 1 332 ? 18.300 65.931 32.274 1.00 43.39 329 GLU B C 1
ATOM 6712 O O . GLU B 1 332 ? 18.957 65.712 33.297 1.00 42.53 329 GLU B O 1
ATOM 6718 N N . SER B 1 333 ? 17.241 66.729 32.270 1.00 38.32 330 SER B N 1
ATOM 6719 C CA . SER B 1 333 ? 16.844 67.465 33.465 1.00 42.67 330 SER B CA 1
ATOM 6720 C C . SER B 1 333 ? 16.465 66.524 34.599 1.00 45.03 330 SER B C 1
ATOM 6721 O O . SER B 1 333 ? 16.590 66.876 35.771 1.00 41.89 330 SER B O 1
ATOM 6724 N N . ARG B 1 334 ? 16.010 65.326 34.250 1.00 44.61 331 ARG B N 1
ATOM 6725 C CA . ARG B 1 334 ? 15.692 64.328 35.257 1.00 40.69 331 ARG B CA 1
ATOM 6726 C C . ARG B 1 334 ? 16.912 64.022 36.133 1.0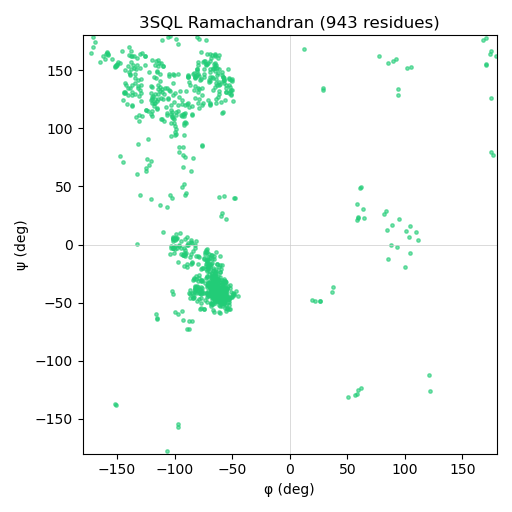0 44.28 331 ARG B C 1
ATOM 6727 O O . ARG B 1 334 ? 16.796 63.887 37.353 1.00 44.89 331 ARG B O 1
ATOM 6735 N N . ILE B 1 335 ? 18.082 63.921 35.513 1.00 42.82 332 ILE B N 1
ATOM 6736 C CA . ILE B 1 335 ? 19.306 63.621 36.250 1.00 38.11 332 ILE B CA 1
ATOM 6737 C C . ILE B 1 335 ? 19.614 64.756 37.226 1.00 39.59 332 ILE B C 1
ATOM 6738 O O . ILE B 1 335 ? 19.939 64.521 38.391 1.00 40.95 332 ILE B O 1
ATOM 6743 N N . TYR B 1 336 ? 19.504 65.993 36.749 1.00 40.04 333 TYR B N 1
ATOM 6744 C CA . TYR B 1 336 ? 19.823 67.151 37.580 1.00 39.75 333 TYR B CA 1
ATOM 6745 C C . TYR B 1 336 ? 18.839 67.363 38.741 1.00 47.43 333 TYR B C 1
ATOM 6746 O O . TYR B 1 336 ? 19.215 67.922 39.780 1.00 49.34 333 TYR B O 1
ATOM 6755 N N . GLU B 1 337 ? 17.598 66.901 38.570 1.00 41.69 334 GLU B N 1
ATOM 6756 C CA . GLU B 1 337 ? 16.628 66.876 39.669 1.00 42.79 334 GLU B CA 1
ATOM 6757 C C . GLU B 1 337 ? 17.133 65.999 40.821 1.00 42.11 334 GLU B C 1
ATOM 6758 O O . GLU B 1 337 ? 16.994 66.354 41.990 1.00 43.28 334 GLU B O 1
ATOM 6764 N N . SER B 1 338 ? 17.728 64.859 40.490 1.00 39.05 335 SER B N 1
ATOM 6765 C CA . SER B 1 338 ? 18.302 64.001 41.520 1.00 38.42 335 SER B CA 1
ATOM 6766 C C . SER B 1 338 ? 19.564 64.612 42.119 1.00 38.87 335 SER B C 1
ATOM 6767 O O . SER B 1 338 ? 19.760 64.559 43.330 1.00 42.79 335 SER B O 1
ATOM 6770 N N . VAL B 1 339 ? 20.418 65.197 41.280 1.00 39.10 336 VAL B N 1
ATOM 6771 C CA . VAL B 1 339 ? 21.637 65.826 41.787 1.00 37.81 336 VAL B CA 1
ATOM 6772 C C . VAL B 1 339 ? 21.278 66.916 42.798 1.00 41.03 336 VAL B C 1
ATOM 6773 O O . VAL B 1 339 ? 21.948 67.080 43.818 1.00 44.68 336 VAL B O 1
ATOM 6777 N N . GLU B 1 340 ? 20.210 67.656 42.507 1.00 43.34 337 GLU B N 1
ATOM 6778 C CA . GLU B 1 340 ? 19.706 68.685 43.405 1.00 40.51 337 GLU B CA 1
ATOM 6779 C C . GLU B 1 340 ? 19.388 68.140 44.803 1.00 39.27 337 GLU B C 1
ATOM 6780 O O . GLU B 1 340 ? 19.713 68.770 45.804 1.00 39.09 337 GLU B O 1
ATOM 6786 N N . ARG B 1 341 ? 18.727 66.986 44.863 1.00 32.98 338 ARG B N 1
ATOM 6787 C CA . ARG B 1 341 ? 18.404 66.340 46.139 1.00 41.44 338 ARG B CA 1
ATOM 6788 C C . ARG B 1 341 ? 19.662 65.862 46.829 1.00 42.14 338 ARG B C 1
ATOM 6789 O O . ARG B 1 341 ? 19.785 65.949 48.050 1.00 46.19 338 ARG B O 1
ATOM 6797 N N . ILE B 1 342 ? 20.599 65.358 46.038 1.00 35.70 339 ILE B N 1
ATOM 6798 C CA . ILE B 1 342 ? 21.879 64.916 46.571 1.00 36.51 339 ILE B CA 1
ATOM 6799 C C . ILE B 1 342 ? 22.628 66.106 47.175 1.00 38.87 339 ILE B C 1
ATOM 6800 O O . ILE B 1 342 ? 23.286 65.986 48.212 1.00 37.21 339 ILE B O 1
ATOM 6805 N N . TRP B 1 343 ? 22.516 67.262 46.530 1.00 37.08 340 TRP B N 1
ATOM 6806 C CA . TRP B 1 343 ? 23.107 68.486 47.074 1.00 36.63 340 TRP B CA 1
ATOM 6807 C C . TRP B 1 343 ? 22.497 68.856 48.433 1.00 36.37 340 TRP B C 1
ATOM 6808 O O . TRP B 1 343 ? 23.205 69.279 49.344 1.00 41.09 340 TRP B O 1
ATOM 6819 N N . GLN B 1 344 ? 21.182 68.719 48.567 1.00 34.40 341 GLN B N 1
ATOM 6820 C CA . GLN B 1 344 ? 20.540 68.984 49.855 1.00 38.90 341 GLN B CA 1
ATOM 6821 C C . GLN B 1 344 ? 21.160 68.067 50.906 1.00 40.04 341 GLN B C 1
ATOM 6822 O O . GLN B 1 344 ? 21.554 68.508 51.983 1.00 43.43 341 GLN B O 1
ATOM 6828 N N . ALA B 1 345 ? 21.264 66.785 50.577 1.00 36.08 342 ALA B N 1
ATOM 6829 C CA . ALA B 1 345 ? 21.804 65.817 51.514 1.00 33.59 342 ALA B CA 1
ATOM 6830 C C . ALA B 1 345 ? 23.244 66.148 51.885 1.00 37.50 342 ALA B C 1
ATOM 6831 O O . ALA B 1 345 ? 23.599 66.154 53.069 1.00 36.89 342 ALA B O 1
ATOM 6833 N N . LYS B 1 346 ? 24.075 66.412 50.877 1.00 38.05 343 LYS B N 1
ATOM 6834 C CA . LYS B 1 346 ? 25.504 66.625 51.107 1.00 33.67 343 LYS B CA 1
ATOM 6835 C C . LYS B 1 346 ? 25.745 67.944 51.832 1.00 39.72 343 LYS B C 1
ATOM 6836 O O . LYS B 1 346 ? 26.744 68.116 52.528 1.00 38.42 343 LYS B O 1
ATOM 6842 N N . GLN B 1 347 ? 24.812 68.868 51.671 1.00 38.42 344 GLN B N 1
ATOM 6843 C CA . GLN B 1 347 ? 24.874 70.153 52.350 1.00 41.17 344 GLN B CA 1
ATOM 6844 C C . GLN B 1 347 ? 24.695 69.945 53.853 1.00 40.36 344 GLN B C 1
ATOM 6845 O O . GLN B 1 347 ? 25.320 70.631 54.676 1.00 45.19 344 GLN B O 1
ATOM 6851 N N . LYS B 1 348 ? 23.853 68.979 54.209 1.00 36.62 345 LYS B N 1
ATOM 6852 C CA . LYS B 1 348 ? 23.566 68.711 55.612 1.00 47.58 345 LYS B CA 1
ATOM 6853 C C . LYS B 1 348 ? 24.787 68.144 56.344 1.00 50.97 345 LYS B C 1
ATOM 6854 O O . LYS B 1 348 ? 25.025 68.459 57.506 1.00 53.64 345 LYS B O 1
ATOM 6860 N N . ILE B 1 349 ? 25.559 67.312 55.652 1.00 49.63 346 ILE B N 1
ATOM 6861 C CA . ILE B 1 349 ? 26.713 66.664 56.253 1.00 47.28 346 ILE B CA 1
ATOM 6862 C C . ILE B 1 349 ? 28.040 67.370 56.005 1.00 50.63 346 ILE B C 1
ATOM 6863 O O . ILE B 1 349 ? 29.066 66.913 56.504 1.00 55.87 346 ILE B O 1
ATOM 6868 N N . LEU B 1 350 ? 28.039 68.477 55.259 1.00 65.96 347 LEU B N 1
ATOM 6869 C CA . LEU B 1 350 ? 29.308 69.095 54.843 1.00 65.81 347 LEU B CA 1
ATOM 6870 C C . LEU B 1 350 ? 30.250 69.453 56.012 1.00 72.99 347 LEU B C 1
ATOM 6871 O O . LEU B 1 350 ? 29.889 70.249 56.891 1.00 73.38 347 LEU B O 1
ATOM 6876 N N . THR B 1 351 ? 31.482 68.925 55.942 0.79 77.45 348 THR B N 1
ATOM 6877 C CA . THR B 1 351 ? 32.407 68.792 57.094 0.79 79.69 348 THR B CA 1
ATOM 6878 C C . THR B 1 351 ? 31.760 69.039 58.461 0.79 77.07 348 THR B C 1
ATOM 6879 O O . THR B 1 351 ? 32.451 69.114 59.492 0.79 70.40 348 THR B O 1
ATOM 6883 N N . PRO B 1 354 ? 37.585 66.454 59.904 0.77 80.26 351 PRO B N 1
ATOM 6884 C CA . PRO B 1 354 ? 38.466 65.475 59.255 0.77 72.99 351 PRO B CA 1
ATOM 6885 C C . PRO B 1 354 ? 38.489 64.367 60.285 0.77 67.33 351 PRO B C 1
ATOM 6886 O O . PRO B 1 354 ? 38.682 64.632 61.485 0.77 65.09 351 PRO B O 1
ATOM 6890 N N . SER B 1 355 ? 38.237 63.140 59.865 0.73 65.50 352 SER B N 1
ATOM 6891 C CA . SER B 1 355 ? 37.729 62.173 60.836 0.73 61.85 352 SER B CA 1
ATOM 6892 C C . SER B 1 355 ? 38.624 62.012 62.067 0.73 67.80 352 SER B C 1
ATOM 6893 O O . SER B 1 355 ? 39.850 61.791 61.976 0.73 64.59 352 SER B O 1
ATOM 6896 N N . THR B 1 356 ? 37.963 62.081 63.216 1.00 70.51 353 THR B N 1
ATOM 6897 C CA . THR B 1 356 ? 38.581 62.314 64.500 1.00 63.94 353 THR B CA 1
ATOM 6898 C C . THR B 1 356 ? 39.057 61.055 65.241 1.00 49.98 353 THR B C 1
ATOM 6899 O O . THR B 1 356 ? 39.589 61.165 66.339 1.00 49.73 353 THR B O 1
ATOM 6903 N N . PHE B 1 357 ? 38.895 59.876 64.649 1.00 40.25 354 PHE B N 1
ATOM 6904 C CA . PHE B 1 357 ? 39.170 58.625 65.362 1.00 42.08 354 PHE B CA 1
ATOM 6905 C C . PHE B 1 357 ? 40.539 58.627 66.035 1.00 46.40 354 PHE B C 1
ATOM 6906 O O . PHE B 1 357 ? 41.495 59.110 65.456 1.00 51.85 354 PHE B O 1
ATOM 6914 N N . PRO B 1 358 ? 40.650 58.067 67.262 1.00 41.62 355 PRO B N 1
ATOM 6915 C CA . PRO B 1 358 ? 39.707 57.437 68.203 1.00 36.92 355 PRO B CA 1
ATOM 6916 C C . PRO B 1 358 ? 38.747 58.428 68.889 1.00 38.61 355 PRO B C 1
ATOM 6917 O O . PRO B 1 358 ? 37.794 57.979 69.540 1.00 40.97 355 PRO B O 1
ATOM 6921 N N . GLN B 1 359 ? 39.012 59.734 68.827 1.00 39.36 356 GLN B N 1
ATOM 6922 C CA . GLN B 1 359 ? 38.063 60.697 69.411 1.00 48.62 356 GLN B CA 1
ATOM 6923 C C . GLN B 1 359 ? 36.688 60.470 68.810 1.00 47.43 356 GLN B C 1
ATOM 6924 O O . GLN B 1 359 ? 36.553 60.362 67.593 1.00 44.73 356 GLN B O 1
ATOM 6930 N N . GLY B 1 360 ? 35.672 60.385 69.660 1.00 41.22 357 GLY B N 1
ATOM 6931 C CA . GLY B 1 360 ? 34.326 60.137 69.186 1.00 34.72 357 GLY B CA 1
ATOM 6932 C C . GLY B 1 360 ? 33.869 58.689 69.317 1.00 37.36 357 GLY B C 1
ATOM 6933 O O . GLY B 1 360 ? 32.668 58.418 69.257 1.00 39.57 357 GLY B O 1
ATOM 6934 N N . ILE B 1 361 ? 34.815 57.761 69.463 1.00 33.26 358 ILE B N 1
ATOM 6935 C CA . ILE B 1 361 ? 34.491 56.362 69.765 1.00 35.44 358 ILE B CA 1
ATOM 6936 C C . ILE B 1 361 ? 34.269 56.187 71.278 1.00 36.77 358 ILE B C 1
ATOM 6937 O O . ILE B 1 361 ? 35.058 56.684 72.094 1.00 39.57 358 ILE B O 1
ATOM 6942 N N . SER B 1 362 ? 33.192 55.504 71.657 1.00 35.86 359 SER B N 1
ATOM 6943 C CA . SER B 1 362 ? 32.859 55.357 73.080 1.00 41.67 359 SER B CA 1
ATOM 6944 C C . SER B 1 362 ? 33.874 54.499 73.837 1.00 32.23 359 SER B C 1
ATOM 6945 O O . SER B 1 362 ? 34.296 54.847 74.931 1.00 42.03 359 SER B O 1
ATOM 6948 N N . GLY B 1 363 ? 34.265 53.377 73.254 1.00 30.01 360 GLY B N 1
ATOM 6949 C CA . GLY B 1 363 ? 35.199 52.495 73.924 1.00 35.27 360 GLY B CA 1
ATOM 6950 C C . GLY B 1 363 ? 34.622 51.983 75.230 1.00 34.85 360 GLY B C 1
ATOM 6951 O O . GLY B 1 363 ? 33.528 51.406 75.257 1.00 30.72 360 GLY B O 1
ATOM 6952 N N . ASP B 1 364 ? 35.357 52.222 76.310 1.00 31.60 361 ASP B N 1
ATOM 6953 C CA . ASP B 1 364 ? 35.024 51.727 77.641 1.00 35.66 361 ASP B CA 1
ATOM 6954 C C . ASP B 1 364 ? 34.123 52.687 78.411 1.00 39.52 361 ASP B C 1
ATOM 6955 O O . ASP B 1 364 ? 33.881 52.470 79.596 1.00 38.11 361 ASP B O 1
ATOM 6960 N N . ARG B 1 365 ? 33.651 53.751 77.757 1.00 38.78 362 ARG B N 1
ATOM 6961 C CA . ARG B 1 365 ? 32.829 54.742 78.444 1.00 42.75 362 ARG B CA 1
ATOM 6962 C C . ARG B 1 365 ? 31.733 53.986 79.192 1.00 36.10 362 ARG B C 1
ATOM 6963 O O . ARG B 1 365 ? 30.998 53.195 78.605 1.00 34.87 362 ARG B O 1
ATOM 6971 N N . PRO B 1 366 ? 31.654 54.193 80.507 1.00 34.13 363 PRO B N 1
ATOM 6972 C CA . PRO B 1 366 ? 30.724 53.427 81.353 1.00 37.91 363 PRO B CA 1
ATOM 6973 C C . PRO B 1 366 ? 29.263 53.546 80.903 1.00 42.79 363 PRO B C 1
ATOM 6974 O O . PRO B 1 366 ? 28.586 52.531 80.764 1.00 45.45 363 PRO B O 1
ATOM 6978 N N . GLU B 1 367 ? 28.802 54.764 80.640 1.00 44.68 364 GLU B N 1
ATOM 6979 C CA . GLU B 1 367 ? 27.439 54.984 80.173 1.00 47.15 364 GLU B CA 1
ATOM 6980 C C . GLU B 1 367 ? 27.119 54.130 78.946 1.00 44.03 364 GLU B C 1
ATOM 6981 O O . GLU B 1 367 ? 26.075 53.492 78.885 1.00 45.55 364 GLU B O 1
ATOM 6987 N N . THR B 1 368 ? 28.022 54.116 77.970 1.00 41.21 365 THR B N 1
ATOM 6988 C CA . THR B 1 368 ? 27.804 53.341 76.749 1.00 30.64 365 THR B CA 1
ATOM 6989 C C . THR B 1 368 ? 27.810 51.844 77.047 1.00 37.90 365 THR B C 1
ATOM 6990 O O . THR B 1 368 ? 26.958 51.110 76.549 1.00 37.35 365 THR B O 1
ATOM 6994 N N . ARG B 1 369 ? 28.772 51.391 77.850 1.00 36.55 366 ARG B N 1
ATOM 6995 C CA . ARG B 1 369 ? 28.893 49.967 78.155 1.00 39.43 366 ARG B CA 1
ATOM 6996 C C . ARG B 1 369 ? 27.684 49.501 78.958 1.00 38.49 366 ARG B C 1
ATOM 6997 O O . ARG B 1 369 ? 27.171 48.400 78.738 1.00 35.56 366 ARG B O 1
ATOM 7005 N N . LYS B 1 370 ? 27.233 50.346 79.885 1.00 33.17 367 LYS B N 1
ATOM 7006 C CA . LYS B 1 370 ? 26.025 50.054 80.665 1.00 41.33 367 LYS B CA 1
ATOM 7007 C C . LYS B 1 370 ? 24.737 50.017 79.818 1.00 43.63 367 LYS B C 1
ATOM 7008 O O . LYS B 1 370 ? 23.840 49.234 80.097 1.00 44.07 367 LYS B O 1
ATOM 7014 N N . THR B 1 371 ? 24.650 50.853 78.788 1.00 38.33 368 THR B N 1
ATOM 7015 C CA . THR B 1 371 ? 23.500 50.827 77.883 1.00 44.19 368 THR B CA 1
ATOM 7016 C C . THR B 1 371 ? 23.401 49.477 77.160 1.00 40.28 368 THR B C 1
ATOM 7017 O O . THR B 1 371 ? 22.324 48.871 77.078 1.00 33.53 368 THR B O 1
ATOM 7021 N N . VAL B 1 372 ? 24.534 49.005 76.654 1.00 32.96 369 VAL B N 1
ATOM 7022 C CA . VAL B 1 372 ? 24.587 47.710 75.987 1.00 33.47 369 VAL B CA 1
ATOM 7023 C C . VAL B 1 372 ? 24.187 46.574 76.927 1.00 42.19 369 VAL B C 1
ATOM 7024 O O . VAL B 1 372 ? 23.296 45.783 76.598 1.00 38.21 369 VAL B O 1
ATOM 7028 N N . ALA B 1 373 ? 24.841 46.504 78.092 1.00 34.48 370 ALA B N 1
ATOM 7029 C CA . ALA B 1 373 ? 24.570 45.457 79.069 1.00 40.57 370 ALA B CA 1
ATOM 7030 C C . ALA B 1 373 ? 23.105 45.479 79.534 1.00 40.85 370 ALA B C 1
ATOM 7031 O O . ALA B 1 373 ? 22.479 44.434 79.708 1.00 45.52 370 ALA B O 1
ATOM 7049 N N . VAL B 1 375 ? 20.419 46.711 77.865 1.00 32.94 372 VAL B N 1
ATOM 7050 C CA . VAL B 1 375 ? 19.535 46.268 76.787 1.00 36.12 372 VAL B CA 1
ATOM 7051 C C . VAL B 1 375 ? 19.481 44.737 76.730 1.00 39.13 372 VAL B C 1
ATOM 7052 O O . VAL B 1 375 ? 18.402 44.146 76.683 1.00 38.74 372 VAL B O 1
ATOM 7056 N N . LEU B 1 376 ? 20.657 44.111 76.746 1.00 38.32 373 LEU B N 1
ATOM 7057 C CA . LEU B 1 376 ? 20.787 42.655 76.798 1.00 38.85 373 LEU B CA 1
ATOM 7058 C C . LEU B 1 376 ? 20.044 42.053 77.973 1.00 42.12 373 LEU B C 1
ATOM 7059 O O . LEU B 1 376 ? 19.250 41.127 77.809 1.00 44.64 373 LEU B O 1
ATOM 7064 N N A GLU B 1 377 ? 20.299 42.584 79.164 0.58 44.36 374 GLU B N 1
ATOM 7065 N N B GLU B 1 377 ? 20.323 42.585 79.162 0.42 44.60 374 GLU B N 1
ATOM 7066 C CA A GLU B 1 377 ? 19.743 42.022 80.386 0.58 48.06 374 GLU B CA 1
ATOM 7067 C CA B GLU B 1 377 ? 19.767 42.073 80.410 0.42 49.11 374 GLU B CA 1
ATOM 7068 C C A GLU B 1 377 ? 18.217 42.077 80.377 0.58 48.86 374 GLU B C 1
ATOM 7069 C C B GLU B 1 377 ? 18.237 42.093 80.395 0.42 49.00 374 GLU B C 1
ATOM 7070 O O A GLU B 1 377 ? 17.550 41.107 80.737 0.58 50.03 374 GLU B O 1
ATOM 7071 O O B GLU B 1 377 ? 17.590 41.113 80.767 0.42 50.07 374 GLU B O 1
ATOM 7082 N N . ARG B 1 378 ? 17.668 43.211 79.958 1.00 41.99 375 ARG B N 1
ATOM 7083 C CA . ARG B 1 378 ? 16.226 43.404 79.995 1.00 45.96 375 ARG B CA 1
ATOM 7084 C C . ARG B 1 378 ? 15.465 42.673 78.895 1.00 47.37 375 ARG B C 1
ATOM 7085 O O . ARG B 1 378 ? 14.273 42.395 79.047 1.00 47.56 375 ARG B O 1
ATOM 7093 N N . ALA B 1 379 ? 16.155 42.368 77.794 1.00 43.02 376 ALA B N 1
ATOM 7094 C CA . ALA B 1 379 ? 15.529 41.692 76.660 1.00 44.20 376 ALA B CA 1
ATOM 7095 C C . ALA B 1 379 ? 15.656 40.171 76.758 1.00 45.05 376 ALA B C 1
ATOM 7096 O O . ALA B 1 379 ? 15.056 39.437 75.972 1.00 46.09 376 ALA B O 1
ATOM 7098 N N . THR B 1 380 ? 16.427 39.713 77.741 1.00 33.77 377 THR B N 1
ATOM 7099 C CA . THR B 1 380 ? 16.711 38.293 77.936 1.00 37.35 377 THR B CA 1
ATOM 7100 C C . THR B 1 380 ? 15.469 37.465 78.293 1.00 40.17 377 THR B C 1
ATOM 7101 O O . THR B 1 380 ? 14.523 37.987 78.879 1.00 38.49 377 THR B O 1
ATOM 7105 N N . LYS B 1 381 ? 15.476 36.177 77.939 1.00 42.91 378 LYS B N 1
ATOM 7106 C CA . LYS B 1 381 ? 14.391 35.267 78.326 1.00 52.43 378 LYS B CA 1
ATOM 7107 C C . LYS B 1 381 ? 14.926 33.992 78.986 1.00 58.54 378 LYS B C 1
ATOM 7108 O O . LYS B 1 381 ? 15.954 33.450 78.574 1.00 47.56 378 LYS B O 1
ATOM 7114 N N . HIS B 1 382 ? 14.213 33.508 80.001 1.00 78.08 379 HIS B N 1
ATOM 7115 C CA . HIS B 1 382 ? 14.628 32.327 80.775 1.00 87.96 379 HIS B CA 1
ATOM 7116 C C . HIS B 1 382 ? 13.458 31.388 81.127 1.00 91.77 379 HIS B C 1
ATOM 7117 O O . HIS B 1 382 ? 12.289 31.730 80.937 1.00 88.15 379 HIS B O 1
ATOM 7124 N N . GLN B 1 383 ? 13.792 30.207 81.641 1.00 97.14 380 GLN B N 1
ATOM 7125 C CA . GLN B 1 383 ? 12.832 29.124 81.865 1.00 99.27 380 GLN B CA 1
ATOM 7126 C C . GLN B 1 383 ? 11.718 29.404 82.886 1.00 98.57 380 GLN B C 1
ATOM 7127 O O . GLN B 1 383 ? 10.814 28.580 83.040 1.00 100.86 380 GLN B O 1
ATOM 7133 N N . LYS B 1 384 ? 11.793 30.543 83.577 1.00 94.78 381 LYS B N 1
ATOM 7134 C CA . LYS B 1 384 ? 10.768 30.962 84.549 1.00 98.54 381 LYS B CA 1
ATOM 7135 C C . LYS B 1 384 ? 10.958 30.385 85.961 1.00 97.89 381 LYS B C 1
ATOM 7136 O O . LYS B 1 384 ? 10.343 30.855 86.915 1.00 94.07 381 LYS B O 1
ATOM 7142 N N . SER B 1 385 ? 11.831 29.393 86.098 1.00 102.20 382 SER B N 1
ATOM 7143 C CA . SER B 1 385 ? 12.331 28.996 87.411 1.00 105.52 382 SER B CA 1
ATOM 7144 C C . SER B 1 385 ? 13.767 29.499 87.554 1.00 102.95 382 SER B C 1
ATOM 7145 O O . SER B 1 385 ? 14.313 30.104 86.627 1.00 99.39 382 SER B O 1
ATOM 7148 N N . LEU B 1 386 ? 14.390 29.253 88.701 1.00 102.93 383 LEU B N 1
ATOM 7149 C CA . LEU B 1 386 ? 15.820 29.515 88.798 1.00 98.60 383 LEU B CA 1
ATOM 7150 C C . LEU B 1 386 ? 16.598 28.211 88.781 1.00 94.93 383 LEU B C 1
ATOM 7151 O O . LEU B 1 386 ? 16.350 27.302 89.581 1.00 102.02 383 LEU B O 1
ATOM 7156 N N . VAL B 1 387 ? 17.535 28.124 87.846 1.00 82.72 384 VAL B N 1
ATOM 7157 C CA . VAL B 1 387 ? 18.205 26.870 87.581 1.00 76.11 384 VAL B CA 1
ATOM 7158 C C . VAL B 1 387 ? 19.695 27.073 87.456 1.00 71.98 384 VAL B C 1
ATOM 7159 O O . VAL B 1 387 ? 20.155 27.940 86.712 1.00 69.55 384 VAL B O 1
ATOM 7163 N N . LYS B 1 388 ? 20.452 26.262 88.181 1.00 74.39 385 LYS B N 1
ATOM 7164 C CA . LYS B 1 388 ? 21.874 26.166 87.916 1.00 76.22 385 LYS B CA 1
ATOM 7165 C C . LYS B 1 388 ? 22.187 24.770 87.409 1.00 72.61 385 LYS B C 1
ATOM 7166 O O . LYS B 1 388 ? 21.476 23.806 87.701 1.00 77.04 385 LYS B O 1
ATOM 7172 N N . ILE B 1 389 ? 23.257 24.670 86.641 1.00 63.77 386 ILE B N 1
ATOM 7173 C CA . ILE B 1 389 ? 23.625 23.411 86.035 1.00 58.21 386 ILE B CA 1
ATOM 7174 C C . ILE B 1 389 ? 24.898 22.910 86.705 1.00 53.18 386 ILE B C 1
ATOM 7175 O O . ILE B 1 389 ? 25.646 23.696 87.289 1.00 53.66 386 ILE B O 1
ATOM 7180 N N . SER B 1 390 ? 25.096 21.598 86.693 1.00 47.17 387 SER B N 1
ATOM 7181 C CA . SER B 1 390 ? 26.222 20.987 87.393 1.00 50.61 387 SER B CA 1
ATOM 7182 C C . SER B 1 390 ? 27.575 21.464 86.862 1.00 50.74 387 SER B C 1
ATOM 7183 O O . SER B 1 390 ? 27.684 21.855 85.699 1.00 52.58 387 SER B O 1
ATOM 7186 N N . SER B 1 391 ? 28.595 21.471 87.723 1.00 64.35 388 SER B N 1
ATOM 7187 C CA . SER B 1 391 ? 29.959 21.605 87.230 1.00 66.51 388 SER B CA 1
ATOM 7188 C C . SER B 1 391 ? 30.574 20.217 87.136 1.00 62.54 388 SER B C 1
ATOM 7189 O O . SER B 1 391 ? 30.027 19.249 87.653 1.00 58.85 388 SER B O 1
ATOM 7192 N N . PHE B 1 392 ? 31.761 20.151 86.549 1.00 58.45 389 PHE B N 1
ATOM 7193 C CA . PHE B 1 392 ? 32.484 18.900 86.394 1.00 54.71 389 PHE B CA 1
ATOM 7194 C C . PHE B 1 392 ? 33.982 19.179 86.418 1.00 50.07 389 PHE B C 1
ATOM 7195 O O . PHE B 1 392 ? 34.414 20.299 86.141 1.00 48.51 389 PHE B O 1
ATOM 7203 N N . PRO B 1 393 ? 34.782 18.170 86.763 1.00 51.75 390 PRO B N 1
ATOM 7204 C CA . PRO B 1 393 ? 36.235 18.320 86.648 1.00 56.00 390 PRO B CA 1
ATOM 7205 C C . PRO B 1 393 ? 36.650 18.578 85.185 1.00 57.51 390 PRO B C 1
ATOM 7206 O O . PRO B 1 393 ? 35.852 18.354 84.269 1.00 54.85 390 PRO B O 1
ATOM 7210 N N . ASP B 1 394 ? 37.873 19.065 84.981 1.00 62.55 391 ASP B N 1
ATOM 7211 C CA . ASP B 1 394 ? 38.324 19.543 83.672 1.00 62.51 391 ASP B CA 1
ATOM 7212 C C . ASP B 1 394 ? 38.080 18.548 82.537 1.00 54.07 391 ASP B C 1
ATOM 7213 O O . ASP B 1 394 ? 38.427 17.366 82.636 1.00 48.23 391 ASP B O 1
ATOM 7218 N N . ASN B 1 395 ? 37.468 19.049 81.469 1.00 48.84 392 ASN B N 1
ATOM 7219 C CA . ASN B 1 395 ? 37.239 18.287 80.242 1.00 54.30 392 ASN B CA 1
ATOM 7220 C C . ASN B 1 395 ? 36.409 17.014 80.428 1.00 49.94 392 ASN B C 1
ATOM 7221 O O . ASN B 1 395 ? 36.454 16.114 79.599 1.00 51.51 392 ASN B O 1
ATOM 7226 N N . PHE B 1 396 ? 35.618 16.964 81.495 1.00 42.17 393 PHE B N 1
ATOM 7227 C CA . PHE B 1 396 ? 34.732 15.831 81.724 1.00 43.37 393 PHE B CA 1
ATOM 7228 C C . PHE B 1 396 ? 33.469 15.949 80.881 1.00 41.49 393 PHE B C 1
ATOM 7229 O O . PHE B 1 396 ? 32.912 14.954 80.414 1.00 47.12 393 PHE B O 1
ATOM 7237 N N . ALA B 1 397 ? 32.999 17.181 80.735 1.00 39.03 394 ALA B N 1
ATOM 7238 C CA . ALA B 1 397 ? 31.754 17.459 80.033 1.00 45.79 394 ALA B CA 1
ATOM 7239 C C . ALA B 1 397 ? 32.003 18.090 78.664 1.00 46.82 394 ALA B C 1
ATOM 7240 O O . ALA B 1 397 ? 33.152 18.279 78.252 1.00 45.32 394 ALA B O 1
ATOM 7242 N N . ARG B 1 398 ? 30.923 18.419 77.966 1.00 45.22 395 ARG B N 1
ATOM 7243 C CA . ARG B 1 398 ? 31.038 18.967 76.622 1.00 39.10 395 ARG B CA 1
ATOM 7244 C C . ARG B 1 398 ? 30.224 20.258 76.454 1.00 40.84 395 ARG B C 1
ATOM 7245 O O . ARG B 1 398 ? 29.040 20.327 76.844 1.00 34.74 395 ARG B O 1
ATOM 7253 N N . ASN B 1 399 ? 30.882 21.283 75.908 1.00 36.10 396 ASN B N 1
ATOM 7254 C CA . ASN B 1 399 ? 30.222 22.540 75.557 1.00 38.94 396 ASN B CA 1
ATOM 7255 C C . ASN B 1 399 ? 30.174 22.599 74.043 1.00 34.85 396 ASN B C 1
ATOM 7256 O O . ASN B 1 399 ? 31.185 22.863 73.381 1.00 35.29 396 ASN B O 1
ATOM 7261 N N . LEU B 1 400 ? 28.986 22.392 73.493 1.00 34.24 397 LEU B N 1
ATOM 7262 C CA . LEU B 1 400 ? 28.854 22.253 72.046 1.00 33.98 397 LEU B CA 1
ATOM 7263 C C . LEU B 1 400 ? 28.324 23.558 71.495 1.00 30.20 397 LEU B C 1
ATOM 7264 O O . LEU B 1 400 ? 27.165 23.910 71.722 1.00 33.97 397 LEU B O 1
ATOM 7269 N N . ILE B 1 401 ? 29.179 24.279 70.785 1.00 29.67 398 ILE B N 1
ATOM 7270 C CA . ILE B 1 401 ? 28.791 25.555 70.202 1.00 32.05 398 ILE B CA 1
ATOM 7271 C C . ILE B 1 401 ? 28.391 25.363 68.752 1.00 39.31 398 ILE B C 1
ATOM 7272 O O . ILE B 1 401 ? 29.187 24.890 67.938 1.00 38.48 398 ILE B O 1
ATOM 7277 N N . VAL B 1 402 ? 27.144 25.719 68.452 1.00 37.65 399 VAL B N 1
ATOM 7278 C CA . VAL B 1 402 ? 26.537 25.498 67.144 1.00 31.07 399 VAL B CA 1
ATOM 7279 C C . VAL B 1 402 ? 26.253 26.839 66.480 1.00 31.31 399 VAL B C 1
ATOM 7280 O O . VAL B 1 402 ? 25.580 27.683 67.070 1.00 36.79 399 VAL B O 1
ATOM 7284 N N . VAL B 1 403 ? 26.751 27.045 65.262 1.00 30.46 400 VAL B N 1
ATOM 7285 C CA . VAL B 1 403 ? 26.560 28.328 64.577 1.00 32.89 400 VAL B CA 1
ATOM 7286 C C . VAL B 1 403 ? 25.944 28.166 63.189 1.00 38.33 400 VAL B C 1
ATOM 7287 O O . VAL B 1 403 ? 25.969 27.078 62.621 1.00 39.92 400 VAL B O 1
ATOM 7291 N N . ASP B 1 404 ? 25.392 29.252 62.646 1.00 43.49 401 ASP B N 1
ATOM 7292 C CA . ASP B 1 404 ? 24.895 29.245 61.271 1.00 47.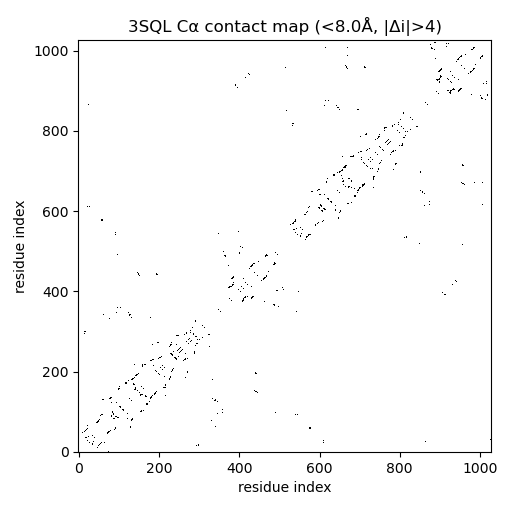06 401 ASP B CA 1
ATOM 7293 C C . ASP B 1 404 ? 26.078 28.935 60.355 1.00 50.03 401 ASP B C 1
ATOM 7294 O O . ASP B 1 404 ? 26.058 27.959 59.605 1.00 47.87 401 ASP B O 1
ATOM 7299 N N . SER B 1 405 ? 27.101 29.788 60.419 1.00 44.20 402 SER B N 1
ATOM 7300 C CA . SER B 1 405 ? 28.313 29.620 59.626 1.00 44.36 402 SER B CA 1
ATOM 7301 C C . SER B 1 405 ? 29.559 30.055 60.384 1.00 40.00 402 SER B C 1
ATOM 7302 O O . SER B 1 405 ? 29.616 31.174 60.888 1.00 40.97 402 SER B O 1
ATOM 7305 N N . VAL B 1 406 ? 30.563 29.217 60.407 1.00 33.38 403 VAL B N 1
ATOM 7306 C CA . VAL B 1 406 ? 31.795 29.507 61.092 1.00 35.25 403 VAL B CA 1
ATOM 7307 C C . VAL B 1 406 ? 32.493 30.750 60.533 1.00 37.13 403 VAL B C 1
ATOM 7308 O O . VAL B 1 406 ? 33.052 31.503 61.249 1.00 42.84 403 VAL B O 1
ATOM 7312 N N . LEU B 1 407 ? 32.432 30.950 59.238 1.00 37.62 404 LEU B N 1
ATOM 7313 C CA . LEU B 1 407 ? 33.008 32.110 58.597 1.00 47.53 404 LEU B CA 1
ATOM 7314 C C . LEU B 1 407 ? 32.335 33.420 58.943 1.00 47.78 404 LEU B C 1
ATOM 7315 O O . LEU B 1 407 ? 32.885 34.470 58.769 1.00 46.89 404 LEU B O 1
ATOM 7320 N N . LYS B 1 408 ? 31.113 33.345 59.386 1.00 42.86 405 LYS B N 1
ATOM 7321 C CA . LYS B 1 408 ? 30.378 34.517 59.720 1.00 52.44 405 LYS B CA 1
ATOM 7322 C C . LYS B 1 408 ? 30.084 34.640 61.192 1.00 55.24 405 LYS B C 1
ATOM 7323 O O . LYS B 1 408 ? 29.079 35.137 61.566 1.00 55.04 405 LYS B O 1
ATOM 7329 N N . SER B 1 409 ? 30.990 34.173 62.015 1.00 49.99 406 SER B N 1
ATOM 7330 C CA . SER B 1 409 ? 30.823 34.238 63.441 1.00 45.07 406 SER B CA 1
ATOM 7331 C C . SER B 1 409 ? 31.994 34.947 64.058 1.00 39.81 406 SER B C 1
ATOM 7332 O O . SER B 1 409 ? 32.820 34.363 64.681 1.00 45.08 406 SER B O 1
ATOM 7335 N N . PRO B 1 410 ? 32.021 36.239 63.871 1.00 43.10 407 PRO B N 1
ATOM 7336 C CA . PRO B 1 410 ? 33.064 37.081 64.403 1.00 45.65 407 PRO B CA 1
ATOM 7337 C C . PRO B 1 410 ? 33.013 37.135 65.894 1.00 46.25 407 PRO B C 1
ATOM 7338 O O . PRO B 1 410 ? 33.985 37.504 66.479 1.00 46.77 407 PRO B O 1
ATOM 7342 N N . PHE B 1 411 ? 31.879 36.804 66.490 1.00 42.74 408 PHE B N 1
ATOM 7343 C CA . PHE B 1 411 ? 31.720 36.810 67.948 1.00 35.80 408 PHE B CA 1
ATOM 7344 C C . PHE B 1 411 ? 32.424 35.635 68.629 1.00 42.39 408 PHE B C 1
ATOM 7345 O O . PHE B 1 411 ? 32.541 35.614 69.849 1.00 42.95 408 PHE B O 1
ATOM 7353 N N . LEU B 1 412 ? 32.880 34.652 67.857 1.00 43.42 409 LEU B N 1
ATOM 7354 C CA . LEU B 1 412 ? 33.692 33.593 68.441 1.00 41.95 409 LEU B CA 1
ATOM 7355 C C . LEU B 1 412 ? 35.140 33.958 68.252 1.00 41.19 409 LEU B C 1
ATOM 7356 O O . LEU B 1 412 ? 35.656 33.925 67.135 1.00 45.97 409 LEU B O 1
ATOM 7361 N N . ARG B 1 413 ? 35.806 34.270 69.355 1.00 41.67 410 ARG B N 1
ATOM 7362 C CA . ARG B 1 413 ? 37.200 34.682 69.311 1.00 41.78 410 ARG B CA 1
ATOM 7363 C C . ARG B 1 413 ? 37.916 33.890 70.372 1.00 39.79 410 ARG B C 1
ATOM 7364 O O . ARG B 1 413 ? 37.277 33.346 71.265 1.00 43.91 410 ARG B O 1
ATOM 7372 N N . PRO B 1 414 ? 39.247 33.793 70.269 1.00 42.17 411 PRO B N 1
ATOM 7373 C CA . PRO B 1 414 ? 39.928 33.011 71.303 1.00 44.45 411 PRO B CA 1
ATOM 7374 C C . PRO B 1 414 ? 39.532 33.474 72.713 1.00 44.06 411 PRO B C 1
ATOM 7375 O O . PRO B 1 414 ? 39.431 34.680 72.986 1.00 37.14 411 PRO B O 1
ATOM 7379 N N . ASN B 1 415 ? 39.259 32.502 73.578 1.00 40.48 412 ASN B N 1
ATOM 7380 C CA . ASN B 1 415 ? 38.939 32.751 74.983 1.00 32.05 412 ASN B CA 1
ATOM 7381 C C . ASN B 1 415 ? 37.713 33.639 75.199 1.00 33.57 412 ASN B C 1
ATOM 7382 O O . ASN B 1 415 ? 37.587 34.263 76.248 1.00 38.04 412 ASN B O 1
ATOM 7387 N N . CYS B 1 416 ? 36.809 33.690 74.218 1.00 34.60 413 CYS B N 1
ATOM 7388 C CA . CYS B 1 416 ? 35.561 34.437 74.377 1.00 34.19 413 CYS B CA 1
ATOM 7389 C C . CYS B 1 416 ? 34.723 33.735 75.441 1.00 35.91 413 CYS B C 1
ATOM 7390 O O . CYS B 1 416 ? 34.852 32.520 75.629 1.00 32.49 413 CYS B O 1
ATOM 7393 N N . PRO B 1 417 ? 33.868 34.493 76.152 1.00 34.33 414 PRO B N 1
ATOM 7394 C CA . PRO B 1 417 ? 33.202 33.965 77.351 1.00 31.26 414 PRO B CA 1
ATOM 7395 C C . PRO B 1 417 ? 32.383 32.692 77.128 1.00 40.24 414 PRO B C 1
ATOM 7396 O O . PRO B 1 417 ? 32.369 31.846 78.016 1.00 44.37 414 PRO B O 1
ATOM 7400 N N . ALA B 1 418 ? 31.710 32.560 75.985 1.00 35.18 415 ALA B N 1
ATOM 7401 C CA . ALA B 1 418 ? 30.924 31.353 75.719 1.00 39.67 415 ALA B CA 1
ATOM 7402 C C . ALA B 1 418 ? 31.798 30.099 75.759 1.00 33.75 415 ALA B C 1
ATOM 7403 O O . ALA B 1 418 ? 31.309 29.003 76.026 1.00 36.39 415 ALA B O 1
ATOM 7405 N N . ILE B 1 419 ? 33.066 30.254 75.387 1.00 34.01 416 ILE B N 1
ATOM 7406 C CA . ILE B 1 419 ? 34.057 29.192 75.523 1.00 35.19 416 ILE B CA 1
ATOM 7407 C C . ILE B 1 419 ? 34.709 29.102 76.898 1.00 37.25 416 ILE B C 1
ATOM 7408 O O . ILE B 1 419 ? 34.864 28.016 77.462 1.00 45.39 416 ILE B O 1
ATOM 7413 N N . ALA B 1 420 ? 35.086 30.251 77.440 1.00 39.92 417 ALA B N 1
ATOM 7414 C CA . ALA B 1 420 ? 35.948 30.274 78.617 1.00 42.81 417 ALA B CA 1
ATOM 7415 C C . ALA B 1 420 ? 35.182 29.919 79.873 1.00 40.94 417 ALA B C 1
ATOM 7416 O O . ALA B 1 420 ? 35.692 29.216 80.739 1.00 43.73 417 ALA B O 1
ATOM 7418 N N . ILE B 1 421 ? 33.955 30.411 79.975 1.00 34.40 418 ILE B N 1
ATOM 7419 C CA . ILE B 1 421 ? 33.186 30.229 81.204 1.00 38.08 418 ILE B CA 1
ATOM 7420 C C . ILE B 1 421 ? 32.805 28.764 81.482 1.00 38.57 418 ILE B C 1
ATOM 7421 O O . ILE B 1 421 ? 33.065 28.255 82.570 1.00 41.21 418 ILE B O 1
ATOM 7426 N N . PRO B 1 422 ? 32.217 28.073 80.489 1.00 41.84 419 PRO B N 1
ATOM 7427 C CA . PRO B 1 422 ? 31.892 26.650 80.666 1.00 40.06 419 PRO B CA 1
ATOM 7428 C C . PRO B 1 422 ? 33.147 25.789 80.882 1.00 42.33 419 PRO B C 1
ATOM 7429 O O . PRO B 1 422 ? 33.129 24.813 81.650 1.00 38.44 419 PRO B O 1
ATOM 7433 N N . GLN B 1 423 ? 34.229 26.171 80.211 1.00 41.31 420 GLN B N 1
ATOM 7434 C CA . GLN B 1 423 ? 35.517 25.509 80.339 1.00 43.72 420 GLN B CA 1
ATOM 7435 C C . GLN B 1 423 ? 35.976 25.455 81.794 1.00 47.22 420 GLN B C 1
ATOM 7436 O O . GLN B 1 423 ? 36.532 24.446 82.233 1.00 41.33 420 GLN B O 1
ATOM 7442 N N . ARG B 1 424 ? 35.754 26.548 82.526 1.00 45.64 421 ARG B N 1
ATOM 7443 C CA . ARG B 1 424 ? 36.103 26.625 83.941 1.00 53.52 421 ARG B CA 1
ATOM 7444 C C . ARG B 1 424 ? 35.247 25.683 84.780 1.00 51.12 421 ARG B C 1
ATOM 7445 O O . ARG B 1 424 ? 35.598 25.345 85.905 1.00 49.07 421 ARG B O 1
ATOM 7453 N N . HIS B 1 425 ? 34.088 25.328 84.245 1.00 48.28 422 HIS B N 1
ATOM 7454 C CA . HIS B 1 425 ? 33.171 24.384 84.885 1.00 47.75 422 HIS B CA 1
ATOM 7455 C C . HIS B 1 425 ? 33.243 22.942 84.391 1.00 49.64 422 HIS B C 1
ATOM 7456 O O . HIS B 1 425 ? 32.384 22.131 84.728 1.00 51.65 422 HIS B O 1
ATOM 7463 N N . GLY B 1 426 ? 34.210 22.654 83.521 1.00 47.38 423 GLY B N 1
ATOM 7464 C CA . GLY B 1 426 ? 34.470 21.291 83.094 1.00 46.45 423 GLY B CA 1
ATOM 7465 C C . GLY B 1 426 ? 33.902 20.931 81.730 1.00 45.06 423 GLY B C 1
ATOM 7466 O O . GLY B 1 426 ? 33.892 19.759 81.345 1.00 44.27 423 GLY B O 1
ATOM 7467 N N . TYR B 1 427 ? 33.444 21.932 80.986 1.00 38.03 424 TYR B N 1
ATOM 7468 C CA . TYR B 1 427 ? 32.856 21.680 79.678 1.00 40.41 424 TYR B CA 1
ATOM 7469 C C . TYR B 1 427 ? 33.862 22.035 78.587 1.00 42.76 424 TYR B C 1
ATOM 7470 O O . TYR B 1 427 ? 34.174 23.208 78.386 1.00 43.12 424 TYR B O 1
ATOM 7479 N N . ALA B 1 428 ? 34.378 21.023 77.894 1.00 37.35 425 ALA B N 1
ATOM 7480 C CA . ALA B 1 428 ? 35.324 21.268 76.819 1.00 41.95 425 ALA B CA 1
ATOM 7481 C C . ALA B 1 428 ? 34.551 21.698 75.577 1.00 40.78 425 ALA B C 1
ATOM 7482 O O . ALA B 1 428 ? 33.521 21.111 75.236 1.00 41.73 425 ALA B O 1
ATOM 7484 N N . ALA B 1 429 ? 35.044 22.739 74.918 1.00 41.43 426 ALA B N 1
ATOM 7485 C CA . ALA B 1 429 ? 34.348 23.318 73.774 1.00 36.49 426 ALA B CA 1
ATOM 7486 C C . ALA B 1 429 ? 34.526 22.482 72.526 1.00 35.40 426 ALA B C 1
ATOM 7487 O O . ALA B 1 429 ? 35.590 21.922 72.273 1.00 36.52 426 ALA B O 1
ATOM 7489 N N . GLU B 1 430 ? 33.459 22.409 71.750 1.00 40.10 427 GLU B N 1
ATOM 7490 C CA . GLU B 1 430 ? 33.497 21.844 70.421 1.00 40.32 427 GLU B CA 1
ATOM 7491 C C . GLU B 1 430 ? 32.602 22.765 69.611 1.00 35.40 427 GLU B C 1
ATOM 7492 O O . GLU B 1 430 ? 31.530 23.150 70.078 1.00 32.29 427 GLU B O 1
ATOM 7498 N N . ILE B 1 431 ? 33.054 23.154 68.424 1.00 35.81 428 ILE B N 1
ATOM 7499 C CA . ILE B 1 431 ? 32.338 24.145 67.626 1.00 39.09 428 ILE B CA 1
ATOM 7500 C C . ILE B 1 431 ? 31.934 23.526 66.313 1.00 39.99 428 ILE B C 1
ATOM 7501 O O . ILE B 1 431 ? 32.791 23.067 65.569 1.00 38.06 428 ILE B O 1
ATOM 7506 N N . VAL B 1 432 ? 30.640 23.512 66.017 1.00 35.43 429 VAL B N 1
ATOM 7507 C CA . VAL B 1 432 ? 30.191 22.963 64.748 1.00 40.26 429 VAL B CA 1
ATOM 7508 C C . VAL B 1 432 ? 29.140 23.848 64.092 1.00 43.40 429 VAL B C 1
ATOM 7509 O O . VAL B 1 432 ? 28.445 24.612 64.760 1.00 45.89 429 VAL B O 1
ATOM 7513 N N . GLU B 1 433 ? 29.043 23.754 62.774 1.00 41.16 430 GLU B N 1
ATOM 7514 C CA . GLU B 1 433 ? 27.974 24.423 62.047 1.00 39.65 430 GLU B CA 1
ATOM 7515 C C . GLU B 1 433 ? 26.699 23.583 62.098 1.00 36.03 430 GLU B C 1
ATOM 7516 O O . GLU B 1 433 ? 26.756 22.347 62.083 1.00 34.33 430 GLU B O 1
ATOM 7522 N N . LEU B 1 434 ? 25.553 24.252 62.153 1.00 36.75 431 LEU B N 1
ATOM 7523 C CA . LEU B 1 434 ? 24.275 23.551 62.296 1.00 41.80 431 LEU B CA 1
ATOM 7524 C C . LEU B 1 434 ? 24.079 22.443 61.254 1.00 38.40 431 LEU B C 1
ATOM 7525 O O . LEU B 1 434 ? 23.537 21.381 61.565 1.00 37.90 431 LEU B O 1
ATOM 7530 N N . LYS B 1 435 ? 24.532 22.677 60.026 1.00 35.34 432 LYS B N 1
ATOM 7531 C CA . LYS B 1 435 ? 24.308 21.702 58.959 1.00 42.96 432 LYS B CA 1
ATOM 7532 C C . LYS B 1 435 ? 25.156 20.447 59.141 1.00 43.41 432 LYS B C 1
ATOM 7533 O O . LYS B 1 435 ? 24.852 19.395 58.580 1.00 45.81 432 LYS B O 1
ATOM 7539 N N . THR B 1 436 ? 26.230 20.569 59.910 1.00 41.66 433 THR B N 1
ATOM 7540 C CA . THR B 1 436 ? 27.076 19.427 60.226 1.00 45.45 433 THR B CA 1
ATOM 7541 C C . THR B 1 436 ? 26.513 18.581 61.365 1.00 48.09 433 THR B C 1
ATOM 7542 O O . THR B 1 436 ? 26.618 17.356 61.354 1.00 51.44 433 THR B O 1
ATOM 7546 N N . LEU B 1 437 ? 25.906 19.258 62.333 1.00 47.15 434 LEU B N 1
ATOM 7547 C CA . LEU B 1 437 ? 25.434 18.655 63.583 1.00 46.64 434 LEU B CA 1
ATOM 7548 C C . LEU B 1 437 ? 24.661 17.315 63.482 1.00 43.15 434 LEU B C 1
ATOM 7549 O O . LEU B 1 437 ? 24.906 16.404 64.264 1.00 41.44 434 LEU B O 1
ATOM 7554 N N . PRO B 1 438 ? 23.723 17.189 62.533 1.00 42.11 435 PRO B N 1
ATOM 7555 C CA . PRO B 1 438 ? 22.973 15.925 62.477 1.00 42.64 435 PRO B CA 1
ATOM 7556 C C . PRO B 1 438 ? 23.866 14.704 62.230 1.00 49.86 435 PRO B C 1
ATOM 7557 O O . PRO B 1 438 ? 23.495 13.569 62.552 1.00 53.02 435 PRO B O 1
ATOM 7561 N N . ARG B 1 439 ? 25.029 14.932 61.640 1.00 46.39 436 ARG B N 1
ATOM 7562 C CA . ARG B 1 439 ? 25.930 13.835 61.303 1.00 47.61 436 ARG B CA 1
ATOM 7563 C C . ARG B 1 439 ? 27.007 13.603 62.357 1.00 44.17 436 ARG B C 1
ATOM 7564 O O . ARG B 1 439 ? 27.848 12.720 62.221 1.00 50.26 436 ARG B O 1
ATOM 7572 N N . LEU B 1 440 ? 26.981 14.408 63.406 1.00 45.07 437 LEU B N 1
ATOM 7573 C CA . LEU B 1 440 ? 27.935 14.253 64.483 1.00 52.33 437 LEU B CA 1
ATOM 7574 C C . LEU B 1 440 ? 27.376 13.272 65.506 1.00 55.74 437 LEU B C 1
ATOM 7575 O O . LEU B 1 440 ? 26.302 13.492 66.068 1.00 56.62 437 LEU B O 1
ATOM 7580 N N . GLN B 1 441 ? 28.098 12.190 65.759 1.00 57.11 438 GLN B N 1
ATOM 7581 C CA . GLN B 1 441 ? 27.660 11.279 66.800 1.00 66.13 438 GLN B CA 1
ATOM 7582 C C . GLN B 1 441 ? 28.321 11.678 68.118 1.00 62.05 438 GLN B C 1
ATOM 7583 O O . GLN B 1 441 ? 29.523 11.521 68.310 1.00 63.83 438 GLN B O 1
ATOM 7589 N N . LEU B 1 442 ? 27.503 12.183 69.031 1.00 57.85 439 LEU B N 1
ATOM 7590 C CA . LEU B 1 442 ? 27.990 12.738 70.286 1.00 56.03 439 LEU B CA 1
ATOM 7591 C C . LEU B 1 442 ? 28.261 11.662 71.334 1.00 54.97 439 LEU B C 1
ATOM 7592 O O . LEU B 1 442 ? 27.555 10.656 71.402 1.00 55.29 439 LEU B O 1
ATOM 7597 N N . GLU B 1 443 ? 29.297 11.867 72.141 1.00 58.97 440 GLU B N 1
ATOM 7598 C CA . GLU B 1 443 ? 29.600 10.944 73.233 1.00 66.07 440 GLU B CA 1
ATOM 7599 C C . GLU B 1 443 ? 28.574 11.184 74.332 1.00 56.27 440 GLU B C 1
ATOM 7600 O O . GLU B 1 443 ? 28.153 12.326 74.538 1.00 46.34 440 GLU B O 1
ATOM 7606 N N . ALA B 1 444 ? 28.166 10.161 75.077 1.00 54.61 441 ALA B N 1
ATOM 7607 C CA . ALA B 1 444 ? 27.173 10.512 76.067 1.00 56.56 441 ALA B CA 1
ATOM 7608 C C . ALA B 1 444 ? 27.943 10.842 77.322 1.00 55.85 441 ALA B C 1
ATOM 7609 O O . ALA B 1 444 ? 28.335 9.979 78.096 1.00 61.93 441 ALA B O 1
ATOM 7611 N N . ILE B 1 445 ? 28.049 12.141 77.543 1.00 54.80 442 ILE B N 1
ATOM 7612 C CA . ILE B 1 445 ? 28.690 12.729 78.694 1.00 53.73 442 ILE B CA 1
ATOM 7613 C C . ILE B 1 445 ? 27.914 14.018 78.858 1.00 45.89 442 ILE B C 1
ATOM 7614 O O . ILE B 1 445 ? 27.356 14.515 77.879 1.00 42.98 442 ILE B O 1
ATOM 7619 N N . PRO B 1 446 ? 27.877 14.576 80.071 1.00 47.80 443 PRO B N 1
ATOM 7620 C CA . PRO B 1 446 ? 27.071 15.789 80.252 1.00 43.75 443 PRO B CA 1
ATOM 7621 C C . PRO B 1 446 ? 27.390 16.831 79.193 1.00 38.09 443 PRO B C 1
ATOM 7622 O O . PRO B 1 446 ? 28.557 17.102 78.913 1.00 42.62 443 PRO B O 1
ATOM 7626 N N . THR B 1 447 ? 26.356 17.406 78.595 1.00 40.21 444 THR B N 1
ATOM 7627 C CA . THR B 1 447 ? 26.562 18.316 77.474 1.00 40.96 444 THR B CA 1
ATOM 7628 C C . THR B 1 447 ? 25.696 19.561 77.561 1.00 40.52 444 THR B C 1
ATOM 7629 O O . THR B 1 447 ? 24.486 19.500 77.797 1.00 42.53 444 THR B O 1
ATOM 7633 N N . LEU B 1 448 ? 26.350 20.693 77.370 1.00 35.33 445 LEU B N 1
ATOM 7634 C CA . LEU B 1 448 ? 25.680 21.966 77.217 1.00 37.40 445 LEU B CA 1
ATOM 7635 C C . LEU B 1 448 ? 25.720 22.347 75.731 1.00 34.74 445 LEU B C 1
ATOM 7636 O O . LEU B 1 448 ? 26.782 22.261 75.097 1.00 34.40 445 LEU B O 1
ATOM 7641 N N . ILE B 1 449 ? 24.575 22.748 75.174 1.00 32.50 446 ILE B N 1
ATOM 7642 C CA . ILE B 1 449 ? 24.531 23.219 73.784 1.00 34.61 446 ILE B CA 1
ATOM 7643 C C . ILE B 1 449 ? 24.236 24.720 73.676 1.00 35.82 446 ILE B C 1
ATOM 7644 O O . ILE B 1 449 ? 23.257 25.216 74.241 1.00 40.74 446 ILE B O 1
ATOM 7649 N N . GLN B 1 450 ? 25.091 25.450 72.970 1.00 31.32 447 GLN B N 1
ATOM 7650 C CA . GLN B 1 450 ? 24.839 26.865 72.735 1.00 31.58 447 GLN B CA 1
ATOM 7651 C C . GLN B 1 450 ? 24.689 27.114 71.237 1.00 34.61 447 GLN B C 1
ATOM 7652 O O . GLN B 1 450 ? 25.625 26.867 70.471 1.00 33.28 447 GLN B O 1
ATOM 7658 N N . CYS B 1 451 ? 23.519 27.607 70.827 1.00 27.10 448 CYS B N 1
ATOM 7659 C CA . CYS B 1 451 ? 23.234 27.871 69.411 1.00 31.68 448 CYS B CA 1
ATOM 7660 C C . CYS B 1 451 ? 23.218 29.360 69.096 1.00 33.66 448 CYS B C 1
ATOM 7661 O O . CYS B 1 451 ? 22.376 30.092 69.618 1.00 30.32 448 CYS B O 1
ATOM 7664 N N . PHE B 1 452 ? 24.116 29.799 68.217 1.00 31.78 449 PHE B N 1
ATOM 7665 C CA . PHE B 1 452 ? 24.066 31.171 67.744 1.00 32.21 449 PHE B CA 1
ATOM 7666 C C . PHE B 1 452 ? 23.402 31.117 66.365 1.00 33.61 449 PHE B C 1
ATOM 7667 O O . PHE B 1 452 ? 24.027 30.750 65.368 1.00 30.09 449 PHE B O 1
ATOM 7675 N N . LEU B 1 453 ? 22.138 31.535 66.316 1.00 28.68 450 LEU B N 1
ATOM 7676 C CA . LEU B 1 453 ? 21.321 31.416 65.115 1.00 29.79 450 LEU B CA 1
ATOM 7677 C C . LEU B 1 453 ? 20.425 32.636 64.994 1.00 29.69 450 LEU B C 1
ATOM 7678 O O . LEU B 1 453 ? 19.739 33.007 65.954 1.00 31.12 450 LEU B O 1
ATOM 7683 N N . ARG B 1 454 ? 20.411 33.251 63.816 1.00 26.24 451 ARG B N 1
ATOM 7684 C CA . ARG B 1 454 ? 19.564 34.415 63.589 1.00 27.51 451 ARG B CA 1
ATOM 7685 C C . ARG B 1 454 ? 19.318 34.608 62.098 1.00 32.38 451 ARG B C 1
ATOM 7686 O O . ARG B 1 454 ? 19.990 33.995 61.264 1.00 30.48 451 ARG B O 1
ATOM 7694 N N . GLY B 1 455 ? 18.332 35.431 61.763 1.00 30.56 452 GLY B N 1
ATOM 7695 C CA . GLY B 1 455 ? 18.170 35.868 60.389 1.00 30.67 452 GLY B CA 1
ATOM 7696 C C . GLY B 1 455 ? 19.220 36.906 60.021 1.00 34.15 452 GLY B C 1
ATOM 7697 O O . GLY B 1 455 ? 19.836 37.524 60.898 1.00 34.48 452 GLY B O 1
ATOM 7698 N N . ASN B 1 456 ? 19.475 37.038 58.727 1.00 32.76 453 ASN B N 1
ATOM 7699 C CA . ASN B 1 456 ? 20.352 38.063 58.187 1.00 30.58 453 ASN B CA 1
ATOM 7700 C C . ASN B 1 456 ? 20.222 38.053 56.678 1.00 33.27 453 ASN B C 1
ATOM 7701 O O . ASN B 1 456 ? 19.518 37.210 56.134 1.00 40.60 453 ASN B O 1
ATOM 7706 N N . PRO B 1 457 ? 20.943 38.952 55.987 1.00 37.35 454 PRO B N 1
ATOM 7707 C CA . PRO B 1 457 ? 21.044 38.840 54.526 1.00 34.99 454 PRO B CA 1
ATOM 7708 C C . PRO B 1 457 ? 21.638 37.501 54.080 1.00 36.78 454 PRO B C 1
ATOM 7709 O O . PRO B 1 457 ? 22.525 36.969 54.756 1.00 34.15 454 PRO B O 1
ATOM 7713 N N . PHE B 1 458 ? 21.171 36.997 52.937 1.00 36.55 455 PHE B N 1
ATOM 7714 C CA . PHE B 1 458 ? 21.584 35.699 52.403 1.00 37.75 455 PHE B CA 1
ATOM 7715 C C . PHE B 1 458 ? 21.233 34.539 53.317 1.00 44.09 455 PHE B C 1
ATOM 7716 O O . PHE B 1 458 ? 22.068 33.692 53.629 1.00 45.63 455 PHE B O 1
ATOM 7724 N N . THR B 1 459 ? 19.985 34.518 53.757 1.00 44.76 456 THR B N 1
ATOM 7725 C CA . THR B 1 459 ? 19.477 33.394 54.522 1.00 42.27 456 THR B CA 1
ATOM 7726 C C . THR B 1 459 ? 18.265 32.848 53.787 1.00 45.48 456 THR B C 1
ATOM 7727 O O . THR B 1 459 ? 17.256 33.535 53.666 1.00 52.08 456 THR B O 1
ATOM 7731 N N . GLU B 1 460 ? 18.351 31.619 53.296 1.00 41.07 457 GLU B N 1
ATOM 7732 C CA . GLU B 1 460 ? 17.226 31.036 52.576 1.00 46.04 457 GLU B CA 1
ATOM 7733 C C . GLU B 1 460 ? 16.039 30.791 53.502 1.00 42.07 457 GLU B C 1
ATOM 7734 O O . GLU B 1 460 ? 14.900 31.111 53.170 1.00 45.51 457 GLU B O 1
ATOM 7740 N N . LYS B 1 461 ? 16.306 30.204 54.658 1.00 42.98 458 LYS B N 1
ATOM 7741 C CA . LYS B 1 461 ? 15.262 30.000 55.653 1.00 48.48 458 LYS B CA 1
ATOM 7742 C C . LYS B 1 461 ? 15.875 29.996 57.039 1.00 42.13 458 LYS B C 1
ATOM 7743 O O . LYS B 1 461 ? 17.058 29.688 57.197 1.00 38.99 458 LYS B O 1
ATOM 7749 N N . LEU B 1 462 ? 15.082 30.349 58.044 1.00 38.18 459 LEU B N 1
ATOM 7750 C CA . LEU B 1 462 ? 15.605 30.410 59.393 1.00 37.90 459 LEU B CA 1
ATOM 7751 C C . LEU B 1 462 ? 16.091 29.040 59.826 1.00 39.74 459 LEU B C 1
ATOM 7752 O O . LEU B 1 462 ? 15.464 28.024 59.521 1.00 41.30 459 LEU B O 1
ATOM 7757 N N . ALA B 1 463 ? 17.224 29.016 60.517 1.00 38.34 460 ALA B N 1
ATOM 7758 C CA . ALA B 1 463 ? 17.757 27.772 61.058 1.00 45.00 460 ALA B CA 1
ATOM 7759 C C . ALA B 1 463 ? 16.751 27.202 62.045 1.00 45.41 460 ALA B C 1
ATOM 7760 O O . ALA B 1 463 ? 16.175 27.940 62.837 1.00 48.14 460 ALA B O 1
ATOM 7762 N N . ASP B 1 464 ? 16.536 25.892 61.989 1.00 46.02 461 ASP B N 1
ATOM 7763 C CA . ASP B 1 464 ? 15.539 25.239 62.832 1.00 46.78 461 ASP B CA 1
ATOM 7764 C C . ASP B 1 464 ? 16.132 23.997 63.503 1.00 49.03 461 ASP B C 1
ATOM 7765 O O . ASP B 1 464 ? 16.039 22.887 62.971 1.00 56.08 461 ASP B O 1
ATOM 7770 N N . PRO B 1 465 ? 16.768 24.198 64.666 1.00 41.32 462 PRO B N 1
ATOM 7771 C CA . PRO B 1 465 ? 17.479 23.204 65.476 1.00 43.78 462 PRO B CA 1
ATOM 7772 C C . PRO B 1 465 ? 16.574 22.176 66.177 1.00 45.00 462 PRO B C 1
ATOM 7773 O O . PRO B 1 465 ? 17.082 21.183 66.706 1.00 41.45 462 PRO B O 1
ATOM 7777 N N . ILE B 1 466 ? 15.271 22.435 66.241 1.00 47.54 463 ILE B N 1
ATOM 7778 C CA . ILE B 1 466 ? 14.404 21.637 67.114 1.00 48.88 463 ILE B CA 1
ATOM 7779 C C . ILE B 1 466 ? 14.507 20.124 66.924 1.00 50.98 463 ILE B C 1
ATOM 7780 O O . ILE B 1 466 ? 14.713 19.393 67.887 1.00 48.91 463 ILE B O 1
ATOM 7785 N N . ASP B 1 467 ? 14.379 19.652 65.690 1.00 50.23 464 ASP B N 1
ATOM 7786 C CA . ASP B 1 467 ? 14.445 18.219 65.439 1.00 47.91 464 ASP B CA 1
ATOM 7787 C C . ASP B 1 467 ? 15.776 17.594 65.842 1.00 46.46 464 ASP B C 1
ATOM 7788 O O . ASP B 1 467 ? 15.805 16.516 66.436 1.00 49.46 464 ASP B O 1
ATOM 7793 N N . VAL B 1 468 ? 16.881 18.260 65.532 1.00 44.11 465 VAL B N 1
ATOM 7794 C CA . VAL B 1 468 ? 18.168 17.683 65.883 1.00 47.26 465 VAL B CA 1
ATOM 7795 C C . VAL B 1 468 ? 18.392 17.728 67.402 1.00 43.09 465 VAL B C 1
ATOM 7796 O O . VAL B 1 468 ? 18.888 16.764 67.988 1.00 41.42 465 VAL B O 1
ATOM 7800 N N . LEU B 1 469 ? 17.995 18.823 68.041 1.00 39.42 466 LEU B N 1
ATOM 7801 C CA . LEU B 1 469 ? 18.070 18.901 69.497 1.00 37.55 466 LEU B CA 1
ATOM 7802 C C . LEU B 1 469 ? 17.259 17.785 70.140 1.00 43.11 466 LEU B C 1
ATOM 7803 O O . LEU B 1 469 ? 17.685 17.207 71.148 1.00 43.65 466 LEU B O 1
ATOM 7808 N N A GLN B 1 470 ? 16.106 17.464 69.554 0.67 40.96 467 GLN B N 1
ATOM 7809 N N B GLN B 1 470 ? 16.095 17.489 69.559 0.33 41.37 467 GLN B N 1
ATOM 7810 C CA A GLN B 1 470 ? 15.267 16.387 70.077 0.67 43.65 467 GLN B CA 1
ATOM 7811 C CA B GLN B 1 470 ? 15.264 16.383 70.025 0.33 44.18 467 GLN B CA 1
ATOM 7812 C C A GLN B 1 470 ? 15.953 15.024 69.955 0.67 46.99 467 GLN B C 1
ATOM 7813 C C B GLN B 1 470 ? 16.070 15.097 69.992 0.33 46.45 467 GLN B C 1
ATOM 7814 O O A GLN B 1 470 ? 15.910 14.217 70.884 0.67 48.88 467 GLN B O 1
ATOM 7815 O O B GLN B 1 470 ? 16.226 14.420 71.009 0.33 47.66 467 GLN B O 1
ATOM 7826 N N . LYS B 1 471 ? 16.583 14.769 68.809 1.00 47.79 468 LYS B N 1
ATOM 7827 C CA . LYS B 1 471 ? 17.315 13.518 68.612 1.00 50.26 468 LYS B CA 1
ATOM 7828 C C . LYS B 1 471 ? 18.490 13.423 69.591 1.00 51.70 468 LYS B C 1
ATOM 7829 O O . LYS B 1 471 ? 18.720 12.376 70.199 1.00 54.54 468 LYS B O 1
ATOM 7835 N N . ILE B 1 472 ? 19.212 14.531 69.754 1.00 46.53 469 ILE B N 1
ATOM 7836 C CA . ILE B 1 472 ? 20.352 14.587 70.665 1.00 44.20 469 ILE B CA 1
ATOM 7837 C C . ILE B 1 472 ? 19.928 14.325 72.118 1.00 46.93 469 ILE B C 1
ATOM 7838 O O . ILE B 1 472 ? 20.519 13.493 72.805 1.00 46.24 469 ILE B O 1
ATOM 7843 N N . ALA B 1 473 ? 18.882 15.014 72.561 1.00 44.20 470 ALA B N 1
ATOM 7844 C CA . ALA B 1 473 ? 18.387 14.885 73.926 1.00 45.63 470 ALA B CA 1
ATOM 7845 C C . ALA B 1 473 ? 18.009 13.449 74.269 1.00 53.46 470 ALA B C 1
ATOM 7846 O O . ALA B 1 473 ? 18.085 13.047 75.432 1.00 56.63 470 ALA B O 1
ATOM 7848 N N . ALA B 1 474 ? 17.593 12.674 73.272 1.00 46.77 471 ALA B N 1
ATOM 7849 C CA . ALA B 1 474 ? 17.292 11.265 73.531 1.00 53.60 471 ALA B CA 1
ATOM 7850 C C . ALA B 1 474 ? 18.553 10.394 73.603 1.00 56.85 471 ALA B C 1
ATOM 7851 O O . ALA B 1 474 ? 18.556 9.367 74.266 1.00 64.59 471 ALA B O 1
ATOM 7853 N N . GLN B 1 475 ? 19.608 10.793 72.898 1.00 59.86 472 GLN B N 1
ATOM 7854 C CA . GLN B 1 475 ? 20.864 10.042 72.902 1.00 64.41 472 GLN B CA 1
ATOM 7855 C C . GLN B 1 475 ? 21.780 10.300 74.105 1.00 63.43 472 GLN B C 1
ATOM 7856 O O . GLN B 1 475 ? 22.408 9.380 74.618 1.00 67.48 472 GLN B O 1
ATOM 7862 N N . ILE B 1 476 ? 21.864 11.551 74.543 1.00 58.38 473 ILE B N 1
ATOM 7863 C CA . ILE B 1 476 ? 22.868 11.952 75.526 1.00 60.31 473 ILE B CA 1
ATOM 7864 C C . ILE B 1 476 ? 22.271 12.840 76.625 1.00 62.19 473 ILE B C 1
ATOM 7865 O O . ILE B 1 476 ? 21.196 13.413 76.445 1.00 61.06 473 ILE B O 1
ATOM 7870 N N . PRO B 1 477 ? 22.980 12.964 77.765 1.00 60.03 474 PRO B N 1
ATOM 7871 C CA . PRO B 1 477 ? 22.556 13.707 78.964 1.00 56.38 474 PRO B CA 1
ATOM 7872 C C . PRO B 1 477 ? 22.696 15.226 78.813 1.00 50.26 474 PRO B C 1
ATOM 7873 O O . PRO B 1 477 ? 23.730 15.814 79.153 1.00 47.38 474 PRO B O 1
ATOM 7877 N N . LEU B 1 478 ? 21.673 15.842 78.235 1.00 45.49 475 LEU B N 1
ATOM 7878 C CA . LEU B 1 478 ? 21.703 17.269 77.935 1.00 48.09 475 LEU B CA 1
ATOM 7879 C C . LEU B 1 478 ? 21.480 18.114 79.200 1.00 50.30 475 LEU B C 1
ATOM 7880 O O . LEU B 1 478 ? 20.436 18.020 79.847 1.00 50.74 475 LEU B O 1
ATOM 7885 N N . GLN B 1 479 ? 22.459 18.949 79.540 1.00 45.45 476 GLN B N 1
ATOM 7886 C CA . GLN B 1 479 ? 22.383 19.783 80.742 1.00 43.57 476 GLN B CA 1
ATOM 7887 C C . GLN B 1 479 ? 21.559 21.061 80.532 1.00 48.21 476 GLN B C 1
ATOM 7888 O O . GLN B 1 479 ? 20.956 21.591 81.460 1.00 48.17 476 GLN B O 1
ATOM 7894 N N . GLY B 1 480 ? 21.555 21.566 79.304 1.00 42.63 477 GLY B N 1
ATOM 7895 C CA . GLY B 1 480 ? 20.817 22.775 78.995 1.00 38.78 477 GLY B CA 1
ATOM 7896 C C . GLY B 1 480 ? 21.055 23.227 77.575 1.00 36.97 477 GLY B C 1
ATOM 7897 O O . GLY B 1 480 ? 21.970 22.754 76.907 1.00 37.99 477 GLY B O 1
ATOM 7898 N N . VAL B 1 481 ? 20.227 24.156 77.117 1.00 41.07 478 VAL B N 1
ATOM 7899 C CA . VAL B 1 481 ? 20.385 24.729 75.795 1.00 37.10 478 VAL B CA 1
ATOM 7900 C C . VAL B 1 481 ? 20.313 26.242 75.895 1.00 36.86 478 VAL B C 1
ATOM 7901 O O . VAL B 1 481 ? 19.457 26.786 76.600 1.00 36.20 478 VAL B O 1
ATOM 7905 N N . ILE B 1 482 ? 21.217 26.918 75.191 1.00 36.59 479 ILE B N 1
ATOM 7906 C CA . ILE B 1 482 ? 21.208 28.372 75.124 1.00 37.81 479 ILE B CA 1
ATOM 7907 C C . ILE B 1 482 ? 21.027 28.813 73.675 1.00 36.53 479 ILE B C 1
ATOM 7908 O O . ILE B 1 482 ? 21.646 28.245 72.786 1.00 33.01 479 ILE B O 1
ATOM 7913 N N . PHE B 1 483 ? 20.158 29.803 73.452 1.00 37.23 480 PHE B N 1
ATOM 7914 C CA . PHE B 1 483 ? 19.952 30.412 72.136 1.00 30.91 480 PHE B CA 1
ATOM 7915 C C . PHE B 1 483 ? 20.391 31.877 72.146 1.00 34.21 480 PHE B C 1
ATOM 7916 O O . PHE B 1 483 ? 19.983 32.638 73.022 1.00 38.21 480 PHE B O 1
ATOM 7924 N N . TYR B 1 484 ? 21.212 32.274 71.175 1.00 30.00 481 TYR B N 1
ATOM 7925 C CA . TYR B 1 484 ? 21.529 33.686 70.973 1.00 34.99 481 TYR B CA 1
ATOM 7926 C C . TYR B 1 484 ? 21.081 34.065 69.560 1.00 34.90 481 TYR B C 1
ATOM 7927 O O . TYR B 1 484 ? 21.413 33.334 68.618 1.00 31.81 481 TYR B O 1
ATOM 7936 N N . GLY B 1 485 ? 20.341 35.145 69.418 1.00 33.82 482 GLY B N 1
ATOM 7937 C CA . GLY B 1 485 ? 19.856 35.523 68.123 1.00 26.43 482 GLY B CA 1
ATOM 7938 C C . GLY B 1 485 ? 18.360 35.612 68.070 1.00 30.88 482 GLY B C 1
ATOM 7939 O O . GLY B 1 485 ? 17.757 36.332 68.806 1.00 31.74 482 GLY B O 1
ATOM 7940 N N . SER B 1 486 ? 17.791 34.900 67.119 1.00 27.16 483 SER B N 1
ATOM 7941 C CA . SER B 1 486 ? 16.358 34.803 66.912 1.00 28.83 483 SER B CA 1
ATOM 7942 C C . SER B 1 486 ? 15.590 34.131 68.051 1.00 31.20 483 SER B C 1
ATOM 7943 O O . SER B 1 486 ? 15.978 33.112 68.544 1.00 30.63 483 SER B O 1
ATOM 7946 N N . PRO B 1 487 ? 14.473 34.722 68.429 1.00 31.99 484 PRO B N 1
ATOM 7947 C CA . PRO B 1 487 ? 13.618 34.202 69.486 1.00 33.76 484 PRO B CA 1
ATOM 7948 C C . PRO B 1 487 ? 12.527 33.270 68.994 1.00 38.11 484 PRO B C 1
ATOM 7949 O O . PRO B 1 487 ? 11.785 32.764 69.787 1.00 39.99 484 PRO B O 1
ATOM 7953 N N . TYR B 1 488 ? 12.416 33.082 67.697 1.00 32.63 485 TYR B N 1
ATOM 7954 C CA . TYR B 1 488 ? 11.265 32.414 67.123 1.00 38.42 485 TYR B CA 1
ATOM 7955 C C . TYR B 1 488 ? 11.102 30.902 67.336 1.00 43.16 485 TYR B C 1
ATOM 7956 O O . TYR B 1 488 ? 10.031 30.383 67.159 1.00 45.54 485 TYR B O 1
ATOM 7965 N N . PHE B 1 489 ? 12.152 30.197 67.699 1.00 45.65 486 PHE B N 1
ATOM 7966 C CA . PHE B 1 489 ? 12.017 28.771 67.970 1.00 51.83 486 PHE B CA 1
ATOM 7967 C C . PHE B 1 489 ? 11.888 28.372 69.445 1.00 44.99 486 PHE B C 1
ATOM 7968 O O . PHE B 1 489 ? 11.953 27.214 69.773 1.00 44.49 486 PHE B O 1
ATOM 7976 N N . LEU B 1 490 ? 11.727 29.353 70.316 1.00 42.69 487 LEU B N 1
ATOM 7977 C CA . LEU B 1 490 ? 11.615 29.125 71.755 1.00 42.70 487 LEU B CA 1
ATOM 7978 C C . LEU B 1 490 ? 10.348 28.369 72.161 1.00 46.78 487 LEU B C 1
ATOM 7979 O O . LEU B 1 490 ? 10.402 27.512 73.037 1.00 50.45 487 LEU B O 1
ATOM 7984 N N . GLU B 1 491 ? 9.217 28.691 71.537 1.00 49.04 488 GLU B N 1
ATOM 7985 C CA . GLU B 1 491 ? 7.958 28.015 71.836 1.00 62.22 488 GLU B CA 1
ATOM 7986 C C . GLU B 1 491 ? 8.099 26.529 71.518 1.00 63.52 488 GLU B C 1
ATOM 7987 O O . GLU B 1 491 ? 7.762 25.671 72.333 1.00 67.22 488 GLU B O 1
ATOM 7993 N N . ALA B 1 492 ? 8.629 26.237 70.336 1.00 57.93 489 ALA B N 1
ATOM 7994 C CA . ALA B 1 492 ? 8.846 24.859 69.903 1.00 57.12 489 ALA B CA 1
ATOM 7995 C C . ALA B 1 492 ? 9.808 24.113 70.829 1.00 53.25 489 ALA B C 1
ATOM 7996 O O . ALA B 1 492 ? 9.595 22.945 71.153 1.00 53.54 489 ALA B O 1
ATOM 7998 N N . LEU B 1 493 ? 10.870 24.795 71.242 1.00 54.46 490 LEU B N 1
ATOM 7999 C CA . LEU B 1 493 ? 11.827 24.230 72.188 1.00 58.96 490 LEU B CA 1
ATOM 8000 C C . LEU B 1 493 ? 11.148 23.820 73.491 1.00 62.49 490 LEU B C 1
ATOM 8001 O O . LEU B 1 493 ? 11.332 22.701 73.978 1.00 63.46 490 LEU B O 1
ATOM 8006 N N . GLN B 1 494 ? 10.362 24.731 74.053 1.00 60.57 491 GLN B N 1
ATOM 8007 C CA . GLN B 1 494 ? 9.709 24.465 75.326 1.00 69.37 491 GLN B CA 1
ATOM 8008 C C . GLN B 1 494 ? 8.655 23.367 75.213 1.00 64.95 491 GLN B C 1
ATOM 8009 O O . GLN B 1 494 ? 8.467 22.587 76.144 1.00 67.97 491 GLN B O 1
ATOM 8015 N N . THR B 1 495 ? 7.974 23.300 74.074 1.00 61.38 492 THR B N 1
ATOM 8016 C CA . THR B 1 495 ? 6.945 22.284 73.881 1.00 66.24 492 THR B CA 1
ATOM 8017 C C . THR B 1 495 ? 7.578 20.924 73.643 1.00 70.98 492 THR B C 1
ATOM 8018 O O . THR B 1 495 ? 7.117 19.914 74.165 1.00 75.17 492 THR B O 1
ATOM 8022 N N . THR B 1 496 ? 8.638 20.909 72.847 1.00 69.84 493 THR B N 1
ATOM 8023 C CA . THR B 1 496 ? 9.281 19.664 72.461 1.00 71.72 493 THR B CA 1
ATOM 8024 C C . THR B 1 496 ? 10.212 19.089 73.525 1.00 67.31 493 THR B C 1
ATOM 8025 O O . THR B 1 496 ? 10.266 17.874 73.724 1.00 70.53 493 THR B O 1
ATOM 8029 N N . LEU B 1 497 ? 10.947 19.959 74.206 1.00 58.32 494 LEU B N 1
ATOM 8030 C CA . LEU B 1 497 ? 11.863 19.511 75.250 1.00 60.73 494 LEU B CA 1
ATOM 8031 C C . LEU B 1 497 ? 11.595 20.208 76.580 1.00 57.64 494 LEU B C 1
ATOM 8032 O O . LEU B 1 497 ? 12.461 20.910 77.100 1.00 52.79 494 LEU B O 1
ATOM 8037 N N . PRO B 1 498 ? 10.401 19.982 77.153 1.00 61.16 495 PRO B N 1
ATOM 8038 C CA . PRO B 1 498 ? 9.956 20.698 78.356 1.00 64.13 495 PRO B CA 1
ATOM 8039 C C . PRO B 1 498 ? 10.875 20.461 79.556 1.00 64.40 495 PRO B C 1
ATOM 8040 O O . PRO B 1 498 ? 10.913 21.282 80.476 1.00 63.21 495 PRO B O 1
ATOM 8044 N N . GLU B 1 499 ? 11.607 19.354 79.544 1.00 64.74 496 GLU B N 1
ATOM 8045 C CA . GLU B 1 499 ? 12.459 19.002 80.674 1.00 69.34 496 GLU B CA 1
ATOM 8046 C C . GLU B 1 499 ? 13.887 19.564 80.580 1.00 63.65 496 GLU B C 1
ATOM 8047 O O . GLU B 1 499 ? 14.666 19.453 81.526 1.00 61.90 496 GLU B O 1
ATOM 8053 N N . ILE B 1 500 ? 14.230 20.170 79.447 1.00 53.49 497 ILE B N 1
ATOM 8054 C CA . ILE B 1 500 ? 15.562 20.733 79.280 1.00 48.66 497 ILE B CA 1
ATOM 8055 C C . ILE B 1 500 ? 15.562 22.219 79.608 1.00 42.75 497 ILE B C 1
ATOM 8056 O O . ILE B 1 500 ? 14.750 22.970 79.079 1.00 46.89 497 ILE B O 1
ATOM 8061 N N . PRO B 1 501 ? 16.468 22.647 80.499 1.00 43.70 498 PRO B N 1
ATOM 8062 C CA . PRO B 1 501 ? 16.563 24.059 80.859 1.00 43.67 498 PRO B CA 1
ATOM 8063 C C . PRO B 1 501 ? 17.117 24.876 79.699 1.00 46.77 498 PRO B C 1
ATOM 8064 O O . PRO B 1 501 ? 18.052 24.440 79.022 1.00 44.33 498 PRO B O 1
ATOM 8068 N N . TRP B 1 502 ? 16.558 26.060 79.482 1.00 46.30 499 TRP B N 1
ATOM 8069 C CA . TRP B 1 502 ? 17.016 26.906 78.391 1.00 45.08 499 TRP B CA 1
ATOM 8070 C C . TRP B 1 502 ? 17.115 28.368 78.792 1.00 42.87 499 TRP B C 1
ATOM 8071 O O . TRP B 1 502 ? 16.469 28.821 79.741 1.00 38.49 499 TRP B O 1
ATOM 8082 N N . TRP B 1 503 ? 17.954 29.082 78.048 1.00 34.04 500 TRP B N 1
ATOM 8083 C CA . TRP B 1 503 ? 18.226 30.491 78.252 1.00 34.44 500 TRP B CA 1
ATOM 8084 C C . TRP B 1 503 ? 18.262 31.140 76.874 1.00 38.56 500 TRP B C 1
ATOM 8085 O O . TRP B 1 503 ? 18.627 30.496 75.882 1.00 37.44 500 TRP B O 1
ATOM 8096 N N . PHE B 1 504 ? 17.903 32.416 76.805 1.00 36.58 501 PHE B N 1
ATOM 8097 C CA . PHE B 1 504 ? 17.895 33.114 75.530 1.00 36.66 501 PHE B CA 1
ATOM 8098 C C . PHE B 1 504 ? 18.374 34.549 75.656 1.00 37.14 501 PHE B C 1
ATOM 8099 O O . PHE B 1 504 ? 17.994 35.245 76.598 1.00 37.08 501 PHE B O 1
ATOM 8107 N N . SER B 1 505 ? 19.211 34.973 74.704 1.00 26.90 502 SER B N 1
ATOM 8108 C CA . SER B 1 505 ? 19.600 36.381 74.543 1.00 30.86 502 SER B CA 1
ATOM 8109 C C . SER B 1 505 ? 19.534 36.789 73.062 1.00 32.39 502 SER B C 1
ATOM 8110 O O . SER B 1 505 ? 19.812 35.971 72.177 1.00 29.42 502 SER B O 1
ATOM 8113 N N . TYR B 1 506 ? 19.177 38.046 72.801 1.00 31.14 503 TYR B N 1
ATOM 8114 C CA . TYR B 1 506 ? 19.182 38.586 71.447 1.00 30.51 503 TYR B CA 1
ATOM 8115 C C . TYR B 1 506 ? 20.601 38.845 70.949 1.00 37.80 503 TYR B C 1
ATOM 8116 O O . TYR B 1 506 ? 20.868 38.735 69.759 1.00 33.16 503 TYR B O 1
ATOM 8125 N N . GLY B 1 507 ? 21.501 39.218 71.853 1.00 35.96 504 GLY B N 1
ATOM 8126 C CA . GLY B 1 507 ? 22.865 39.527 71.463 1.00 34.75 504 GLY B CA 1
ATOM 8127 C C . GLY B 1 507 ? 23.734 38.296 71.309 1.00 29.82 504 GLY B C 1
ATOM 8128 O O . GLY B 1 507 ? 23.517 37.286 71.981 1.00 36.64 504 GLY B O 1
ATOM 8129 N N . GLN B 1 508 ? 24.637 38.320 70.333 1.00 29.85 505 GLN B N 1
ATOM 8130 C CA . GLN B 1 508 ? 25.673 37.296 70.223 1.00 28.12 505 GLN B CA 1
ATOM 8131 C C . GLN B 1 508 ? 27.080 37.674 70.701 1.00 30.96 505 GLN B C 1
ATOM 8132 O O . GLN B 1 508 ? 27.966 36.815 70.732 1.00 28.54 505 GLN B O 1
ATOM 8146 N N . ALA B 1 510 ? 30.467 39.267 72.907 1.00 38.43 507 ALA B N 1
ATOM 8147 C CA . ALA B 1 510 ? 31.145 38.739 74.091 1.00 37.81 507 ALA B CA 1
ATOM 8148 C C . ALA B 1 510 ? 30.392 39.022 75.391 1.00 34.40 507 ALA B C 1
ATOM 8149 O O . ALA B 1 510 ? 30.206 38.124 76.221 1.00 32.89 507 ALA B O 1
ATOM 8151 N N . ILE B 1 511 ? 29.949 40.263 75.560 1.00 32.32 508 ILE B N 1
ATOM 8152 C CA . ILE B 1 511 ? 29.215 40.646 76.767 1.00 31.80 508 ILE B CA 1
ATOM 8153 C C . ILE B 1 511 ? 27.915 39.857 76.930 1.00 35.61 508 ILE B C 1
ATOM 8154 O O . ILE B 1 511 ? 27.542 39.487 78.041 1.00 36.78 508 ILE B O 1
ATOM 8159 N N . ALA B 1 512 ? 27.231 39.591 75.824 1.00 37.14 509 ALA B N 1
ATOM 8160 C CA . ALA B 1 512 ? 26.004 38.806 75.877 1.00 31.88 509 ALA B CA 1
ATOM 8161 C C . ALA B 1 512 ? 26.295 37.357 76.260 1.00 30.35 509 ALA B C 1
ATOM 8162 O O . ALA B 1 512 ? 25.489 36.705 76.926 1.00 33.82 509 ALA B O 1
ATOM 8164 N N . GLN B 1 513 ? 27.433 36.841 75.810 1.00 29.26 510 GLN B N 1
ATOM 8165 C CA . GLN B 1 513 ? 27.831 35.487 76.168 1.00 32.06 510 GLN B CA 1
ATOM 8166 C C . GLN B 1 513 ? 28.138 35.429 77.657 1.00 35.33 510 GLN B C 1
ATOM 8167 O O . GLN B 1 513 ? 27.706 34.507 78.350 1.00 39.51 510 GLN B O 1
ATOM 8173 N N . ALA B 1 514 ? 28.873 36.426 78.147 1.00 34.91 511 ALA B N 1
ATOM 8174 C CA . ALA B 1 514 ? 29.248 36.484 79.562 1.00 34.42 511 ALA B CA 1
ATOM 8175 C C . ALA B 1 514 ? 28.022 36.503 80.470 1.00 36.98 511 ALA B C 1
ATOM 8176 O O . ALA B 1 514 ? 27.956 35.747 81.435 1.00 40.74 511 ALA B O 1
ATOM 8178 N N A GLU B 1 515 ? 27.056 37.369 80.161 0.57 38.91 512 GLU B N 1
ATOM 8179 N N B GLU B 1 515 ? 27.042 37.342 80.154 0.43 39.17 512 GLU B N 1
ATOM 8180 C CA A GLU B 1 515 ? 25.858 37.478 80.993 0.57 43.98 512 GLU B CA 1
ATOM 8181 C CA B GLU B 1 515 ? 25.876 37.474 81.027 0.43 43.63 512 GLU B CA 1
ATOM 8182 C C A GLU B 1 515 ? 25.177 36.122 81.125 0.57 44.61 512 GLU B C 1
ATOM 8183 C C B GLU B 1 515 ? 25.052 36.186 81.121 0.43 44.59 512 GLU B C 1
ATOM 8184 O O A GLU B 1 515 ? 24.979 35.626 82.230 0.57 48.17 512 GLU B O 1
ATOM 8185 O O B GLU B 1 515 ? 24.615 35.810 82.204 0.43 47.84 512 GLU B O 1
ATOM 8196 N N . ILE B 1 516 ? 24.834 35.516 79.992 1.00 39.62 513 ILE B N 1
ATOM 8197 C CA . ILE B 1 516 ? 24.126 34.242 80.013 1.00 36.74 513 ILE B CA 1
ATOM 8198 C C . ILE B 1 516 ? 24.949 33.140 80.704 1.00 39.79 513 ILE B C 1
ATOM 8199 O O . ILE B 1 516 ? 24.472 32.495 81.642 1.00 44.07 513 ILE B O 1
ATOM 8204 N N . CYS B 1 517 ? 26.175 32.907 80.230 1.00 29.21 514 CYS B N 1
ATOM 8205 C CA . CYS B 1 517 ? 26.965 31.800 80.756 1.00 38.89 514 CYS B CA 1
ATOM 8206 C C . CYS B 1 517 ? 27.237 31.950 82.245 1.00 40.25 514 CYS B C 1
ATOM 8207 O O . CYS B 1 517 ? 27.165 30.985 82.990 1.00 40.14 514 CYS B O 1
ATOM 8210 N N . THR B 1 518 ? 27.545 33.166 82.676 1.00 46.18 515 THR B N 1
ATOM 8211 C CA . THR B 1 518 ? 27.753 33.404 84.098 1.00 48.15 515 THR B CA 1
ATOM 8212 C C . THR B 1 518 ? 26.527 32.991 84.898 1.00 44.79 515 THR B C 1
ATOM 8213 O O . THR B 1 518 ? 26.653 32.447 85.984 1.00 48.82 515 THR B O 1
ATOM 8217 N N . SER B 1 519 ? 25.338 33.220 84.353 1.00 40.59 516 SER B N 1
ATOM 8218 C CA . SER B 1 519 ? 24.121 32.921 85.099 1.00 39.83 516 SER B CA 1
ATOM 8219 C C . SER B 1 519 ? 23.833 31.415 85.216 1.00 50.34 516 SER B C 1
ATOM 8220 O O . SER B 1 519 ? 23.045 31.012 86.063 1.00 48.13 516 SER B O 1
ATOM 8223 N N . LEU B 1 520 ? 24.466 30.588 84.377 1.00 49.36 517 LEU B N 1
ATOM 8224 C CA . LEU B 1 520 ? 24.235 29.139 84.419 1.00 47.13 517 LEU B CA 1
ATOM 8225 C C . LEU B 1 520 ? 24.760 28.519 85.706 1.00 49.26 517 LEU B C 1
ATOM 8226 O O . LEU B 1 520 ? 24.297 27.468 86.137 1.00 45.14 517 LEU B O 1
ATOM 8231 N N . TRP B 1 521 ? 25.741 29.175 86.305 1.00 52.41 518 TRP B N 1
ATOM 8232 C CA . TRP B 1 521 ? 26.382 28.682 87.523 1.00 63.44 518 TRP B CA 1
ATOM 8233 C C . TRP B 1 521 ? 26.164 29.628 88.707 1.00 80.06 518 TRP B C 1
ATOM 8234 O O . TRP B 1 521 ? 25.619 29.221 89.728 1.00 82.31 518 TRP B O 1
ATOM 8245 N N . GLU B 1 522 ? 26.620 30.874 88.578 1.00 98.71 519 GLU B N 1
ATOM 8246 C CA . GLU B 1 522 ? 26.513 31.860 89.661 1.00 120.06 519 GLU B CA 1
ATOM 8247 C C . GLU B 1 522 ? 25.073 32.163 90.081 1.00 129.56 519 GLU B C 1
ATOM 8248 O O . GLU B 1 522 ? 24.858 32.857 91.076 1.00 141.81 519 GLU B O 1
ATOM 8254 N N . GLU B 1 523 ? 24.095 31.678 89.317 1.00 120.26 520 GLU B N 1
ATOM 8255 C CA . GLU B 1 523 ? 22.708 31.633 89.789 1.00 115.28 520 GLU B CA 1
ATOM 8256 C C . GLU B 1 523 ? 22.087 30.271 89.516 1.00 110.67 520 GLU B C 1
ATOM 8257 O O . GLU B 1 523 ? 22.785 29.263 89.498 1.00 108.57 520 GLU B O 1
ATOM 8263 N N . ALA B 1 531 ? 42.303 30.462 82.657 1.00 88.19 528 ALA B N 1
ATOM 8264 C CA . ALA B 1 531 ? 42.858 29.840 81.451 1.00 84.51 528 ALA B CA 1
ATOM 8265 C C . ALA B 1 531 ? 44.338 30.194 81.255 1.00 71.74 528 ALA B C 1
ATOM 8266 O O . ALA B 1 531 ? 44.709 31.371 81.237 1.00 63.33 528 ALA B O 1
ATOM 8268 N N . ALA B 1 532 ? 45.182 29.175 81.109 1.00 63.92 529 ALA B N 1
ATOM 8269 C CA . ALA B 1 532 ? 46.618 29.407 80.971 1.00 54.42 529 ALA B CA 1
ATOM 8270 C C . ALA B 1 532 ? 47.039 30.096 79.650 1.00 55.07 529 ALA B C 1
ATOM 8271 O O . ALA B 1 532 ? 48.037 30.820 79.643 1.00 52.70 529 ALA B O 1
ATOM 8273 N N . GLU B 1 533 ? 46.291 29.902 78.554 1.00 50.82 530 GLU B N 1
ATOM 8274 C CA . GLU B 1 533 ? 46.714 30.456 77.263 1.00 48.63 530 GLU B CA 1
ATOM 8275 C C . GLU B 1 533 ? 46.750 31.987 77.265 1.00 44.90 530 GLU B C 1
ATOM 8276 O O . GLU B 1 533 ? 45.763 32.642 77.609 1.00 37.38 530 GLU B O 1
ATOM 8282 N N . PHE B 1 534 ? 47.921 32.550 76.967 1.00 42.91 531 PHE B N 1
ATOM 8283 C CA . PHE B 1 534 ? 48.064 33.972 76.630 1.00 43.79 531 PHE B CA 1
ATOM 8284 C C . PHE B 1 534 ? 48.263 34.308 75.139 1.00 42.90 531 PHE B C 1
ATOM 8285 O O . PHE B 1 534 ? 48.362 35.486 74.781 1.00 36.24 531 PHE B O 1
ATOM 8293 N N . ILE B 1 535 ? 48.457 33.287 74.284 1.00 48.09 532 ILE B N 1
ATOM 8294 C CA . ILE B 1 535 ? 48.717 33.501 72.853 1.00 51.86 532 ILE B CA 1
ATOM 8295 C C . ILE B 1 535 ? 48.174 32.379 71.958 1.00 51.44 532 ILE B C 1
ATOM 8296 O O . ILE B 1 535 ? 47.918 31.270 72.431 1.00 54.72 532 ILE B O 1
#

Solvent-accessible surface area: 36277 Å² total

B-factor: mean 43.46, std 16.46, range [19.01, 257.79]

Radius of gyration: 30.17 Å; Cα contacts (8 Å, |Δi|>4): 2320; chains: 2; bounding box: 87×72×80 Å

Organism: Picosynechococcus sp. (strain ATCC 27264 / PCC 7002 / PR-6) (NCBI:txid32049)

Foldseek 3Di:
DDDDLVVDDLLLLLLLAEAEAELADADVPDPCPLRHPHPVVLLVSQLSNHAAYEYAYEALVSLLVVLVVSQVSHPGGHQYEYALLQAPCVGHPPFDGFFALLLLLLCVPPVVVSLVLLLCLQLRLLSCLQSNHQEYEDDELAAAQACWAQACFSNANYNFNVRRQSSRLSSVNSNVVAQHAYEYDAPLHPRPDNAFLLAAEEEDEDAPVVSVHGSHNSVLSVQVSPHAEYHDQYYVNQPPPHGLQLALSNCVVVPCPVSVRDHAYEYDACNHHNVVPDPFLVSLLSSLVSPHLYHNGSDSVVNSVSNVVCCVVVVDPSVSSSSSVVRSVVSSVSSVPGDRHHPPGSGCRVPPVSVVSRLSFVSSKDWQPDDDFFAFDPAQQAAEEEEEQDPVPQPLDDPCFLLQVLVNLRRHHYDYDYLVCLLVDDDDAGEYEYEYEWERHRPDRTGDDCLVSVLVVVVVHNYAAYEYEAGDSCVVVCCVRPVVHIYIYTNHRRSSSNVGSVVRDPDDGHDDPDDD/DADDDLVPDDLLLLLLLAEAEAELAPAQVPDPCNLRHDGPVVLLVSQLSHHAAYEYAYEALVSLLVVLLVSQVSHPAGHQYEYAQLQAPCVGHPPFDGFFALLLLLLCVPPVVVSLVLLLCLQLRLLSCLLSNNQEHEDDELAAAQPLWAQACFRNANYNFNVRSLSSRLSNVNSVVVHQGAYEYDAPLHDRPDNAFLLAAEEEDEDAPVVSVHTSHNSVLSCQVSPHAEYHDQYYCNQPNQGGLQLALSNCVVVPCPVSVRDHAYEHDACPHHNVVNDPQLCRLLSSLVSPHLYHNGSDDVSNSVSNVVCCVVVVDPSVSSSSSVVRSSVSCVSCPDNNNPPPSGCRVPPVSVVSRLSFVSSKDWLPDLAAFAFDPAQQAAEEEEEQDPVPCPLDDPCQLSQPLNRVRHHHYDYYYLVCQLVDDDDATEYEYEYEWERHRPGRTGDACLVSVLVVVVVHRYRAYEYEAGPSCVVVCCVRPVPHTYIYTPDRRSSSNVVSVSNHVSDDDPD

InterPro domains:
  IPR001764 Glycoside hydrolase, family 3, N-terminal [PF00933] (14-340)
  IPR017853 Glycoside hydrolase superfamily [SSF51445] (9-346)
  IPR036962 Glycoside hydrolase, family 3, N-terminal domain superfamily [G3DSA:3.20.20.300] (3-376)
  IPR041518 Glycosyl hydrolase family 3, C-terminal, bacteria [PF18034] (394-518)
  IPR050226 NagZ Beta-hexosaminidase [PTHR30480] (14-406)

Secondary structure (DSSP, 8-state):
-PPPGGGS-HHHHHH--EEEEESSSSGGG-S-TTTS--HHHHHHHHHTT--EEEEE-S-HHHHHHHHHHHHHH-SSPPEEEE--SS-HHHHSBTBPPPPP--HHHHHHH-HHHHHHHHH--HHHHHHHHHHT--EE---B------TT-SSSGGGSS-SSHHHHHHHHHHHHHHHTTSS-B-B-BSTT---S-S--TTTS-------HHHIIIIISHHHHHHHHTT-SB------TTT-SSS-GGG-HIIIIIIIIIIS---SB-B-S----TTTTTS-HHHHHHHHHHHT-SB-----HHHHHHHHHHHHHHTSS-HHHHHHHHHHHHHHHHHHHTSPP--TTTT--TT-HHHHHHH--HHHH-EE-SS---PPP-STTSEEEEEEES-GGG-TT--TT-HHHHHHHTTTEEEEEEETTTGGGB---SS-EEEEEEE---SS-SS----HHHHHHHHHHS-EEEEEEEE--TTHHHHHHH-TTS-EEEES---HHHHHHHHHT-SSPP-------/-PPPPGGGS-HHHHHH--EEEEESSSSGGG-S-TTTS--HHHHHHHHHTT--EEEEE-S-HHHHHHHHHHHHHT-SSPPEEEE--BTBGGGTSBTBPPPPP--HHHHHHH-HHHHHHHHH--HHHHHHHHHHT--EE---B-----STT-SSSGGGSS-SSHHHHHHHHHHHHHHHTTSS-B-B-BSTT---S-S--TTTS-------HHHIIIIISHHHHHHHHTT-SB------TTT-SSS-GGG-HIIIIIIIIIIT---SB-BPPP---TTTTTS-HHHHHHHHHHHT-SB-----HHHHHHHHHHHHHTTSS-HHHHHHHHHHHHHHHHHH-----TTTT--TT-HHHHHHH--HHHH-EE-SS-------STTSEEEEEEES-GGG-TT--TT-HHHHHHHHTTEEEEEEETTTGGGB---SS-EEEEEEE---SS-SS----HHHHHHHHHHS-EEEEEEEE--TTHHHHHHH-TTS-EEEES---HHHHHHHHHHHH------